Protein AF-0000000082645049 (afdb_homodimer)

Foldseek 3Di:
DVVLCVLLVVCVVLLVLLQVLQVLLLVLLLCLLVLLLQCVFVPVVVVNPVSNVVSVVVNVVSVVSSVVSLVVSLVSLLVSLVVSLVVLLVVLVVLVVLAFPLVCVVADPVLSVCLNPVLSVLLSVLSSCVSHQVVSLVCLLVVLLVSLCVLPVVLSVLSVPLVVVLVVVLVVLLVVLVVLVVVLVVLVVLLVVLVVVCVVCVVVCVVVVVPVVSVVVNVVSVVSNVVSVVVSCVSVVVSLVVLVVSLVVSLVVSVVVQVVCVVVVNHDPSSSSSNNSSSVSNSVSSVCVSVSVVSVVSSVVSSVSSVCSVPDDRPQDQDPQADQDAQDQFKKWFAQFWDDRPPDPDILAGGETDIDGFLFEEEEAEDVSLCQQVVLCVQLPSDDTPDTFMDTPRHGNSNHDSVNRVLQEFAQAPDFDADWFFLLVRLCLLPVPQDPVLLLLLLVLLVQQVVLVPDPVRRRFTDDPPGDDDDLQNRLSSSSSSRPSSLHQEYEAHQSRVPPDPVSLVSNLVSCSVRRHYYYHYHHDVSNNQSGQKYFYGGSNYTDDMGHPVVCCPVPPVSVVSCCVRVPPPVVPVVVVVD/DVVLCVLLVVVVVLLVLLQVLQVLLLVLLLCLLVLQLQCVFVPVVVVNPVSNVVSVVVNVVSVVSSVVSLVVSLVSLLVSLVVSLVVLLVVLVVLVVLAFPLVCVVADPVLSVCLNPVLSVLLSVLSSCVSHQVVSLVCLLVVLLVSLCVLPVVLSVLSVPLVVVLVVVLVVLLVVLVVLVVVLVVLVVLLVVLVVVCVVCVVVCVVVVVPVVSVVVNVVSVVSNVVSVVVSCVSVVVSLVVLVVSLVVSLVVLVVVQVVCVVVVNHDPSSSSSNNSSSVSNSVSSVCVSVSVVSVVSSVVSSVSSVCSVPDDRPQDQDPQADQDAQDQFKKWWAQFWDDRPPDPDILAGGDTDIDGFLFEEEEAEDVSLCQQVVLCVQLPSDDTPDTFMDTPRHGNSRHDSVNRVLQEFAQAPDFDADWFFLLVRLCLLPVPQDPVLLLLLLVLLVQQVVLVPDPVRRRFTDDPPGDDDDLQNRLSSSSSSRPSSLHQEYEAHQSRVPPDPVSLVSNLVSCSVRRHYYYHYHHDVSNNQSGQKYFYGGSNYTDDMGHPVVCCPVPPVSVVSCCVRVPPPVVPVVVPVD

Organism: NCBI:txid247480

Structure (mmCIF, N/CA/C/O backbone):
data_AF-0000000082645049-model_v1
#
loop_
_entity.id
_entity.type
_entity.pdbx_description
1 polymer 'ATP-binding cassette subfamily B protein'
#
loop_
_atom_site.group_PDB
_atom_site.id
_atom_site.type_symbol
_atom_site.label_atom_id
_atom_site.label_alt_id
_atom_site.label_comp_id
_atom_site.label_asym_id
_atom_site.label_entity_id
_atom_site.label_seq_id
_atom_site.pdbx_PDB_ins_code
_atom_site.Cartn_x
_atom_site.Cartn_y
_atom_site.Cartn_z
_atom_site.occupancy
_atom_site.B_iso_or_equiv
_atom_site.auth_seq_id
_atom_site.auth_comp_id
_atom_site.auth_asym_id
_atom_site.auth_atom_id
_atom_site.pdbx_PDB_model_num
ATOM 1 N N . MET A 1 1 ? -12.047 -16.812 10.961 1 74.94 1 MET A N 1
ATOM 2 C CA . MET A 1 1 ? -12.227 -17.297 9.594 1 74.94 1 MET A CA 1
ATOM 3 C C . MET A 1 1 ? -13.633 -17.844 9.391 1 74.94 1 MET A C 1
ATOM 5 O O . MET A 1 1 ? -14.266 -17.578 8.375 1 74.94 1 MET A O 1
ATOM 9 N N . GLN A 1 2 ? -14.172 -18.391 10.398 1 77.56 2 GLN A N 1
ATOM 10 C CA . GLN A 1 2 ? -15.484 -19.016 10.266 1 77.56 2 GLN A CA 1
ATOM 11 C C . GLN A 1 2 ? -16.562 -17.984 10 1 77.56 2 GLN A C 1
ATOM 13 O O . GLN A 1 2 ? -17.453 -18.203 9.164 1 77.56 2 GLN A O 1
ATOM 18 N N . HIS A 1 3 ? -16.438 -16.859 10.656 1 81.38 3 HIS A N 1
ATOM 19 C CA . HIS A 1 3 ? -17.422 -15.812 10.469 1 81.38 3 HIS A CA 1
ATOM 20 C C . HIS A 1 3 ? -17.391 -15.273 9.047 1 81.38 3 HIS A C 1
ATOM 22 O O . HIS A 1 3 ? -18.438 -15.047 8.438 1 81.38 3 HIS A O 1
ATOM 28 N N . VAL A 1 4 ? -16.25 -15.172 8.578 1 86.81 4 VAL A N 1
ATOM 29 C CA . VAL A 1 4 ? -16.062 -14.609 7.246 1 86.81 4 VAL A CA 1
ATOM 30 C C . VAL A 1 4 ? -16.531 -15.617 6.191 1 86.81 4 VAL A C 1
ATOM 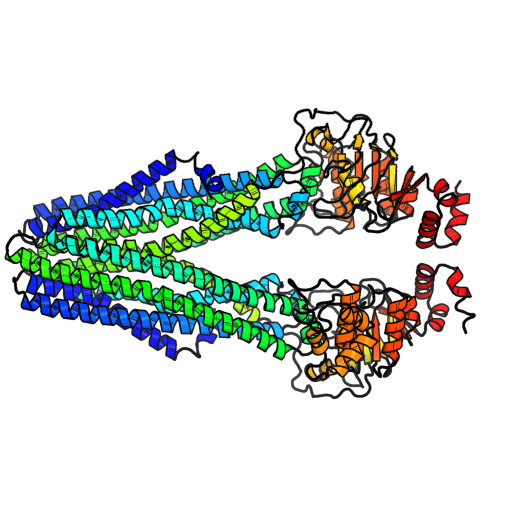32 O O . VAL A 1 4 ? -17.125 -15.242 5.188 1 86.81 4 VAL A O 1
ATOM 35 N N . LEU A 1 5 ? -16.375 -16.891 6.48 1 89.75 5 LEU A N 1
ATOM 36 C CA . LEU A 1 5 ? -16.75 -17.953 5.535 1 89.75 5 LEU A CA 1
ATOM 37 C C . LEU A 1 5 ? -18.25 -18.219 5.586 1 89.75 5 LEU A C 1
ATOM 39 O O . LEU A 1 5 ? -18.797 -18.844 4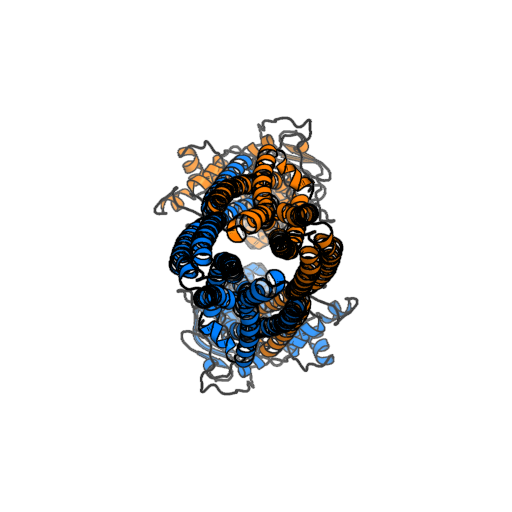.676 1 89.75 5 LEU A O 1
ATOM 43 N N . SER A 1 6 ? -18.922 -17.734 6.656 1 87.56 6 SER A N 1
ATOM 44 C CA . SER A 1 6 ? -20.375 -17.922 6.781 1 87.56 6 SER A CA 1
ATOM 45 C C . SER A 1 6 ? -21.109 -17.172 5.68 1 87.56 6 SER A C 1
ATOM 47 O O . SER A 1 6 ? -22.234 -17.531 5.332 1 87.56 6 SER A O 1
ATOM 49 N N . TYR A 1 7 ? -20.484 -16.219 5.07 1 88.19 7 TYR A N 1
ATOM 50 C CA . TYR A 1 7 ? -21.094 -15.438 4.004 1 88.19 7 TYR A CA 1
ATOM 51 C C . TYR A 1 7 ? -21.156 -16.234 2.707 1 88.19 7 TYR A C 1
ATOM 53 O O . TYR A 1 7 ? -21.75 -15.797 1.721 1 88.19 7 TYR A O 1
ATOM 61 N N . LEU A 1 8 ? -20.594 -17.422 2.729 1 91.44 8 LEU A N 1
ATOM 62 C CA . LEU A 1 8 ? -20.641 -18.328 1.584 1 91.44 8 LEU A CA 1
ATOM 63 C C . LEU A 1 8 ? -21.938 -19.156 1.596 1 91.44 8 LEU A C 1
ATOM 65 O O . LEU A 1 8 ? -22.281 -19.781 0.598 1 91.44 8 LEU A O 1
ATOM 69 N N . LYS A 1 9 ? -22.734 -19.109 2.627 1 88.94 9 LYS A N 1
ATOM 70 C CA . LYS A 1 9 ? -23.891 -19.969 2.842 1 88.94 9 LYS A CA 1
ATOM 71 C C . LYS A 1 9 ? -24.922 -19.781 1.732 1 88.94 9 LYS A C 1
ATOM 73 O O . LYS A 1 9 ? -25.484 -20.75 1.229 1 88.94 9 LYS A O 1
ATOM 78 N N . PRO A 1 10 ? -25.109 -18.531 1.29 1 89.44 10 PRO A N 1
ATOM 79 C CA . PRO A 1 10 ? -26.109 -18.344 0.235 1 89.44 10 PRO A CA 1
ATOM 80 C C . PRO A 1 10 ? -25.688 -18.984 -1.089 1 89.44 10 PRO A C 1
ATOM 82 O O . PRO A 1 10 ? -26.531 -19.25 -1.942 1 89.44 10 PRO A O 1
ATOM 85 N N . TYR A 1 11 ? -24.469 -19.266 -1.273 1 92.38 11 TYR A N 1
ATOM 86 C CA . TYR A 1 11 ? -23.969 -19.781 -2.543 1 92.38 11 TYR A CA 1
ATOM 87 C C . TYR A 1 11 ? -23.656 -21.281 -2.445 1 92.38 11 TYR A C 1
ATOM 89 O O . TYR A 1 11 ? -22.891 -21.812 -3.248 1 92.38 11 TYR A O 1
ATOM 97 N N . ARG A 1 12 ? -24.219 -22 -1.534 1 92.06 12 ARG A N 1
ATOM 98 C CA . ARG A 1 12 ? -23.953 -23.406 -1.296 1 92.06 12 ARG A CA 1
ATOM 99 C C . ARG A 1 12 ? -24.344 -24.25 -2.506 1 92.06 12 ARG A C 1
ATOM 101 O O . ARG A 1 12 ? -23.656 -25.203 -2.857 1 92.06 12 ARG A O 1
ATOM 108 N N . LYS A 1 13 ? -25.453 -23.844 -3.08 1 93.56 13 LYS A N 1
ATOM 109 C CA . LYS A 1 13 ? -25.906 -24.594 -4.25 1 93.56 13 LYS A CA 1
ATOM 110 C C . LYS A 1 13 ? -24.891 -24.5 -5.387 1 93.56 13 LYS A C 1
ATOM 112 O O . LYS A 1 13 ? -24.578 -25.5 -6.027 1 93.56 13 LYS A O 1
ATOM 117 N N . TRP A 1 14 ? -24.406 -23.312 -5.562 1 93.56 14 TRP A N 1
ATOM 118 C CA . TRP A 1 14 ? -23.422 -23.109 -6.633 1 93.56 14 TRP A CA 1
ATOM 119 C C . TRP A 1 14 ? -22.094 -23.766 -6.301 1 93.56 14 TRP A C 1
ATOM 121 O O . TRP A 1 14 ? -21.391 -24.219 -7.195 1 93.56 14 TRP A O 1
ATOM 131 N N . MET A 1 15 ? -21.828 -23.812 -5.078 1 94.31 15 MET A N 1
ATOM 132 C CA . MET A 1 15 ? -20.594 -24.5 -4.668 1 94.31 15 MET A CA 1
ATOM 133 C C . MET A 1 15 ? -20.688 -26 -4.945 1 94.31 15 MET A C 1
ATOM 135 O O . MET A 1 15 ? -19.734 -26.609 -5.438 1 94.31 15 MET A O 1
ATOM 139 N N . ILE A 1 16 ? -21.844 -26.578 -4.684 1 94.06 16 ILE A N 1
ATOM 140 C CA . ILE A 1 16 ? -22.062 -28 -4.938 1 94.06 16 ILE A CA 1
ATOM 141 C C . ILE A 1 16 ? -21.969 -28.281 -6.438 1 94.06 16 ILE A C 1
ATOM 143 O O . ILE A 1 16 ? -21.375 -29.266 -6.855 1 94.06 16 ILE A O 1
ATOM 147 N N . VAL A 1 17 ? -22.531 -27.375 -7.16 1 94.38 17 VAL A N 1
ATOM 148 C CA . VAL A 1 17 ? -22.484 -27.516 -8.609 1 94.38 17 VAL A CA 1
ATOM 149 C C . VAL A 1 17 ? -21.031 -27.469 -9.086 1 94.38 17 VAL A C 1
ATOM 151 O O . VAL A 1 17 ? -20.625 -28.25 -9.945 1 94.38 17 VAL A O 1
ATOM 154 N N . ALA A 1 18 ? -20.281 -26.547 -8.531 1 93.62 18 ALA A N 1
ATOM 155 C CA . ALA A 1 18 ? -18.875 -26.438 -8.891 1 93.62 18 ALA A CA 1
ATOM 156 C C . ALA A 1 18 ? -18.109 -27.703 -8.523 1 93.62 18 ALA A C 1
ATOM 158 O O . ALA A 1 18 ? -17.281 -28.188 -9.297 1 93.62 18 ALA A O 1
ATOM 159 N N . TRP A 1 19 ? -18.422 -28.281 -7.426 1 93.62 19 TRP A N 1
ATOM 160 C CA . TRP A 1 19 ? -17.766 -29.484 -6.977 1 93.62 19 TRP A CA 1
ATOM 161 C C . TRP A 1 19 ? -18.141 -30.672 -7.855 1 93.62 19 TRP A C 1
ATOM 163 O O . TRP A 1 19 ? -17.312 -31.547 -8.125 1 93.62 19 TRP A O 1
ATOM 173 N N . ILE A 1 20 ? -19.344 -30.719 -8.289 1 94.31 20 ILE A N 1
ATOM 174 C CA . ILE A 1 20 ? -19.797 -31.797 -9.164 1 94.31 20 ILE A CA 1
ATOM 175 C C . ILE A 1 20 ? -19.016 -31.75 -10.477 1 94.31 20 ILE A C 1
ATOM 177 O O . ILE A 1 20 ? -18.516 -32.781 -10.953 1 94.31 20 ILE A O 1
ATOM 181 N N . PHE A 1 21 ? -18.906 -30.547 -11.031 1 93.25 21 PHE A N 1
ATOM 182 C CA . PHE A 1 21 ? -18.156 -30.406 -12.273 1 93.25 21 PHE A CA 1
ATOM 183 C C . PHE A 1 21 ? -16.688 -30.766 -12.062 1 93.25 21 PHE A C 1
ATOM 185 O O . PHE A 1 21 ? -16.062 -31.359 -12.938 1 93.25 21 PHE A O 1
ATOM 192 N N . MET A 1 22 ? -16.219 -30.391 -10.914 1 91.44 22 MET A N 1
ATOM 193 C CA . MET A 1 22 ? -14.828 -30.719 -10.586 1 91.44 22 MET A CA 1
ATOM 194 C C . MET A 1 22 ? -14.641 -32.219 -10.461 1 91.44 22 MET A C 1
ATOM 196 O O . MET A 1 22 ? -13.656 -32.781 -10.961 1 91.44 22 MET A O 1
ATOM 200 N N . LEU A 1 23 ? -15.586 -32.938 -9.852 1 92.62 23 LEU A N 1
ATOM 201 C CA . LEU A 1 23 ? -15.508 -34.375 -9.672 1 92.62 23 LEU A CA 1
ATOM 202 C C . LEU A 1 23 ? -15.602 -35.094 -11.016 1 92.62 23 LEU A C 1
ATOM 204 O O . LEU A 1 23 ? -14.945 -36.125 -11.227 1 92.62 23 LEU A O 1
ATOM 208 N N . ILE A 1 24 ? -16.375 -34.5 -11.898 1 92.12 24 ILE A N 1
ATOM 209 C CA . ILE A 1 24 ? -16.484 -35.094 -13.234 1 92.12 24 ILE A CA 1
ATOM 210 C C . ILE A 1 24 ? -15.125 -34.969 -13.938 1 92.12 24 ILE A C 1
ATOM 212 O O . ILE A 1 24 ? -14.656 -35.938 -14.547 1 92.12 24 ILE A O 1
ATOM 216 N N . GLU A 1 25 ? -14.594 -33.844 -13.828 1 86.19 25 GLU A N 1
ATOM 217 C CA . GLU A 1 25 ? -13.266 -33.656 -14.414 1 86.19 25 GLU A CA 1
ATOM 218 C C . GLU A 1 25 ? -12.25 -34.594 -13.805 1 86.19 25 GLU A C 1
ATOM 220 O O . GLU A 1 25 ? -11.422 -35.156 -14.516 1 86.19 25 GLU A O 1
ATOM 225 N N . LEU A 1 26 ? -12.336 -34.719 -12.516 1 88.5 26 LEU A N 1
ATOM 226 C CA . LEU A 1 26 ? -11.422 -35.594 -11.789 1 88.5 26 LEU A CA 1
ATOM 227 C C . LEU A 1 26 ? -11.617 -37.062 -12.203 1 88.5 26 LEU A C 1
ATOM 229 O O . LEU A 1 26 ? -10.648 -37.781 -12.391 1 88.5 26 LEU A O 1
ATOM 233 N N . PHE A 1 27 ? -12.789 -37.406 -12.367 1 90.31 27 PHE A N 1
ATOM 234 C CA . PHE A 1 27 ? -13.102 -38.781 -12.75 1 90.31 27 PHE A CA 1
ATOM 235 C C . PHE A 1 27 ? -12.555 -39.094 -14.141 1 90.31 27 PHE A C 1
ATOM 237 O O . PHE A 1 27 ? -12.008 -40.188 -14.367 1 90.31 27 PHE A O 1
ATOM 244 N N . VAL A 1 28 ? -12.766 -38.188 -15.023 1 86.31 28 VAL A N 1
ATOM 245 C CA . VAL A 1 28 ? -12.266 -38.406 -16.375 1 86.31 28 VAL A CA 1
ATOM 246 C C . VAL A 1 28 ? -10.742 -38.469 -16.359 1 86.31 28 VAL A C 1
ATOM 248 O O . VAL A 1 28 ? -10.148 -39.312 -17.047 1 86.31 28 VAL A O 1
ATOM 251 N N . GLU A 1 29 ? -10.141 -37.625 -15.578 1 82.56 29 GLU A N 1
ATOM 252 C CA . GLU A 1 29 ? -8.688 -37.594 -15.477 1 82.56 29 GLU A CA 1
ATOM 253 C C . GLU A 1 29 ? -8.156 -38.906 -14.914 1 82.56 29 GLU A C 1
ATOM 255 O O . GLU A 1 29 ? -7.109 -39.406 -15.344 1 82.56 29 GLU A O 1
ATOM 260 N N . LEU A 1 30 ? -8.875 -39.5 -13.961 1 87.69 30 LEU A N 1
ATOM 261 C CA . LEU A 1 30 ? -8.461 -40.75 -13.32 1 87.69 30 LEU A CA 1
ATOM 262 C C . LEU A 1 30 ? -8.773 -41.938 -14.211 1 87.69 30 LEU A C 1
ATOM 264 O O . LEU A 1 30 ? -8.164 -43 -14.062 1 87.69 30 LEU A O 1
ATOM 268 N N . TRP A 1 31 ? -9.664 -41.719 -15.117 1 87.06 31 TRP A N 1
ATOM 269 C CA . TRP A 1 31 ? -10.07 -42.781 -16 1 87.06 31 TRP A CA 1
ATOM 270 C C . TRP A 1 31 ? -9.148 -42.875 -17.203 1 87.06 31 TRP A C 1
ATOM 272 O O . TRP A 1 31 ? -9.07 -43.938 -17.859 1 87.06 31 TRP A O 1
ATOM 282 N N . GLN A 1 32 ? -8.461 -41.906 -17.516 1 81.56 32 GLN A N 1
ATOM 283 C CA . GLN A 1 32 ? -7.66 -41.812 -18.734 1 81.56 32 GLN A CA 1
ATOM 284 C C . GLN A 1 32 ? -6.566 -42.875 -18.75 1 81.56 32 GLN A C 1
ATOM 286 O O . GLN A 1 32 ? -6.371 -43.562 -19.766 1 81.56 32 GLN A O 1
ATOM 291 N N . PRO A 1 33 ? -5.867 -43.094 -17.625 1 80.31 33 PRO A N 1
ATOM 292 C CA . PRO A 1 33 ? -4.848 -44.156 -17.641 1 80.31 33 PRO A CA 1
ATOM 293 C C . PRO A 1 33 ? -5.43 -45.531 -17.891 1 80.31 33 PRO A C 1
ATOM 295 O O . PRO A 1 33 ? -4.789 -46.375 -18.516 1 80.31 33 PRO A O 1
ATOM 298 N N . LEU A 1 34 ? -6.621 -45.812 -17.469 1 84.38 34 LEU A N 1
ATOM 299 C CA . LEU A 1 34 ? -7.266 -47.094 -17.703 1 84.38 34 LEU A CA 1
ATOM 300 C C . LEU A 1 34 ? -7.621 -47.281 -19.172 1 84.38 34 LEU A C 1
ATOM 302 O O . LEU A 1 34 ? -7.523 -48.375 -19.703 1 84.38 34 LEU A O 1
ATOM 306 N N . LEU A 1 35 ? -8.047 -46.188 -19.734 1 81.69 35 LEU A N 1
ATOM 307 C CA . LEU A 1 35 ? -8.352 -46.219 -21.156 1 81.69 35 LEU A CA 1
ATOM 308 C C . LEU A 1 35 ? -7.086 -46.5 -21.969 1 81.69 35 LEU A C 1
ATOM 310 O O . LEU A 1 35 ? -7.113 -47.25 -22.953 1 81.69 35 LEU A O 1
ATOM 314 N N . MET A 1 36 ? -6.027 -45.844 -21.562 1 77.44 36 MET A N 1
ATOM 315 C CA . MET A 1 36 ? -4.738 -46.062 -22.219 1 77.44 36 MET A CA 1
ATOM 316 C C . MET A 1 36 ? -4.305 -47.531 -22.094 1 77.44 36 MET A C 1
ATOM 318 O O . MET A 1 36 ? -3.734 -48.094 -23.031 1 77.44 36 MET A O 1
ATOM 322 N N . GLU A 1 37 ? -4.566 -48.125 -20.922 1 80.81 37 GLU A N 1
ATOM 323 C CA . GLU A 1 37 ? -4.277 -49.531 -20.703 1 80.81 37 GLU A CA 1
ATOM 324 C C . GLU A 1 37 ? -5.023 -50.406 -21.703 1 80.81 37 GLU A C 1
ATOM 326 O O . GLU A 1 37 ? -4.43 -51.281 -22.312 1 80.81 37 GLU A O 1
ATOM 331 N N . LYS A 1 38 ? -6.297 -50.156 -21.891 1 80.75 38 LYS A N 1
ATOM 332 C CA . LYS A 1 38 ? -7.121 -50.969 -22.781 1 80.75 38 LYS A CA 1
ATOM 333 C C . LYS A 1 38 ? -6.695 -50.781 -24.234 1 80.75 38 LYS A C 1
ATOM 335 O O . LYS A 1 38 ? -6.711 -51.719 -25.031 1 80.75 38 LYS A O 1
ATOM 340 N N . ILE A 1 39 ? -6.324 -49.594 -24.547 1 77.19 39 ILE A N 1
ATOM 341 C CA . ILE A 1 39 ? -5.887 -49.281 -25.906 1 77.19 39 ILE A CA 1
ATOM 342 C C . ILE A 1 39 ? -4.582 -50.031 -26.203 1 77.19 39 ILE A C 1
ATOM 344 O O . ILE A 1 39 ? -4.414 -50.594 -27.281 1 77.19 39 ILE A O 1
ATOM 348 N N . ILE A 1 40 ? -3.705 -50.062 -25.219 1 72.81 40 ILE A N 1
ATOM 349 C CA . ILE A 1 40 ? -2.396 -50.688 -25.422 1 72.81 40 ILE A CA 1
ATOM 350 C C . ILE A 1 40 ? -2.537 -52.219 -25.406 1 72.81 40 ILE A C 1
ATOM 352 O O . ILE A 1 40 ? -2.07 -52.906 -26.328 1 72.81 40 ILE A O 1
ATOM 356 N N . ASP A 1 41 ? -3.244 -52.812 -24.438 1 75.5 41 ASP A N 1
ATOM 357 C CA . ASP A 1 41 ? -3.334 -54.281 -24.25 1 75.5 41 ASP A CA 1
ATOM 358 C C . ASP A 1 41 ? -4.172 -54.906 -25.359 1 75.5 41 ASP A C 1
ATOM 360 O O . ASP A 1 41 ? -3.781 -55.906 -25.938 1 75.5 41 ASP A O 1
ATOM 364 N N . HIS A 1 42 ? -5.332 -54.281 -25.625 1 75.44 42 HIS A N 1
ATOM 365 C CA . HIS A 1 42 ? -6.27 -54.906 -26.531 1 75.44 42 HIS A CA 1
ATOM 366 C C . HIS A 1 42 ? -6.223 -54.281 -27.922 1 75.44 42 HIS A C 1
ATOM 368 O O . HIS A 1 42 ? -6.812 -54.812 -28.859 1 75.44 42 HIS A O 1
ATOM 374 N N . GLY A 1 43 ? -5.602 -53.219 -28.078 1 70.19 43 GLY A N 1
ATOM 375 C CA . GLY A 1 43 ? -5.547 -52.562 -29.359 1 70.19 43 GLY A CA 1
ATOM 376 C C . GLY A 1 43 ? -4.188 -52.656 -30.031 1 70.19 43 GLY A C 1
ATOM 377 O O . GLY A 1 43 ? -4.008 -53.438 -30.969 1 70.19 43 GLY A O 1
ATOM 378 N N . VAL A 1 44 ? -3.178 -52.094 -29.359 1 63.53 44 VAL A N 1
ATOM 379 C CA . VAL A 1 44 ? -1.858 -51.938 -29.953 1 63.53 44 VAL A CA 1
ATOM 380 C C . VAL A 1 44 ? -1.158 -53.312 -30.016 1 63.53 44 VAL A C 1
ATOM 382 O O . VAL A 1 44 ? -0.641 -53.719 -31.047 1 63.53 44 VAL A O 1
ATOM 385 N N . ILE A 1 45 ? -1.188 -54.062 -28.906 1 64.25 45 ILE A N 1
ATOM 386 C CA . ILE A 1 45 ? -0.467 -55.312 -28.812 1 64.25 45 ILE A CA 1
ATOM 387 C C . ILE A 1 45 ? -1.198 -56.375 -29.625 1 64.25 45 ILE A C 1
ATOM 389 O O . ILE A 1 45 ? -0.567 -57.188 -30.328 1 64.25 45 ILE A O 1
ATOM 393 N N . SER A 1 46 ? -2.609 -56.375 -29.562 1 67.94 46 SER A N 1
ATOM 394 C CA . SER A 1 46 ? -3.385 -57.375 -30.281 1 67.94 46 SER A CA 1
ATOM 395 C C . SER A 1 46 ? -3.627 -56.969 -31.734 1 67.94 46 SER A C 1
ATOM 397 O O . SER A 1 46 ? -4.25 -57.719 -32.5 1 67.94 46 SER A O 1
ATOM 399 N N . LYS A 1 47 ? -3.143 -55.75 -32.156 1 67.75 47 LYS A N 1
ATOM 400 C CA . LYS A 1 47 ? -3.186 -55.25 -33.531 1 67.75 47 LYS A CA 1
ATOM 401 C C . LYS A 1 47 ? -4.625 -55.094 -34.031 1 67.75 47 LYS A C 1
ATOM 403 O O . LYS A 1 47 ? -4.945 -55.469 -35.156 1 67.75 47 LYS A O 1
ATOM 408 N N . ASN A 1 48 ? -5.516 -54.844 -33.094 1 74.5 48 ASN A N 1
ATOM 409 C CA . ASN A 1 48 ? -6.918 -54.625 -33.438 1 74.5 48 ASN A CA 1
ATOM 410 C C . ASN A 1 48 ? -7.254 -53.156 -33.531 1 74.5 48 ASN A C 1
ATOM 412 O O . ASN A 1 48 ? -7.383 -52.469 -32.5 1 74.5 48 ASN A O 1
ATOM 416 N N . LEU A 1 49 ? -7.5 -52.656 -34.781 1 73.81 49 LEU A N 1
ATOM 417 C CA . LEU A 1 49 ? -7.738 -51.219 -35.031 1 73.81 49 LEU A CA 1
ATOM 418 C C . LEU A 1 49 ? -9.102 -50.812 -34.531 1 73.81 49 LEU A C 1
ATOM 420 O O . LEU A 1 49 ? -9.281 -49.656 -34.094 1 73.81 49 LEU A O 1
ATOM 424 N N . HIS A 1 50 ? -9.953 -51.75 -34.656 1 78.12 50 HIS A N 1
ATOM 425 C CA . HIS A 1 50 ? -11.312 -51.406 -34.219 1 78.12 50 HIS A CA 1
ATOM 426 C C . HIS A 1 50 ? -11.352 -51.094 -32.719 1 78.12 50 HIS A C 1
ATOM 428 O O . HIS A 1 50 ? -12.055 -50.156 -32.312 1 78.12 50 HIS A O 1
ATOM 434 N N . ILE A 1 51 ? -10.508 -51.688 -31.938 1 81.12 51 ILE A N 1
ATOM 435 C CA . ILE A 1 51 ? -10.484 -51.469 -30.5 1 81.12 51 ILE A CA 1
ATOM 436 C C . ILE A 1 51 ? -9.773 -50.156 -30.188 1 81.12 51 ILE A C 1
ATOM 438 O O . ILE A 1 51 ? -10.188 -49.438 -29.281 1 81.12 51 ILE A O 1
ATOM 442 N N . ILE A 1 52 ? -8.844 -49.844 -30.984 1 77.19 52 ILE A N 1
ATOM 443 C CA . ILE A 1 52 ? -8.133 -48.562 -30.797 1 77.19 52 ILE A CA 1
ATOM 444 C C . ILE A 1 52 ? -9.078 -47.406 -31.062 1 77.19 52 ILE A C 1
ATOM 446 O O . ILE A 1 52 ? -9.125 -46.438 -30.281 1 77.19 52 ILE A O 1
ATOM 450 N N . TRP A 1 53 ? -9.859 -47.562 -32.156 1 77.81 53 TRP A N 1
ATOM 451 C CA . TRP A 1 53 ? -10.766 -46.469 -32.531 1 77.81 53 TRP A CA 1
ATOM 452 C C . TRP A 1 53 ? -11.922 -46.375 -31.531 1 77.81 53 TRP A C 1
ATOM 454 O O . TRP A 1 53 ? -12.391 -45.281 -31.234 1 77.81 53 TRP A O 1
ATOM 464 N N . THR A 1 54 ? -12.383 -47.531 -31.062 1 82.12 54 THR A N 1
ATOM 465 C CA . THR A 1 54 ? -13.492 -47.5 -30.125 1 82.12 54 THR A CA 1
ATOM 466 C C . THR A 1 54 ? -13.062 -46.875 -28.797 1 82.12 54 THR A C 1
ATOM 468 O O . THR A 1 54 ? -13.711 -45.969 -28.281 1 82.12 54 THR A O 1
ATOM 471 N N . TRP A 1 55 ? -11.914 -47.312 -28.25 1 81.81 55 TRP A N 1
ATOM 472 C CA . TRP A 1 55 ? -11.453 -46.781 -26.969 1 81.81 55 TRP A CA 1
ATOM 473 C C . TRP A 1 55 ? -10.867 -45.375 -27.125 1 81.81 55 TRP A C 1
ATOM 475 O O . TRP A 1 55 ? -10.906 -44.562 -26.203 1 81.81 55 TRP A O 1
ATOM 485 N N . GLY A 1 56 ? -10.336 -45.062 -28.281 1 78.69 56 GLY A N 1
ATOM 486 C CA . GLY A 1 56 ? -9.914 -43.719 -28.578 1 78.69 56 GLY A CA 1
ATOM 487 C C . GLY A 1 56 ? -11.062 -42.719 -28.625 1 78.69 56 GLY A C 1
ATOM 488 O O . GLY A 1 56 ? -10.953 -41.594 -28.109 1 78.69 56 GLY A O 1
ATOM 489 N N . ALA A 1 57 ? -12.109 -43.188 -29.25 1 81.88 57 ALA A N 1
ATOM 490 C CA . ALA A 1 57 ? -13.297 -42.344 -29.312 1 81.88 57 ALA A CA 1
ATOM 491 C C . ALA A 1 57 ? -13.875 -42.094 -27.922 1 81.88 57 ALA A C 1
ATOM 493 O O . ALA A 1 57 ? -14.344 -41 -27.609 1 81.88 57 ALA A O 1
ATOM 494 N N . VAL A 1 58 ? -13.781 -43.125 -27.078 1 85.12 58 VAL A N 1
ATOM 495 C CA . VAL A 1 58 ? -14.25 -42.969 -25.703 1 85.12 58 VAL A CA 1
ATOM 496 C C . VAL A 1 58 ? -13.359 -41.969 -24.953 1 85.12 58 VAL A C 1
ATOM 498 O O . VAL A 1 58 ? -13.852 -41.156 -24.172 1 85.12 58 VAL A O 1
ATOM 501 N N . MET A 1 59 ? -12.086 -42.062 -25.219 1 81.06 59 MET A N 1
ATOM 502 C CA . MET A 1 59 ? -11.141 -41.156 -24.594 1 81.06 59 MET A CA 1
ATOM 503 C C . MET A 1 59 ? -11.422 -39.719 -25.016 1 81.06 59 MET A C 1
ATOM 505 O O . MET A 1 59 ? -11.398 -38.781 -24.203 1 81.06 59 MET A O 1
ATOM 509 N N . LEU A 1 60 ? -11.695 -39.5 -26.266 1 81 60 LEU A N 1
ATOM 510 C CA . LEU A 1 60 ? -12 -38.156 -26.781 1 81 60 LEU A CA 1
ATOM 511 C C . LEU A 1 60 ? -13.32 -37.656 -26.219 1 81 60 LEU A C 1
ATOM 513 O O . LEU A 1 60 ? -13.438 -36.469 -25.891 1 81 60 LEU A O 1
ATOM 517 N N . GLY A 1 61 ? -14.289 -38.562 -26.25 1 85.19 61 GLY A N 1
ATOM 518 C CA . GLY A 1 61 ? -15.578 -38.188 -25.688 1 85.19 61 GLY A CA 1
ATOM 519 C C . GLY A 1 61 ? -15.492 -37.781 -24.219 1 85.19 61 GLY A C 1
ATOM 520 O O . GLY A 1 61 ? -16.062 -36.781 -23.812 1 85.19 61 GLY A O 1
ATOM 521 N N . THR A 1 62 ? -14.719 -38.531 -23.422 1 85.31 62 THR A N 1
ATOM 522 C CA . THR A 1 62 ? -14.586 -38.219 -22 1 85.31 62 THR A CA 1
ATOM 523 C C . THR A 1 62 ? -13.742 -36.938 -21.812 1 85.31 62 THR A C 1
ATOM 525 O O . THR A 1 62 ? -13.969 -36.188 -20.859 1 85.31 62 THR A O 1
ATOM 528 N N . SER A 1 63 ? -12.797 -36.781 -22.703 1 80.81 63 SER A N 1
ATOM 529 C CA . SER A 1 63 ? -12.008 -35.562 -22.625 1 80.81 63 SER A CA 1
ATOM 530 C C . SER A 1 63 ? -12.867 -34.344 -22.922 1 80.81 63 SER A C 1
ATOM 532 O O . SER A 1 63 ? -12.664 -33.281 -22.328 1 80.81 63 SER A O 1
ATOM 534 N N . LEU A 1 64 ? -13.711 -34.5 -23.906 1 85 64 LEU A N 1
ATOM 535 C CA . LEU A 1 64 ? -14.641 -33.406 -24.203 1 85 64 LEU A CA 1
ATOM 536 C C . LEU A 1 64 ? -15.531 -33.125 -23 1 85 64 LEU A C 1
ATOM 538 O O . LEU A 1 64 ? -15.867 -31.969 -22.734 1 85 64 LEU A O 1
ATOM 542 N N . LEU A 1 65 ? -15.914 -34.188 -22.375 1 87.12 65 LEU A N 1
ATOM 543 C CA . LEU A 1 65 ? -16.719 -34.031 -21.172 1 87.12 65 LEU A CA 1
ATOM 544 C C . LEU A 1 65 ? -15.914 -33.344 -20.078 1 87.12 65 LEU A C 1
ATOM 546 O O . LEU A 1 65 ? -16.453 -32.469 -19.391 1 87.12 65 LEU A O 1
ATOM 550 N N . ALA A 1 66 ? -14.742 -33.656 -19.922 1 84.38 66 ALA A N 1
ATOM 551 C CA . ALA A 1 66 ? -13.875 -33.031 -18.938 1 84.38 66 ALA A CA 1
ATOM 552 C C . ALA A 1 66 ? -13.641 -31.562 -19.281 1 84.38 66 ALA A C 1
ATOM 554 O O . ALA A 1 66 ? -13.586 -30.703 -18.391 1 84.38 66 ALA A O 1
ATOM 555 N N . PHE A 1 67 ? -13.5 -31.344 -20.531 1 82.69 67 PHE A N 1
ATOM 556 C CA . PHE A 1 67 ? -13.328 -29.984 -21.047 1 82.69 67 PHE A CA 1
ATOM 557 C C . PHE A 1 67 ? -14.547 -29.125 -20.719 1 82.69 67 PHE A C 1
ATOM 559 O O . PHE A 1 67 ? -14.414 -28.031 -20.156 1 82.69 67 PHE A O 1
ATOM 566 N N . ALA A 1 68 ? -15.625 -29.625 -21.062 1 88.06 68 ALA A N 1
ATOM 567 C CA . ALA A 1 68 ? -16.875 -28.906 -20.797 1 88.06 68 ALA A CA 1
ATOM 568 C C . ALA A 1 68 ? -17.078 -28.703 -19.297 1 88.06 68 ALA A C 1
ATOM 570 O O . ALA A 1 68 ? -17.469 -27.609 -18.859 1 88.06 68 ALA A O 1
ATOM 571 N N . SER A 1 69 ? -16.828 -29.703 -18.562 1 89.25 69 SER A N 1
ATOM 572 C CA . SER A 1 69 ? -16.984 -29.625 -17.109 1 89.25 69 SER A CA 1
ATOM 573 C C . SER A 1 69 ? -15.961 -28.672 -16.5 1 89.25 69 SER A C 1
ATOM 575 O O . SER A 1 69 ? -16.266 -27.969 -15.539 1 89.25 69 SER A O 1
ATOM 577 N N . GLY A 1 70 ? -14.828 -28.656 -17.094 1 85.12 70 GLY A N 1
ATOM 578 C CA . GLY A 1 70 ? -13.805 -27.734 -16.609 1 85.12 70 GLY A CA 1
ATOM 579 C C . GLY A 1 70 ? -14.18 -26.281 -16.812 1 85.12 70 GLY A C 1
ATOM 580 O O . GLY A 1 70 ? -14.016 -25.453 -15.906 1 85.12 70 GLY A O 1
ATOM 581 N N . ILE A 1 71 ? -14.703 -26 -17.953 1 85.25 71 ILE A N 1
ATOM 582 C CA . ILE A 1 71 ? -15.133 -24.641 -18.25 1 85.25 71 ILE A CA 1
ATOM 583 C C . ILE A 1 71 ? -16.297 -24.25 -17.344 1 85.25 71 ILE A C 1
ATOM 585 O O . ILE A 1 71 ? -16.297 -23.141 -16.781 1 85.25 71 ILE A O 1
ATOM 589 N N . ALA A 1 72 ? -17.172 -25.188 -17.25 1 89.44 72 ALA A N 1
ATOM 590 C CA . ALA A 1 72 ? -18.328 -24.922 -16.391 1 89.44 72 ALA A CA 1
ATOM 591 C C . ALA A 1 72 ? -17.906 -24.719 -14.945 1 89.44 72 ALA A C 1
ATOM 593 O O . ALA A 1 72 ? -18.422 -23.828 -14.258 1 89.44 72 ALA A O 1
ATOM 594 N N . ASN A 1 73 ? -17.016 -25.516 -14.516 1 90.44 73 ASN A N 1
ATOM 595 C CA . ASN A 1 73 ? -16.484 -25.391 -13.156 1 90.44 73 ASN A CA 1
ATOM 596 C C . ASN A 1 73 ? -15.828 -24.031 -12.945 1 90.44 73 ASN A C 1
ATOM 598 O O . ASN A 1 73 ? -16.047 -23.375 -11.922 1 90.44 73 ASN A O 1
ATOM 602 N N . SER A 1 74 ? -15.047 -23.656 -13.875 1 86.19 74 SER A N 1
ATOM 603 C CA . SER A 1 74 ? -14.336 -22.391 -13.758 1 86.19 74 SER A CA 1
ATOM 604 C C . SER A 1 74 ? -15.297 -21.203 -13.719 1 86.19 74 SER A C 1
ATOM 606 O O . SER A 1 74 ? -15.094 -20.25 -12.977 1 86.19 74 SER A O 1
ATOM 608 N N . PHE A 1 75 ? -16.344 -21.312 -14.477 1 86.5 75 PHE A N 1
ATOM 609 C CA . PHE A 1 75 ? -17.344 -20.25 -14.523 1 86.5 75 PHE A CA 1
ATOM 610 C C . PHE A 1 75 ? -18.109 -20.156 -13.211 1 86.5 75 PHE A C 1
ATOM 612 O O . PHE A 1 75 ? -18.328 -19.078 -12.68 1 86.5 75 PHE A O 1
ATOM 619 N N . VAL A 1 76 ? -18.5 -21.297 -12.781 1 91.31 76 VAL A N 1
ATOM 620 C CA . VAL A 1 76 ? -19.281 -21.328 -11.547 1 91.31 76 VAL A CA 1
ATOM 621 C C . VAL A 1 76 ? -18.391 -20.906 -10.375 1 91.31 76 VAL A C 1
ATOM 623 O O . VAL A 1 76 ? -18.844 -20.156 -9.492 1 91.31 76 VAL A O 1
ATOM 626 N N . ALA A 1 77 ? -17.203 -21.359 -10.375 1 90.94 77 ALA A N 1
ATOM 627 C CA . ALA A 1 77 ? -16.266 -21 -9.305 1 90.94 77 ALA A CA 1
ATOM 628 C C . ALA A 1 77 ? -15.992 -19.5 -9.297 1 90.94 77 ALA A C 1
ATOM 630 O O . ALA A 1 77 ? -15.953 -18.875 -8.234 1 90.94 77 ALA A O 1
ATOM 631 N N . ALA A 1 78 ? -15.805 -18.984 -10.469 1 87.94 78 ALA A N 1
ATOM 632 C CA . ALA A 1 78 ? -15.586 -17.547 -10.586 1 87.94 78 ALA A CA 1
ATOM 633 C C . ALA A 1 78 ? -16.797 -16.766 -10.109 1 87.94 78 ALA A C 1
ATOM 635 O O . ALA A 1 78 ? -16.672 -15.734 -9.445 1 87.94 78 ALA A O 1
ATOM 636 N N . HIS A 1 79 ? -17.953 -17.281 -10.516 1 89.56 79 HIS A N 1
ATOM 637 C CA . HIS A 1 79 ? -19.188 -16.625 -10.117 1 89.56 79 HIS A CA 1
ATOM 638 C C . HIS A 1 79 ? -19.344 -16.609 -8.602 1 89.56 79 HIS A C 1
ATOM 640 O O . HIS A 1 79 ? -19.641 -15.578 -8.008 1 89.56 79 HIS A O 1
ATOM 646 N N . VAL A 1 80 ? -19.094 -17.703 -8.016 1 92.88 80 VAL A N 1
ATOM 647 C CA . VAL A 1 80 ? -19.234 -17.812 -6.562 1 92.88 80 VAL A CA 1
ATOM 648 C C . VAL A 1 80 ? -18.188 -16.938 -5.883 1 92.88 80 VAL A C 1
ATOM 650 O O . VAL A 1 80 ? -18.484 -16.219 -4.926 1 92.88 80 VAL A O 1
ATOM 653 N N . GLY A 1 81 ? -16.922 -17.031 -6.355 1 92.19 81 GLY A N 1
ATOM 654 C CA . GLY A 1 81 ? -15.867 -16.234 -5.773 1 92.19 81 GLY A CA 1
ATOM 655 C C . GLY A 1 81 ? -16.141 -14.742 -5.832 1 92.19 81 GLY A C 1
ATOM 656 O O . GLY A 1 81 ? -15.992 -14.039 -4.832 1 92.19 81 GLY A O 1
ATOM 657 N N . GLN A 1 82 ? -16.609 -14.258 -6.969 1 90.06 82 GLN A N 1
ATOM 658 C CA . GLN A 1 82 ? -16.828 -12.828 -7.168 1 90.06 82 GLN A CA 1
ATOM 659 C C . GLN A 1 82 ? -18.078 -12.359 -6.422 1 90.06 82 GLN A C 1
ATOM 661 O O . GLN A 1 82 ? -18.094 -11.266 -5.863 1 90.06 82 GLN A O 1
ATOM 666 N N . GLN A 1 83 ? -19.141 -13.188 -6.465 1 91.56 83 GLN A N 1
ATOM 667 C CA . GLN A 1 83 ? -20.344 -12.828 -5.723 1 91.56 83 GLN A CA 1
ATOM 668 C C . GLN A 1 83 ? -20.078 -12.805 -4.219 1 91.56 83 GLN A C 1
ATOM 670 O O . GLN A 1 83 ? -20.609 -11.945 -3.506 1 91.56 83 GLN A O 1
ATOM 675 N N . TYR A 1 84 ? -19.344 -13.711 -3.785 1 93.44 84 TYR A N 1
ATOM 676 C CA . TYR A 1 84 ? -18.906 -13.734 -2.393 1 93.44 84 TYR A CA 1
ATOM 677 C C . TYR A 1 84 ? -18.141 -12.469 -2.037 1 93.44 84 TYR A C 1
ATOM 679 O O . TYR A 1 84 ? -18.406 -11.844 -1.009 1 93.44 84 TYR A O 1
ATOM 687 N N . GLY A 1 85 ? -17.156 -12.18 -2.891 1 92.94 85 GLY A N 1
ATOM 688 C CA . GLY A 1 85 ? -16.406 -10.953 -2.668 1 92.94 85 GLY A CA 1
ATOM 689 C C . GLY A 1 85 ? -17.281 -9.711 -2.654 1 92.94 85 GLY A C 1
ATOM 690 O O . GLY A 1 85 ? -17.078 -8.812 -1.837 1 92.94 85 GLY A O 1
ATOM 691 N N . PHE A 1 86 ? -18.234 -9.664 -3.561 1 91.69 86 PHE A N 1
ATOM 692 C CA . PHE A 1 86 ? -19.203 -8.57 -3.643 1 91.69 86 PHE A CA 1
ATOM 693 C C . PHE A 1 86 ? -19.969 -8.438 -2.338 1 91.69 86 PHE A C 1
ATOM 695 O O . PHE A 1 86 ? -20.078 -7.34 -1.785 1 91.69 86 PHE A O 1
ATOM 702 N N . ASP A 1 87 ? -20.5 -9.516 -1.882 1 92.56 87 ASP A N 1
ATOM 703 C CA . ASP A 1 87 ? -21.297 -9.508 -0.657 1 92.56 87 ASP A CA 1
ATOM 704 C C . ASP A 1 87 ? -20.422 -9.156 0.555 1 92.56 87 ASP A C 1
ATOM 706 O O . ASP A 1 87 ? -20.859 -8.422 1.442 1 92.56 87 ASP A O 1
ATOM 710 N N . LEU A 1 88 ? -19.266 -9.68 0.558 1 93.06 88 LEU A N 1
ATOM 711 C CA . LEU A 1 88 ? -18.359 -9.406 1.672 1 93.06 88 LEU A CA 1
ATOM 712 C C . LEU A 1 88 ? -18.016 -7.926 1.749 1 93.06 88 LEU A C 1
ATOM 714 O O . LEU A 1 88 ? -18.047 -7.332 2.832 1 93.06 88 LEU A O 1
ATOM 718 N N . ARG A 1 89 ? -17.703 -7.414 0.652 1 92.62 89 ARG A N 1
ATOM 719 C CA . ARG A 1 89 ? -17.375 -5.992 0.592 1 92.62 89 ARG A CA 1
ATOM 720 C C . ARG A 1 89 ? -18.578 -5.141 0.988 1 92.62 89 ARG A C 1
ATOM 722 O O . ARG A 1 89 ? -18.438 -4.148 1.704 1 92.62 89 ARG A O 1
ATOM 729 N N . LYS A 1 90 ? -19.688 -5.473 0.476 1 90.62 90 LYS A N 1
ATOM 730 C CA . LYS A 1 90 ? -20.922 -4.754 0.78 1 90.62 90 LYS A CA 1
ATOM 731 C C . LYS A 1 90 ? -21.219 -4.766 2.279 1 90.62 90 LYS A C 1
ATOM 733 O O . LYS A 1 90 ? -21.484 -3.721 2.871 1 90.62 90 LYS A O 1
ATOM 738 N N . HIS A 1 91 ? -21.125 -5.898 2.875 1 91.19 91 HIS A N 1
ATOM 739 C CA . HIS A 1 91 ? -21.406 -6.016 4.301 1 91.19 91 HIS A CA 1
ATOM 740 C C . HIS A 1 91 ? -20.328 -5.324 5.137 1 91.19 91 HIS A C 1
ATOM 742 O O . HIS A 1 91 ? -20.625 -4.773 6.199 1 91.19 91 HIS A O 1
ATOM 748 N N . LEU A 1 92 ? -19.094 -5.418 4.668 1 91.88 92 LEU A N 1
ATOM 749 C CA . LEU A 1 92 ? -18 -4.711 5.344 1 91.88 92 LEU A CA 1
ATOM 750 C C . LEU A 1 92 ? -18.234 -3.207 5.324 1 91.88 92 LEU A C 1
ATOM 752 O O . LEU A 1 92 ? -18.031 -2.527 6.332 1 91.88 92 LEU A O 1
ATOM 756 N N . PHE A 1 93 ? -18.672 -2.766 4.188 1 89.94 93 PHE A N 1
ATOM 757 C CA . PHE A 1 93 ? -18.938 -1.342 4.051 1 89.94 93 PHE A CA 1
ATOM 758 C C . PHE A 1 93 ? -20.094 -0.92 4.969 1 89.94 93 PHE A C 1
ATOM 760 O O . PHE A 1 93 ? -20.016 0.13 5.609 1 89.94 93 PHE A O 1
ATOM 767 N N . GLU A 1 94 ? -21.047 -1.683 4.988 1 88.44 94 GLU A N 1
ATOM 768 C CA . GLU A 1 94 ? -22.188 -1.413 5.859 1 88.44 94 GLU A CA 1
ATOM 769 C C . GLU A 1 94 ? -21.766 -1.389 7.328 1 88.44 94 GLU A C 1
ATOM 771 O O . GLU A 1 94 ? -22.203 -0.523 8.086 1 88.44 94 GLU A O 1
ATOM 776 N N . LYS A 1 95 ? -20.969 -2.312 7.641 1 87.94 95 LYS A N 1
ATOM 777 C CA . LYS A 1 95 ? -20.484 -2.371 9.016 1 87.94 95 LYS A CA 1
ATOM 778 C C . LYS A 1 95 ? -19.641 -1.148 9.352 1 87.94 95 LYS A C 1
ATOM 780 O O . LYS A 1 95 ? -19.766 -0.577 10.438 1 87.94 95 LYS A O 1
ATOM 785 N N . ILE A 1 96 ? -18.797 -0.814 8.492 1 87.62 96 ILE A N 1
ATOM 786 C CA . ILE A 1 96 ? -17.922 0.334 8.695 1 87.62 96 ILE A CA 1
ATOM 787 C C . ILE A 1 96 ? -18.75 1.603 8.844 1 87.62 96 ILE A C 1
ATOM 789 O O . ILE A 1 96 ? -18.422 2.488 9.633 1 87.62 96 ILE A O 1
ATOM 793 N N . GLN A 1 97 ? -19.828 1.652 8.109 1 83.38 97 GLN A N 1
ATOM 794 C CA . GLN A 1 97 ? -20.734 2.793 8.203 1 83.38 97 GLN A CA 1
ATOM 795 C C . GLN A 1 97 ? -21.406 2.85 9.578 1 83.38 97 GLN A C 1
ATOM 797 O O . GLN A 1 97 ? -21.812 3.92 10.023 1 83.38 97 GLN A O 1
ATOM 802 N N . SER A 1 98 ? -21.469 1.773 10.203 1 81.88 98 SER A N 1
ATOM 803 C CA . SER A 1 98 ? -22.141 1.723 11.5 1 81.88 98 SER A CA 1
ATOM 804 C C . SER A 1 98 ? -21.156 2.014 12.633 1 81.88 98 SER A C 1
ATOM 806 O O . SER A 1 98 ? -21.562 2.197 13.781 1 81.88 98 SER A O 1
ATOM 808 N N . PHE A 1 99 ? -19.906 2.146 12.297 1 82.25 99 PHE A N 1
ATOM 809 C CA . PHE A 1 99 ? -18.875 2.391 13.305 1 82.25 99 PHE A CA 1
ATOM 810 C C . PHE A 1 99 ? -19.062 3.752 13.961 1 82.25 99 PHE A C 1
ATOM 812 O O . PHE A 1 99 ? -19.531 4.699 13.32 1 82.25 99 PHE A O 1
ATOM 819 N N . SER A 1 100 ? -18.828 3.711 15.211 1 76.19 100 SER A N 1
ATOM 820 C CA . SER A 1 100 ? -18.766 4.984 15.922 1 76.19 100 SER A CA 1
ATOM 821 C C . SER A 1 100 ? -17.406 5.652 15.742 1 76.19 100 SER A C 1
ATOM 823 O O . SER A 1 100 ? -16.469 5.035 15.227 1 76.19 100 SER A O 1
ATOM 825 N N . PHE A 1 101 ? -17.359 6.875 15.977 1 74.44 101 PHE A N 1
ATOM 826 C CA . PHE A 1 101 ? -16.109 7.613 15.82 1 74.44 101 PHE A CA 1
ATOM 827 C C . PHE A 1 101 ? -15.023 7.016 16.703 1 74.44 101 PHE A C 1
ATOM 829 O O . PHE A 1 101 ? -13.836 7.113 16.375 1 74.44 101 PHE A O 1
ATOM 836 N N . ALA A 1 102 ? -15.43 6.438 17.828 1 69.38 102 ALA A N 1
ATOM 837 C CA . ALA A 1 102 ? -14.453 5.758 18.672 1 69.38 102 ALA A CA 1
ATOM 838 C C . ALA A 1 102 ? -13.797 4.594 17.938 1 69.38 102 ALA A C 1
ATOM 840 O O . ALA A 1 102 ? -12.602 4.359 18.078 1 69.38 102 ALA A O 1
ATOM 841 N N . ASN A 1 103 ? -14.57 3.963 17.141 1 72.06 103 ASN A N 1
ATOM 842 C CA . ASN A 1 103 ? -14.07 2.824 16.375 1 72.06 103 ASN A CA 1
ATOM 843 C C . ASN A 1 103 ? -13.055 3.256 15.32 1 72.06 103 ASN A C 1
ATOM 845 O O . ASN A 1 103 ? -12.133 2.506 15 1 72.06 103 ASN A O 1
ATOM 849 N N . PHE A 1 104 ? -13.266 4.418 14.773 1 70.19 104 PHE A N 1
ATOM 850 C CA . PHE A 1 104 ? -12.383 4.902 13.719 1 70.19 104 PHE A CA 1
ATOM 851 C C . PHE A 1 104 ? -11.008 5.234 14.281 1 70.19 104 PHE A C 1
ATOM 853 O O . PHE A 1 104 ? -10.023 5.312 13.539 1 70.19 104 PHE A O 1
ATOM 860 N N . GLU A 1 105 ? -10.992 5.414 15.562 1 66.31 105 GLU A N 1
ATOM 861 C CA . GLU A 1 105 ? -9.695 5.605 16.188 1 66.31 105 GLU A CA 1
ATOM 862 C C . GLU A 1 105 ? -8.93 4.289 16.297 1 66.31 105 GLU A C 1
ATOM 864 O O . GLU A 1 105 ? -7.699 4.281 16.359 1 66.31 105 GLU A O 1
ATOM 869 N N . GLN A 1 106 ? -9.695 3.283 16.344 1 70.81 106 GLN A N 1
ATOM 870 C CA . GLN A 1 106 ? -9.102 1.957 16.453 1 70.81 106 GLN A CA 1
ATOM 871 C C . GLN A 1 106 ? -8.547 1.479 15.125 1 70.81 106 GLN A C 1
ATOM 873 O O . GLN A 1 106 ? -7.555 0.746 15.086 1 70.81 106 GLN A O 1
ATOM 878 N N . PHE A 1 107 ? -9.227 1.773 14.078 1 78.62 107 PHE A N 1
ATOM 879 C CA . PHE A 1 107 ? -8.812 1.363 12.742 1 78.62 107 PHE A CA 1
ATOM 880 C C . PHE A 1 107 ? -8.367 2.568 11.922 1 78.62 107 PHE A C 1
ATOM 882 O O . PHE A 1 107 ? -9.102 3.549 11.797 1 78.62 107 PHE A O 1
ATOM 889 N N . SER A 1 108 ? -7.184 2.492 11.406 1 78.31 108 SER A N 1
ATOM 890 C CA . SER A 1 108 ? -6.738 3.553 10.508 1 78.31 108 SER A CA 1
ATOM 891 C C . SER A 1 108 ? -7.469 3.486 9.172 1 78.31 108 SER A C 1
ATOM 893 O O . SER A 1 108 ? -7.938 2.42 8.766 1 78.31 108 SER A O 1
ATOM 895 N N . THR A 1 109 ? -7.629 4.68 8.531 1 80.62 109 THR A N 1
ATOM 896 C CA . THR A 1 109 ? -8.266 4.758 7.223 1 80.62 109 THR A CA 1
ATOM 897 C C . THR A 1 109 ? -7.562 3.844 6.223 1 80.62 109 THR A C 1
ATOM 899 O O . THR A 1 109 ? -8.219 3.123 5.469 1 80.62 109 THR A O 1
ATOM 902 N N . ALA A 1 110 ? -6.316 3.812 6.289 1 73.75 110 ALA A N 1
ATOM 903 C CA . ALA A 1 110 ? -5.527 2.977 5.391 1 73.75 110 ALA A CA 1
ATOM 904 C C . ALA A 1 110 ? -5.805 1.495 5.633 1 73.75 110 ALA A C 1
ATOM 906 O O . ALA A 1 110 ? -5.93 0.717 4.684 1 73.75 110 ALA A O 1
ATOM 907 N N . SER A 1 111 ? -5.918 1.17 6.898 1 82.62 111 SER A N 1
ATOM 908 C CA . SER A 1 111 ? -6.184 -0.217 7.266 1 82.62 111 SER A CA 1
ATOM 909 C C . SER A 1 111 ? -7.562 -0.658 6.781 1 82.62 111 SER A C 1
ATOM 911 O O . SER A 1 111 ? -7.723 -1.77 6.273 1 82.62 111 SER A O 1
ATOM 913 N N . LEU A 1 112 ? -8.469 0.178 6.918 1 88.12 112 LEU A N 1
ATOM 914 C CA . LEU A 1 112 ? -9.828 -0.159 6.508 1 88.12 112 LEU A CA 1
ATOM 915 C C . LEU A 1 112 ? -9.914 -0.319 4.996 1 88.12 112 LEU A C 1
ATOM 917 O O . LEU A 1 112 ? -10.602 -1.216 4.5 1 88.12 112 LEU A O 1
ATOM 921 N N . ILE A 1 113 ? -9.234 0.503 4.305 1 85.69 113 ILE A N 1
ATOM 922 C CA . ILE A 1 113 ? -9.211 0.401 2.85 1 85.69 113 ILE A CA 1
ATOM 923 C C . ILE A 1 113 ? -8.602 -0.936 2.436 1 85.69 113 ILE A C 1
ATOM 925 O O . ILE A 1 113 ? -9.156 -1.644 1.592 1 85.69 113 ILE A O 1
ATOM 929 N N . THR A 1 114 ? -7.504 -1.317 3.041 1 81.62 114 THR A N 1
ATOM 930 C CA . THR A 1 114 ? -6.82 -2.568 2.729 1 81.62 114 THR A CA 1
ATOM 931 C C . THR A 1 114 ? -7.719 -3.764 3.029 1 81.62 114 THR A C 1
ATOM 933 O O . THR A 1 114 ? -7.781 -4.715 2.244 1 81.62 114 THR A O 1
ATOM 936 N N . ARG A 1 115 ? -8.344 -3.711 4.125 1 87.81 115 ARG A N 1
ATOM 937 C CA . ARG A 1 115 ? -9.203 -4.809 4.551 1 87.81 115 ARG A CA 1
ATOM 938 C C . ARG A 1 115 ? -10.406 -4.953 3.621 1 87.81 115 ARG A C 1
ATOM 940 O O . ARG A 1 115 ? -10.883 -6.066 3.377 1 87.81 115 ARG A O 1
ATOM 947 N N . MET A 1 116 ? -10.805 -3.871 3.012 1 90.44 116 MET A N 1
ATOM 948 C CA . MET A 1 116 ? -11.992 -3.883 2.154 1 90.44 116 MET A CA 1
ATOM 949 C C . MET A 1 116 ? -11.617 -4.25 0.721 1 90.44 116 MET A C 1
ATOM 951 O O . MET A 1 116 ? -12.477 -4.684 -0.054 1 90.44 116 MET A O 1
ATOM 955 N N . THR A 1 117 ? -10.43 -4.082 0.366 1 87.81 117 THR A N 1
ATOM 956 C CA . THR A 1 117 ? -10.062 -4.301 -1.027 1 87.81 117 THR A CA 1
ATOM 957 C C . THR A 1 117 ? -9.141 -5.516 -1.161 1 87.81 117 THR A C 1
ATOM 959 O O . THR A 1 117 ? -9.602 -6.621 -1.448 1 87.81 117 THR A O 1
ATOM 962 N N . ASN A 1 118 ? -7.898 -5.379 -0.606 1 84.25 118 ASN A N 1
ATOM 963 C CA . ASN A 1 118 ? -6.902 -6.43 -0.769 1 84.25 118 ASN A CA 1
ATOM 964 C C . ASN A 1 118 ? -7.312 -7.707 -0.044 1 84.25 118 ASN A C 1
ATOM 966 O O . ASN A 1 118 ? -7.191 -8.805 -0.593 1 84.25 118 ASN A O 1
ATOM 970 N N . ASP A 1 119 ? -7.711 -7.535 1.132 1 89.81 119 ASP A N 1
ATOM 971 C CA . ASP A 1 119 ? -8.062 -8.711 1.921 1 89.81 119 ASP A CA 1
ATOM 972 C C . ASP A 1 119 ? -9.273 -9.422 1.331 1 89.81 119 ASP A C 1
ATOM 974 O O . ASP A 1 119 ? -9.328 -10.656 1.316 1 89.81 119 ASP A O 1
ATOM 978 N N . VAL A 1 120 ? -10.219 -8.664 0.857 1 92.88 120 VAL A N 1
ATOM 979 C CA . VAL A 1 120 ? -11.398 -9.266 0.243 1 92.88 120 VAL A CA 1
ATOM 980 C C . VAL A 1 120 ? -11 -9.992 -1.041 1 92.88 120 VAL A C 1
ATOM 982 O O . VAL A 1 120 ? -11.484 -11.094 -1.317 1 92.88 120 VAL A O 1
ATOM 985 N N . THR A 1 121 ? -10.164 -9.391 -1.797 1 88.38 121 THR A N 1
ATOM 986 C CA . THR A 1 121 ? -9.688 -10.016 -3.021 1 88.38 121 THR A CA 1
ATOM 987 C C . THR A 1 121 ? -8.969 -11.328 -2.713 1 88.38 121 THR A C 1
ATOM 989 O O . THR A 1 121 ? -9.125 -12.312 -3.441 1 88.38 121 THR A O 1
ATOM 992 N N . GLN A 1 122 ? -8.211 -11.289 -1.648 1 87 122 GLN A N 1
ATOM 993 C CA . GLN A 1 122 ? -7.535 -12.508 -1.227 1 87 122 GLN A CA 1
ATOM 994 C C . GLN A 1 122 ? -8.539 -13.602 -0.87 1 87 122 GLN A C 1
ATOM 996 O O . GLN A 1 122 ? -8.328 -14.773 -1.202 1 87 122 GLN A O 1
ATOM 1001 N N . MET A 1 123 ? -9.562 -13.211 -0.211 1 92.25 123 MET A N 1
ATOM 1002 C CA . MET A 1 123 ? -10.602 -14.172 0.153 1 92.25 123 MET A CA 1
ATOM 1003 C C . MET A 1 123 ? -11.305 -14.703 -1.089 1 92.25 123 MET A C 1
ATOM 1005 O O . MET A 1 123 ? -11.633 -15.891 -1.161 1 92.25 123 MET A O 1
ATOM 1009 N N . GLN A 1 124 ? -11.523 -13.82 -2.045 1 91.69 124 GLN A N 1
ATOM 1010 C CA . GLN A 1 124 ? -12.141 -14.219 -3.307 1 91.69 124 GLN A CA 1
ATOM 1011 C C . GLN A 1 124 ? -11.281 -15.258 -4.035 1 91.69 124 GLN A C 1
ATOM 1013 O O . GLN A 1 124 ? -11.805 -16.266 -4.531 1 91.69 124 GLN A O 1
ATOM 1018 N N . ASN A 1 125 ? -10.055 -15 -4.039 1 86.88 125 ASN A N 1
ATOM 1019 C CA . ASN A 1 125 ? -9.125 -15.914 -4.699 1 86.88 125 ASN A CA 1
ATOM 1020 C C . ASN A 1 125 ? -9.078 -17.266 -4 1 86.88 125 ASN A C 1
ATOM 1022 O O . ASN A 1 125 ? -8.984 -18.297 -4.656 1 86.88 125 ASN A O 1
ATOM 1026 N N . MET A 1 126 ? -9.133 -17.203 -2.721 1 88.31 126 MET A N 1
ATOM 1027 C CA . MET A 1 126 ? -9.117 -18.438 -1.954 1 88.31 126 MET A CA 1
ATOM 1028 C C . MET A 1 126 ? -10.352 -19.281 -2.26 1 88.31 126 MET A C 1
ATOM 1030 O O . MET A 1 126 ? -10.25 -20.5 -2.443 1 88.31 126 MET A O 1
ATOM 1034 N N . VAL A 1 127 ? -11.484 -18.641 -2.295 1 91.12 127 VAL A N 1
ATOM 1035 C CA . VAL A 1 127 ? -12.727 -19.359 -2.59 1 91.12 127 VAL A CA 1
ATOM 1036 C C . VAL A 1 127 ? -12.664 -19.922 -4.004 1 91.12 127 VAL A C 1
ATOM 1038 O O . VAL A 1 127 ? -13.031 -21.078 -4.23 1 91.12 127 VAL A O 1
ATOM 1041 N N . PHE A 1 128 ? -12.18 -19.156 -4.883 1 87.94 128 PHE A N 1
ATOM 1042 C CA . PHE A 1 128 ? -12.031 -19.594 -6.266 1 87.94 128 PHE A CA 1
ATOM 1043 C C . PHE A 1 128 ? -11.102 -20.812 -6.344 1 87.94 128 PHE A C 1
ATOM 1045 O O . PHE A 1 128 ? -11.445 -21.812 -6.961 1 87.94 128 PHE A O 1
ATOM 1052 N N . MET A 1 129 ? -9.984 -20.703 -5.766 1 86.06 129 MET A N 1
ATOM 1053 C CA . MET A 1 129 ? -9 -21.781 -5.789 1 86.06 129 MET A CA 1
ATOM 1054 C C . MET A 1 129 ? -9.547 -23.031 -5.09 1 86.06 129 MET A C 1
ATOM 1056 O O . MET A 1 129 ? -9.273 -24.156 -5.516 1 86.06 129 MET A O 1
ATOM 1060 N N . SER A 1 130 ? -10.266 -22.812 -3.984 1 88.56 130 SER A N 1
ATOM 1061 C CA . SER A 1 130 ? -10.812 -23.938 -3.221 1 88.56 130 SER A CA 1
ATOM 1062 C C . SER A 1 130 ? -11.805 -24.734 -4.051 1 88.56 130 SER A C 1
ATOM 1064 O O . SER A 1 130 ? -11.891 -25.953 -3.922 1 88.56 130 SER A O 1
ATOM 1066 N N . LEU A 1 131 ? -12.508 -24.078 -4.965 1 89.81 131 LEU A N 1
ATOM 1067 C CA . LEU A 1 131 ? -13.531 -24.734 -5.762 1 89.81 131 LEU A CA 1
ATOM 1068 C C . LEU A 1 131 ? -12.922 -25.406 -6.992 1 89.81 131 LEU A C 1
ATOM 1070 O O . LEU A 1 131 ? -13.523 -26.312 -7.57 1 89.81 131 LEU A O 1
ATOM 1074 N N . ARG A 1 132 ? -11.695 -24.969 -7.246 1 82.31 132 ARG A N 1
ATOM 1075 C CA . ARG A 1 132 ? -11.109 -25.469 -8.477 1 82.31 132 ARG A CA 1
ATOM 1076 C C . ARG A 1 132 ? -9.969 -26.438 -8.188 1 82.31 132 ARG A C 1
ATOM 1078 O O . ARG A 1 132 ? -9.898 -27.531 -8.766 1 82.31 132 ARG A O 1
ATOM 1085 N N . ILE A 1 133 ? -9.055 -25.922 -7.344 1 80.81 133 ILE A N 1
ATOM 1086 C CA . ILE A 1 133 ? -7.77 -26.609 -7.281 1 80.81 133 ILE A CA 1
ATOM 1087 C C . ILE A 1 133 ? -7.578 -27.219 -5.898 1 80.81 133 ILE A C 1
ATOM 1089 O O . ILE A 1 133 ? -7.055 -28.328 -5.773 1 80.81 133 ILE A O 1
ATOM 1093 N N . MET A 1 134 ? -8.016 -26.609 -4.895 1 83.56 134 MET A N 1
ATOM 1094 C CA . MET A 1 134 ? -7.68 -26.969 -3.521 1 83.56 134 MET A CA 1
ATOM 1095 C C . MET A 1 134 ? -8.258 -28.344 -3.16 1 83.56 134 MET A C 1
ATOM 1097 O O . MET A 1 134 ? -7.641 -29.109 -2.424 1 83.56 134 MET A O 1
ATOM 1101 N N . LEU A 1 135 ? -9.398 -28.672 -3.717 1 84.06 135 LEU A N 1
ATOM 1102 C CA . LEU A 1 135 ? -10.016 -29.969 -3.416 1 84.06 135 LEU A CA 1
ATOM 1103 C C . LEU A 1 135 ? -9.609 -31.016 -4.445 1 84.06 135 LEU A C 1
ATOM 1105 O O . LEU A 1 135 ? -9.562 -32.219 -4.137 1 84.06 135 LEU A O 1
ATOM 1109 N N . ARG A 1 136 ? -9.305 -30.547 -5.574 1 86.81 136 ARG A N 1
ATOM 1110 C CA . ARG A 1 136 ? -8.992 -31.453 -6.676 1 86.81 136 ARG A CA 1
ATOM 1111 C C . ARG A 1 136 ? -7.652 -32.156 -6.445 1 86.81 136 ARG A C 1
ATOM 1113 O O . ARG A 1 136 ? -7.539 -33.344 -6.641 1 86.81 136 ARG A O 1
ATOM 1120 N N . ALA A 1 137 ? -6.676 -31.406 -5.977 1 86.31 137 ALA A N 1
ATOM 1121 C CA . ALA A 1 137 ? -5.32 -31.922 -5.875 1 86.31 137 ALA A CA 1
ATOM 1122 C C . ALA A 1 137 ? -5.242 -33.062 -4.84 1 86.31 137 ALA A C 1
ATOM 1124 O O . ALA A 1 137 ? -4.781 -34.156 -5.145 1 86.31 137 ALA A O 1
ATOM 1125 N N . PRO A 1 138 ? -5.77 -32.938 -3.641 1 86.38 138 PRO A N 1
ATOM 1126 C CA . PRO A 1 138 ? -5.754 -34.031 -2.676 1 86.38 138 PRO A CA 1
ATOM 1127 C C . PRO A 1 138 ? -6.582 -35.25 -3.135 1 86.38 138 PRO A C 1
ATOM 1129 O O . PRO A 1 138 ? -6.195 -36.375 -2.898 1 86.38 138 PRO A O 1
ATOM 1132 N N . LEU A 1 139 ? -7.672 -35.031 -3.795 1 90.12 139 LEU A N 1
ATOM 1133 C CA . LEU A 1 139 ? -8.516 -36.125 -4.27 1 90.12 139 LEU A CA 1
ATOM 1134 C C . LEU A 1 139 ? -7.824 -36.906 -5.387 1 90.12 139 LEU A C 1
ATOM 1136 O O . LEU A 1 139 ? -7.969 -38.125 -5.48 1 90.12 139 LEU A O 1
ATOM 1140 N N . LEU A 1 140 ? -7.098 -36.094 -6.195 1 89.5 140 LEU A N 1
ATOM 1141 C CA . LEU A 1 140 ? -6.352 -36.75 -7.266 1 89.5 140 LEU A CA 1
ATOM 1142 C C . LEU A 1 140 ? -5.289 -37.688 -6.695 1 89.5 140 LEU A C 1
ATOM 1144 O O . LEU A 1 140 ? -5.051 -38.75 -7.238 1 89.5 140 LEU A O 1
ATOM 1148 N N . VAL A 1 141 ? -4.676 -37.25 -5.617 1 89.56 141 VAL A N 1
ATOM 1149 C CA . VAL A 1 141 ? -3.66 -38.094 -4.977 1 89.56 141 VAL A CA 1
ATOM 1150 C C . VAL A 1 141 ? -4.309 -39.344 -4.387 1 89.56 141 VAL A C 1
ATOM 1152 O O . VAL A 1 141 ? -3.877 -40.469 -4.664 1 89.56 141 VAL A O 1
ATOM 1155 N N . VAL A 1 142 ? -5.406 -39.219 -3.645 1 90.44 142 VAL A N 1
ATOM 1156 C CA . VAL A 1 142 ? -6.07 -40.312 -2.959 1 90.44 142 VAL A CA 1
ATOM 1157 C C . VAL A 1 142 ? -6.664 -41.281 -3.986 1 90.44 142 VAL A C 1
ATOM 1159 O O . VAL A 1 142 ? -6.402 -42.5 -3.941 1 90.44 142 VAL A O 1
ATOM 1162 N N . PHE A 1 143 ? -7.383 -40.719 -4.969 1 90.75 143 PHE A N 1
ATOM 1163 C CA . PHE A 1 143 ? -8.055 -41.562 -5.953 1 90.75 143 PHE A CA 1
ATOM 1164 C C . PHE A 1 143 ? -7.051 -42.125 -6.961 1 90.75 143 PHE A C 1
ATOM 1166 O O . PHE A 1 143 ? -7.277 -43.188 -7.559 1 90.75 143 PHE A O 1
ATOM 1173 N N . GLY A 1 144 ? -5.984 -41.312 -7.176 1 89.75 144 GLY A N 1
ATOM 1174 C CA . GLY A 1 144 ? -4.922 -41.875 -8.008 1 89.75 144 GLY A CA 1
ATOM 1175 C C . GLY A 1 144 ? -4.297 -43.125 -7.43 1 89.75 144 GLY A C 1
ATOM 1176 O O . GLY A 1 144 ? -4.062 -44.094 -8.148 1 89.75 144 GLY A O 1
ATOM 1177 N N . VAL A 1 145 ? -4.117 -43.125 -6.152 1 91.5 145 VAL A N 1
ATOM 1178 C CA . VAL A 1 145 ? -3.553 -44.281 -5.465 1 91.5 145 VAL A CA 1
ATOM 1179 C C . VAL A 1 145 ? -4.555 -45.438 -5.477 1 91.5 145 VAL A C 1
ATOM 1181 O O . VAL A 1 145 ? -4.191 -46.562 -5.758 1 91.5 145 VAL A O 1
ATOM 1184 N N . VAL A 1 146 ? -5.836 -45.156 -5.254 1 91.25 146 VAL A N 1
ATOM 1185 C CA . VAL A 1 146 ? -6.883 -46.156 -5.199 1 91.25 146 VAL A CA 1
ATOM 1186 C C . VAL A 1 146 ? -7.055 -46.812 -6.574 1 91.25 146 VAL A C 1
ATOM 1188 O O . VAL A 1 146 ? -7.137 -48.031 -6.684 1 91.25 146 VAL A O 1
ATOM 1191 N N . MET A 1 147 ? -7.055 -46 -7.602 1 91.06 147 MET A N 1
ATOM 1192 C CA . MET A 1 147 ? -7.223 -46.5 -8.953 1 91.06 147 MET A CA 1
ATOM 1193 C C . MET A 1 147 ? -6.023 -47.375 -9.367 1 91.06 147 MET A C 1
ATOM 1195 O O . MET A 1 147 ? -6.176 -48.375 -10.062 1 91.06 147 MET A O 1
ATOM 1199 N N . SER A 1 148 ? -4.863 -46.938 -8.938 1 91 148 SER A N 1
ATOM 1200 C CA . SER A 1 148 ? -3.674 -47.719 -9.242 1 91 148 SER A CA 1
ATOM 1201 C C . SER A 1 148 ? -3.742 -49.094 -8.578 1 91 148 SER A C 1
ATOM 1203 O O . SER A 1 148 ? -3.309 -50.094 -9.156 1 91 148 SER A O 1
ATOM 1205 N N . LEU A 1 149 ? -4.344 -49.188 -7.402 1 90.88 149 LEU A N 1
ATOM 1206 C CA . LEU A 1 149 ? -4.504 -50.438 -6.688 1 90.88 149 LEU A CA 1
ATOM 1207 C C . LEU A 1 149 ? -5.52 -51.344 -7.391 1 90.88 149 LEU A C 1
ATOM 1209 O O . LEU A 1 149 ? -5.398 -52.562 -7.363 1 90.88 149 LEU A O 1
ATOM 1213 N N . PHE A 1 150 ? -6.473 -50.75 -8.078 1 89.06 150 PHE A N 1
ATOM 1214 C CA . PHE A 1 150 ? -7.477 -51.5 -8.812 1 89.06 150 PHE A CA 1
ATOM 1215 C C . PHE A 1 150 ? -6.887 -52.062 -10.102 1 89.06 150 PHE A C 1
ATOM 1217 O O . PHE A 1 150 ? -7.305 -53.125 -10.562 1 89.06 150 PHE A O 1
ATOM 1224 N N . VAL A 1 151 ? -5.938 -51.312 -10.648 1 88.44 151 VAL A N 1
ATOM 1225 C CA . VAL A 1 151 ? -5.293 -51.781 -11.867 1 88.44 151 VAL A CA 1
ATOM 1226 C C . VAL A 1 151 ? -4.406 -53 -11.539 1 88.44 151 VAL A C 1
ATOM 1228 O O . VAL A 1 151 ? -4.543 -54.062 -12.148 1 88.44 151 VAL A O 1
ATOM 1231 N N . HIS A 1 152 ? -3.49 -52.844 -10.586 1 89.94 152 HIS A N 1
ATOM 1232 C CA . HIS A 1 152 ? -2.621 -53.906 -10.141 1 89.94 152 HIS A CA 1
ATOM 1233 C C . HIS A 1 152 ? -2.088 -53.656 -8.734 1 89.94 152 HIS A C 1
ATOM 1235 O O . HIS A 1 152 ? -1.316 -52.719 -8.531 1 89.94 152 HIS A O 1
ATOM 1241 N N . VAL A 1 153 ? -2.387 -54.469 -7.848 1 88.88 153 VAL A N 1
ATOM 1242 C CA . VAL A 1 153 ? -2.125 -54.281 -6.426 1 88.88 153 VAL A CA 1
ATOM 1243 C C . VAL A 1 153 ? -0.622 -54.312 -6.168 1 88.88 153 VAL A C 1
ATOM 1245 O O . VAL A 1 153 ? -0.091 -53.469 -5.426 1 88.88 153 VAL A O 1
ATOM 1248 N N . GLN A 1 154 ? 0.078 -55.219 -6.789 1 88.88 154 GLN A N 1
ATOM 1249 C CA . GLN A 1 154 ? 1.499 -55.375 -6.508 1 88.88 154 GLN A CA 1
ATOM 1250 C C . GLN A 1 154 ? 2.309 -54.188 -7.012 1 88.88 154 GLN A C 1
ATOM 1252 O O . GLN A 1 154 ? 3.252 -53.75 -6.355 1 88.88 154 GLN A O 1
ATOM 1257 N N . LEU A 1 155 ? 1.854 -53.625 -8.141 1 89.25 155 LEU A N 1
ATOM 1258 C CA . LEU A 1 155 ? 2.535 -52.469 -8.688 1 89.25 155 LEU A CA 1
ATOM 1259 C C . LEU A 1 155 ? 2.213 -51.219 -7.867 1 89.25 155 LEU A C 1
ATOM 1261 O O . LEU A 1 155 ? 3.084 -50.375 -7.641 1 89.25 155 LEU A O 1
ATOM 1265 N N . ALA A 1 156 ? 1.017 -51.156 -7.383 1 90.94 156 ALA A N 1
ATOM 1266 C CA . ALA A 1 156 ? 0.509 -49.938 -6.738 1 90.94 156 ALA A CA 1
ATOM 1267 C C . ALA A 1 156 ? 0.982 -49.844 -5.289 1 90.94 156 ALA A C 1
ATOM 1269 O O . ALA A 1 156 ? 0.908 -48.781 -4.668 1 90.94 156 ALA A O 1
ATOM 1270 N N . LEU A 1 157 ? 1.553 -50.875 -4.719 1 89.38 157 LEU A N 1
ATOM 1271 C CA . LEU A 1 157 ? 2.008 -50.906 -3.334 1 89.38 157 LEU A CA 1
ATOM 1272 C C . LEU A 1 157 ? 3.111 -49.875 -3.105 1 89.38 157 LEU A C 1
ATOM 1274 O O . LEU A 1 157 ? 3.264 -49.375 -1.999 1 89.38 157 LEU A O 1
ATOM 1278 N N . ILE A 1 158 ? 3.783 -49.562 -4.16 1 89.12 158 ILE A N 1
ATOM 1279 C CA . ILE A 1 158 ? 4.863 -48.562 -4.062 1 89.12 158 ILE A CA 1
ATOM 1280 C C . ILE A 1 158 ? 4.289 -47.219 -3.693 1 89.12 158 ILE A C 1
ATOM 1282 O O . ILE A 1 158 ? 4.938 -46.406 -3 1 89.12 158 ILE A O 1
ATOM 1286 N N . PHE A 1 159 ? 3.064 -46.938 -4.125 1 90.12 159 PHE A N 1
ATOM 1287 C CA . PHE A 1 159 ? 2.441 -45.656 -3.848 1 90.12 159 PHE A CA 1
ATOM 1288 C C . PHE A 1 159 ? 2.035 -45.562 -2.381 1 90.12 159 PHE A C 1
ATOM 1290 O O . PHE A 1 159 ? 1.992 -44.469 -1.818 1 90.12 159 PHE A O 1
ATOM 1297 N N . VAL A 1 160 ? 1.726 -46.625 -1.762 1 87.06 160 VAL A N 1
ATOM 1298 C CA . VAL A 1 160 ? 1.311 -46.656 -0.363 1 87.06 160 VAL A CA 1
ATOM 1299 C C . VAL A 1 160 ? 2.471 -46.219 0.526 1 87.06 160 VAL A C 1
ATOM 1301 O O . VAL A 1 160 ? 2.258 -45.625 1.592 1 87.06 160 VAL A O 1
ATOM 1304 N N . VAL A 1 161 ? 3.641 -46.344 -0.025 1 87.5 161 VAL A N 1
ATOM 1305 C CA . VAL A 1 161 ? 4.824 -46 0.748 1 87.5 161 VAL A CA 1
ATOM 1306 C C . VAL A 1 161 ? 5.324 -44.625 0.318 1 87.5 161 VAL A C 1
ATOM 1308 O O . VAL A 1 161 ? 5.598 -43.75 1.16 1 87.5 161 VAL A O 1
ATOM 1311 N N . THR A 1 162 ? 5.387 -44.375 -0.921 1 90.25 162 THR A N 1
ATOM 1312 C CA . THR A 1 162 ? 6.008 -43.188 -1.454 1 90.25 162 THR A CA 1
ATOM 1313 C C . THR A 1 162 ? 5.133 -41.969 -1.186 1 90.25 162 THR A C 1
ATOM 1315 O O . THR A 1 162 ? 5.641 -40.875 -0.852 1 90.25 162 THR A O 1
ATOM 1318 N N . VAL A 1 163 ? 3.812 -42.094 -1.286 1 89.94 163 VAL A N 1
ATOM 1319 C CA . VAL A 1 163 ? 2.91 -40.969 -1.179 1 89.94 163 VAL A CA 1
ATOM 1320 C C . VAL A 1 163 ? 2.895 -40.438 0.259 1 89.94 163 VAL A C 1
ATOM 1322 O O . VAL A 1 163 ? 3.096 -39.25 0.5 1 89.94 163 VAL A O 1
ATOM 1325 N N . PRO A 1 164 ? 2.695 -41.25 1.289 1 88.38 164 PRO A N 1
ATOM 1326 C CA . PRO A 1 164 ? 2.76 -40.75 2.662 1 88.38 164 PRO A CA 1
ATOM 1327 C C . PRO A 1 164 ? 4.121 -40.156 3.01 1 88.38 164 PRO A C 1
ATOM 1329 O O . PRO A 1 164 ? 4.195 -39.156 3.721 1 88.38 164 PRO A O 1
ATOM 1332 N N . LEU A 1 165 ? 5.148 -40.719 2.477 1 89.31 165 LEU A N 1
ATOM 1333 C CA . LEU A 1 165 ? 6.492 -40.219 2.729 1 89.31 165 LEU A CA 1
ATOM 1334 C C . LEU A 1 165 ? 6.66 -38.812 2.146 1 89.31 165 LEU A C 1
ATOM 1336 O O . LEU A 1 165 ? 7.195 -37.938 2.811 1 89.31 165 LEU A O 1
ATOM 1340 N N . LEU A 1 166 ? 6.172 -38.625 1.001 1 89.44 166 LEU A N 1
ATOM 1341 C CA . LEU A 1 166 ? 6.277 -37.312 0.346 1 89.44 166 LEU A CA 1
ATOM 1342 C C . LEU A 1 166 ? 5.367 -36.281 1.018 1 89.44 166 LEU A C 1
ATOM 1344 O O . LEU A 1 166 ? 5.723 -35.125 1.126 1 89.44 166 LEU A O 1
ATOM 1348 N N . LEU A 1 167 ? 4.25 -36.75 1.461 1 86.69 167 LEU A N 1
ATOM 1349 C CA . LEU A 1 167 ? 3.328 -35.844 2.143 1 86.69 167 LEU A CA 1
ATOM 1350 C C . LEU A 1 167 ? 3.932 -35.344 3.443 1 86.69 167 LEU A C 1
ATOM 1352 O O . LEU A 1 167 ? 3.809 -34.156 3.764 1 86.69 167 LEU A O 1
ATOM 1356 N N . VAL A 1 168 ? 4.523 -36.219 4.184 1 86.81 168 VAL A N 1
ATOM 1357 C CA . VAL A 1 168 ? 5.16 -35.812 5.438 1 86.81 168 VAL A CA 1
ATOM 1358 C C . VAL A 1 168 ? 6.305 -34.844 5.16 1 86.81 168 VAL A C 1
ATOM 1360 O O . VAL A 1 168 ? 6.473 -33.844 5.871 1 86.81 168 VAL A O 1
ATOM 1363 N N . PHE A 1 169 ? 7.039 -35.094 4.168 1 88 169 PHE A N 1
ATOM 1364 C CA . PHE A 1 169 ? 8.133 -34.219 3.766 1 88 169 PHE A CA 1
ATOM 1365 C C . PHE A 1 169 ? 7.613 -32.844 3.389 1 88 169 PHE A C 1
ATOM 1367 O O . PHE A 1 169 ? 8.164 -31.828 3.816 1 88 169 PHE A O 1
ATOM 1374 N N . LEU A 1 170 ? 6.578 -32.812 2.686 1 85.12 170 LEU A N 1
ATOM 1375 C CA . LEU A 1 170 ? 6.02 -31.562 2.217 1 85.12 170 LEU A CA 1
ATOM 1376 C C . LEU A 1 170 ? 5.48 -30.734 3.383 1 85.12 170 LEU A C 1
ATOM 1378 O O . LEU A 1 170 ? 5.723 -29.531 3.461 1 85.12 170 LEU A O 1
ATOM 1382 N N . ILE A 1 171 ? 4.824 -31.391 4.289 1 83.62 171 ILE A N 1
ATOM 1383 C CA . ILE A 1 171 ? 4.258 -30.688 5.434 1 83.62 171 ILE A CA 1
ATOM 1384 C C . ILE A 1 171 ? 5.379 -30.141 6.316 1 83.62 171 ILE A C 1
ATOM 1386 O O . ILE A 1 171 ? 5.309 -29.016 6.797 1 83.62 171 ILE A O 1
ATOM 1390 N N . TRP A 1 172 ? 6.332 -30.969 6.504 1 86.19 172 TRP A N 1
ATOM 1391 C CA . TRP A 1 172 ? 7.484 -30.562 7.297 1 86.19 172 TRP A CA 1
ATOM 1392 C C . TRP A 1 172 ? 8.172 -29.344 6.668 1 86.19 172 TRP A C 1
ATOM 1394 O O . TRP A 1 172 ? 8.492 -28.375 7.359 1 86.19 172 TRP A O 1
ATOM 1404 N N . MET A 1 173 ? 8.438 -29.391 5.449 1 84.19 173 MET A N 1
ATOM 1405 C CA . MET A 1 173 ? 9.078 -28.312 4.707 1 84.19 173 MET A CA 1
ATOM 1406 C C . MET A 1 173 ? 8.234 -27.047 4.738 1 84.19 173 MET A C 1
ATOM 1408 O O . MET A 1 173 ? 8.766 -25.938 4.832 1 84.19 173 MET A O 1
ATOM 1412 N N . MET A 1 174 ? 7.035 -27.188 4.648 1 80 174 MET A N 1
ATOM 1413 C CA . MET A 1 174 ? 6.125 -26.047 4.617 1 80 174 MET A CA 1
ATOM 1414 C C . MET A 1 174 ? 6.102 -25.328 5.961 1 80 174 MET A C 1
ATOM 1416 O O . MET A 1 174 ? 6.109 -24.094 6.016 1 80 174 MET A O 1
ATOM 1420 N N . ASN A 1 175 ? 6.055 -26.078 7.008 1 81.88 175 ASN A N 1
ATOM 1421 C CA . ASN A 1 175 ? 6.047 -25.469 8.336 1 81.88 175 ASN A CA 1
ATOM 1422 C C . ASN A 1 175 ? 7.352 -24.734 8.617 1 81.88 175 ASN A C 1
ATOM 1424 O O . ASN A 1 175 ? 7.34 -23.656 9.211 1 81.88 175 ASN A O 1
ATOM 1428 N N . LYS A 1 176 ? 8.367 -25.281 8.148 1 85.06 176 LYS A N 1
ATOM 1429 C CA . LYS A 1 176 ? 9.664 -24.625 8.312 1 85.06 176 LYS A CA 1
ATOM 1430 C C . LYS A 1 176 ? 9.758 -23.375 7.457 1 85.06 176 LYS A C 1
ATOM 1432 O O . LYS A 1 176 ? 10.258 -22.344 7.914 1 85.06 176 LYS A O 1
ATOM 1437 N N . ALA A 1 177 ? 9.297 -23.484 6.289 1 81.44 177 ALA A N 1
ATOM 1438 C CA . ALA A 1 177 ? 9.305 -22.344 5.379 1 81.44 177 ALA A CA 1
ATOM 1439 C C . ALA A 1 177 ? 8.445 -21.203 5.922 1 81.44 177 ALA A C 1
ATOM 1441 O O . ALA A 1 177 ? 8.805 -20.031 5.793 1 81.44 177 ALA A O 1
ATOM 1442 N N . ALA A 1 178 ? 7.367 -21.578 6.512 1 78 178 ALA A N 1
ATOM 1443 C CA . ALA A 1 178 ? 6.461 -20.562 7.059 1 78 178 ALA A CA 1
ATOM 1444 C C . ALA A 1 178 ? 7.145 -19.75 8.156 1 78 178 ALA A C 1
ATOM 1446 O O . ALA A 1 178 ? 7.004 -18.531 8.211 1 78 178 ALA A O 1
ATOM 1447 N N . ALA A 1 179 ? 7.848 -20.375 9.023 1 81.94 179 ALA A N 1
ATOM 1448 C CA . ALA A 1 179 ? 8.562 -19.703 10.109 1 81.94 179 ALA A CA 1
ATOM 1449 C C . ALA A 1 179 ? 9.656 -18.797 9.562 1 81.94 179 ALA A C 1
ATOM 1451 O O . ALA A 1 179 ? 9.867 -17.688 10.07 1 81.94 179 ALA A O 1
ATOM 1452 N N . TRP A 1 180 ? 10.305 -19.25 8.523 1 84.81 180 TRP A N 1
ATOM 1453 C CA . TRP A 1 180 ? 11.406 -18.484 7.957 1 84.81 180 TRP A CA 1
ATOM 1454 C C . TRP A 1 180 ? 10.883 -17.297 7.156 1 84.81 180 TRP A C 1
ATOM 1456 O O . TRP A 1 180 ? 11.531 -16.25 7.082 1 84.81 180 TRP A O 1
ATOM 1466 N N . PHE A 1 181 ? 9.734 -17.422 6.645 1 81.19 181 PHE A N 1
ATOM 1467 C CA . PHE A 1 181 ? 9.133 -16.328 5.887 1 81.19 181 PHE A CA 1
ATOM 1468 C C . PHE A 1 181 ? 8.773 -15.172 6.805 1 81.19 181 PHE A C 1
ATOM 1470 O O . PHE A 1 181 ? 8.844 -14.016 6.402 1 81.19 181 PHE A O 1
ATOM 1477 N N . SER A 1 182 ? 8.406 -15.523 7.957 1 82.75 182 SER A N 1
ATOM 1478 C CA . SER A 1 182 ? 8.125 -14.469 8.93 1 82.75 182 SER A CA 1
ATOM 1479 C C . SER A 1 182 ? 9.359 -13.617 9.195 1 82.75 182 SER A C 1
ATOM 1481 O O . SER A 1 182 ? 9.258 -12.398 9.359 1 82.75 182 SER A O 1
ATOM 1483 N N . VAL A 1 183 ? 10.469 -14.242 9.164 1 87.25 183 VAL A N 1
ATOM 1484 C CA . VAL A 1 183 ? 11.734 -13.547 9.391 1 87.25 183 VAL A CA 1
ATOM 1485 C C . VAL A 1 183 ? 12.062 -12.664 8.18 1 87.25 183 VAL A C 1
ATOM 1487 O O . VAL A 1 183 ? 12.562 -11.547 8.336 1 87.25 183 VAL A O 1
ATOM 1490 N N . VAL A 1 184 ? 11.828 -13.148 7.012 1 86.19 184 VAL A N 1
ATOM 1491 C CA . VAL A 1 184 ? 12.047 -12.383 5.789 1 86.19 184 VAL A CA 1
ATOM 1492 C C . VAL A 1 184 ? 11.141 -11.156 5.777 1 86.19 184 VAL A C 1
ATOM 1494 O O . VAL A 1 184 ? 11.57 -10.062 5.414 1 86.19 184 VAL A O 1
ATOM 1497 N N . GLN A 1 185 ? 9.953 -11.359 6.23 1 81.62 185 GLN A N 1
ATOM 1498 C CA . GLN A 1 185 ? 9.008 -10.25 6.285 1 81.62 185 GLN A CA 1
ATOM 1499 C C . GLN A 1 185 ? 9.469 -9.172 7.254 1 81.62 185 GLN A C 1
ATOM 1501 O O . GLN A 1 185 ? 9.359 -7.977 6.965 1 81.62 185 GLN A O 1
ATOM 1506 N N . GLN A 1 186 ? 9.961 -9.523 8.359 1 86.25 186 GLN A N 1
ATOM 1507 C CA . GLN A 1 186 ? 10.5 -8.578 9.328 1 86.25 186 GLN A CA 1
ATOM 1508 C C . GLN A 1 186 ? 11.672 -7.797 8.742 1 86.25 186 GLN A C 1
ATOM 1510 O O . GLN A 1 186 ? 11.805 -6.594 8.977 1 86.25 186 GLN A O 1
ATOM 1515 N N . ALA A 1 187 ? 12.508 -8.508 8.023 1 89.31 187 ALA A N 1
ATOM 1516 C CA . ALA A 1 187 ? 13.641 -7.855 7.379 1 89.31 187 ALA A CA 1
ATOM 1517 C C . ALA A 1 187 ? 13.18 -6.852 6.332 1 89.31 187 ALA A C 1
ATOM 1519 O O . ALA A 1 187 ? 13.758 -5.773 6.191 1 89.31 187 ALA A O 1
ATOM 1520 N N . LEU A 1 188 ? 12.172 -7.195 5.656 1 85.19 188 LEU A N 1
ATOM 1521 C CA . LEU A 1 188 ? 11.594 -6.289 4.668 1 85.19 188 LEU A CA 1
ATOM 1522 C C . LEU A 1 188 ? 11 -5.059 5.34 1 85.19 188 LEU A C 1
ATOM 1524 O O . LEU A 1 188 ? 11.172 -3.938 4.848 1 85.19 188 LEU A O 1
ATOM 1528 N N . ASP A 1 189 ? 10.383 -5.246 6.422 1 82.62 189 ASP A N 1
ATOM 1529 C CA . ASP A 1 189 ? 9.812 -4.145 7.191 1 82.62 189 ASP A CA 1
ATOM 1530 C C . ASP A 1 189 ? 10.906 -3.191 7.668 1 82.62 189 ASP A C 1
ATOM 1532 O O . ASP A 1 189 ? 10.703 -1.976 7.703 1 82.62 189 ASP A O 1
ATOM 1536 N N . ARG A 1 190 ? 11.93 -3.756 8.047 1 86.31 190 ARG A N 1
ATOM 1537 C CA . ARG A 1 190 ? 13.062 -2.945 8.484 1 86.31 190 ARG A CA 1
ATOM 1538 C C . ARG A 1 190 ? 13.602 -2.096 7.332 1 86.31 190 ARG A C 1
ATOM 1540 O O . ARG A 1 190 ? 13.906 -0.916 7.52 1 86.31 190 ARG A O 1
ATOM 1547 N N . VAL A 1 191 ? 13.766 -2.674 6.207 1 88.88 191 VAL A N 1
ATOM 1548 C CA . VAL A 1 191 ? 14.211 -1.937 5.027 1 88.88 191 VAL A CA 1
ATOM 1549 C C . VAL A 1 191 ? 13.234 -0.797 4.73 1 88.88 191 VAL A C 1
ATOM 1551 O O . VAL A 1 191 ? 13.656 0.332 4.465 1 88.88 191 VAL A O 1
ATOM 1554 N N . ASN A 1 192 ? 12 -1.04 4.848 1 84.88 192 ASN A N 1
ATOM 1555 C CA . ASN A 1 192 ? 10.969 -0.027 4.629 1 84.88 192 ASN A CA 1
ATOM 1556 C C . ASN A 1 192 ? 11.078 1.105 5.645 1 84.88 192 ASN A C 1
ATOM 1558 O O . ASN A 1 192 ? 10.922 2.277 5.293 1 84.88 192 ASN A O 1
ATOM 1562 N N . SER A 1 193 ? 11.305 0.691 6.781 1 83.88 193 SER A N 1
ATOM 1563 C CA . SER A 1 193 ? 11.422 1.681 7.848 1 83.88 193 SER A CA 1
ATOM 1564 C C . SER A 1 193 ? 12.617 2.602 7.621 1 83.88 193 SER A C 1
ATOM 1566 O O . SER A 1 193 ? 12.5 3.82 7.758 1 83.88 193 SER A O 1
ATOM 1568 N N . VAL A 1 194 ? 13.719 2.035 7.336 1 87.25 194 VAL A N 1
ATOM 1569 C CA . VAL A 1 194 ? 14.93 2.807 7.09 1 87.25 194 VAL A CA 1
ATOM 1570 C C . VAL A 1 194 ? 14.711 3.75 5.906 1 87.25 194 VAL A C 1
ATOM 1572 O O . VAL A 1 194 ? 15.125 4.91 5.945 1 87.25 194 VAL A O 1
ATOM 1575 N N . MET A 1 195 ? 14.078 3.303 4.969 1 87.31 195 MET A N 1
ATOM 1576 C CA . MET A 1 195 ? 13.797 4.113 3.787 1 87.31 195 MET A CA 1
ATOM 1577 C C . MET A 1 195 ? 12.859 5.262 4.129 1 87.31 195 MET A C 1
ATOM 1579 O O . MET A 1 195 ? 13.062 6.395 3.684 1 87.31 195 MET A O 1
ATOM 1583 N N . ARG A 1 196 ? 11.867 4.98 4.797 1 83.5 196 ARG A N 1
ATOM 1584 C CA . ARG A 1 196 ? 10.898 5.996 5.184 1 83.5 196 ARG A CA 1
ATOM 1585 C C . ARG A 1 196 ? 11.555 7.102 6.004 1 83.5 196 ARG A C 1
ATOM 1587 O O . ARG A 1 196 ? 11.281 8.281 5.801 1 83.5 196 ARG A O 1
ATOM 1594 N N . GLU A 1 197 ? 12.328 6.703 6.926 1 82.75 197 GLU A N 1
ATOM 1595 C CA . GLU A 1 197 ? 13.07 7.652 7.746 1 82.75 197 GLU A CA 1
ATOM 1596 C C . GLU A 1 197 ? 14.008 8.5 6.895 1 82.75 197 GLU A C 1
ATOM 1598 O O . GLU A 1 197 ? 14.141 9.711 7.117 1 82.75 197 GLU A O 1
ATOM 1603 N N . ASN A 1 198 ? 14.68 7.809 6.035 1 86.31 198 ASN A N 1
ATOM 1604 C CA . ASN A 1 198 ? 15.617 8.508 5.16 1 86.31 198 ASN A CA 1
ATOM 1605 C C . ASN A 1 198 ? 14.898 9.516 4.266 1 86.31 198 ASN A C 1
ATOM 1607 O O . ASN A 1 198 ? 15.367 10.641 4.094 1 86.31 198 ASN A O 1
ATOM 1611 N N . LEU A 1 199 ? 13.805 9.141 3.791 1 83.31 199 LEU A N 1
ATOM 1612 C CA . LEU A 1 199 ? 13.062 10.016 2.889 1 83.31 199 LEU A CA 1
ATOM 1613 C C . LEU A 1 199 ? 12.43 11.18 3.65 1 83.31 199 LEU A C 1
ATOM 1615 O O . LEU A 1 199 ? 12.406 12.305 3.16 1 83.31 199 LEU A O 1
ATOM 1619 N N . ALA A 1 200 ? 11.992 10.875 4.758 1 77.88 200 ALA A N 1
ATOM 1620 C CA . ALA A 1 200 ? 11.422 11.93 5.602 1 77.88 200 ALA A CA 1
ATOM 1621 C C . ALA A 1 200 ? 12.492 12.922 6.031 1 77.88 200 ALA A C 1
ATOM 1623 O O . ALA A 1 200 ? 12.219 14.117 6.172 1 77.88 200 ALA A O 1
ATOM 1624 N N . GLY A 1 201 ? 13.633 12.422 6.25 1 79 201 GLY A N 1
ATOM 1625 C CA . GLY A 1 201 ? 14.727 13.258 6.719 1 79 201 GLY A CA 1
ATOM 1626 C C . GLY A 1 201 ? 15.68 13.664 5.613 1 79 201 GLY A C 1
ATOM 1627 O O . GLY A 1 201 ? 16.828 14.031 5.879 1 79 201 GLY A O 1
ATOM 1628 N N . MET A 1 202 ? 15.25 13.609 4.438 1 80.88 202 MET A N 1
ATOM 1629 C CA . MET A 1 202 ? 16.141 13.828 3.301 1 80.88 202 MET A CA 1
ATOM 1630 C C . MET A 1 202 ? 16.766 15.219 3.354 1 80.88 202 MET A C 1
ATOM 1632 O O . MET A 1 202 ? 17.938 15.383 3.051 1 80.88 202 MET A O 1
ATOM 1636 N N . ARG A 1 203 ? 15.961 16.188 3.678 1 74.31 203 ARG A N 1
ATOM 1637 C CA . ARG A 1 203 ? 16.453 17.547 3.768 1 74.31 203 ARG A CA 1
ATOM 1638 C C . ARG A 1 203 ? 17.578 17.656 4.797 1 74.31 203 ARG A C 1
ATOM 1640 O O . ARG A 1 203 ? 18.594 18.328 4.559 1 74.31 203 ARG A O 1
ATOM 1647 N N . LEU A 1 204 ? 17.359 17 5.867 1 76.44 204 LEU A N 1
ATOM 1648 C CA . LEU A 1 204 ? 18.328 17.016 6.949 1 76.44 204 LEU A CA 1
ATOM 1649 C C . LEU A 1 204 ? 19.578 16.234 6.562 1 76.44 204 LEU A C 1
ATOM 1651 O O . LEU A 1 204 ? 20.703 16.656 6.855 1 76.44 204 LEU A O 1
ATOM 1655 N N . ILE A 1 205 ? 19.406 15.195 5.934 1 82.06 205 ILE A N 1
ATOM 1656 C CA . ILE A 1 205 ? 20.516 14.312 5.555 1 82.06 205 ILE A CA 1
ATOM 1657 C C . ILE A 1 205 ? 21.422 15.023 4.551 1 82.06 205 ILE A C 1
ATOM 1659 O O . ILE A 1 205 ? 22.641 14.922 4.637 1 82.06 205 ILE A O 1
ATOM 1663 N N . LYS A 1 206 ? 20.812 15.719 3.701 1 78.25 206 LYS A N 1
ATOM 1664 C CA . LYS A 1 206 ? 21.594 16.453 2.703 1 78.25 206 LYS A CA 1
ATOM 1665 C C . LYS A 1 206 ? 22.297 17.656 3.324 1 78.25 206 LYS A C 1
ATOM 1667 O O . LYS A 1 206 ? 23.438 17.953 2.988 1 78.25 206 LYS A O 1
ATOM 1672 N N . ALA A 1 207 ? 21.5 18.312 4.09 1 75.25 207 ALA A N 1
ATOM 1673 C CA . ALA A 1 207 ? 22.047 19.5 4.723 1 75.25 207 ALA A CA 1
ATOM 1674 C C . ALA A 1 207 ? 23.25 19.156 5.609 1 75.25 207 ALA A C 1
ATOM 1676 O O . ALA A 1 207 ? 24.172 19.953 5.758 1 75.25 207 ALA A O 1
ATOM 1677 N N . TRP A 1 208 ? 23.219 17.875 6.09 1 75.56 208 TRP A N 1
ATOM 1678 C CA . TRP A 1 208 ? 24.234 17.484 7.066 1 75.56 208 TRP A CA 1
ATOM 1679 C C . TRP A 1 208 ? 25.234 16.516 6.453 1 75.56 208 TRP A C 1
ATOM 1681 O O . TRP A 1 208 ? 26.094 15.969 7.156 1 75.56 208 TRP A O 1
ATOM 1691 N N . MET A 1 209 ? 25.234 16.25 5.262 1 71.62 209 MET A N 1
ATOM 1692 C CA . MET A 1 209 ? 26.156 15.406 4.5 1 71.62 209 MET A CA 1
ATOM 1693 C C . MET A 1 209 ? 26.297 14.031 5.145 1 71.62 209 MET A C 1
ATOM 1695 O O . MET A 1 209 ? 27.406 13.57 5.387 1 71.62 209 MET A O 1
ATOM 1699 N N . ARG A 1 210 ? 25.219 13.516 5.574 1 75.56 210 ARG A N 1
ATOM 1700 C CA . ARG A 1 210 ? 25.219 12.188 6.18 1 75.56 210 ARG A CA 1
ATOM 1701 C C . ARG A 1 210 ? 24.75 11.125 5.188 1 75.56 210 ARG A C 1
ATOM 1703 O O . ARG A 1 210 ? 24.172 10.117 5.578 1 75.56 210 ARG A O 1
ATOM 1710 N N . GLY A 1 211 ? 25.047 11.391 3.98 1 79 211 GLY A N 1
ATOM 1711 C CA . GLY A 1 211 ? 24.625 10.477 2.934 1 79 211 GLY A CA 1
ATOM 1712 C C . GLY A 1 211 ? 25.281 9.117 3.021 1 79 211 GLY A C 1
ATOM 1713 O O . GLY A 1 211 ? 24.625 8.086 2.859 1 79 211 GLY A O 1
ATOM 1714 N N . THR A 1 212 ? 26.531 9.078 3.385 1 80.38 212 THR A N 1
ATOM 1715 C CA . THR A 1 212 ? 27.297 7.836 3.441 1 80.38 212 THR A CA 1
ATOM 1716 C C . THR A 1 212 ? 26.828 6.977 4.617 1 80.38 212 THR A C 1
ATOM 1718 O O . THR A 1 212 ? 26.734 5.754 4.5 1 80.38 212 THR A O 1
ATOM 1721 N N . TYR A 1 213 ? 26.594 7.676 5.688 1 81.06 213 TYR A N 1
ATOM 1722 C CA . TYR A 1 213 ? 26.109 6.945 6.855 1 81.06 213 TYR A CA 1
ATOM 1723 C C . TYR A 1 213 ? 24.766 6.285 6.566 1 81.06 213 TYR A C 1
ATOM 1725 O O . TYR A 1 213 ? 24.562 5.113 6.895 1 81.06 213 TYR A O 1
ATOM 1733 N N . GLU A 1 214 ? 23.938 7.043 6.012 1 85 214 GLU A N 1
ATOM 1734 C CA . GLU A 1 214 ? 22.609 6.527 5.707 1 85 214 GLU A CA 1
ATOM 1735 C C . GLU A 1 214 ? 22.672 5.434 4.645 1 85 214 GLU A C 1
ATOM 1737 O O . GLU A 1 214 ? 21.875 4.488 4.672 1 85 214 GLU A O 1
ATOM 1742 N N . GLN A 1 215 ? 23.609 5.555 3.771 1 87.62 215 GLN A N 1
ATOM 1743 C CA . GLN A 1 215 ? 23.812 4.512 2.768 1 87.62 215 GLN A CA 1
ATOM 1744 C C . GLN A 1 215 ? 24.266 3.205 3.41 1 87.62 215 GLN A C 1
ATOM 1746 O O . GLN A 1 215 ? 23.828 2.125 3.01 1 87.62 215 GLN A O 1
ATOM 1751 N N . GLU A 1 216 ? 25.125 3.279 4.324 1 88.75 216 GLU A N 1
ATOM 1752 C CA . GLU A 1 216 ? 25.594 2.088 5.02 1 88.75 216 GLU A CA 1
ATOM 1753 C C . GLU A 1 216 ? 24.484 1.443 5.844 1 88.75 216 GLU A C 1
ATOM 1755 O O . GLU A 1 216 ? 24.375 0.217 5.883 1 88.75 216 GLU A O 1
ATOM 1760 N N . ARG A 1 217 ? 23.734 2.295 6.512 1 86.38 217 ARG A N 1
ATOM 1761 C CA . ARG A 1 217 ? 22.594 1.807 7.293 1 86.38 217 ARG A CA 1
ATOM 1762 C C . ARG A 1 217 ? 21.594 1.064 6.414 1 86.38 217 ARG A C 1
ATOM 1764 O O . ARG A 1 217 ? 21.125 -0.013 6.777 1 86.38 217 ARG A O 1
ATOM 1771 N N . PHE A 1 218 ? 21.391 1.636 5.301 1 89.75 218 PHE A N 1
ATOM 1772 C CA . PHE A 1 218 ? 20.469 1.014 4.352 1 89.75 218 PHE A CA 1
ATOM 1773 C C . PHE A 1 218 ? 21.062 -0.287 3.812 1 89.75 218 PHE A C 1
ATOM 1775 O O . PHE A 1 218 ? 20.359 -1.291 3.701 1 89.75 218 PHE A O 1
ATOM 1782 N N . THR A 1 219 ? 22.312 -0.247 3.465 1 91.25 219 THR A N 1
ATOM 1783 C CA . THR A 1 219 ? 22.969 -1.412 2.887 1 91.25 219 THR A CA 1
ATOM 1784 C C . THR A 1 219 ? 22.953 -2.58 3.867 1 91.25 219 THR A C 1
ATOM 1786 O O . THR A 1 219 ? 22.766 -3.73 3.469 1 91.25 219 THR A O 1
ATOM 1789 N N . LYS A 1 220 ? 23.125 -2.266 5.062 1 91.81 220 LYS A N 1
ATOM 1790 C CA . LYS A 1 220 ? 23.094 -3.322 6.07 1 91.81 220 LYS A CA 1
ATOM 1791 C C . LYS A 1 220 ? 21.719 -3.957 6.172 1 91.81 220 LYS A C 1
ATOM 1793 O O . LYS A 1 220 ? 21.594 -5.18 6.254 1 91.81 220 LYS A O 1
ATOM 1798 N N . ALA A 1 221 ? 20.703 -3.166 6.188 1 91.75 221 ALA A N 1
ATOM 1799 C CA . ALA A 1 221 ? 19.328 -3.676 6.227 1 91.75 221 ALA A CA 1
ATOM 1800 C C . ALA A 1 221 ? 19.016 -4.484 4.973 1 91.75 221 ALA A C 1
ATOM 1802 O O . ALA A 1 221 ? 18.391 -5.543 5.055 1 91.75 221 ALA A O 1
ATOM 1803 N N . ASN A 1 222 ? 19.469 -3.947 3.893 1 92 222 ASN A N 1
ATOM 1804 C CA . ASN A 1 222 ? 19.25 -4.613 2.613 1 92 222 ASN A CA 1
ATOM 1805 C C . ASN A 1 222 ? 20 -5.945 2.543 1 92 222 ASN A C 1
ATOM 1807 O O . ASN A 1 222 ? 19.516 -6.902 1.942 1 92 222 ASN A O 1
ATOM 1811 N N . GLU A 1 223 ? 21.156 -5.984 3.078 1 92.38 223 GLU A N 1
ATOM 1812 C CA . GLU A 1 223 ? 21.938 -7.215 3.123 1 92.38 223 GLU A CA 1
ATOM 1813 C C . GLU A 1 223 ? 21.266 -8.266 3.996 1 92.38 223 GLU A C 1
ATOM 1815 O O . GLU A 1 223 ? 21.25 -9.453 3.656 1 92.38 223 GLU A O 1
ATOM 1820 N N . THR A 1 224 ? 20.766 -7.844 5.09 1 92.06 224 THR A N 1
ATOM 1821 C CA . THR A 1 224 ? 20.047 -8.758 5.961 1 92.06 224 THR A CA 1
ATOM 1822 C C . THR A 1 224 ? 18.828 -9.344 5.238 1 92.06 224 THR A C 1
ATOM 1824 O O . THR A 1 224 ? 18.547 -10.539 5.355 1 92.06 224 THR A O 1
ATOM 1827 N N . LEU A 1 225 ? 18.125 -8.539 4.5 1 89.88 225 LEU A N 1
ATOM 1828 C CA . LEU A 1 225 ? 16.984 -9 3.721 1 89.88 225 LEU A CA 1
ATOM 1829 C C . LEU A 1 225 ? 17.406 -10.039 2.689 1 89.88 225 LEU A C 1
ATOM 1831 O O . LEU A 1 225 ? 16.781 -11.086 2.559 1 89.88 225 LEU A O 1
ATOM 1835 N N . MET A 1 226 ? 18.484 -9.773 2.012 1 89.25 226 MET A N 1
ATOM 1836 C CA . MET A 1 226 ? 19 -10.688 0.991 1 89.25 226 MET A CA 1
ATOM 1837 C C . MET A 1 226 ? 19.375 -12.031 1.604 1 89.25 226 MET A C 1
ATOM 1839 O O . MET A 1 226 ? 18.969 -13.078 1.101 1 89.25 226 MET A O 1
ATOM 1843 N N . THR A 1 227 ? 20.078 -12.031 2.699 1 90.31 227 THR A N 1
ATOM 1844 C CA . THR A 1 227 ? 20.578 -13.258 3.316 1 90.31 227 THR A CA 1
ATOM 1845 C C . THR A 1 227 ? 19.422 -14.102 3.854 1 90.31 227 THR A C 1
ATOM 1847 O O . THR A 1 227 ? 19.422 -15.328 3.703 1 90.31 227 THR A O 1
ATOM 1850 N N . ARG A 1 228 ? 18.484 -13.445 4.48 1 88.25 228 ARG A N 1
ATOM 1851 C CA . ARG A 1 228 ? 17.328 -14.172 5.012 1 88.25 228 ARG A CA 1
ATOM 1852 C C . ARG A 1 228 ? 16.469 -14.742 3.891 1 88.25 228 ARG A C 1
ATOM 1854 O O . ARG A 1 228 ? 15.984 -15.867 3.986 1 88.25 228 ARG A O 1
ATOM 1861 N N . THR A 1 229 ? 16.266 -14.016 2.842 1 86.31 229 THR A N 1
ATOM 1862 C CA . THR A 1 229 ? 15.477 -14.477 1.706 1 86.31 229 THR A CA 1
ATOM 1863 C C . THR A 1 229 ? 16.156 -15.672 1.032 1 86.31 229 THR A C 1
ATOM 1865 O O . THR A 1 229 ? 15.484 -16.641 0.655 1 86.31 229 THR A O 1
ATOM 1868 N N . MET A 1 230 ? 17.469 -15.586 0.92 1 86 230 MET A N 1
ATOM 1869 C CA . MET A 1 230 ? 18.219 -16.688 0.31 1 86 230 MET A CA 1
ATOM 1870 C C . MET A 1 230 ? 18.062 -17.969 1.127 1 86 230 MET A C 1
ATOM 1872 O O . MET A 1 230 ? 17.953 -19.062 0.565 1 86 230 MET A O 1
ATOM 1876 N N . SER A 1 231 ? 18.047 -17.859 2.387 1 86.06 231 SER A N 1
ATOM 1877 C CA . SER A 1 231 ? 17.906 -19.031 3.248 1 86.06 231 SER A CA 1
ATOM 1878 C C . SER A 1 231 ? 16.547 -19.703 3.053 1 86.06 231 SER A C 1
ATOM 1880 O O . SER A 1 231 ? 16.453 -20.938 3.031 1 86.06 231 SER A O 1
ATOM 1882 N N . VAL A 1 232 ? 15.539 -18.938 2.859 1 82.94 232 VAL A N 1
ATOM 1883 C CA . VAL A 1 232 ? 14.195 -19.469 2.662 1 82.94 232 VAL A CA 1
ATOM 1884 C C . VAL A 1 232 ? 14.086 -20.094 1.273 1 82.94 232 VAL A C 1
ATOM 1886 O O . VAL A 1 232 ? 13.5 -21.172 1.115 1 82.94 232 VAL A O 1
ATOM 1889 N N . LEU A 1 233 ? 14.656 -19.438 0.305 1 79.81 233 LEU A N 1
ATOM 1890 C CA . LEU A 1 233 ? 14.586 -19.938 -1.064 1 79.81 233 LEU A CA 1
ATOM 1891 C C . LEU A 1 233 ? 15.328 -21.266 -1.201 1 79.81 233 LEU A C 1
ATOM 1893 O O . LEU A 1 233 ? 14.898 -22.156 -1.948 1 79.81 233 LEU A O 1
ATOM 1897 N N . ARG A 1 234 ? 16.375 -21.406 -0.428 1 79.94 234 ARG A N 1
ATOM 1898 C CA . ARG A 1 234 ? 17.109 -22.656 -0.443 1 79.94 234 ARG A CA 1
ATOM 1899 C C . ARG A 1 234 ? 16.25 -23.812 0.054 1 79.94 234 ARG A C 1
ATOM 1901 O O . ARG A 1 234 ? 16.344 -24.938 -0.442 1 79.94 234 ARG A O 1
ATOM 1908 N N . LEU A 1 235 ? 15.461 -23.5 0.954 1 80.06 235 LEU A N 1
ATOM 1909 C CA . LEU A 1 235 ? 14.562 -24.516 1.502 1 80.06 235 LEU A CA 1
ATOM 1910 C C . LEU A 1 235 ? 13.445 -24.844 0.516 1 80.06 235 LEU A C 1
ATOM 1912 O O . LEU A 1 235 ? 13.195 -26.016 0.221 1 80.06 235 LEU A O 1
ATOM 1916 N N . ILE A 1 236 ? 12.789 -23.922 -0.096 1 77.38 236 ILE A N 1
ATOM 1917 C CA . ILE A 1 236 ? 11.633 -24.094 -0.966 1 77.38 236 ILE A CA 1
ATOM 1918 C C . ILE A 1 236 ? 12.055 -24.766 -2.268 1 77.38 236 ILE A C 1
ATOM 1920 O O . ILE A 1 236 ? 11.336 -25.609 -2.797 1 77.38 236 ILE A O 1
ATOM 1924 N N . GLU A 1 237 ? 13.227 -24.422 -2.68 1 76.12 237 GLU A N 1
ATOM 1925 C CA . GLU A 1 237 ? 13.688 -24.906 -3.975 1 76.12 237 GLU A CA 1
ATOM 1926 C C . GLU A 1 237 ? 14.039 -26.391 -3.91 1 76.12 237 GLU A C 1
ATOM 1928 O O . GLU A 1 237 ? 14.156 -27.062 -4.945 1 76.12 237 GLU A O 1
ATOM 1933 N N . THR A 1 238 ? 14.148 -26.938 -2.746 1 78.38 238 THR A N 1
ATOM 1934 C CA . THR A 1 238 ? 14.469 -28.359 -2.584 1 78.38 238 THR A CA 1
ATOM 1935 C C . THR A 1 238 ? 13.227 -29.219 -2.783 1 78.38 238 THR A C 1
ATOM 1937 O O . THR A 1 238 ? 13.328 -30.422 -3.061 1 78.38 238 THR A O 1
ATOM 1940 N N . ILE A 1 239 ? 12.086 -28.641 -2.832 1 79.31 239 ILE A N 1
ATOM 1941 C CA . ILE A 1 239 ? 10.836 -29.406 -2.842 1 79.31 239 ILE A CA 1
ATOM 1942 C C . ILE A 1 239 ? 10.664 -30.094 -4.191 1 79.31 239 ILE A C 1
ATOM 1944 O O . ILE A 1 239 ? 10.477 -31.312 -4.254 1 79.31 239 ILE A O 1
ATOM 1948 N N . THR A 1 240 ? 10.82 -29.344 -5.301 1 74.75 240 THR A N 1
ATOM 1949 C CA . THR A 1 240 ? 10.531 -29.891 -6.629 1 74.75 240 THR A CA 1
ATOM 1950 C C . THR A 1 240 ? 11.523 -31 -6.988 1 74.75 240 THR A C 1
ATOM 1952 O O . THR A 1 240 ? 11.117 -32.094 -7.391 1 74.75 240 THR A O 1
ATOM 1955 N N . PRO A 1 241 ? 12.82 -30.766 -6.797 1 72.81 241 PRO A N 1
ATOM 1956 C CA . PRO A 1 241 ? 13.766 -31.859 -7.113 1 72.81 241 PRO A CA 1
ATOM 1957 C C . PRO A 1 241 ? 13.539 -33.094 -6.262 1 72.81 241 PRO A C 1
ATOM 1959 O O . PRO A 1 241 ? 13.703 -34.219 -6.746 1 72.81 241 PRO A O 1
ATOM 1962 N N . VAL A 1 242 ? 13.148 -32.969 -5.047 1 80.06 242 VAL A N 1
ATOM 1963 C CA . VAL A 1 242 ? 12.906 -34.094 -4.18 1 80.06 242 VAL A CA 1
ATOM 1964 C C . VAL A 1 242 ? 11.688 -34.875 -4.672 1 80.06 242 VAL A C 1
ATOM 1966 O O . VAL A 1 242 ? 11.703 -36.125 -4.719 1 80.06 242 VAL A O 1
ATOM 1969 N N . LEU A 1 243 ? 10.656 -34.188 -5.102 1 81.12 243 LEU A N 1
ATOM 1970 C CA . LEU A 1 243 ? 9.453 -34.844 -5.613 1 81.12 243 LEU A CA 1
ATOM 1971 C C . LEU A 1 243 ? 9.758 -35.625 -6.891 1 81.12 243 LEU A C 1
ATOM 1973 O O . LEU A 1 243 ? 9.32 -36.75 -7.043 1 81.12 243 LEU A O 1
ATOM 1977 N N . LEU A 1 244 ? 10.516 -35 -7.77 1 74.88 244 LEU A N 1
ATOM 1978 C CA . LEU A 1 244 ? 10.852 -35.656 -9.031 1 74.88 244 LEU A CA 1
ATOM 1979 C C . LEU A 1 244 ? 11.727 -36.875 -8.797 1 74.88 244 LEU A C 1
ATOM 1981 O O . LEU A 1 244 ? 11.539 -37.906 -9.438 1 74.88 244 LEU A O 1
ATOM 1985 N N . PHE A 1 245 ? 12.625 -36.75 -7.902 1 77.75 245 PHE A N 1
ATOM 1986 C CA . PHE A 1 245 ? 13.539 -37.844 -7.598 1 77.75 245 PHE A CA 1
ATOM 1987 C C . PHE A 1 245 ? 12.773 -39.031 -7.047 1 77.75 245 PHE A C 1
ATOM 1989 O O . PHE A 1 245 ? 12.945 -40.156 -7.527 1 77.75 245 PHE A O 1
ATOM 1996 N N . VAL A 1 246 ? 11.969 -38.812 -6.094 1 83.69 246 VAL A N 1
ATOM 1997 C CA . VAL A 1 246 ? 11.227 -39.875 -5.438 1 83.69 246 VAL A CA 1
ATOM 1998 C C . VAL A 1 246 ? 10.273 -40.531 -6.438 1 83.69 246 VAL A C 1
ATOM 2000 O O . VAL A 1 246 ? 10.133 -41.75 -6.461 1 83.69 246 VAL A O 1
ATOM 2003 N N . MET A 1 247 ? 9.711 -39.781 -7.309 1 79.69 247 MET A N 1
ATOM 2004 C CA . MET A 1 247 ? 8.734 -40.312 -8.258 1 79.69 247 MET A CA 1
ATOM 2005 C C . MET A 1 247 ? 9.43 -41.094 -9.375 1 79.69 247 MET A C 1
ATOM 2007 O O . MET A 1 247 ? 8.906 -42.094 -9.867 1 79.69 247 MET A O 1
ATOM 2011 N N . ASN A 1 248 ? 10.539 -40.594 -9.781 1 76.31 248 ASN A N 1
ATOM 2012 C CA . ASN A 1 248 ? 11.312 -41.344 -10.758 1 76.31 248 ASN A CA 1
ATOM 2013 C C . ASN A 1 248 ? 11.758 -42.688 -10.188 1 76.31 248 ASN A C 1
ATOM 2015 O O . ASN A 1 248 ? 11.766 -43.688 -10.891 1 76.31 248 ASN A O 1
ATOM 2019 N N . MET A 1 249 ? 12.102 -42.656 -8.938 1 81.38 249 MET A N 1
ATOM 2020 C CA . MET A 1 249 ? 12.43 -43.906 -8.258 1 81.38 249 MET A CA 1
ATOM 2021 C C . MET A 1 249 ? 11.227 -44.844 -8.234 1 81.38 249 MET A C 1
ATOM 2023 O O . MET A 1 249 ? 11.375 -46.031 -8.438 1 81.38 249 MET A O 1
ATOM 2027 N N . ALA A 1 250 ? 10.133 -44.25 -8.031 1 86.19 250 ALA A N 1
ATOM 2028 C CA . ALA A 1 250 ? 8.906 -45.031 -8.016 1 86.19 250 ALA A CA 1
ATOM 2029 C C . ALA A 1 250 ? 8.633 -45.656 -9.383 1 86.19 250 ALA A C 1
ATOM 2031 O O . ALA A 1 250 ? 8.219 -46.812 -9.484 1 86.19 250 ALA A O 1
ATOM 2032 N N . ILE A 1 251 ? 8.812 -44.938 -10.438 1 81.94 251 ILE A N 1
ATOM 2033 C CA . ILE A 1 251 ? 8.586 -45.406 -11.797 1 81.94 251 ILE A CA 1
ATOM 2034 C C . ILE A 1 251 ? 9.516 -46.594 -12.094 1 81.94 251 ILE A C 1
ATOM 2036 O O . ILE A 1 251 ? 9.086 -47.594 -12.664 1 81.94 251 ILE A O 1
ATOM 2040 N N . ILE A 1 252 ? 10.758 -46.531 -11.633 1 77.75 252 ILE A N 1
ATOM 2041 C CA . ILE A 1 252 ? 11.727 -47.594 -11.844 1 77.75 252 ILE A CA 1
ATOM 2042 C C . ILE A 1 252 ? 11.281 -48.844 -11.109 1 77.75 252 ILE A C 1
ATOM 2044 O O . ILE A 1 252 ? 11.375 -49.969 -11.648 1 77.75 252 ILE A O 1
ATOM 2048 N N . VAL A 1 253 ? 10.859 -48.656 -9.945 1 83.69 253 VAL A N 1
ATOM 2049 C CA . VAL A 1 253 ? 10.391 -49.781 -9.156 1 83.69 253 VAL A CA 1
ATOM 2050 C C . VAL A 1 253 ? 9.172 -50.406 -9.82 1 83.69 253 VAL A C 1
ATOM 2052 O O . VAL A 1 253 ? 9.055 -51.625 -9.898 1 83.69 253 VAL A O 1
ATOM 2055 N N . ILE A 1 254 ? 8.281 -49.625 -10.359 1 86 254 ILE A N 1
ATOM 2056 C CA . ILE A 1 254 ? 7.07 -50.062 -11.031 1 86 254 ILE A CA 1
ATOM 2057 C C . ILE A 1 254 ? 7.441 -50.875 -12.281 1 86 254 ILE A C 1
ATOM 2059 O O . ILE A 1 254 ? 6.887 -51.938 -12.547 1 86 254 ILE A O 1
ATOM 2063 N N . LEU A 1 255 ? 8.344 -50.344 -13.008 1 77.56 255 LEU A N 1
ATOM 2064 C CA . LEU A 1 255 ? 8.773 -51.031 -14.234 1 77.56 255 LEU A CA 1
ATOM 2065 C C . LEU A 1 255 ? 9.484 -52.344 -13.93 1 77.56 255 LEU A C 1
ATOM 2067 O O . LEU A 1 255 ? 9.312 -53.312 -14.648 1 77.56 255 LEU A O 1
ATOM 2071 N N . SER A 1 256 ? 10.281 -52.406 -12.812 1 78.06 256 SER A N 1
ATOM 2072 C CA . SER A 1 256 ? 10.992 -53.594 -12.414 1 78.06 256 SER A CA 1
ATOM 2073 C C . SER A 1 256 ? 10.023 -54.688 -11.945 1 78.06 256 SER A C 1
ATOM 2075 O O . SER A 1 256 ? 10.125 -55.844 -12.359 1 78.06 256 SER A O 1
ATOM 2077 N N . VAL A 1 257 ? 9.141 -54.25 -11.148 1 83.44 257 VAL A N 1
ATOM 2078 C CA . VAL A 1 257 ? 8.148 -55.188 -10.633 1 83.44 257 VAL A CA 1
ATOM 2079 C C . VAL A 1 257 ? 7.176 -55.594 -11.75 1 83.44 257 VAL A C 1
ATOM 2081 O O . VAL A 1 257 ? 6.742 -56.719 -11.836 1 83.44 257 VAL A O 1
ATOM 2084 N N . GLY A 1 258 ? 6.758 -54.562 -12.547 1 81.19 258 GLY A N 1
ATOM 2085 C CA . GLY A 1 258 ? 5.875 -54.812 -13.672 1 81.19 258 GLY A CA 1
ATOM 2086 C C . GLY A 1 258 ? 6.41 -55.875 -14.609 1 81.19 258 GLY A C 1
ATOM 2087 O O . GLY A 1 258 ? 5.656 -56.75 -15.078 1 81.19 258 GLY A O 1
ATOM 2088 N N . ARG A 1 259 ? 7.617 -55.906 -14.805 1 75.06 259 ARG A N 1
ATOM 2089 C CA . ARG A 1 259 ? 8.242 -56.906 -15.664 1 75.06 259 ARG A CA 1
ATOM 2090 C C . ARG A 1 259 ? 8.102 -58.281 -15.078 1 75.06 259 ARG A C 1
ATOM 2092 O O . ARG A 1 259 ? 7.77 -59.25 -15.789 1 75.06 259 ARG A O 1
ATOM 2099 N N . MET A 1 260 ? 8.492 -58.375 -13.797 1 78.38 260 MET A N 1
ATOM 2100 C CA . MET A 1 260 ? 8.398 -59.656 -13.125 1 78.38 260 MET A CA 1
ATOM 2101 C C . MET A 1 260 ? 6.973 -60.188 -13.18 1 78.38 260 MET A C 1
ATOM 2103 O O . MET A 1 260 ? 6.766 -61.375 -13.438 1 78.38 260 MET A O 1
ATOM 2107 N N . GLU A 1 261 ? 6.09 -59.312 -13.141 1 82.31 261 GLU A N 1
ATOM 2108 C CA . GLU A 1 261 ? 4.688 -59.719 -13.125 1 82.31 261 GLU A CA 1
ATOM 2109 C C . GLU A 1 261 ? 4.188 -60.062 -14.523 1 82.31 261 GLU A C 1
ATOM 2111 O O . GLU A 1 261 ? 3.342 -60.938 -14.703 1 82.31 261 GLU A O 1
ATOM 2116 N N . ILE A 1 262 ? 4.688 -59.375 -15.5 1 77.69 262 ILE A N 1
ATOM 2117 C CA . ILE A 1 262 ? 4.316 -59.656 -16.875 1 77.69 262 ILE A CA 1
ATOM 2118 C C . ILE A 1 262 ? 4.844 -61.031 -17.266 1 77.69 262 ILE A C 1
ATOM 2120 O O . ILE A 1 262 ? 4.156 -61.812 -17.938 1 77.69 262 ILE A O 1
ATOM 2124 N N . HIS A 1 263 ? 6.082 -61.344 -16.797 1 76.5 263 HIS A N 1
ATOM 2125 C CA . HIS A 1 263 ? 6.68 -62.656 -17.094 1 76.5 263 HIS A CA 1
ATOM 2126 C C . HIS A 1 263 ? 5.883 -63.781 -16.438 1 76.5 263 HIS A C 1
ATOM 2128 O O . HIS A 1 263 ? 5.746 -64.875 -17.031 1 76.5 263 HIS A O 1
ATOM 2134 N N . THR A 1 264 ? 5.391 -63.531 -15.297 1 78.75 264 THR A N 1
ATOM 2135 C CA . THR A 1 264 ? 4.621 -64.562 -14.602 1 78.75 264 THR A CA 1
ATOM 2136 C C . THR A 1 264 ? 3.172 -64.562 -15.078 1 78.75 264 THR A C 1
ATOM 2138 O O . THR A 1 264 ? 2.404 -65.438 -14.734 1 78.75 264 THR A O 1
ATOM 2141 N N . GLY A 1 265 ? 2.791 -63.562 -15.945 1 78.19 265 GLY A N 1
ATOM 2142 C CA . GLY A 1 265 ? 1.456 -63.5 -16.516 1 78.19 265 GLY A CA 1
ATOM 2143 C C . GLY A 1 265 ? 0.462 -62.781 -15.625 1 78.19 265 GLY A C 1
ATOM 2144 O O . GLY A 1 265 ? -0.731 -62.719 -15.93 1 78.19 265 GLY A O 1
ATOM 2145 N N . SER A 1 266 ? 0.885 -62.25 -14.633 1 80.94 266 SER A N 1
ATOM 2146 C CA . SER A 1 266 ? -0.023 -61.625 -13.664 1 80.94 266 SER A CA 1
ATOM 2147 C C . SER A 1 266 ? -0.34 -60.188 -14.047 1 80.94 266 SER A C 1
ATOM 2149 O O . SER A 1 266 ? -1.348 -59.625 -13.609 1 80.94 266 SER A O 1
ATOM 2151 N N . ALA A 1 267 ? 0.51 -59.562 -14.867 1 83.56 267 ALA A N 1
ATOM 2152 C CA . ALA A 1 267 ? 0.27 -58.188 -15.273 1 83.56 267 ALA A CA 1
ATOM 2153 C C . ALA A 1 267 ? 0.442 -58.031 -16.781 1 83.56 267 ALA A C 1
ATOM 2155 O O . ALA A 1 267 ? 1.095 -58.844 -17.438 1 83.56 267 ALA A O 1
ATOM 2156 N N . THR A 1 268 ? -0.286 -57.094 -17.281 1 81.56 268 THR A N 1
ATOM 2157 C CA . THR A 1 268 ? -0.164 -56.781 -18.703 1 81.56 268 THR A CA 1
ATOM 2158 C C . THR A 1 268 ? 0.645 -55.5 -18.906 1 81.56 268 THR A C 1
ATOM 2160 O O . THR A 1 268 ? 0.895 -54.75 -17.969 1 81.56 268 THR A O 1
ATOM 2163 N N . ALA A 1 269 ? 1.146 -55.312 -20.141 1 74.56 269 ALA A N 1
ATOM 2164 C CA . ALA A 1 269 ? 1.889 -54.125 -20.484 1 74.56 269 ALA A CA 1
ATOM 2165 C C . ALA A 1 269 ? 1.035 -52.875 -20.281 1 74.56 269 ALA A C 1
ATOM 2167 O O . ALA A 1 269 ? 1.532 -51.844 -19.812 1 74.56 269 ALA A O 1
ATOM 2168 N N . GLY A 1 270 ? -0.173 -52.969 -20.562 1 76.56 270 GLY A N 1
ATOM 2169 C CA . GLY A 1 270 ? -1.093 -51.875 -20.391 1 76.56 270 GLY A CA 1
ATOM 2170 C C . GLY A 1 270 ? -1.258 -51.469 -18.938 1 76.56 270 GLY A C 1
ATOM 2171 O O . GLY A 1 270 ? -1.343 -50.281 -18.609 1 76.56 270 GLY A O 1
ATOM 2172 N N . GLN A 1 271 ? -1.266 -52.406 -18.062 1 83.19 271 GLN A N 1
ATOM 2173 C CA . GLN A 1 271 ? -1.405 -52.125 -16.641 1 83.19 271 GLN A CA 1
ATOM 2174 C C . GLN A 1 271 ? -0.185 -51.406 -16.109 1 83.19 271 GLN A C 1
ATOM 2176 O O . GLN A 1 271 ? -0.315 -50.5 -15.273 1 83.19 271 GLN A O 1
ATOM 2181 N N . VAL A 1 272 ? 0.958 -51.75 -16.594 1 80.5 272 VAL A N 1
ATOM 2182 C CA . VAL A 1 272 ? 2.186 -51.094 -16.172 1 80.5 272 VAL A CA 1
ATOM 2183 C C . VAL A 1 272 ? 2.18 -49.656 -16.641 1 80.5 272 VAL A C 1
ATOM 2185 O O . VAL A 1 272 ? 2.488 -48.75 -15.867 1 80.5 272 VAL A O 1
ATOM 2188 N N . VAL A 1 273 ? 1.778 -49.438 -17.922 1 75.94 273 VAL A N 1
ATOM 2189 C CA . VAL A 1 273 ? 1.72 -48.062 -18.469 1 75.94 273 VAL A CA 1
ATOM 2190 C C . VAL A 1 273 ? 0.69 -47.25 -17.703 1 75.94 273 VAL A C 1
ATOM 2192 O O . VAL A 1 273 ? 0.914 -46.062 -17.438 1 75.94 273 VAL A O 1
ATOM 2195 N N . ALA A 1 274 ? -0.311 -47.844 -17.328 1 82.25 274 ALA A N 1
ATOM 2196 C CA . ALA A 1 274 ? -1.353 -47.125 -16.578 1 82.25 274 ALA A CA 1
ATOM 2197 C C . ALA A 1 274 ? -0.839 -46.688 -15.211 1 82.25 274 ALA A C 1
ATOM 2199 O O . ALA A 1 274 ? -1.075 -45.562 -14.797 1 82.25 274 ALA A O 1
ATOM 2200 N N . VAL A 1 275 ? -0.153 -47.531 -14.516 1 86.19 275 VAL A N 1
ATOM 2201 C CA . VAL A 1 275 ? 0.344 -47.219 -13.18 1 86.19 275 VAL A CA 1
ATOM 2202 C C . VAL A 1 275 ? 1.414 -46.125 -13.273 1 86.19 275 VAL A C 1
ATOM 2204 O O . VAL A 1 275 ? 1.5 -45.25 -12.406 1 86.19 275 VAL A O 1
ATOM 2207 N N . VAL A 1 276 ? 2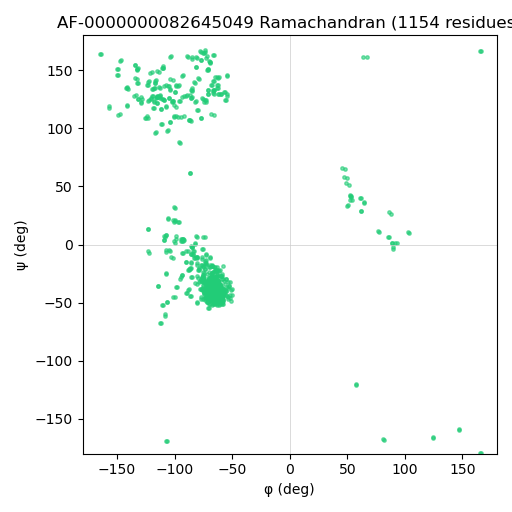.189 -46.156 -14.32 1 80.75 276 VAL A N 1
ATOM 2208 C CA . VAL A 1 276 ? 3.186 -45.125 -14.547 1 80.75 276 VAL A CA 1
ATOM 2209 C C . VAL A 1 276 ? 2.488 -43.781 -14.773 1 80.75 276 VAL A C 1
ATOM 2211 O O . VAL A 1 276 ? 2.928 -42.75 -14.266 1 80.75 276 VAL A O 1
ATOM 2214 N N . ASN A 1 277 ? 1.422 -43.781 -15.57 1 80.31 277 ASN A N 1
ATOM 2215 C CA . ASN A 1 277 ? 0.649 -42.562 -15.805 1 80.31 277 ASN A CA 1
ATOM 2216 C C . ASN A 1 277 ? 0.063 -42 -14.508 1 80.31 277 ASN A C 1
ATOM 2218 O O . ASN A 1 277 ? 0.048 -40.812 -14.289 1 80.31 277 ASN A O 1
ATOM 2222 N N . TYR A 1 278 ? -0.369 -42.844 -13.648 1 86.62 278 TYR A N 1
ATOM 2223 C CA . TYR A 1 278 ? -0.89 -42.406 -12.352 1 86.62 278 TYR A CA 1
ATOM 2224 C C . TYR A 1 278 ? 0.207 -41.781 -11.508 1 86.62 278 TYR A C 1
ATOM 2226 O O . TYR A 1 278 ? -0.044 -40.812 -10.773 1 86.62 278 TYR A O 1
ATOM 2234 N N . THR A 1 279 ? 1.379 -42.344 -11.609 1 85.06 279 THR A N 1
ATOM 2235 C CA . THR A 1 279 ? 2.508 -41.781 -10.867 1 85.06 279 THR A CA 1
ATOM 2236 C C . THR A 1 279 ? 2.752 -40.344 -11.258 1 85.06 279 THR A C 1
ATOM 2238 O O . THR A 1 279 ? 2.973 -39.469 -10.398 1 85.06 279 THR A O 1
ATOM 2241 N N . THR A 1 280 ? 2.715 -40.062 -12.555 1 77.56 280 THR A N 1
ATOM 2242 C CA . THR A 1 280 ? 2.959 -38.688 -13.039 1 77.56 280 THR A CA 1
ATOM 2243 C C . THR A 1 280 ? 1.855 -37.75 -12.578 1 77.56 280 THR A C 1
ATOM 2245 O O . THR A 1 280 ? 2.127 -36.594 -12.203 1 77.56 280 THR A O 1
ATOM 2248 N N . ARG A 1 281 ? 0.677 -38.219 -12.594 1 81.44 281 ARG A N 1
ATOM 2249 C CA . ARG A 1 281 ? -0.453 -37.375 -12.164 1 81.44 281 ARG A CA 1
ATOM 2250 C C . ARG A 1 281 ? -0.388 -37.094 -10.672 1 81.44 281 ARG A C 1
ATOM 2252 O O . ARG A 1 281 ? -0.647 -35.969 -10.242 1 81.44 281 ARG A O 1
ATOM 2259 N N . ILE A 1 282 ? -0.035 -38.125 -9.891 1 86.5 282 ILE A N 1
ATOM 2260 C CA . ILE A 1 282 ? 0.091 -37.969 -8.445 1 86.5 282 ILE A CA 1
ATOM 2261 C C . ILE A 1 282 ? 1.204 -36.969 -8.133 1 86.5 282 ILE A C 1
ATOM 2263 O O . ILE A 1 282 ? 1.049 -36.094 -7.258 1 86.5 282 ILE A O 1
ATOM 2267 N N . THR A 1 283 ? 2.271 -37.094 -8.844 1 81.38 283 THR A N 1
ATOM 2268 C CA . THR A 1 283 ? 3.393 -36.188 -8.648 1 81.38 283 THR A CA 1
ATOM 2269 C C . THR A 1 283 ? 2.965 -34.75 -8.898 1 81.38 283 THR A C 1
ATOM 2271 O O . THR A 1 283 ? 3.293 -33.844 -8.109 1 81.38 283 THR A O 1
ATOM 2274 N N . THR A 1 284 ? 2.24 -34.5 -9.961 1 77.88 284 THR A N 1
ATOM 2275 C CA . THR A 1 284 ? 1.771 -33.156 -10.297 1 77.88 284 THR A CA 1
ATOM 2276 C C . THR A 1 284 ? 0.814 -32.656 -9.234 1 77.88 284 THR A C 1
ATOM 2278 O O . THR A 1 284 ? 0.876 -31.469 -8.852 1 77.88 284 THR A O 1
ATOM 2281 N N . ALA A 1 285 ? -0.021 -33.5 -8.773 1 83.69 285 ALA A N 1
ATOM 2282 C CA . ALA A 1 285 ? -0.978 -33.125 -7.738 1 83.69 285 ALA A CA 1
ATOM 2283 C C . ALA A 1 285 ? -0.263 -32.75 -6.449 1 83.69 285 ALA A C 1
ATOM 2285 O O . ALA A 1 285 ? -0.664 -31.781 -5.777 1 83.69 285 ALA A O 1
ATOM 2286 N N . LEU A 1 286 ? 0.792 -33.438 -6.141 1 83.75 286 LEU A N 1
ATOM 2287 C CA . LEU A 1 286 ? 1.539 -33.156 -4.922 1 83.75 286 LEU A CA 1
ATOM 2288 C C . LEU A 1 286 ? 2.287 -31.828 -5.027 1 83.75 286 LEU A C 1
ATOM 2290 O O . LEU A 1 286 ? 2.461 -31.125 -4.027 1 83.75 286 LEU A O 1
ATOM 2294 N N . SER A 1 287 ? 2.703 -31.438 -6.172 1 80.5 287 SER A N 1
ATOM 2295 C CA . SER A 1 287 ? 3.447 -30.188 -6.367 1 80.5 287 SER A CA 1
ATOM 2296 C C . SER A 1 287 ? 2.568 -28.969 -6.105 1 80.5 287 SER A C 1
ATOM 2298 O O . SER A 1 287 ? 3.061 -27.922 -5.684 1 80.5 287 SER A O 1
ATOM 2300 N N . ILE A 1 288 ? 1.278 -29.062 -6.328 1 80.5 288 ILE A N 1
ATOM 2301 C CA . ILE A 1 288 ? 0.334 -27.969 -6.172 1 80.5 288 ILE A CA 1
ATOM 2302 C C . ILE A 1 288 ? 0.074 -27.719 -4.688 1 80.5 288 ILE A C 1
ATOM 2304 O O . ILE A 1 288 ? -0.329 -26.625 -4.297 1 80.5 288 ILE A O 1
ATOM 2308 N N . PHE A 1 289 ? 0.394 -28.719 -3.898 1 76.12 289 PHE A N 1
ATOM 2309 C CA . PHE A 1 289 ? 0.124 -28.625 -2.469 1 76.12 289 PHE A CA 1
ATOM 2310 C C . PHE A 1 289 ? 0.881 -27.453 -1.846 1 76.12 289 PHE A C 1
ATOM 2312 O O . PHE A 1 289 ? 0.383 -26.812 -0.923 1 76.12 289 PHE A O 1
ATOM 2319 N N . THR A 1 290 ? 2.062 -27.219 -2.289 1 70.25 290 THR A N 1
ATOM 2320 C CA . THR A 1 290 ? 2.85 -26.109 -1.771 1 70.25 290 THR A CA 1
ATOM 2321 C C . THR A 1 290 ? 2.139 -24.781 -2.02 1 70.25 290 THR A C 1
ATOM 2323 O O . THR A 1 290 ? 2.064 -23.922 -1.127 1 70.25 290 THR A O 1
ATOM 2326 N N . PHE A 1 291 ? 1.549 -24.656 -3.15 1 73.19 291 PHE A N 1
ATOM 2327 C CA . PHE A 1 291 ? 0.839 -23.438 -3.523 1 73.19 291 PHE A CA 1
ATOM 2328 C C . PHE A 1 291 ? -0.427 -23.281 -2.691 1 73.19 291 PHE A C 1
ATOM 2330 O O . PHE A 1 291 ? -0.752 -22.172 -2.258 1 73.19 291 PHE A O 1
ATOM 2337 N N . ILE A 1 292 ? -1.096 -24.328 -2.416 1 77.12 292 ILE A N 1
ATOM 2338 C CA . ILE A 1 292 ? -2.35 -24.312 -1.671 1 77.12 292 ILE A CA 1
ATOM 2339 C C . ILE A 1 292 ? -2.094 -23.859 -0.238 1 77.12 292 ILE A C 1
ATOM 2341 O O . ILE A 1 292 ? -2.83 -23.016 0.292 1 77.12 292 ILE A O 1
ATOM 2345 N N . THR A 1 293 ? -1.074 -24.391 0.342 1 74.44 293 THR A N 1
ATOM 2346 C CA . THR A 1 293 ? -0.782 -24.047 1.729 1 74.44 293 THR A CA 1
ATOM 2347 C C . THR A 1 293 ? -0.446 -22.562 1.864 1 74.44 293 THR A C 1
ATOM 2349 O O . THR A 1 293 ? -0.874 -21.906 2.816 1 74.44 293 THR A O 1
ATOM 2352 N N . MET A 1 294 ? 0.274 -22.031 0.915 1 71.69 294 MET A N 1
ATOM 2353 C CA . MET A 1 294 ? 0.621 -20.625 0.932 1 71.69 294 MET A CA 1
ATOM 2354 C C . MET A 1 294 ? -0.621 -19.75 0.757 1 71.69 294 MET A C 1
ATOM 2356 O O . MET A 1 294 ? -0.804 -18.766 1.477 1 71.69 294 MET A O 1
ATOM 2360 N N . ALA A 1 295 ? -1.428 -20.141 -0.174 1 77.81 295 ALA A N 1
ATOM 2361 C CA . ALA A 1 295 ? -2.66 -19.391 -0.427 1 77.81 295 ALA A CA 1
ATOM 2362 C C . ALA A 1 295 ? -3.57 -19.406 0.797 1 77.81 295 ALA A C 1
ATOM 2364 O O . ALA A 1 295 ? -4.176 -18.391 1.142 1 77.81 295 ALA A O 1
ATOM 2365 N N . PHE A 1 296 ? -3.637 -20.516 1.473 1 81.94 296 PHE A N 1
ATOM 2366 C CA . PHE A 1 296 ? -4.5 -20.672 2.639 1 81.94 296 PHE A CA 1
ATOM 2367 C C . PHE A 1 296 ? -3.992 -19.828 3.799 1 81.94 296 PHE A C 1
ATOM 2369 O O . PHE A 1 296 ? -4.785 -19.219 4.523 1 81.94 296 PHE A O 1
ATOM 2376 N N . SER A 1 297 ? -2.748 -19.828 3.994 1 77.06 297 SER A N 1
ATOM 2377 C CA . SER A 1 297 ? -2.168 -19.031 5.078 1 77.06 297 SER A CA 1
ATOM 2378 C C . SER A 1 297 ? -2.428 -17.547 4.887 1 77.06 297 SER A C 1
ATOM 2380 O O . SER A 1 297 ? -2.777 -16.844 5.836 1 77.06 297 SER A O 1
ATOM 2382 N N . ARG A 1 298 ? -2.295 -17.156 3.701 1 78 298 ARG A N 1
ATOM 2383 C CA . ARG A 1 298 ? -2.557 -15.758 3.389 1 78 298 ARG A CA 1
ATOM 2384 C C . ARG A 1 298 ? -4.031 -15.414 3.588 1 78 298 ARG A C 1
ATOM 2386 O O . ARG A 1 298 ? -4.363 -14.359 4.129 1 78 298 ARG A O 1
ATOM 2393 N N . ALA A 1 299 ? -4.883 -16.281 3.125 1 86.19 299 ALA A N 1
ATOM 2394 C CA . ALA A 1 299 ? -6.324 -16.078 3.254 1 86.19 299 ALA A CA 1
ATOM 2395 C C . ALA A 1 299 ? -6.746 -16.062 4.723 1 86.19 299 ALA A C 1
ATOM 2397 O O . ALA A 1 299 ? -7.648 -15.305 5.105 1 86.19 299 ALA A O 1
ATOM 2398 N N . ARG A 1 300 ? -6.109 -16.875 5.473 1 86.69 300 ARG A N 1
ATOM 2399 C CA . ARG A 1 300 ? -6.43 -16.938 6.895 1 86.69 300 ARG A CA 1
ATOM 2400 C C . ARG A 1 300 ? -6.098 -15.617 7.582 1 86.69 300 ARG A C 1
ATOM 2402 O O . ARG A 1 300 ? -6.871 -15.125 8.414 1 86.69 300 ARG A O 1
ATOM 2409 N N . ALA A 1 301 ? -5.008 -15.047 7.32 1 84.69 301 ALA A N 1
ATOM 2410 C CA . ALA A 1 301 ? -4.633 -13.75 7.875 1 84.69 301 ALA A CA 1
ATOM 2411 C C . ALA A 1 301 ? -5.617 -12.664 7.449 1 84.69 301 ALA A C 1
ATOM 2413 O O . ALA A 1 301 ? -6.031 -11.844 8.266 1 84.69 301 ALA A O 1
ATOM 2414 N N . SER A 1 302 ? -5.941 -12.664 6.16 1 90.12 302 SER A N 1
ATOM 2415 C CA . SER A 1 302 ? -6.91 -11.703 5.648 1 90.12 302 SER A CA 1
ATOM 2416 C C . SER A 1 302 ? -8.273 -11.891 6.297 1 90.12 302 SER A C 1
ATOM 2418 O O . SER A 1 302 ? -8.953 -10.914 6.625 1 90.12 302 SER A O 1
ATOM 2420 N N . ALA A 1 303 ? -8.617 -13.117 6.465 1 92.31 303 ALA A N 1
ATOM 2421 C CA . ALA A 1 303 ? -9.898 -13.43 7.09 1 92.31 303 ALA A CA 1
ATOM 2422 C C . ALA A 1 303 ? -9.953 -12.914 8.523 1 92.31 303 ALA A C 1
ATOM 2424 O O . ALA A 1 303 ? -10.984 -12.414 8.977 1 92.31 303 ALA A O 1
ATOM 2425 N N . GLN A 1 304 ? -8.93 -13.07 9.188 1 90.06 304 GLN A N 1
ATOM 2426 C CA . GLN A 1 304 ? -8.867 -12.586 10.562 1 90.06 304 GLN A CA 1
ATOM 2427 C C . GLN A 1 304 ? -9.023 -11.07 10.617 1 90.06 304 GLN A C 1
ATOM 2429 O O . GLN A 1 304 ? -9.758 -10.547 11.461 1 90.06 304 GLN A O 1
ATOM 2434 N N . ARG A 1 305 ? -8.344 -10.391 9.758 1 89.25 305 ARG A N 1
ATOM 2435 C CA . ARG A 1 305 ? -8.438 -8.93 9.727 1 89.25 305 ARG A CA 1
ATOM 2436 C C . ARG A 1 305 ? -9.859 -8.477 9.398 1 89.25 305 ARG A C 1
ATOM 2438 O O . ARG A 1 305 ? -10.359 -7.523 9.984 1 89.25 305 ARG A O 1
ATOM 2445 N N . ILE A 1 306 ? -10.422 -9.086 8.477 1 93.25 306 ILE A N 1
ATOM 2446 C CA . ILE A 1 306 ? -11.797 -8.773 8.109 1 93.25 306 ILE A CA 1
ATOM 2447 C C . ILE A 1 306 ? -12.727 -9.062 9.281 1 93.25 306 ILE A C 1
ATOM 2449 O O . ILE A 1 306 ? -13.633 -8.273 9.57 1 93.25 306 ILE A O 1
ATOM 2453 N N . SER A 1 307 ? -12.5 -10.18 9.953 1 91.69 307 SER A N 1
ATOM 2454 C CA . SER A 1 307 ? -13.32 -10.57 11.094 1 91.69 307 SER A CA 1
ATOM 2455 C C . SER A 1 307 ? -13.211 -9.547 12.227 1 91.69 307 SER A C 1
ATOM 2457 O O . SER A 1 307 ? -14.195 -9.297 12.93 1 91.69 307 SER A O 1
ATOM 2459 N N . ASP A 1 308 ? -12.062 -8.969 12.375 1 89.5 308 ASP A N 1
ATOM 2460 C CA . ASP A 1 308 ? -11.867 -7.941 13.391 1 89.5 308 ASP A CA 1
ATOM 2461 C C . ASP A 1 308 ? -12.812 -6.762 13.164 1 89.5 308 ASP A C 1
ATOM 2463 O O . ASP A 1 308 ? -13.297 -6.16 14.125 1 89.5 308 ASP A O 1
ATOM 2467 N N . VAL A 1 309 ? -13.008 -6.422 11.93 1 89.38 309 VAL A N 1
ATOM 2468 C CA . VAL A 1 309 ? -13.906 -5.32 11.602 1 89.38 309 VAL A CA 1
ATOM 2469 C C . VAL A 1 309 ? -15.344 -5.719 11.906 1 89.38 309 VAL A C 1
ATOM 2471 O O . VAL A 1 309 ? -16.109 -4.945 12.5 1 89.38 309 VAL A O 1
ATOM 2474 N N . PHE A 1 310 ? -15.742 -6.906 11.578 1 89.44 310 PHE A N 1
ATOM 2475 C CA . PHE A 1 310 ? -17.109 -7.387 11.773 1 89.44 310 PHE A CA 1
ATOM 2476 C C . PHE A 1 310 ? -17.422 -7.531 13.258 1 89.44 310 PHE A C 1
ATOM 2478 O O . PHE A 1 310 ? -18.562 -7.328 13.68 1 89.44 310 PHE A O 1
ATOM 2485 N N . THR A 1 311 ? -16.422 -7.844 14.023 1 85.44 311 THR A N 1
ATOM 2486 C CA . THR A 1 311 ? -16.656 -8.133 15.438 1 85.44 311 THR A CA 1
ATOM 2487 C C . THR A 1 311 ? -16.469 -6.871 16.281 1 85.44 311 THR A C 1
ATOM 2489 O O . THR A 1 311 ? -16.719 -6.883 17.484 1 85.44 311 THR A O 1
ATOM 2492 N N . ALA A 1 312 ? -15.992 -5.84 15.586 1 83.69 312 ALA A N 1
ATOM 2493 C CA . ALA A 1 312 ? -15.828 -4.59 16.328 1 83.69 312 ALA A CA 1
ATOM 2494 C C . ALA A 1 312 ? -17.156 -4.109 16.891 1 83.69 312 ALA A C 1
ATOM 2496 O O . ALA A 1 312 ? -18.188 -4.18 16.219 1 83.69 312 ALA A O 1
ATOM 2497 N N . GLN A 1 313 ? -17.203 -3.801 18.156 1 78.38 313 GLN A N 1
ATOM 2498 C CA . GLN A 1 313 ? -18.422 -3.361 18.828 1 78.38 313 GLN A CA 1
ATOM 2499 C C . GLN A 1 313 ? -18.75 -1.915 18.469 1 78.38 313 GLN A C 1
ATOM 2501 O O . GLN A 1 313 ? -17.875 -1.059 18.438 1 78.38 313 GLN A O 1
ATOM 2506 N N . VAL A 1 314 ? -19.984 -1.783 17.984 1 77.81 314 VAL A N 1
ATOM 2507 C CA . VAL A 1 314 ? -20.484 -0.443 17.703 1 77.81 314 VAL A CA 1
ATOM 2508 C C . VAL A 1 314 ? -20.938 0.231 18.984 1 77.81 314 VAL A C 1
ATOM 2510 O O . VAL A 1 314 ? -21.766 -0.316 19.719 1 77.81 314 VAL A O 1
ATOM 2513 N N . ASP A 1 315 ? -20.281 1.314 19.391 1 71.88 315 ASP A N 1
ATOM 2514 C CA . ASP A 1 315 ? -20.484 1.954 20.688 1 71.88 315 ASP A CA 1
ATOM 2515 C C . ASP A 1 315 ? -21.828 2.682 20.734 1 71.88 315 ASP A C 1
ATOM 2517 O O . ASP A 1 315 ? -22.453 2.752 21.797 1 71.88 315 ASP A O 1
ATOM 2521 N N . ILE A 1 316 ? -22.25 3.303 19.688 1 76.12 316 ILE A N 1
ATOM 2522 C CA . ILE A 1 316 ? -23.453 4.105 19.75 1 76.12 316 ILE A CA 1
ATOM 2523 C C . ILE A 1 316 ? -24.594 3.377 19.031 1 76.12 316 ILE A C 1
ATOM 2525 O O . ILE A 1 316 ? -24.594 3.26 17.797 1 76.12 316 ILE A O 1
ATOM 2529 N N . VAL A 1 317 ? -25.438 2.719 19.766 1 77.94 317 VAL A N 1
ATOM 2530 C CA . VAL A 1 317 ? -26.594 2.008 19.234 1 77.94 317 VAL A CA 1
ATOM 2531 C C . VAL A 1 317 ? -27.875 2.598 19.828 1 77.94 317 VAL A C 1
ATOM 2533 O O . VAL A 1 317 ? -27.891 3.043 20.969 1 77.94 317 VAL A O 1
ATOM 2536 N N . ASP A 1 318 ? -28.781 2.801 18.859 1 79.19 318 ASP A N 1
ATOM 2537 C CA . ASP A 1 318 ? -30.078 3.293 19.344 1 79.19 318 ASP A CA 1
ATOM 2538 C C . ASP A 1 318 ? -30.656 2.363 20.406 1 79.19 318 ASP A C 1
ATOM 2540 O O . ASP A 1 318 ? -30.625 1.141 20.25 1 79.19 318 ASP A O 1
ATOM 2544 N N . ASP A 1 319 ? -30.922 2.984 21.516 1 76.75 319 ASP A N 1
ATOM 2545 C CA . ASP A 1 319 ? -31.625 2.217 22.547 1 76.75 319 ASP A CA 1
ATOM 2546 C C . ASP A 1 319 ? -32.906 1.621 22 1 76.75 319 ASP A C 1
ATOM 2548 O O . ASP A 1 319 ? -33.469 2.135 21.031 1 76.75 319 ASP A O 1
ATOM 2552 N N . GLU A 1 320 ? -33.312 0.442 22.453 1 75.12 320 GLU A N 1
ATOM 2553 C CA . GLU A 1 320 ? -34.531 -0.204 22.016 1 75.12 320 GLU A CA 1
ATOM 2554 C C . GLU A 1 320 ? -35.719 0.726 22.188 1 75.12 320 GLU A C 1
ATOM 2556 O O . GLU A 1 320 ? -36.656 0.689 21.391 1 75.12 320 GLU A O 1
ATOM 2561 N N . ARG A 1 321 ? -35.688 1.557 23.172 1 72.38 321 ARG A N 1
ATOM 2562 C CA . ARG A 1 321 ? -36.812 2.412 23.484 1 72.38 321 ARG A CA 1
ATOM 2563 C C . ARG A 1 321 ? -36.688 3.766 22.797 1 72.38 321 ARG A C 1
ATOM 2565 O O . ARG A 1 321 ? -37.5 4.668 23.031 1 72.38 321 ARG A O 1
ATOM 2572 N N . ALA A 1 322 ? -35.594 3.928 21.969 1 80.44 322 ALA A N 1
ATOM 2573 C CA . ALA A 1 322 ? -35.438 5.199 21.266 1 80.44 322 ALA A CA 1
ATOM 2574 C C . ALA A 1 322 ? -36.594 5.461 20.312 1 80.44 322 ALA A C 1
ATOM 2576 O O . ALA A 1 322 ? -37.094 4.535 19.672 1 80.44 322 ALA A O 1
ATOM 2577 N N . HIS A 1 323 ? -37.156 6.605 20.422 1 84.19 323 HIS A N 1
ATOM 2578 C CA . HIS A 1 323 ? -38.344 6.949 19.609 1 84.19 323 HIS A CA 1
ATOM 2579 C C . HIS A 1 323 ? -38 8 18.562 1 84.19 323 HIS A C 1
ATOM 2581 O O . HIS A 1 323 ? -37 8.727 18.703 1 84.19 323 HIS A O 1
ATOM 2587 N N . ASP A 1 324 ? -38.781 7.91 17.5 1 86.12 324 ASP A N 1
ATOM 2588 C CA . ASP A 1 324 ? -38.719 8.961 16.5 1 86.12 324 ASP A CA 1
ATOM 2589 C C . ASP A 1 324 ? -39.219 10.297 17.047 1 86.12 324 ASP A C 1
ATOM 2591 O O . ASP A 1 324 ? -40.312 10.359 17.625 1 86.12 324 ASP A O 1
ATOM 2595 N N . THR A 1 325 ? -38.312 11.172 17.172 1 81.94 325 THR A N 1
ATOM 2596 C CA . THR A 1 325 ? -38.688 12.461 17.734 1 81.94 325 THR A CA 1
ATOM 2597 C C . THR A 1 325 ? -38.562 13.562 16.688 1 81.94 325 THR A C 1
ATOM 2599 O O . THR A 1 325 ? -37.625 13.547 15.875 1 81.94 325 THR A O 1
ATOM 2602 N N . ASN A 1 326 ? -39.531 14.391 16.625 1 86.69 326 ASN A N 1
ATOM 2603 C CA . ASN A 1 326 ? -39.5 15.594 15.789 1 86.69 326 ASN A CA 1
ATOM 2604 C C . ASN A 1 326 ? -39.031 16.812 16.578 1 86.69 326 ASN A C 1
ATOM 2606 O O . ASN A 1 326 ? -39.688 17.219 17.547 1 86.69 326 ASN A O 1
ATOM 2610 N N . ILE A 1 327 ? -37.906 17.25 16.281 1 88.88 327 ILE A N 1
ATOM 2611 C CA . ILE A 1 327 ? -37.406 18.469 16.922 1 88.88 327 ILE A CA 1
ATOM 2612 C C . ILE A 1 327 ? -38.125 19.688 16.391 1 88.88 327 ILE A C 1
ATOM 2614 O O . ILE A 1 327 ? -38.094 19.953 15.188 1 88.88 327 ILE A O 1
ATOM 2618 N N . GLN A 1 328 ? -38.75 20.438 17.297 1 88.19 328 GLN A N 1
ATOM 2619 C CA . GLN A 1 328 ? -39.625 21.531 16.844 1 88.19 328 GLN A CA 1
ATOM 2620 C C . GLN A 1 328 ? -38.969 22.875 17.094 1 88.19 328 GLN A C 1
ATOM 2622 O O . GLN A 1 328 ? -38.906 23.719 16.203 1 88.19 328 GLN A O 1
ATOM 2627 N N . GLU A 1 329 ? -38.469 23.141 18.266 1 91.44 329 GLU A N 1
ATOM 2628 C CA . GLU A 1 329 ? -38 24.469 18.641 1 91.44 329 GLU A CA 1
ATOM 2629 C C . GLU A 1 329 ? -36.469 24.562 18.5 1 91.44 329 GLU A C 1
ATOM 2631 O O . GLU A 1 329 ? -35.969 25.594 18.078 1 91.44 329 GLU A O 1
ATOM 2636 N N . GLY A 1 330 ? -35.75 23.469 18.828 1 94.25 330 GLY A N 1
ATOM 2637 C CA . GLY A 1 330 ? -34.312 23.469 18.734 1 94.25 330 GLY A CA 1
ATOM 2638 C C . GLY A 1 330 ? -33.625 24 19.984 1 94.25 330 GLY A C 1
ATOM 2639 O O . GLY A 1 330 ? -32.562 24.609 19.891 1 94.25 330 GLY A O 1
ATOM 2640 N N . GLU A 1 331 ? -34.219 23.891 21.156 1 96.75 331 GLU A N 1
ATOM 2641 C CA . GLU A 1 331 ? -33.594 24.219 22.422 1 96.75 331 GLU A CA 1
ATOM 2642 C C . GLU A 1 331 ? -32.531 23.188 22.781 1 96.75 331 GLU A C 1
ATOM 2644 O O . GLU A 1 331 ? -32.75 21.984 22.641 1 96.75 331 GLU A O 1
ATOM 2649 N N . VAL A 1 332 ? -31.391 23.609 23.172 1 97.75 332 VAL A N 1
ATOM 2650 C CA . VAL A 1 332 ? -30.312 22.703 23.562 1 97.75 332 VAL A CA 1
ATOM 2651 C C . VAL A 1 332 ? -29.938 22.969 25.016 1 97.75 332 VAL A C 1
ATOM 2653 O O . VAL A 1 332 ? -29.688 24.109 25.406 1 97.75 332 VAL A O 1
ATOM 2656 N N . ARG A 1 333 ? -29.922 21.906 25.797 1 97.62 333 ARG A N 1
ATOM 2657 C CA . ARG A 1 333 ? -29.594 22.016 27.203 1 97.62 333 ARG A CA 1
ATOM 2658 C C . ARG A 1 333 ? -28.516 21.016 27.609 1 97.62 333 ARG A C 1
ATOM 2660 O O . ARG A 1 333 ? -28.641 19.828 27.297 1 97.62 333 ARG A O 1
ATOM 2667 N N . PHE A 1 334 ? -27.453 21.484 28.109 1 97.94 334 PHE A N 1
ATOM 2668 C CA . PHE A 1 334 ? -26.438 20.656 28.75 1 97.94 334 PHE A CA 1
ATOM 2669 C C . PHE A 1 334 ? -26.641 20.625 30.266 1 97.94 334 PHE A C 1
ATOM 2671 O O . PHE A 1 334 ? -26.734 21.672 30.906 1 97.94 334 PHE A O 1
ATOM 2678 N N . ASP A 1 335 ? -26.781 19.438 30.797 1 97.5 335 ASP A N 1
ATOM 2679 C CA . ASP A 1 335 ? -27 19.25 32.219 1 97.5 335 ASP A CA 1
ATOM 2680 C C . ASP A 1 335 ? -25.859 18.469 32.875 1 97.5 335 ASP A C 1
ATOM 2682 O O . ASP A 1 335 ? -25.875 17.234 32.875 1 97.5 335 ASP A O 1
ATOM 2686 N N . HIS A 1 336 ? -24.875 19.219 33.469 1 96.94 336 HIS A N 1
ATOM 2687 C CA . HIS A 1 336 ? -23.719 18.656 34.188 1 96.94 336 HIS A CA 1
ATOM 2688 C C . HIS A 1 336 ? -23.016 17.625 33.312 1 96.94 336 HIS A C 1
ATOM 2690 O O . HIS A 1 336 ? -22.781 16.484 33.75 1 96.94 336 HIS A O 1
ATOM 2696 N N . VAL A 1 337 ? -22.734 18.016 32.156 1 97.31 337 VAL A N 1
ATOM 2697 C CA . VAL A 1 337 ? -22.188 17.109 31.156 1 97.31 337 VAL A CA 1
ATOM 2698 C C . VAL A 1 337 ? -20.672 17 31.312 1 97.31 337 VAL A C 1
ATOM 2700 O O . VAL A 1 337 ? -19.984 18.016 31.359 1 97.31 337 VAL A O 1
ATOM 2703 N N . SER A 1 338 ? -20.141 15.789 31.422 1 97.06 338 SER A N 1
ATOM 2704 C CA . SER A 1 338 ? -18.719 15.469 31.375 1 97.06 338 SER A CA 1
ATOM 2705 C C . SER A 1 338 ? -18.406 14.469 30.281 1 97.06 338 SER A C 1
ATOM 2707 O O . SER A 1 338 ? -19.203 13.555 30.031 1 97.06 338 SER A O 1
ATOM 2709 N N . PHE A 1 339 ? -17.328 14.719 29.562 1 94.12 339 PHE A N 1
ATOM 2710 C CA . PHE A 1 339 ? -17.031 13.883 28.406 1 94.12 339 PHE A CA 1
ATOM 2711 C C . PHE A 1 339 ? -15.523 13.609 28.312 1 94.12 339 PHE A C 1
ATOM 2713 O O . PHE A 1 339 ? -14.711 14.492 28.594 1 94.12 339 PHE A O 1
ATOM 2720 N N . ARG A 1 340 ? -15.188 12.43 28.094 1 90.81 340 ARG A N 1
ATOM 2721 C CA . ARG A 1 340 ? -13.844 12.016 27.719 1 90.81 340 ARG A CA 1
ATOM 2722 C C . ARG A 1 340 ? -13.875 11.07 26.516 1 90.81 340 ARG A C 1
ATOM 2724 O O . ARG A 1 340 ? -14.797 10.273 26.375 1 90.81 340 ARG A O 1
ATOM 2731 N N . TYR A 1 341 ? -12.984 11.273 25.672 1 83.62 341 TYR A N 1
ATOM 2732 C CA . TYR A 1 341 ? -12.906 10.375 24.516 1 83.62 341 TYR A CA 1
ATOM 2733 C C . TYR A 1 341 ? -12.617 8.945 24.969 1 83.62 341 TYR A C 1
ATOM 2735 O O . TYR A 1 341 ? -11.984 8.727 26 1 83.62 341 TYR A O 1
ATOM 2743 N N . PRO A 1 342 ? -13.148 7.926 24.375 1 74.88 342 PRO A N 1
ATOM 2744 C CA . PRO A 1 342 ? -13.023 6.531 24.812 1 74.88 342 PRO A CA 1
ATOM 2745 C C . PRO A 1 342 ? -11.578 6.121 25.078 1 74.88 342 PRO A C 1
ATOM 2747 O O . PRO A 1 342 ? -11.305 5.383 26.031 1 74.88 342 PRO A O 1
ATOM 2750 N N . ASN A 1 343 ? -10.547 6.512 24.344 1 69.75 343 ASN A N 1
ATOM 2751 C CA . ASN A 1 343 ? -9.172 6.074 24.547 1 69.75 343 ASN A CA 1
ATOM 2752 C C . ASN A 1 343 ? -8.344 7.129 25.266 1 69.75 343 ASN A C 1
ATOM 2754 O O . ASN A 1 343 ? -7.113 7.082 25.25 1 69.75 343 ASN A O 1
ATOM 2758 N N . SER A 1 344 ? -9.141 7.973 25.922 1 74.06 344 SER A N 1
ATOM 2759 C CA . SER A 1 344 ? -8.453 8.992 26.703 1 74.06 344 SER A CA 1
ATOM 2760 C C . SER A 1 344 ? -8.867 8.93 28.172 1 74.06 344 SER A C 1
ATOM 2762 O O . SER A 1 344 ? -9.984 8.523 28.484 1 74.06 344 SER A O 1
ATOM 2764 N N . HIS A 1 345 ? -7.93 9.109 29.031 1 77.12 345 HIS A N 1
ATOM 2765 C CA . HIS A 1 345 ? -8.234 9.086 30.453 1 77.12 345 HIS A CA 1
ATOM 2766 C C . HIS A 1 345 ? -8.594 10.484 30.969 1 77.12 345 HIS A C 1
ATOM 2768 O O . HIS A 1 345 ? -9.195 10.625 32.031 1 77.12 345 HIS A O 1
ATOM 2774 N N . SER A 1 346 ? -8.305 11.43 30.219 1 83.5 346 SER A N 1
ATOM 2775 C CA . SER A 1 346 ? -8.555 12.797 30.672 1 83.5 346 SER A CA 1
ATOM 2776 C C . SER A 1 346 ? -9.883 13.32 30.141 1 83.5 346 SER A C 1
ATOM 2778 O O . SER A 1 346 ? -10.25 13.062 29 1 83.5 346 SER A O 1
ATOM 2780 N N . PHE A 1 347 ? -10.594 13.977 31.031 1 90.56 347 PHE A N 1
ATOM 2781 C CA . PHE A 1 347 ? -11.852 14.602 30.641 1 90.56 347 PHE A CA 1
ATOM 2782 C C . PHE A 1 347 ? -11.586 15.812 29.75 1 90.56 347 PHE A C 1
ATOM 2784 O O . PHE A 1 347 ? -10.734 16.641 30.062 1 90.56 347 PHE A O 1
ATOM 2791 N N . VAL A 1 348 ? -12.242 15.844 28.672 1 91 348 VAL A N 1
ATOM 2792 C CA . VAL A 1 348 ? -12.148 16.984 27.766 1 91 348 VAL A CA 1
ATOM 2793 C C . VAL A 1 348 ? -13.172 18.047 28.156 1 91 348 VAL A C 1
ATOM 2795 O O . VAL A 1 348 ? -12.922 19.234 28 1 91 348 VAL A O 1
ATOM 2798 N N . LEU A 1 349 ? -14.352 17.625 28.547 1 94.94 349 LEU A N 1
ATOM 2799 C CA . LEU A 1 349 ? -15.383 18.484 29.109 1 94.94 349 LEU A CA 1
ATOM 2800 C C . LEU A 1 349 ? -15.703 18.094 30.547 1 94.94 349 LEU A C 1
ATOM 2802 O O . LEU A 1 349 ? -15.789 16.906 30.875 1 94.94 349 LEU A O 1
ATOM 2806 N N . LYS A 1 350 ? -15.805 19.109 31.422 1 96.38 350 LYS A N 1
ATOM 2807 C CA . LYS A 1 350 ? -16 18.859 32.844 1 96.38 350 LYS A CA 1
ATOM 2808 C C . LYS A 1 350 ? -17.234 19.609 33.375 1 96.38 350 LYS A C 1
ATOM 2810 O O . LYS A 1 350 ? -17.203 20.828 33.531 1 96.38 350 LYS A O 1
ATOM 2815 N N . ASP A 1 351 ? -18.203 18.906 33.656 1 95.88 351 ASP A N 1
ATOM 2816 C CA . ASP A 1 351 ? -19.391 19.375 34.344 1 95.88 351 ASP A CA 1
ATOM 2817 C C . ASP A 1 351 ? -19.938 20.641 33.688 1 95.88 351 ASP A C 1
ATOM 2819 O O . ASP A 1 351 ? -20.125 21.672 34.375 1 95.88 351 ASP A O 1
ATOM 2823 N N . ILE A 1 352 ? -20.234 20.594 32.469 1 96.5 352 ILE A N 1
ATOM 2824 C CA . ILE A 1 352 ? -20.719 21.734 31.703 1 96.5 352 ILE A CA 1
ATOM 2825 C C . ILE A 1 352 ? -22.25 21.797 31.797 1 96.5 352 ILE A C 1
ATOM 2827 O O . ILE A 1 352 ? -22.938 20.797 31.578 1 96.5 352 ILE A O 1
ATOM 2831 N N . SER A 1 353 ? -22.766 22.953 32.156 1 97.31 353 SER A N 1
ATOM 2832 C CA . SER A 1 353 ? -24.203 23.172 32.219 1 97.31 353 SER A CA 1
ATOM 2833 C C . SER A 1 353 ? -24.594 24.5 31.578 1 97.31 353 SER A C 1
ATOM 2835 O O . SER A 1 353 ? -24 25.531 31.875 1 97.31 353 SER A O 1
ATOM 2837 N N . PHE A 1 354 ? -25.562 24.469 30.641 1 96.81 354 PHE A N 1
ATOM 2838 C CA . PHE A 1 354 ? -26.109 25.688 30.031 1 96.81 354 PHE A CA 1
ATOM 2839 C C . PHE A 1 354 ? -27.406 25.391 29.297 1 96.81 354 PHE A C 1
ATOM 2841 O O . PHE A 1 354 ? -27.766 24.234 29.109 1 96.81 354 PHE A O 1
ATOM 2848 N N . VAL A 1 355 ? -28.125 26.422 29.016 1 97.06 355 VAL A N 1
ATOM 2849 C CA . VAL A 1 355 ? -29.328 26.344 28.219 1 97.06 355 VAL A CA 1
ATOM 2850 C C . VAL A 1 355 ? -29.281 27.359 27.078 1 97.06 355 VAL A C 1
ATOM 2852 O O . VAL A 1 355 ? -28.953 28.531 27.297 1 97.06 355 VAL A O 1
ATOM 2855 N N . VAL A 1 356 ? -29.453 26.922 25.938 1 97.25 356 VAL A N 1
ATOM 2856 C CA . VAL A 1 356 ? -29.562 27.781 24.766 1 97.25 356 VAL A CA 1
ATOM 2857 C C . VAL A 1 356 ? -31 27.781 24.25 1 97.25 356 VAL A C 1
ATOM 2859 O O . VAL A 1 356 ? -31.547 26.719 23.938 1 97.25 356 VAL A O 1
ATOM 2862 N N . ARG A 1 357 ? -31.547 28.938 24.156 1 95.94 357 ARG A N 1
ATOM 2863 C CA . ARG A 1 357 ? -32.938 29.078 23.75 1 95.94 357 ARG A CA 1
ATOM 2864 C C . ARG A 1 357 ? -33.094 28.906 22.25 1 95.94 357 ARG A C 1
ATOM 2866 O O . ARG A 1 357 ? -32.125 29.031 21.5 1 95.94 357 ARG A O 1
ATOM 2873 N N . PRO A 1 358 ? -34.375 28.562 21.812 1 95.88 358 PRO A N 1
ATOM 2874 C CA . PRO A 1 358 ? -34.625 28.406 20.375 1 95.88 358 PRO A CA 1
ATOM 2875 C C . PRO A 1 358 ? -34.281 29.656 19.578 1 95.88 358 PRO A C 1
ATOM 2877 O O . PRO A 1 358 ? -34.594 30.766 20 1 95.88 358 PRO A O 1
ATOM 2880 N N . HIS A 1 359 ? -33.531 29.484 18.5 1 93.69 359 HIS A N 1
ATOM 2881 C CA . HIS A 1 359 ? -33.219 30.516 17.531 1 93.69 359 HIS A CA 1
ATOM 2882 C C . HIS A 1 359 ? -32.125 31.453 18.062 1 93.69 359 HIS A C 1
ATOM 2884 O O . HIS A 1 359 ? -31.891 32.531 17.484 1 93.69 359 HIS A O 1
ATOM 2890 N N . GLU A 1 360 ? -31.531 31.016 19.156 1 94.81 360 GLU A N 1
ATOM 2891 C CA . GLU A 1 360 ? -30.438 31.797 19.719 1 94.81 360 GLU A CA 1
ATOM 2892 C C . GLU A 1 360 ? -29.125 31.469 19.016 1 94.81 360 GLU A C 1
ATOM 2894 O O . GLU A 1 360 ? -28.875 30.328 18.656 1 94.81 360 GLU A O 1
ATOM 2899 N N . THR A 1 361 ? -28.328 32.5 18.781 1 95.25 361 THR A N 1
ATOM 2900 C CA . THR A 1 361 ? -26.984 32.312 18.234 1 95.25 361 THR A CA 1
ATOM 2901 C C . THR A 1 361 ? -25.938 32.406 19.344 1 95.25 361 THR A C 1
ATOM 2903 O O . THR A 1 361 ? -25.828 33.438 20.016 1 95.25 361 THR A O 1
ATOM 2906 N N . VAL A 1 362 ? -25.203 31.328 19.516 1 96.38 362 VAL A N 1
ATOM 2907 C CA . VAL A 1 362 ? -24.188 31.266 20.562 1 96.38 362 VAL A CA 1
ATOM 2908 C C . VAL A 1 362 ? -22.797 31.141 19.953 1 96.38 362 VAL A C 1
ATOM 2910 O O . VAL A 1 362 ? -22.578 30.297 19.078 1 96.38 362 VAL A O 1
ATOM 2913 N N . ALA A 1 363 ? -21.906 31.953 20.328 1 95.62 363 ALA A N 1
ATOM 2914 C CA . ALA A 1 363 ? -20.516 31.844 19.938 1 95.62 363 ALA A CA 1
ATOM 2915 C C . ALA A 1 363 ? -19.688 31.203 21.047 1 95.62 363 ALA A C 1
ATOM 2917 O O . ALA A 1 363 ? -19.828 31.547 22.219 1 95.62 363 ALA A O 1
ATOM 2918 N N . ILE A 1 364 ? -18.922 30.266 20.703 1 95.31 364 ILE A N 1
ATOM 2919 C CA . ILE A 1 364 ? -18.047 29.594 21.656 1 95.31 364 ILE A CA 1
ATOM 2920 C C . ILE A 1 364 ? -16.594 30 21.406 1 95.31 364 ILE A C 1
ATOM 2922 O O . ILE A 1 364 ? -16.062 29.766 20.328 1 95.31 364 ILE A O 1
ATOM 2926 N N . LEU A 1 365 ? -16.047 30.594 22.438 1 92.38 365 LEU A N 1
ATOM 2927 C CA . LEU A 1 365 ? -14.672 31.047 22.375 1 92.38 365 LEU A CA 1
ATOM 2928 C C . LEU A 1 365 ? -13.805 30.281 23.359 1 92.38 365 LEU A C 1
ATOM 2930 O O . LEU A 1 365 ? -14.281 29.844 24.406 1 92.38 365 LEU A O 1
ATOM 2934 N N . GLY A 1 366 ? -12.617 30.141 23 1 85.56 366 GLY A N 1
ATOM 2935 C CA . GLY A 1 366 ? -11.648 29.453 23.844 1 85.56 366 GLY A CA 1
ATOM 2936 C C . GLY A 1 366 ? -10.383 29.078 23.109 1 85.56 366 GLY A C 1
ATOM 2937 O O . GLY A 1 366 ? -10.344 29.062 21.891 1 85.56 366 GLY A O 1
ATOM 2938 N N . ALA A 1 367 ? -9.453 28.734 23.891 1 76.44 367 ALA A N 1
ATOM 2939 C CA . ALA A 1 367 ? -8.172 28.312 23.312 1 76.44 367 ALA A CA 1
ATOM 2940 C C . ALA A 1 367 ? -8.305 26.984 22.594 1 76.44 367 ALA A C 1
ATOM 2942 O O . ALA A 1 367 ? -9.297 26.266 22.766 1 76.44 367 ALA A O 1
ATOM 2943 N N . THR A 1 368 ? -7.402 26.766 21.672 1 75.81 368 THR A N 1
ATOM 2944 C CA . THR A 1 368 ? -7.355 25.453 21.016 1 75.81 368 THR A CA 1
ATOM 2945 C C . THR A 1 368 ? -7.238 24.328 22.031 1 75.81 368 THR A C 1
ATOM 2947 O O . THR A 1 368 ? -6.441 24.422 22.969 1 75.81 368 THR A O 1
ATOM 2950 N N . GLY A 1 369 ? -8.078 23.391 21.938 1 75.81 369 GLY A N 1
ATOM 2951 C CA . GLY A 1 369 ? -8.047 22.266 22.875 1 75.81 369 GLY A CA 1
ATOM 2952 C C . GLY A 1 369 ? -8.953 22.469 24.078 1 75.81 369 GLY A C 1
ATOM 2953 O O . GLY A 1 369 ? -9.047 21.594 24.938 1 75.81 369 GLY A O 1
ATOM 2954 N N . ALA A 1 370 ? -9.602 23.547 24.062 1 84.12 370 ALA A N 1
ATOM 2955 C CA . ALA A 1 370 ? -10.438 23.875 25.219 1 84.12 370 ALA A CA 1
ATOM 2956 C C . ALA A 1 370 ? -11.688 22.984 25.234 1 84.12 370 ALA A C 1
ATOM 2958 O O . ALA A 1 370 ? -12.398 22.953 26.25 1 84.12 370 ALA A O 1
ATOM 2959 N N . GLY A 1 371 ? -11.93 22.219 24.188 1 89.31 371 GLY A N 1
ATOM 2960 C CA . GLY A 1 371 ? -13.062 21.312 24.156 1 89.31 371 GLY A CA 1
ATOM 2961 C C . GLY A 1 371 ? -14.211 21.828 23.312 1 89.31 371 GLY A C 1
ATOM 2962 O O . GLY A 1 371 ? -15.32 21.281 23.375 1 89.31 371 GLY A O 1
ATOM 2963 N N . LYS A 1 372 ? -14 22.859 22.594 1 91.31 372 LYS A N 1
ATOM 2964 C CA . LYS A 1 372 ? -15.055 23.5 21.812 1 91.31 372 LYS A CA 1
ATOM 2965 C C . LYS A 1 372 ? -15.672 22.531 20.812 1 91.31 372 LYS A C 1
ATOM 2967 O O . LYS A 1 372 ? -16.891 22.391 20.766 1 91.31 372 LYS A O 1
ATOM 2972 N N . SER A 1 373 ? -14.805 21.844 20.047 1 90 373 SER A N 1
ATOM 2973 C CA . SER A 1 373 ? -15.273 20.906 19.047 1 90 373 SER A CA 1
ATOM 2974 C C . SER A 1 373 ? -15.992 19.719 19.688 1 90 373 SER A C 1
ATOM 2976 O O . SER A 1 373 ? -16.984 19.219 19.141 1 90 373 SER A O 1
ATOM 2978 N N . SER A 1 374 ? -15.484 19.266 20.828 1 91.38 374 SER A N 1
ATOM 2979 C CA . SER A 1 374 ? -16.078 18.141 21.547 1 91.38 374 SER A CA 1
ATOM 2980 C C . SER A 1 374 ? -17.5 18.484 22 1 91.38 374 SER A C 1
ATOM 2982 O O . SER A 1 374 ? -18.391 17.641 21.938 1 91.38 374 SER A O 1
ATOM 2984 N N . LEU A 1 375 ? -17.609 19.688 22.469 1 94.88 375 LEU A N 1
ATOM 2985 C CA . LEU A 1 375 ? -18.906 20.141 22.922 1 94.88 375 LEU A CA 1
ATOM 2986 C C . LEU A 1 375 ? -19.938 20.078 21.797 1 94.88 375 LEU A C 1
ATOM 2988 O O . LEU A 1 375 ? -21.047 19.562 21.984 1 94.88 375 LEU A O 1
ATOM 2992 N N . LEU A 1 376 ? -19.578 20.516 20.609 1 94.19 376 LEU A N 1
ATOM 2993 C CA . LEU A 1 376 ? -20.469 20.516 19.469 1 94.19 376 LEU A CA 1
ATOM 2994 C C . LEU A 1 376 ? -20.828 19.109 19.031 1 94.19 376 LEU A C 1
ATOM 2996 O O . LEU A 1 376 ? -21.953 18.844 18.609 1 94.19 376 LEU A O 1
ATOM 3000 N N . GLN A 1 377 ? -19.969 18.172 19.141 1 90.81 377 GLN A N 1
ATOM 3001 C CA . GLN A 1 377 ? -20.141 16.812 18.641 1 90.81 377 GLN A CA 1
ATOM 3002 C C . GLN A 1 377 ? -21.125 16.031 19.516 1 90.81 377 GLN A C 1
ATOM 3004 O O . GLN A 1 377 ? -21.703 15.039 19.062 1 90.81 377 GLN A O 1
ATOM 3009 N N . LEU A 1 378 ? -21.328 16.453 20.734 1 93.44 378 LEU A N 1
ATOM 3010 C CA . LEU A 1 378 ? -22.25 15.773 21.641 1 93.44 378 LEU A CA 1
ATOM 3011 C C . LEU A 1 378 ? -23.703 16.078 21.266 1 93.44 378 LEU A C 1
ATOM 3013 O O . LEU A 1 378 ? -24.594 15.297 21.609 1 93.44 378 LEU A O 1
ATOM 3017 N N . ILE A 1 379 ? -23.891 17.188 20.594 1 94.56 379 ILE A N 1
ATOM 3018 C CA . ILE A 1 379 ? -25.25 17.625 20.281 1 94.56 379 ILE A CA 1
ATOM 3019 C C . ILE A 1 379 ? -25.875 16.688 19.25 1 94.56 379 ILE A C 1
ATOM 3021 O O . ILE A 1 379 ? -26.969 16.156 19.469 1 94.56 379 ILE A O 1
ATOM 3025 N N . PRO A 1 380 ? -25.172 16.359 18.156 1 91.56 380 PRO A N 1
ATOM 3026 C CA . PRO A 1 380 ? -25.703 15.359 17.234 1 91.56 380 PRO A CA 1
ATOM 3027 C C . PRO A 1 380 ? -25.438 13.93 17.703 1 91.56 380 PRO A C 1
ATOM 3029 O O . PRO A 1 380 ? -25.609 12.977 16.922 1 91.56 380 PRO A O 1
ATOM 3032 N N . ARG A 1 381 ? -24.938 13.75 18.844 1 90.69 381 ARG A N 1
ATOM 3033 C CA . ARG A 1 381 ? -24.656 12.469 19.484 1 90.69 381 ARG A CA 1
ATOM 3034 C C . ARG A 1 381 ? -23.656 11.664 18.688 1 90.69 381 ARG A C 1
ATOM 3036 O O . ARG A 1 381 ? -23.891 10.5 18.359 1 90.69 381 ARG A O 1
ATOM 3043 N N . LEU A 1 382 ? -22.75 12.32 18.219 1 86.69 382 LEU A N 1
ATOM 3044 C CA . LEU A 1 382 ? -21.625 11.594 17.625 1 86.69 382 LEU A CA 1
ATOM 3045 C C . LEU A 1 382 ? -20.828 10.844 18.688 1 86.69 382 LEU A C 1
ATOM 3047 O O . LEU A 1 382 ? -20.125 9.891 18.391 1 86.69 382 LEU A O 1
ATOM 3051 N N . TYR A 1 383 ? -20.938 11.344 19.906 1 87.25 383 TYR A N 1
ATOM 3052 C CA . TYR A 1 383 ? -20.453 10.719 21.125 1 87.25 383 TYR A CA 1
ATOM 3053 C C . TYR A 1 383 ? -21.5 10.789 22.234 1 87.25 383 TYR A C 1
ATOM 3055 O O . TYR A 1 383 ? -22.359 11.664 22.219 1 87.25 383 TYR A O 1
ATOM 3063 N N . ASP A 1 384 ? -21.344 9.836 23.094 1 90.25 384 ASP A N 1
ATOM 3064 C CA . ASP A 1 384 ? -22.203 9.914 24.266 1 90.25 384 ASP A CA 1
ATOM 3065 C C . ASP A 1 384 ? -21.453 10.516 25.453 1 90.25 384 ASP A C 1
ATOM 3067 O O . ASP A 1 384 ? -20.266 10.234 25.656 1 90.25 384 ASP A O 1
ATOM 3071 N N . ALA A 1 385 ? -22.188 11.398 26.125 1 93.19 385 ALA A N 1
ATOM 3072 C CA . ALA A 1 385 ? -21.625 11.953 27.344 1 93.19 385 ALA A CA 1
ATOM 3073 C C . ALA A 1 385 ? -21.438 10.867 28.406 1 93.19 385 ALA A C 1
ATOM 3075 O O . ALA A 1 385 ? -22.25 9.953 28.516 1 93.19 385 ALA A O 1
ATOM 3076 N N . ILE A 1 386 ? -20.406 10.953 29.188 1 92.06 386 ILE A N 1
ATOM 3077 C CA . ILE A 1 386 ? -20.109 9.984 30.234 1 92.06 386 ILE A CA 1
ATOM 3078 C C . ILE A 1 386 ? -20.953 10.281 31.469 1 92.06 386 ILE A C 1
ATOM 3080 O O . ILE A 1 386 ? -21.484 9.359 32.094 1 92.06 386 ILE A O 1
ATOM 3084 N N . GLU A 1 387 ? -20.938 11.492 31.891 1 95.12 387 GLU A N 1
ATOM 3085 C CA . GLU A 1 387 ? -21.781 11.969 32.969 1 95.12 387 GLU A CA 1
ATOM 3086 C C . GLU A 1 387 ? -22.703 13.094 32.5 1 95.12 387 GLU A C 1
ATOM 3088 O O . GLU A 1 387 ? -22.375 13.82 31.562 1 95.12 387 GLU A O 1
ATOM 3093 N N . GLY A 1 388 ? -23.875 13.141 33.125 1 95.94 388 GLY A N 1
ATOM 3094 C CA . GLY A 1 388 ? -24.844 14.164 32.75 1 95.94 388 GLY A CA 1
ATOM 3095 C C . GLY A 1 388 ? -25.641 13.805 31.5 1 95.94 388 GLY A C 1
ATOM 3096 O O . GLY A 1 388 ? -25.719 12.633 31.125 1 95.94 388 GLY A O 1
ATOM 3097 N N . ARG A 1 389 ? -26.344 14.789 30.969 1 96.38 389 ARG A N 1
ATOM 3098 C CA . ARG A 1 389 ? -27.156 14.508 29.797 1 96.38 389 ARG A CA 1
ATOM 3099 C C . ARG A 1 389 ? -27.281 15.734 28.906 1 96.38 389 ARG A C 1
ATOM 3101 O O . ARG A 1 389 ? -27.266 16.875 29.391 1 96.38 389 ARG A O 1
ATOM 3108 N N . VAL A 1 390 ? -27.344 15.539 27.672 1 96.75 390 VAL A N 1
ATOM 3109 C CA . VAL A 1 390 ? -27.625 16.547 26.656 1 96.75 390 VAL A CA 1
ATOM 3110 C C . VAL A 1 390 ? -29.062 16.438 26.188 1 96.75 390 VAL A C 1
ATOM 3112 O O . VAL A 1 390 ? -29.5 15.367 25.766 1 96.75 390 VAL A O 1
ATOM 3115 N N . LEU A 1 391 ? -29.734 17.547 26.344 1 96.88 391 LEU A N 1
ATOM 3116 C CA . LEU A 1 391 ? -31.156 17.531 26 1 96.88 391 LEU A CA 1
ATOM 3117 C C . LEU A 1 391 ? -31.438 18.484 24.844 1 96.88 391 LEU A C 1
ATOM 3119 O O . LEU A 1 391 ? -30.859 19.562 24.75 1 96.88 391 LEU A O 1
ATOM 3123 N N . ILE A 1 392 ? -32.312 18.047 23.969 1 96.5 392 ILE A N 1
ATOM 3124 C CA . ILE A 1 392 ? -32.844 18.891 22.906 1 96.5 392 ILE A CA 1
ATOM 3125 C C . ILE A 1 392 ? -34.375 18.953 23.016 1 96.5 392 ILE A C 1
ATOM 3127 O O . ILE A 1 392 ? -35.062 17.922 22.969 1 96.5 392 ILE A O 1
ATOM 3131 N N . ASP A 1 393 ? -34.875 20.109 23.109 1 95.69 393 ASP A N 1
ATOM 3132 C CA . ASP A 1 393 ? -36.281 20.312 23.344 1 95.69 393 ASP A CA 1
ATOM 3133 C C . ASP A 1 393 ? -36.781 19.469 24.516 1 95.69 393 ASP A C 1
ATOM 3135 O O . ASP A 1 393 ? -37.844 18.812 24.438 1 95.69 393 ASP A O 1
ATOM 3139 N N . GLY A 1 394 ? -35.938 19.281 25.469 1 93.69 394 GLY A N 1
ATOM 3140 C CA . GLY A 1 394 ? -36.281 18.641 26.719 1 93.69 394 GLY A CA 1
ATOM 3141 C C . GLY A 1 394 ? -36.094 17.141 26.688 1 93.69 394 GLY A C 1
ATOM 3142 O O . GLY A 1 394 ? -36.25 16.469 27.703 1 93.69 394 GLY A O 1
ATOM 3143 N N . ILE A 1 395 ? -35.719 16.578 25.641 1 94.44 395 ILE A N 1
ATOM 3144 C CA . ILE A 1 395 ? -35.562 15.133 25.531 1 94.44 395 ILE A CA 1
ATOM 3145 C C . ILE A 1 395 ? -34.062 14.789 25.453 1 94.44 395 ILE A C 1
ATOM 3147 O O . ILE A 1 395 ? -33.312 15.414 24.703 1 94.44 395 ILE A O 1
ATOM 3151 N N . ASP A 1 396 ? -33.719 13.758 26.203 1 94.62 396 ASP A N 1
ATOM 3152 C CA . ASP A 1 396 ? -32.344 13.281 26.172 1 94.62 396 ASP A CA 1
ATOM 3153 C C . ASP A 1 396 ? -32 12.719 24.797 1 94.62 396 ASP A C 1
ATOM 3155 O O . ASP A 1 396 ? -32.75 11.906 24.234 1 94.62 396 ASP A O 1
ATOM 3159 N N . VAL A 1 397 ? -30.875 13.164 24.219 1 94.31 397 VAL A N 1
ATOM 3160 C CA . VAL A 1 397 ? -30.484 12.773 22.875 1 94.31 397 VAL A CA 1
ATOM 3161 C C . VAL A 1 397 ? -30.281 11.258 22.812 1 94.31 397 VAL A C 1
ATOM 3163 O O . VAL A 1 397 ? -30.422 10.656 21.75 1 94.31 397 VAL A O 1
ATOM 3166 N N . ARG A 1 398 ? -30 10.461 23.938 1 93 398 ARG A N 1
ATOM 3167 C CA . ARG A 1 398 ? -29.812 9.016 24 1 93 398 ARG A CA 1
ATOM 3168 C C . ARG A 1 398 ? -31.141 8.281 23.828 1 93 398 ARG A C 1
ATOM 3170 O O . ARG A 1 398 ? -31.172 7.086 23.516 1 93 398 ARG A O 1
ATOM 3177 N N . GLN A 1 399 ? -32.156 9.109 24 1 92.25 399 GLN A N 1
ATOM 3178 C CA . GLN A 1 399 ? -33.5 8.508 23.875 1 92.25 399 GLN A CA 1
ATOM 3179 C C . GLN A 1 399 ? -34.094 8.789 22.516 1 92.25 399 GLN A C 1
ATOM 3181 O O . GLN A 1 399 ? -35.219 8.391 22.234 1 92.25 399 GLN A O 1
ATOM 3186 N N . MET A 1 400 ? -33.438 9.438 21.672 1 91.81 400 MET A N 1
ATOM 3187 C CA . MET A 1 400 ? -33.844 9.711 20.312 1 91.81 400 MET A CA 1
ATOM 3188 C C . MET A 1 400 ? -33.156 8.797 19.312 1 91.81 400 MET A C 1
ATOM 3190 O O . MET A 1 400 ? -31.984 8.453 19.516 1 91.81 400 MET A O 1
ATOM 3194 N N . LYS A 1 401 ? -33.938 8.406 18.328 1 90.19 401 LYS A N 1
ATOM 3195 C CA . LYS A 1 401 ? -33.25 7.707 17.234 1 90.19 401 LYS A CA 1
ATOM 3196 C C . LYS A 1 401 ? -32.25 8.609 16.547 1 90.19 401 LYS A C 1
ATOM 3198 O O . LYS A 1 401 ? -32.531 9.789 16.312 1 90.19 401 LYS A O 1
ATOM 3203 N N . GLN A 1 402 ? -31.141 8.109 16.266 1 87.25 402 GLN A N 1
ATOM 3204 C CA . GLN A 1 402 ? -30.047 8.891 15.68 1 87.25 402 GLN A CA 1
ATOM 3205 C C . GLN A 1 402 ? -30.5 9.555 14.375 1 87.25 402 GLN A C 1
ATOM 3207 O O . GLN A 1 402 ? -30.156 10.703 14.109 1 87.25 402 GLN A O 1
ATOM 3212 N N . GLU A 1 403 ? -31.266 8.836 13.633 1 85.06 403 GLU A N 1
ATOM 3213 C CA . GLU A 1 403 ? -31.734 9.359 12.352 1 85.06 403 GLU A CA 1
ATOM 3214 C C . GLU A 1 403 ? -32.625 10.57 12.539 1 85.06 403 GLU A C 1
ATOM 3216 O O . GLU A 1 403 ? -32.5 11.57 11.828 1 85.06 403 GLU A O 1
ATOM 3221 N N . SER A 1 404 ? -33.469 10.469 13.477 1 87.5 404 SER A N 1
ATOM 3222 C CA . SER A 1 404 ? -34.406 11.555 13.758 1 87.5 404 SER A CA 1
ATOM 3223 C C . SER A 1 404 ? -33.688 12.773 14.32 1 87.5 404 SER A C 1
ATOM 3225 O O . SER A 1 404 ? -34.031 13.914 14.023 1 87.5 404 SER A O 1
ATOM 3227 N N . LEU A 1 405 ? -32.75 12.508 15.086 1 90.19 405 LEU A N 1
ATOM 3228 C CA . LEU A 1 405 ? -31.969 13.578 15.703 1 90.19 405 LEU A CA 1
ATOM 3229 C C . LEU A 1 405 ? -31.141 14.32 14.656 1 90.19 405 LEU A C 1
ATOM 3231 O O . LEU A 1 405 ? -31.203 15.547 14.57 1 90.19 405 LEU A O 1
ATOM 3235 N N . ARG A 1 406 ? -30.516 13.594 13.859 1 88.94 406 ARG A N 1
ATOM 3236 C CA . ARG A 1 406 ? -29.5 14.164 12.977 1 88.94 406 ARG A CA 1
ATOM 3237 C C . ARG A 1 406 ? -30.141 14.766 11.734 1 88.94 406 ARG A C 1
ATOM 3239 O O . ARG A 1 406 ? -29.516 15.57 11.031 1 88.94 406 ARG A O 1
ATOM 3246 N N . THR A 1 407 ? -31.406 14.461 11.555 1 87.12 407 THR A N 1
ATOM 3247 C CA . THR A 1 407 ? -32.156 15.055 10.445 1 87.12 407 THR A CA 1
ATOM 3248 C C . THR A 1 407 ? -32.344 16.547 10.664 1 87.12 407 THR A C 1
ATOM 3250 O O . THR A 1 407 ? -32.375 17.328 9.703 1 87.12 407 THR A O 1
ATOM 3253 N N . TYR A 1 408 ? -32.344 16.969 11.883 1 90.81 408 TYR A N 1
ATOM 3254 C CA . TYR A 1 408 ? -32.656 18.359 12.203 1 90.81 408 TYR A CA 1
ATOM 3255 C C . TYR A 1 408 ? -31.406 19.125 12.57 1 90.81 408 TYR A C 1
ATOM 3257 O O . TYR A 1 408 ? -31.453 20.344 12.781 1 90.81 408 TYR A O 1
ATOM 3265 N N . ILE A 1 409 ? -30.359 18.422 12.625 1 92.5 409 ILE A N 1
ATOM 3266 C CA . ILE A 1 409 ? -29.094 19.047 13.016 1 92.5 409 ILE A CA 1
ATOM 3267 C C . ILE A 1 409 ? -28.125 19.047 11.836 1 92.5 409 ILE A C 1
ATOM 3269 O O . ILE A 1 409 ? -27.984 18.031 11.141 1 92.5 409 ILE A O 1
ATOM 3273 N N . ARG A 1 410 ? -27.609 20.203 11.516 1 92.12 410 ARG A N 1
ATOM 3274 C CA . ARG A 1 410 ? -26.562 20.281 10.492 1 92.12 410 ARG A CA 1
ATOM 3275 C C . ARG A 1 410 ? -25.234 20.703 11.102 1 92.12 410 ARG A C 1
ATOM 3277 O O . ARG A 1 410 ? -25.172 21.672 11.859 1 92.12 410 ARG A O 1
ATOM 3284 N N . PHE A 1 411 ? -24.234 19.922 10.805 1 90.69 411 PHE A N 1
ATOM 3285 C CA . PHE A 1 411 ? -22.922 20.094 11.398 1 90.69 411 PHE A CA 1
ATOM 3286 C C . PHE A 1 411 ? -21.875 20.391 10.32 1 90.69 411 PHE A C 1
ATOM 3288 O O . PHE A 1 411 ? -21.734 19.625 9.367 1 90.69 411 PHE A O 1
ATOM 3295 N N . VAL A 1 412 ? -21.25 21.562 10.375 1 91.5 412 VAL A N 1
ATOM 3296 C CA . VAL A 1 412 ? -20.125 21.922 9.508 1 91.5 412 VAL A CA 1
ATOM 3297 C C . VAL A 1 412 ? -18.812 21.844 10.281 1 91.5 412 VAL A C 1
ATOM 3299 O O . VAL A 1 412 ? -18.484 22.75 11.039 1 91.5 412 VAL A O 1
ATOM 3302 N N . PRO A 1 413 ? -18.031 20.828 10.031 1 87.69 413 PRO A N 1
ATOM 3303 C CA . PRO A 1 413 ? -16.797 20.625 10.805 1 87.69 413 PRO A CA 1
ATOM 3304 C C . PRO A 1 413 ? -15.664 21.562 10.375 1 87.69 413 PRO A C 1
ATOM 3306 O O . PRO A 1 413 ? -15.773 22.234 9.352 1 87.69 413 PRO A O 1
ATOM 3309 N N . GLN A 1 414 ? -14.711 21.562 11.273 1 81.88 414 GLN A N 1
ATOM 3310 C CA . GLN A 1 414 ? -13.516 22.359 11.008 1 81.88 414 GLN A CA 1
ATOM 3311 C C . GLN A 1 414 ? -12.773 21.859 9.773 1 81.88 414 GLN A C 1
ATOM 3313 O O . GLN A 1 414 ? -12.352 22.641 8.93 1 81.88 414 GLN A O 1
ATOM 3318 N N . ASP A 1 415 ? -12.656 20.547 9.719 1 78.25 415 ASP A N 1
ATOM 3319 C CA . ASP A 1 415 ? -12.047 19.938 8.547 1 78.25 415 ASP A CA 1
ATOM 3320 C C . ASP A 1 415 ? -13.086 19.688 7.453 1 78.25 415 ASP A C 1
ATOM 3322 O O . ASP A 1 415 ? -13.852 18.719 7.531 1 78.25 415 ASP A O 1
ATOM 3326 N N . ILE A 1 416 ? -12.992 20.531 6.41 1 81.62 416 ILE A N 1
ATOM 3327 C CA . ILE A 1 416 ? -14.031 20.516 5.387 1 81.62 416 ILE A CA 1
ATOM 3328 C C . ILE A 1 416 ? -13.719 19.438 4.348 1 81.62 416 ILE A C 1
ATOM 3330 O O . ILE A 1 416 ? -12.594 19.344 3.867 1 81.62 416 ILE A O 1
ATOM 3334 N N . LEU A 1 417 ? -14.68 18.625 4.164 1 81.56 417 LEU A N 1
ATOM 3335 C CA . LEU A 1 417 ? -14.57 17.594 3.131 1 81.56 417 LEU A CA 1
ATOM 3336 C C . LEU A 1 417 ? -15.656 17.781 2.072 1 81.56 417 LEU A C 1
ATOM 3338 O O . LEU A 1 417 ? -16.828 17.938 2.404 1 81.56 417 LEU A O 1
ATOM 3342 N N . LEU A 1 418 ? -15.18 17.906 0.872 1 85.5 418 LEU A N 1
ATOM 3343 C CA . LEU A 1 418 ? -16.109 17.922 -0.258 1 85.5 418 LEU A CA 1
ATOM 3344 C C . LEU A 1 418 ? -16.047 16.594 -1.015 1 85.5 418 LEU A C 1
ATOM 3346 O O . LEU A 1 418 ? -14.977 16.016 -1.173 1 85.5 418 LEU A O 1
ATOM 3350 N N . PHE A 1 419 ? -17.156 16.094 -1.365 1 82.75 419 PHE A N 1
ATOM 3351 C CA . PHE A 1 419 ? -17.25 14.82 -2.076 1 82.75 419 PHE A CA 1
ATOM 3352 C C . PHE A 1 419 ? -17 15.016 -3.568 1 82.75 419 PHE A C 1
ATOM 3354 O O . PHE A 1 419 ? -17.234 16.109 -4.102 1 82.75 419 PHE A O 1
ATOM 3361 N N . SER A 1 420 ? -16.516 13.953 -4.176 1 82.88 420 SER A N 1
ATOM 3362 C CA . SER A 1 420 ? -16.344 14 -5.621 1 82.88 420 SER A CA 1
ATOM 3363 C C . SER A 1 420 ? -17.688 14.094 -6.332 1 82.88 420 SER A C 1
ATOM 3365 O O . SER A 1 420 ? -18.656 13.422 -5.945 1 82.88 420 SER A O 1
ATOM 3367 N N . GLY A 1 421 ? -17.797 14.984 -7.246 1 85.19 421 GLY A N 1
ATOM 3368 C CA . GLY A 1 421 ? -19.031 15.258 -7.965 1 85.19 421 GLY A CA 1
ATOM 3369 C C . GLY A 1 421 ? -19.188 16.719 -8.359 1 85.19 421 GLY A C 1
ATOM 3370 O O . GLY A 1 421 ? -18.203 17.438 -8.469 1 85.19 421 GLY A O 1
ATOM 3371 N N . THR A 1 422 ? -20.406 17.094 -8.602 1 92.19 422 THR A N 1
ATOM 3372 C CA . THR A 1 422 ? -20.656 18.484 -8.984 1 92.19 422 THR A CA 1
ATOM 3373 C C . THR A 1 422 ? -20.891 19.359 -7.758 1 92.19 422 THR A C 1
ATOM 3375 O O . THR A 1 422 ? -21.125 18.844 -6.66 1 92.19 422 THR A O 1
ATOM 3378 N N . ILE A 1 423 ? -20.766 20.656 -7.961 1 94.12 423 ILE A N 1
ATOM 3379 C CA . ILE A 1 423 ? -21.094 21.594 -6.895 1 94.12 423 ILE A CA 1
ATOM 3380 C C . ILE A 1 423 ? -22.547 21.406 -6.457 1 94.12 423 ILE A C 1
ATOM 3382 O O . ILE A 1 423 ? -22.844 21.422 -5.262 1 94.12 423 ILE A O 1
ATOM 3386 N N . GLU A 1 424 ? -23.359 21.156 -7.445 1 94.56 424 GLU A N 1
ATOM 3387 C CA . GLU A 1 424 ? -24.766 20.891 -7.156 1 94.56 424 GLU A CA 1
ATOM 3388 C C . GLU A 1 424 ? -24.922 19.672 -6.266 1 94.56 424 GLU A C 1
ATOM 3390 O O . GLU A 1 424 ? -25.672 19.688 -5.281 1 94.56 424 GLU A O 1
ATOM 3395 N N . ASP A 1 425 ? -24.234 18.656 -6.574 1 90.06 425 ASP A N 1
ATOM 3396 C CA . ASP A 1 425 ? -24.312 17.422 -5.812 1 90.06 425 ASP A CA 1
ATOM 3397 C C . ASP A 1 425 ? -23.859 17.625 -4.367 1 90.06 425 ASP A C 1
ATOM 3399 O O . ASP A 1 425 ? -24.438 17.047 -3.441 1 90.06 425 ASP A O 1
ATOM 3403 N N . ASN A 1 426 ? -22.828 18.375 -4.238 1 91 426 ASN A N 1
ATOM 3404 C CA . ASN A 1 426 ? -22.281 18.625 -2.912 1 91 426 ASN A CA 1
ATOM 3405 C C . ASN A 1 426 ? -23.266 19.391 -2.039 1 91 426 ASN A C 1
ATOM 3407 O O . ASN A 1 426 ? -23.422 19.094 -0.85 1 91 426 ASN A O 1
ATOM 3411 N N . ILE A 1 427 ? -23.938 20.359 -2.65 1 93.44 427 ILE A N 1
ATOM 3412 C CA . ILE A 1 427 ? -24.906 21.141 -1.888 1 93.44 427 ILE A CA 1
ATOM 3413 C C . ILE A 1 427 ? -26.156 20.297 -1.633 1 93.44 427 ILE A C 1
ATOM 3415 O O . ILE A 1 427 ? -26.703 20.297 -0.527 1 93.44 427 ILE A O 1
ATOM 3419 N N . ARG A 1 428 ? -26.531 19.547 -2.605 1 90.94 428 ARG A N 1
ATOM 3420 C CA . ARG A 1 428 ? -27.719 18.703 -2.512 1 90.94 428 ARG A CA 1
ATOM 3421 C C . ARG A 1 428 ? -27.531 17.609 -1.478 1 90.94 428 ARG A C 1
ATOM 3423 O O . ARG A 1 428 ? -28.516 17.047 -0.985 1 90.94 428 ARG A O 1
ATOM 3430 N N . PHE A 1 429 ? -26.359 17.359 -1.16 1 85.5 429 PHE A N 1
ATOM 3431 C CA . PHE A 1 429 ? -26.047 16.375 -0.136 1 85.5 429 PHE A CA 1
ATOM 3432 C C . PHE A 1 429 ? -26.766 16.703 1.169 1 85.5 429 PHE A C 1
ATOM 3434 O O . PHE A 1 429 ? -27.094 15.797 1.945 1 85.5 429 PHE A O 1
ATOM 3441 N N . GLY A 1 430 ? -27 17.938 1.4 1 85.25 430 GLY A N 1
ATOM 3442 C CA . GLY A 1 430 ? -27.672 18.375 2.611 1 85.25 430 GLY A CA 1
ATOM 3443 C C . GLY A 1 430 ? -29.156 18.062 2.611 1 85.25 430 GLY A C 1
ATOM 3444 O O . GLY A 1 430 ? -29.766 17.938 3.674 1 85.25 430 GLY A O 1
ATOM 3445 N N . LYS A 1 431 ? -29.75 18.078 1.475 1 87.38 431 LYS A N 1
ATOM 3446 C CA . LYS A 1 431 ? -31.156 17.75 1.248 1 87.38 431 LYS A CA 1
ATOM 3447 C C . LYS A 1 431 ? -31.359 17.109 -0.124 1 87.38 431 LYS A C 1
ATOM 3449 O O . LYS A 1 431 ? -31.344 17.812 -1.143 1 87.38 431 LYS A O 1
ATOM 3454 N N . GLU A 1 432 ? -31.703 15.883 -0.121 1 84 432 GLU A N 1
ATOM 3455 C CA . GLU A 1 432 ? -31.734 15.102 -1.354 1 84 432 GLU A CA 1
ATOM 3456 C C . GLU A 1 432 ? -32.812 15.641 -2.312 1 84 432 GLU A C 1
ATOM 3458 O O . GLU A 1 432 ? -32.594 15.641 -3.529 1 84 432 GLU A O 1
ATOM 3463 N N . ASP A 1 433 ? -33.906 16.078 -1.782 1 87.06 433 ASP A N 1
ATOM 3464 C CA . ASP A 1 433 ? -35 16.516 -2.627 1 87.06 433 ASP A CA 1
ATOM 3465 C C . ASP A 1 433 ? -35 18.031 -2.805 1 87.06 433 ASP A C 1
ATOM 3467 O O . ASP A 1 433 ? -36.031 18.625 -3.162 1 87.06 433 ASP A O 1
ATOM 3471 N N . ALA A 1 434 ? -33.844 18.609 -2.525 1 91.88 434 ALA A N 1
ATOM 3472 C CA . ALA A 1 434 ? -33.75 20.062 -2.664 1 91.88 434 ALA A CA 1
ATOM 3473 C C . ALA A 1 434 ? -33.906 20.484 -4.121 1 91.88 434 ALA A C 1
ATOM 3475 O O . ALA A 1 434 ? -33.344 19.859 -5.02 1 91.88 434 ALA A O 1
ATOM 3476 N N . SER A 1 435 ? -34.719 21.469 -4.387 1 94.5 435 SER A N 1
ATOM 3477 C CA . SER A 1 435 ? -34.875 22.047 -5.719 1 94.5 435 SER A CA 1
ATOM 3478 C C . SER A 1 435 ? -33.656 22.922 -6.07 1 94.5 435 SER A C 1
ATOM 3480 O O . SER A 1 435 ? -32.875 23.297 -5.195 1 94.5 435 SER A O 1
ATOM 3482 N N . MET A 1 436 ? -33.594 23.188 -7.316 1 95.12 436 MET A N 1
ATOM 3483 C CA . MET A 1 436 ? -32.5 24.062 -7.75 1 95.12 436 MET A CA 1
ATOM 3484 C C . MET A 1 436 ? -32.625 25.453 -7.121 1 95.12 436 MET A C 1
ATOM 3486 O O . MET A 1 436 ? -31.625 26.094 -6.824 1 95.12 436 MET A O 1
ATOM 3490 N N . GLU A 1 437 ? -33.812 25.812 -6.918 1 95 437 GLU A N 1
ATOM 3491 C CA . GLU A 1 437 ? -34.031 27.094 -6.258 1 95 437 GLU A CA 1
ATOM 3492 C C . GLU A 1 437 ? -33.5 27.078 -4.824 1 95 437 GLU A C 1
ATOM 3494 O O . GLU A 1 437 ? -32.906 28.062 -4.367 1 95 437 GLU A O 1
ATOM 3499 N N . ASP A 1 438 ? -33.719 26.031 -4.141 1 94.88 438 ASP A N 1
ATOM 3500 C CA . ASP A 1 438 ? -33.219 25.891 -2.779 1 94.88 438 ASP A CA 1
ATOM 3501 C C . ASP A 1 438 ? -31.703 25.938 -2.744 1 94.88 438 ASP A C 1
ATOM 3503 O O . ASP A 1 438 ? -31.125 26.547 -1.852 1 94.88 438 ASP A O 1
ATOM 3507 N N . ILE A 1 439 ? -31.141 25.297 -3.689 1 96.69 439 ILE A N 1
ATOM 3508 C CA . ILE A 1 439 ? -29.688 25.203 -3.775 1 96.69 439 ILE A CA 1
ATOM 3509 C C . ILE A 1 439 ? -29.094 26.578 -4.023 1 96.69 439 ILE A C 1
ATOM 3511 O O . ILE A 1 439 ? -28.125 26.969 -3.371 1 96.69 439 ILE A O 1
ATOM 3515 N N . ILE A 1 440 ? -29.719 27.297 -4.93 1 96.88 440 ILE A N 1
ATOM 3516 C CA . ILE A 1 440 ? -29.234 28.625 -5.277 1 96.88 440 ILE A CA 1
ATOM 3517 C C . ILE A 1 440 ? -29.391 29.562 -4.078 1 96.88 440 ILE A C 1
ATOM 3519 O O . ILE A 1 440 ? -28.5 30.359 -3.787 1 96.88 440 ILE A O 1
ATOM 3523 N N . GLN A 1 441 ? -30.469 29.469 -3.383 1 95.44 441 GLN A N 1
ATOM 3524 C CA . GLN A 1 441 ? -30.703 30.312 -2.211 1 95.44 441 GLN A CA 1
ATOM 3525 C C . GLN A 1 441 ? -29.672 30.031 -1.117 1 95.44 441 GLN A C 1
ATOM 3527 O O . GLN A 1 441 ? -29.141 30.953 -0.508 1 95.44 441 GLN A O 1
ATOM 3532 N N . ALA A 1 442 ? -29.484 28.766 -0.823 1 95.75 442 ALA A N 1
ATOM 3533 C CA . ALA A 1 442 ? -28.5 28.391 0.18 1 95.75 442 ALA A CA 1
ATOM 3534 C C . ALA A 1 442 ? -27.109 28.906 -0.207 1 95.75 442 ALA A C 1
ATOM 3536 O O . ALA A 1 442 ? -26.344 29.359 0.648 1 95.75 442 ALA A O 1
ATOM 3537 N N . ALA A 1 443 ? -26.797 28.828 -1.484 1 96.75 443 ALA A N 1
ATOM 3538 C CA . ALA A 1 443 ? -25.5 29.297 -1.979 1 96.75 443 ALA A CA 1
ATOM 3539 C C . ALA A 1 443 ? -25.375 30.812 -1.823 1 96.75 443 ALA A C 1
ATOM 3541 O O . ALA A 1 443 ? -24.281 31.328 -1.527 1 96.75 443 ALA A O 1
ATOM 3542 N N . LYS A 1 444 ? -26.438 31.5 -2.09 1 96.12 444 LYS A N 1
ATOM 3543 C CA . LYS A 1 444 ? -26.438 32.938 -1.916 1 96.12 444 LYS A CA 1
ATOM 3544 C C . LYS A 1 444 ? -26.219 33.312 -0.454 1 96.12 444 LYS A C 1
ATOM 3546 O O . LYS A 1 444 ? -25.438 34.219 -0.15 1 96.12 444 LYS A O 1
ATOM 3551 N N . HIS A 1 445 ? -26.875 32.625 0.407 1 95.12 445 HIS A N 1
ATOM 3552 C CA . HIS A 1 445 ? -26.75 32.906 1.833 1 95.12 445 HIS A CA 1
ATOM 3553 C C . HIS A 1 445 ? -25.344 32.562 2.334 1 95.12 445 HIS A C 1
ATOM 3555 O O . HIS A 1 445 ? -24.828 33.219 3.23 1 95.12 445 HIS A O 1
ATOM 3561 N N . ALA A 1 446 ? -24.781 31.547 1.755 1 95.38 446 ALA A N 1
ATOM 3562 C CA . ALA A 1 446 ? -23.422 31.156 2.125 1 95.38 446 ALA A CA 1
ATOM 3563 C C . ALA A 1 446 ? -22.391 32 1.396 1 95.38 446 ALA A C 1
ATOM 3565 O O . ALA A 1 446 ? -21.188 31.797 1.537 1 95.38 446 ALA A O 1
ATOM 3566 N N . GLN A 1 447 ? -22.859 32.938 0.582 1 93.81 447 GLN A N 1
ATOM 3567 C CA . GLN A 1 447 ? -22.016 33.906 -0.125 1 93.81 447 GLN A CA 1
ATOM 3568 C C . GLN A 1 447 ? -21.094 33.219 -1.118 1 93.81 447 GLN A C 1
ATOM 3570 O O . GLN A 1 447 ? -19.922 33.562 -1.232 1 93.81 447 GLN A O 1
ATOM 3575 N N . ILE A 1 448 ? -21.562 32.156 -1.761 1 94.44 448 ILE A N 1
ATOM 3576 C CA . ILE A 1 448 ? -20.688 31.422 -2.678 1 94.44 448 ILE A CA 1
ATOM 3577 C C . ILE A 1 448 ? -21.312 31.391 -4.066 1 94.44 448 ILE A C 1
ATOM 3579 O O . ILE A 1 448 ? -20.672 31 -5.039 1 94.44 448 ILE A O 1
ATOM 3583 N N . HIS A 1 449 ? -22.531 31.859 -4.219 1 95.62 449 HIS A N 1
ATOM 3584 C CA . HIS A 1 449 ? -23.266 31.797 -5.48 1 95.62 449 HIS A CA 1
ATOM 3585 C C . HIS A 1 449 ? -22.5 32.5 -6.594 1 95.62 449 HIS A C 1
ATOM 3587 O O . HIS A 1 449 ? -22.359 31.969 -7.691 1 95.62 449 HIS A O 1
ATOM 3593 N N . GLU A 1 450 ? -22.062 33.688 -6.309 1 92.06 450 GLU A N 1
ATOM 3594 C CA . GLU A 1 450 ? -21.359 34.469 -7.32 1 92.06 450 GLU A CA 1
ATOM 3595 C C . GLU A 1 450 ? -20.094 33.781 -7.781 1 92.06 450 GLU A C 1
ATOM 3597 O O . GLU A 1 450 ? -19.75 33.812 -8.969 1 92.06 450 GLU A O 1
ATOM 3602 N N . THR A 1 451 ? -19.422 33.219 -6.848 1 91.31 451 THR A N 1
ATOM 3603 C CA . THR A 1 451 ? -18.219 32.469 -7.176 1 91.31 451 THR A CA 1
ATOM 3604 C C . THR A 1 451 ? -18.531 31.281 -8.07 1 91.31 451 THR A C 1
ATOM 3606 O O . THR A 1 451 ? -17.797 30.984 -9.016 1 91.31 451 THR A O 1
ATOM 3609 N N . ILE A 1 452 ? -19.594 30.562 -7.785 1 94.25 452 ILE A N 1
ATOM 3610 C CA . ILE A 1 452 ? -20.016 29.391 -8.547 1 94.25 452 ILE A CA 1
ATOM 3611 C C . ILE A 1 452 ? -20.344 29.797 -9.984 1 94.25 452 ILE A C 1
ATOM 3613 O O . ILE A 1 452 ? -20 29.094 -10.93 1 94.25 452 ILE A O 1
ATOM 3617 N N . MET A 1 453 ? -20.953 30.922 -10.094 1 93.12 453 MET A N 1
ATOM 3618 C CA . MET A 1 453 ? -21.391 31.391 -11.398 1 93.12 453 MET A CA 1
ATOM 3619 C C . MET A 1 453 ? -20.203 31.844 -12.242 1 93.12 453 MET A C 1
ATOM 3621 O O . MET A 1 453 ? -20.312 31.953 -13.469 1 93.12 453 MET A O 1
ATOM 3625 N N . LYS A 1 454 ? -19.109 32.062 -11.648 1 89.75 454 LYS A N 1
ATOM 3626 C CA . LYS A 1 454 ? -17.906 32.438 -12.367 1 89.75 454 LYS A CA 1
ATOM 3627 C C . LYS A 1 454 ? -17.234 31.219 -12.992 1 89.75 454 LYS A C 1
ATOM 3629 O O . LYS A 1 454 ? -16.422 31.359 -13.914 1 89.75 454 LYS A O 1
ATOM 3634 N N . PHE A 1 455 ? -17.531 30.109 -12.469 1 91 455 PHE A N 1
ATOM 3635 C CA . PHE A 1 455 ? -16.984 28.906 -13.086 1 91 455 PHE A CA 1
ATOM 3636 C C . PHE A 1 455 ? -17.672 28.625 -14.422 1 91 455 PHE A C 1
ATOM 3638 O O . PHE A 1 455 ? -18.875 28.859 -14.57 1 91 455 PHE A O 1
ATOM 3645 N N . PRO A 1 456 ? -17.016 28.016 -15.367 1 89.38 456 PRO A N 1
ATOM 3646 C CA . PRO A 1 456 ? -17.562 27.766 -16.703 1 89.38 456 PRO A CA 1
ATOM 3647 C C . PRO A 1 456 ? -18.812 26.875 -16.672 1 89.38 456 PRO A C 1
ATOM 3649 O O . PRO A 1 456 ? -19.734 27.062 -17.453 1 89.38 456 PRO A O 1
ATOM 3652 N N . LYS A 1 457 ? -18.906 26.016 -15.789 1 92.94 457 LYS A N 1
ATOM 3653 C CA . LYS A 1 457 ? -20.047 25.078 -15.75 1 92.94 457 LYS A CA 1
ATOM 3654 C C . LYS A 1 457 ? -20.969 25.391 -14.578 1 92.94 457 LYS A C 1
ATOM 3656 O O . LYS A 1 457 ? -21.859 24.594 -14.258 1 92.94 457 LYS A O 1
ATOM 3661 N N . GLY A 1 458 ? -20.625 26.438 -13.906 1 93.94 458 GLY A N 1
ATOM 3662 C CA . GLY A 1 458 ? -21.484 26.844 -12.797 1 93.94 458 GLY A CA 1
ATOM 3663 C C . GLY A 1 458 ? -21.656 25.75 -11.75 1 93.94 458 GLY A C 1
ATOM 3664 O O . GLY A 1 458 ? -20.672 25.188 -11.266 1 93.94 458 GLY A O 1
ATOM 3665 N N . TYR A 1 459 ? -22.922 25.391 -11.57 1 94.56 459 TYR A N 1
ATOM 3666 C CA . TYR A 1 459 ? -23.25 24.406 -10.539 1 94.56 459 TYR A CA 1
ATOM 3667 C C . TYR A 1 459 ? -22.891 23 -11 1 94.56 459 TYR A C 1
ATOM 3669 O O . TYR A 1 459 ? -22.797 22.078 -10.18 1 94.56 459 TYR A O 1
ATOM 3677 N N . ASP A 1 460 ? -22.594 22.875 -12.219 1 93.12 460 ASP A N 1
ATOM 3678 C CA . ASP A 1 460 ? -22.234 21.562 -12.766 1 93.12 460 ASP A CA 1
ATOM 3679 C C . ASP A 1 460 ? -20.719 21.359 -12.727 1 93.12 460 ASP A C 1
ATOM 3681 O O . ASP A 1 460 ? -20.219 20.312 -13.172 1 93.12 460 ASP A O 1
ATOM 3685 N N . THR A 1 461 ? -20.109 22.312 -12.156 1 91.69 461 THR A N 1
ATOM 3686 C CA . THR A 1 461 ? -18.656 22.203 -12.07 1 91.69 461 THR A CA 1
ATOM 3687 C C . THR A 1 461 ? -18.25 21 -11.227 1 91.69 461 THR A C 1
ATOM 3689 O O . THR A 1 461 ? -18.812 20.766 -10.156 1 91.69 461 THR A O 1
ATOM 3692 N N . LEU A 1 462 ? -17.312 20.234 -11.688 1 89.56 462 LEU A N 1
ATOM 3693 C CA . LEU A 1 462 ? -16.844 19.031 -11 1 89.56 462 LEU A CA 1
ATOM 3694 C C . LEU A 1 462 ? -15.781 19.375 -9.961 1 89.56 462 LEU A C 1
ATOM 3696 O O . LEU A 1 462 ? -14.898 20.188 -10.211 1 89.56 462 LEU A O 1
ATOM 3700 N N . ILE A 1 463 ? -16.016 18.781 -8.734 1 84.75 463 ILE A N 1
ATOM 3701 C CA . ILE A 1 463 ? -15.055 18.906 -7.645 1 84.75 463 ILE A CA 1
ATOM 3702 C C . ILE A 1 463 ? -14.391 17.562 -7.383 1 84.75 463 ILE A C 1
ATOM 3704 O O . ILE A 1 463 ? -15 16.5 -7.578 1 84.75 463 ILE A O 1
ATOM 3708 N N . GLY A 1 464 ? -13.141 17.516 -6.871 1 69.94 464 GLY A N 1
ATOM 3709 C CA . GLY A 1 464 ? -12.422 16.281 -6.562 1 69.94 464 GLY A CA 1
ATOM 3710 C C . GLY A 1 464 ? -11.078 16.188 -7.258 1 69.94 464 GLY A C 1
ATOM 3711 O O . GLY A 1 464 ? -10.477 17.203 -7.605 1 69.94 464 GLY A O 1
ATOM 3712 N N . GLN A 1 465 ? -10.477 15.016 -7.281 1 57.03 465 GLN A N 1
ATOM 3713 C CA . GLN A 1 465 ? -9.133 14.797 -7.812 1 57.03 465 GLN A CA 1
ATOM 3714 C C . GLN A 1 465 ? -9.008 15.344 -9.227 1 57.03 465 GLN A C 1
ATOM 3716 O O . GLN A 1 465 ? -7.988 15.938 -9.586 1 57.03 465 GLN A O 1
ATOM 3721 N N . LYS A 1 466 ? -10.078 15.234 -9.984 1 52 466 LYS A N 1
ATOM 3722 C CA . LYS A 1 466 ? -9.992 15.688 -11.367 1 52 466 LYS A CA 1
ATOM 3723 C C . LYS A 1 466 ? -10.773 16.984 -11.562 1 52 466 LYS A C 1
ATOM 3725 O O . LYS A 1 466 ? -11.016 17.406 -12.695 1 52 466 LYS A O 1
ATOM 3730 N N . GLY A 1 467 ? -11.219 17.531 -10.484 1 57.09 467 GLY A N 1
ATOM 3731 C CA . GLY A 1 467 ? -12.031 18.734 -10.633 1 57.09 467 GLY A CA 1
ATOM 3732 C C . GLY A 1 467 ? -11.305 20 -10.211 1 57.09 467 GLY A C 1
ATOM 3733 O O . GLY A 1 467 ? -10.07 20.031 -10.164 1 57.09 467 GLY A O 1
ATOM 3734 N N . VAL A 1 468 ? -12.07 21.031 -10.125 1 62.5 468 VAL A N 1
ATOM 3735 C CA . VAL A 1 468 ? -11.531 22.344 -9.758 1 62.5 468 VAL A CA 1
ATOM 3736 C C . VAL A 1 468 ? -11.07 22.328 -8.297 1 62.5 468 VAL A C 1
ATOM 3738 O O . VAL A 1 468 ? -11.688 21.656 -7.457 1 62.5 468 VAL A O 1
ATOM 3741 N N . ASN A 1 469 ? -9.977 22.906 -8.125 1 71.06 469 ASN A N 1
ATOM 3742 C CA . ASN A 1 469 ? -9.469 23.078 -6.766 1 71.06 469 ASN A CA 1
ATOM 3743 C C . ASN A 1 469 ? -10.023 24.344 -6.117 1 71.06 469 ASN A C 1
ATOM 3745 O O . ASN A 1 469 ? -9.773 25.453 -6.605 1 71.06 469 ASN A O 1
ATOM 3749 N N . LEU A 1 470 ? -10.898 24.188 -5.223 1 79.38 470 LEU A N 1
ATOM 3750 C CA . LEU A 1 470 ? -11.484 25.312 -4.5 1 79.38 470 LEU A CA 1
ATOM 3751 C C . LEU A 1 470 ? -10.547 25.812 -3.404 1 79.38 470 LEU A C 1
ATOM 3753 O O . LEU A 1 470 ? -9.773 25.016 -2.842 1 79.38 470 LEU A O 1
ATOM 3757 N N . SER A 1 471 ? -10.562 27.141 -3.254 1 75.88 471 SER A N 1
ATOM 3758 C CA . SER A 1 471 ? -9.812 27.688 -2.133 1 75.88 471 SER A CA 1
ATOM 3759 C C . SER A 1 471 ? -10.414 27.266 -0.798 1 75.88 471 SER A C 1
ATOM 3761 O O . SER A 1 471 ? -11.531 26.75 -0.754 1 75.88 471 SER A O 1
ATOM 3763 N N . GLY A 1 472 ? -9.68 27.391 0.307 1 79.25 472 GLY A N 1
ATOM 3764 C CA . GLY A 1 472 ? -10.18 27.062 1.636 1 79.25 472 GLY A CA 1
ATOM 3765 C C . GLY A 1 472 ? -11.484 27.766 1.969 1 79.25 472 GLY A C 1
ATOM 3766 O O . GLY A 1 472 ? -12.414 27.141 2.484 1 79.25 472 GLY A O 1
ATOM 3767 N N . GLY A 1 473 ? -11.5 29.047 1.653 1 84.94 473 GLY A N 1
ATOM 3768 C CA . GLY A 1 473 ? -12.711 29.812 1.907 1 84.94 473 GLY A CA 1
ATOM 3769 C C . GLY A 1 473 ? -13.891 29.359 1.07 1 84.94 473 GLY A C 1
ATOM 3770 O O . GLY A 1 473 ? -15.031 29.344 1.548 1 84.94 473 GLY A O 1
ATOM 3771 N N . GLN A 1 474 ? -13.609 29.031 -0.163 1 87.62 474 GLN A N 1
ATOM 3772 C CA . GLN A 1 474 ? -14.664 28.547 -1.042 1 87.62 474 GLN A CA 1
ATOM 3773 C C . GLN A 1 474 ? -15.219 27.203 -0.546 1 87.62 474 GLN A C 1
ATOM 3775 O O . GLN A 1 474 ? -16.438 26.984 -0.579 1 87.62 474 GLN A O 1
ATOM 3780 N N . LYS A 1 475 ? -14.367 26.391 -0.055 1 90.06 475 LYS A N 1
ATOM 3781 C CA . LYS A 1 475 ? -14.781 25.094 0.482 1 90.06 475 LYS A CA 1
ATOM 3782 C C . LYS A 1 475 ? -15.672 25.266 1.71 1 90.06 475 LYS A C 1
ATOM 3784 O O . LYS A 1 475 ? -16.672 24.562 1.87 1 90.06 475 LYS A O 1
ATOM 3789 N N . GLN A 1 476 ? -15.234 26.188 2.535 1 90.88 476 GLN A N 1
ATOM 3790 C CA . GLN A 1 476 ? -16 26.453 3.742 1 90.88 476 GLN A CA 1
ATOM 3791 C C . GLN A 1 476 ? -17.406 26.953 3.398 1 90.88 476 GLN A C 1
ATOM 3793 O O . GLN A 1 476 ? -18.391 26.469 3.951 1 90.88 476 GLN A O 1
ATOM 3798 N N . ARG A 1 477 ? -17.469 27.875 2.482 1 93.69 477 ARG A N 1
ATOM 3799 C CA . ARG A 1 477 ? -18.75 28.453 2.102 1 93.69 477 ARG A CA 1
ATOM 3800 C C . ARG A 1 477 ? -19.641 27.422 1.427 1 93.69 477 ARG A C 1
ATOM 3802 O O . ARG A 1 477 ? -20.844 27.406 1.646 1 93.69 477 ARG A O 1
ATOM 3809 N N . LEU A 1 478 ? -19.047 26.594 0.635 1 93.56 478 LEU A N 1
ATOM 3810 C CA . LEU A 1 478 ? -19.812 25.531 0.005 1 93.56 478 LEU A CA 1
ATOM 3811 C C . LEU A 1 478 ? -20.359 24.562 1.051 1 93.56 478 LEU A C 1
ATOM 3813 O O . LEU A 1 478 ? -21.484 24.062 0.927 1 93.56 478 LEU A O 1
ATOM 3817 N N . SER A 1 479 ? -19.531 24.234 2.012 1 92.75 479 SER A N 1
ATOM 3818 C CA . SER A 1 479 ? -19.953 23.359 3.098 1 92.75 479 SER A CA 1
ATOM 3819 C C . SER A 1 479 ? -21.094 23.969 3.895 1 92.75 479 SER A C 1
ATOM 3821 O O . SER A 1 479 ? -22.016 23.266 4.332 1 92.75 479 SER A O 1
ATOM 3823 N N . ILE A 1 480 ? -21.016 25.234 4.086 1 94.38 480 ILE A N 1
ATOM 3824 C CA . ILE A 1 480 ? -22.078 25.938 4.805 1 94.38 480 ILE A CA 1
ATOM 3825 C C . ILE A 1 480 ? -23.359 25.922 3.973 1 94.38 480 ILE A C 1
ATOM 3827 O O . ILE A 1 480 ? -24.453 25.719 4.512 1 94.38 480 ILE A O 1
ATOM 3831 N N . ALA A 1 481 ? -23.203 26.156 2.65 1 94.75 481 ALA A N 1
ATOM 3832 C CA . ALA A 1 481 ? -24.359 26.062 1.761 1 94.75 481 ALA A CA 1
ATOM 3833 C C . ALA A 1 481 ? -25.047 24.703 1.87 1 94.75 481 ALA A C 1
ATOM 3835 O O . ALA A 1 481 ? -26.266 24.609 1.88 1 94.75 481 ALA A O 1
ATOM 3836 N N . ARG A 1 482 ? -24.234 23.719 1.895 1 93.06 482 ARG A N 1
ATOM 3837 C CA . ARG A 1 482 ? -24.734 22.359 2.059 1 93.06 482 ARG A CA 1
ATOM 3838 C C . ARG A 1 482 ? -25.562 22.219 3.336 1 93.06 482 ARG A C 1
ATOM 3840 O O . ARG A 1 482 ? -26.578 21.531 3.35 1 93.06 482 ARG A O 1
ATOM 3847 N N . ALA A 1 483 ? -25.078 22.797 4.367 1 92.56 483 ALA A N 1
ATOM 3848 C CA . ALA A 1 483 ? -25.766 22.734 5.656 1 92.56 483 ALA A CA 1
ATOM 3849 C C . ALA A 1 483 ? -27.078 23.531 5.621 1 92.56 483 ALA A C 1
ATOM 3851 O O . ALA A 1 483 ? -28.078 23.125 6.219 1 92.56 483 ALA A O 1
ATOM 3852 N N . LEU A 1 484 ? -27.125 24.625 4.902 1 94 484 LEU A N 1
ATOM 3853 C CA . LEU A 1 484 ? -28.25 25.562 4.926 1 94 484 LEU A CA 1
ATOM 3854 C C . LEU A 1 484 ? -29.391 25.062 4.047 1 94 484 LEU A C 1
ATOM 3856 O O . LEU A 1 484 ? -30.547 25.391 4.281 1 94 484 LEU A O 1
ATOM 3860 N N . VAL A 1 485 ? -29.047 24.297 3.057 1 92.94 485 VAL A N 1
ATOM 3861 C CA . VAL A 1 485 ? -30.047 23.859 2.104 1 92.94 485 VAL A CA 1
ATOM 3862 C C . VAL A 1 485 ? -31.109 23.016 2.82 1 92.94 485 VAL A C 1
ATOM 3864 O O . VAL A 1 485 ? -32.281 23 2.424 1 92.94 485 VAL A O 1
ATOM 3867 N N . GLY A 1 486 ? -30.766 22.391 3.871 1 86.19 486 GLY A N 1
ATOM 3868 C CA . GLY A 1 486 ? -31.672 21.531 4.613 1 86.19 486 GLY A CA 1
ATOM 3869 C C . GLY A 1 486 ? -32.531 22.281 5.621 1 86.19 486 GLY A C 1
ATOM 3870 O O . GLY A 1 486 ? -33.406 21.688 6.23 1 86.19 486 GLY A O 1
ATOM 3871 N N . THR A 1 487 ? -32.375 23.562 5.762 1 86 487 THR A N 1
ATOM 3872 C CA . THR A 1 487 ? -33.094 24.391 6.715 1 86 487 THR A CA 1
ATOM 3873 C C . THR A 1 487 ? -33.125 23.734 8.094 1 86 487 THR A C 1
ATOM 3875 O O . THR A 1 487 ? -34.188 23.359 8.594 1 86 487 THR A O 1
ATOM 3878 N N . PRO A 1 488 ? -32.031 23.594 8.727 1 90.06 488 PRO A N 1
ATOM 3879 C CA . PRO A 1 488 ? -31.922 22.906 10.016 1 90.06 488 PRO A CA 1
ATOM 3880 C C . PRO A 1 488 ? -32.562 23.672 11.156 1 90.06 488 PRO A C 1
ATOM 3882 O O . PRO A 1 488 ? -32.781 24.875 11.047 1 90.06 488 PRO A O 1
ATOM 3885 N N . LYS A 1 489 ? -32.906 22.922 12.203 1 93.94 489 LYS A N 1
ATOM 3886 C CA . LYS A 1 489 ? -33.375 23.547 13.438 1 93.94 489 LYS A CA 1
ATOM 3887 C C . LYS A 1 489 ? -32.219 23.938 14.336 1 93.94 489 LYS A C 1
ATOM 3889 O O . LYS A 1 489 ? -32.312 24.859 15.148 1 93.94 489 LYS A O 1
ATOM 3894 N N . ILE A 1 490 ? -31.172 23.188 14.164 1 95.81 490 I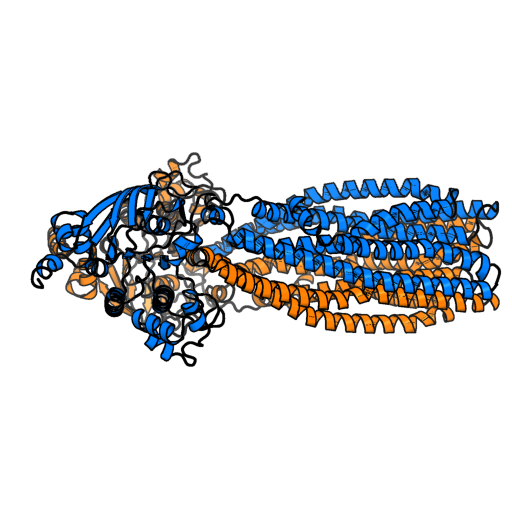LE A N 1
ATOM 3895 C CA . ILE A 1 490 ? -29.938 23.469 14.898 1 95.81 490 ILE A CA 1
ATOM 3896 C C . ILE A 1 490 ? -28.766 23.453 13.93 1 95.81 490 ILE A C 1
ATOM 3898 O O . ILE A 1 490 ? -28.578 22.5 13.164 1 95.81 490 ILE A O 1
ATOM 3902 N N . LEU A 1 491 ? -28 24.5 13.883 1 95.62 491 LEU A N 1
ATOM 3903 C CA . LEU A 1 491 ? -26.844 24.641 13.016 1 95.62 491 LEU A CA 1
ATOM 3904 C C . LEU A 1 491 ? -25.562 24.734 13.828 1 95.62 491 LEU A C 1
ATOM 3906 O O . LEU A 1 491 ? -25.453 25.578 14.719 1 95.62 491 LEU A O 1
ATOM 3910 N N . LEU A 1 492 ? -24.641 23.844 13.602 1 95.81 492 LEU A N 1
ATOM 3911 C CA . LEU A 1 492 ? -23.375 23.828 14.297 1 95.81 492 LEU A CA 1
ATOM 3912 C C . LEU A 1 492 ? -22.219 24.172 13.352 1 95.81 492 LEU A C 1
ATOM 3914 O O . LEU A 1 492 ? -21.969 23.453 12.391 1 95.81 492 LEU A O 1
ATOM 3918 N N . LEU A 1 493 ? -21.547 25.25 13.594 1 95.06 493 LEU A N 1
ATOM 3919 C CA . LEU A 1 493 ? -20.406 25.688 12.812 1 95.06 493 LEU A CA 1
ATOM 3920 C C . LEU A 1 493 ? -19.109 25.578 13.617 1 95.06 493 LEU A C 1
ATOM 3922 O O . LEU A 1 493 ? -18.844 26.422 14.477 1 95.06 493 LEU A O 1
ATOM 3926 N N . ASP A 1 494 ? -18.312 24.609 13.359 1 92.25 494 ASP A N 1
ATOM 3927 C CA . ASP A 1 494 ? -17.078 24.359 14.102 1 92.25 494 ASP A CA 1
ATOM 3928 C C . ASP A 1 494 ? -15.875 24.984 13.398 1 92.25 494 ASP A C 1
ATOM 3930 O O . ASP A 1 494 ? -15.156 24.297 12.664 1 92.25 494 ASP A O 1
ATOM 3934 N N . ASP A 1 495 ? -15.625 26.25 13.711 1 88.81 495 ASP A N 1
ATOM 3935 C CA . ASP A 1 495 ? -14.539 27.016 13.109 1 88.81 495 ASP A CA 1
ATOM 3936 C C . ASP A 1 495 ? -14.609 26.969 11.586 1 88.81 495 ASP A C 1
ATOM 3938 O O . ASP A 1 495 ? -13.594 26.812 10.914 1 88.81 495 ASP A O 1
ATOM 3942 N N . SER A 1 496 ? -15.766 27.078 11.094 1 86.25 496 SER A N 1
ATOM 3943 C CA . SER A 1 496 ? -16.031 26.859 9.68 1 86.25 496 SER A CA 1
ATOM 3944 C C . SER A 1 496 ? -15.969 28.172 8.898 1 86.25 496 SER A C 1
ATOM 3946 O O . SER A 1 496 ? -16.328 28.203 7.715 1 86.25 496 SER A O 1
ATOM 3948 N N . THR A 1 497 ? -15.602 29.266 9.547 1 84.69 497 THR A N 1
ATOM 3949 C CA . THR A 1 497 ? -15.5 30.547 8.867 1 84.69 497 THR A CA 1
ATOM 3950 C C . THR A 1 497 ? -14.102 31.125 9.016 1 84.69 497 THR A C 1
ATOM 3952 O O . THR A 1 497 ? -13.883 32.312 8.766 1 84.69 497 THR A O 1
ATOM 3955 N N . SER A 1 498 ? -13.258 30.266 9.461 1 78.56 498 SER A N 1
ATOM 3956 C CA . SER A 1 498 ? -11.914 30.719 9.797 1 78.56 498 SER A CA 1
ATOM 3957 C C . SER A 1 498 ? -11.172 31.219 8.562 1 78.56 498 SER A C 1
ATOM 3959 O O . SER A 1 498 ? -10.312 32.094 8.664 1 78.56 498 SER A O 1
ATOM 3961 N N . ALA A 1 499 ? -11.484 30.719 7.406 1 76.06 499 ALA A N 1
ATOM 3962 C CA . ALA A 1 499 ? -10.75 31.062 6.188 1 76.06 499 ALA A CA 1
ATOM 3963 C C . ALA A 1 499 ? -11.43 32.219 5.445 1 76.06 499 ALA A C 1
ATOM 3965 O O . ALA A 1 499 ? -10.961 32.625 4.383 1 76.06 499 ALA A O 1
ATOM 3966 N N . LEU A 1 500 ? -12.445 32.75 5.98 1 78.69 500 LEU A N 1
ATOM 3967 C CA . LEU A 1 500 ? -13.18 33.844 5.324 1 78.69 500 LEU A CA 1
ATOM 3968 C C . LEU A 1 500 ? -12.664 35.188 5.77 1 78.69 500 LEU A C 1
ATOM 3970 O O . LEU A 1 500 ? -12.234 35.375 6.91 1 78.69 500 LEU A O 1
ATOM 3974 N N . ASP A 1 501 ? -12.711 36.094 4.824 1 75 501 ASP A N 1
ATOM 3975 C CA . ASP A 1 501 ? -12.43 37.5 5.195 1 75 501 ASP A CA 1
ATOM 3976 C C . ASP A 1 501 ? -13.586 38.094 5.996 1 75 501 ASP A C 1
ATOM 3978 O O . ASP A 1 501 ? -14.711 37.594 5.941 1 75 501 ASP A O 1
ATOM 3982 N N . LEU A 1 502 ? -13.297 39.156 6.695 1 73.12 502 LEU A N 1
ATOM 3983 C CA . LEU A 1 502 ? -14.227 39.75 7.648 1 73.12 502 LEU A CA 1
ATOM 3984 C C . LEU A 1 502 ? -15.5 40.219 6.957 1 73.12 502 LEU A C 1
ATOM 3986 O O . LEU A 1 502 ? -16.594 40.062 7.5 1 73.12 502 LEU A O 1
ATOM 3990 N N . LYS A 1 503 ? -15.336 40.75 5.797 1 77.56 503 LYS A N 1
ATOM 3991 C CA . LYS A 1 503 ? -16.5 41.25 5.074 1 77.56 503 LYS A CA 1
ATOM 3992 C C . LYS A 1 503 ? -17.438 40.094 4.672 1 77.56 503 LYS A C 1
ATOM 3994 O O . LYS A 1 503 ? -18.641 40.188 4.883 1 77.56 503 LYS A O 1
ATOM 3999 N N . THR A 1 504 ? -16.891 39.156 4.094 1 85.94 504 THR A N 1
ATOM 4000 C CA . THR A 1 504 ? -17.672 38 3.664 1 85.94 504 THR A CA 1
ATOM 4001 C C . THR A 1 504 ? -18.297 37.281 4.863 1 85.94 504 THR A C 1
ATOM 4003 O O . THR A 1 504 ? -19.453 36.844 4.801 1 85.94 504 THR A O 1
ATOM 4006 N N . GLU A 1 505 ? -17.516 37.156 5.875 1 88.12 505 GLU A N 1
ATOM 4007 C CA . GLU A 1 505 ? -18 36.5 7.098 1 88.12 505 GLU A CA 1
ATOM 4008 C C . GLU A 1 505 ? -19.188 37.281 7.68 1 88.12 505 GLU A C 1
ATOM 4010 O O . GLU A 1 505 ? -20.156 36.688 8.141 1 88.12 505 GLU A O 1
ATOM 4015 N N . GLY A 1 506 ? -19.016 38.562 7.695 1 84.56 506 GLY A N 1
ATOM 4016 C CA . GLY A 1 506 ? -20.094 39.406 8.195 1 84.56 506 GLY A CA 1
ATOM 4017 C C . GLY A 1 506 ? -21.391 39.219 7.426 1 84.56 506 GLY A C 1
ATOM 4018 O O . GLY A 1 506 ? -22.469 39.094 8.023 1 84.56 506 GLY A O 1
ATOM 4019 N N . LYS A 1 507 ? -21.344 39.219 6.117 1 89.38 507 LYS A N 1
ATOM 4020 C CA . LYS A 1 507 ? -22.5 39 5.266 1 89.38 507 LYS A CA 1
ATOM 4021 C C . LYS A 1 507 ? -23.125 37.625 5.52 1 89.38 507 LYS A C 1
ATOM 4023 O O . LYS A 1 507 ? -24.344 37.5 5.516 1 89.38 507 LYS A O 1
ATOM 4028 N N . LEU A 1 508 ? -22.312 36.719 5.648 1 92.69 508 LEU A N 1
ATOM 4029 C CA . LEU A 1 508 ? -22.75 35.344 5.902 1 92.69 508 LEU A CA 1
ATOM 4030 C C . LEU A 1 508 ? -23.5 35.25 7.227 1 92.69 508 LEU A C 1
ATOM 4032 O O . LEU A 1 508 ? -24.578 34.656 7.301 1 92.69 508 LEU A O 1
ATOM 4036 N N . LEU A 1 509 ? -22.922 35.875 8.234 1 90.19 509 LEU A N 1
ATOM 4037 C CA . LEU A 1 509 ? -23.547 35.812 9.555 1 90.19 509 LEU A CA 1
ATOM 4038 C C . LEU A 1 509 ? -24.891 36.562 9.539 1 90.19 509 LEU A C 1
ATOM 4040 O O . LEU A 1 509 ? -25.828 36.125 10.227 1 90.19 509 LEU A O 1
ATOM 4044 N N . GLN A 1 510 ? -24.953 37.594 8.781 1 88.88 510 GLN A N 1
ATOM 4045 C CA . GLN A 1 510 ? -26.219 38.312 8.641 1 88.88 510 GLN A CA 1
ATOM 4046 C C . GLN A 1 510 ? -27.266 37.438 7.938 1 88.88 510 GLN A C 1
ATOM 4048 O O . GLN A 1 510 ? -28.438 37.438 8.312 1 88.88 510 GLN A O 1
ATOM 4053 N N . ALA A 1 511 ? -26.844 36.781 6.93 1 91.94 511 ALA A N 1
ATOM 4054 C CA . ALA A 1 511 ? -27.75 35.906 6.207 1 91.94 511 ALA A CA 1
ATOM 4055 C C . ALA A 1 511 ? -28.25 34.781 7.109 1 91.94 511 ALA A C 1
ATOM 4057 O O . ALA A 1 511 ? -29.406 34.344 6.984 1 91.94 511 ALA A O 1
ATOM 4058 N N . LEU A 1 512 ? -27.438 34.281 7.988 1 91.62 512 LEU A N 1
ATOM 4059 C CA . LEU A 1 512 ? -27.781 33.188 8.891 1 91.62 512 LEU A CA 1
ATOM 4060 C C . LEU A 1 512 ? -28.906 33.625 9.828 1 91.62 512 LEU A C 1
ATOM 4062 O O . LEU A 1 512 ? -29.672 32.75 10.312 1 91.62 512 LEU A O 1
ATOM 4066 N N . LYS A 1 513 ? -29.031 34.906 10.102 1 87.38 513 LYS A N 1
ATOM 4067 C CA . LYS A 1 513 ? -30.062 35.406 11.016 1 87.38 513 LYS A CA 1
ATOM 4068 C C . LYS A 1 513 ? -31.453 35.219 10.422 1 87.38 513 LYS A C 1
ATOM 4070 O O . LYS A 1 513 ? -32.438 35.219 11.156 1 87.38 513 LYS A O 1
ATOM 4075 N N . THR A 1 514 ? -31.453 35.031 9.125 1 87.56 514 THR A N 1
ATOM 4076 C CA . THR A 1 514 ? -32.75 34.844 8.469 1 87.56 514 THR A CA 1
ATOM 4077 C C . THR A 1 514 ? -33.281 33.438 8.719 1 87.56 514 THR A C 1
ATOM 4079 O O . THR A 1 514 ? -34.469 33.188 8.547 1 87.56 514 THR A O 1
ATOM 4082 N N . TYR A 1 515 ? -32.438 32.594 9.117 1 89 515 TYR A N 1
ATOM 4083 C CA . TYR A 1 515 ? -32.844 31.203 9.406 1 89 515 TYR A CA 1
ATOM 4084 C C . TYR A 1 515 ? -33.375 31.078 10.828 1 89 515 TYR A C 1
ATOM 4086 O O . TYR A 1 515 ? -32.875 31.734 11.742 1 89 515 TYR A O 1
ATOM 4094 N N . THR A 1 516 ? -34.438 30.453 10.977 1 87.06 516 THR A N 1
ATOM 4095 C CA . THR A 1 516 ? -35.031 30.234 12.297 1 87.06 516 THR A CA 1
ATOM 4096 C C . THR A 1 516 ? -34.438 28.984 12.938 1 87.06 516 THR A C 1
ATOM 4098 O O . THR A 1 516 ? -35.125 27.984 13.148 1 87.06 516 THR A O 1
ATOM 4101 N N . CYS A 1 517 ? -33.156 29.031 13.148 1 92.69 517 CYS A N 1
ATOM 4102 C CA . CYS A 1 517 ? -32.5 27.875 13.758 1 92.69 517 CYS A CA 1
ATOM 4103 C C . CYS A 1 517 ? -31.609 28.312 14.906 1 92.69 517 CYS A C 1
ATOM 4105 O O . CYS A 1 517 ? -31.203 29.469 14.984 1 92.69 517 CYS A O 1
ATOM 4107 N N . THR A 1 518 ? -31.422 27.438 15.867 1 96.06 518 THR A N 1
ATOM 4108 C CA . THR A 1 518 ? -30.422 27.625 16.922 1 96.06 518 THR A CA 1
ATOM 4109 C C . THR A 1 518 ? -29.016 27.406 16.375 1 96.06 518 THR A C 1
ATOM 4111 O O . THR A 1 518 ? -28.734 26.375 15.758 1 96.06 518 THR A O 1
ATOM 4114 N N . THR A 1 519 ? -28.156 28.391 16.531 1 96.06 519 THR A N 1
ATOM 4115 C CA . THR A 1 519 ? -26.859 28.328 15.852 1 96.06 519 THR A CA 1
ATOM 4116 C C . THR A 1 519 ? -25.719 28.375 16.875 1 96.06 519 THR A C 1
ATOM 4118 O O . THR A 1 519 ? -25.719 29.219 17.766 1 96.06 519 THR A O 1
ATOM 4121 N N . PHE A 1 520 ? -24.844 27.391 16.812 1 96.62 520 PHE A N 1
ATOM 4122 C CA . PHE A 1 520 ? -23.594 27.391 17.547 1 96.62 520 PHE A CA 1
ATOM 4123 C C . PHE A 1 520 ? -22.406 27.688 16.641 1 96.62 520 PHE A C 1
ATOM 4125 O O . PHE A 1 520 ? -22.234 27.016 15.617 1 96.62 520 PHE A O 1
ATOM 4132 N N . ILE A 1 521 ? -21.625 28.672 17 1 95.56 521 ILE A N 1
ATOM 4133 C CA . ILE A 1 521 ? -20.469 29.047 16.188 1 95.56 521 ILE A CA 1
ATOM 4134 C C . ILE A 1 521 ? -19.203 28.969 17.047 1 95.56 521 ILE A C 1
ATOM 4136 O O . ILE A 1 521 ? -19.047 29.719 18.016 1 95.56 521 ILE A O 1
ATOM 4140 N N . VAL A 1 522 ? -18.422 27.984 16.734 1 94.38 522 VAL A N 1
ATOM 4141 C CA . VAL A 1 522 ? -17.094 27.969 17.344 1 94.38 522 VAL A CA 1
ATOM 4142 C C . VAL A 1 522 ? -16.156 28.891 16.547 1 94.38 522 VAL A C 1
ATOM 4144 O O . VAL A 1 522 ? -16.047 28.766 15.328 1 94.38 522 VAL A O 1
ATOM 4147 N N . THR A 1 523 ? -15.555 29.859 17.141 1 88.25 523 THR A N 1
ATOM 4148 C CA . THR A 1 523 ? -14.664 30.781 16.453 1 88.25 523 THR A CA 1
ATOM 4149 C C . THR A 1 523 ? -13.531 31.219 17.375 1 88.25 523 THR A C 1
ATOM 4151 O O . THR A 1 523 ? -13.625 31.078 18.609 1 88.25 523 THR A O 1
ATOM 4154 N N . GLN A 1 524 ? -12.562 31.641 16.828 1 79.19 524 GLN A N 1
ATOM 4155 C CA . GLN A 1 524 ? -11.469 32.25 17.562 1 79.19 524 GLN A CA 1
ATOM 4156 C C . GLN A 1 524 ? -11.438 33.75 17.359 1 79.19 524 GLN A C 1
ATOM 4158 O O . GLN A 1 524 ? -10.695 34.469 18.031 1 79.19 524 GLN A O 1
ATOM 4163 N N . LYS A 1 525 ? -12.258 34.219 16.516 1 80.62 525 LYS A N 1
ATOM 4164 C CA . LYS A 1 525 ? -12.312 35.656 16.188 1 80.62 525 LYS A CA 1
ATOM 4165 C C . LYS A 1 525 ? -13.32 36.375 17.078 1 80.62 525 LYS A C 1
ATOM 4167 O O . LYS A 1 525 ? -14.508 36.062 17.078 1 80.62 525 LYS A O 1
ATOM 4172 N N . ILE A 1 526 ? -12.875 37.406 17.672 1 83.69 526 ILE A N 1
ATOM 4173 C CA . ILE A 1 526 ? -13.734 38.188 18.562 1 83.69 526 ILE A CA 1
ATOM 4174 C C . ILE A 1 526 ? -14.82 38.906 17.75 1 83.69 526 ILE A C 1
ATOM 4176 O O . ILE A 1 526 ? -15.953 39.031 18.203 1 83.69 526 ILE A O 1
ATOM 4180 N N . GLN A 1 527 ? -14.469 39.344 16.578 1 81.81 527 GLN A N 1
ATOM 4181 C CA . GLN A 1 527 ? -15.422 40.062 15.734 1 81.81 527 GLN A CA 1
ATOM 4182 C C . GLN A 1 527 ? -16.625 39.156 15.422 1 81.81 527 GLN A C 1
ATOM 4184 O O . GLN A 1 527 ? -17.766 39.656 15.391 1 81.81 527 GLN A O 1
ATOM 4189 N N . THR A 1 528 ? -16.406 38 15.172 1 86.75 528 THR A N 1
ATOM 4190 C CA . THR A 1 528 ? -17.453 37.031 14.906 1 86.75 528 THR A CA 1
ATOM 4191 C C . THR A 1 528 ? -18.281 36.75 16.156 1 86.75 528 THR A C 1
ATOM 4193 O O . THR A 1 528 ? -19.516 36.688 16.094 1 86.75 528 THR A O 1
ATOM 4196 N N . ALA A 1 529 ? -17.641 36.688 17.219 1 89.75 529 ALA A N 1
ATOM 4197 C CA . ALA A 1 529 ? -18.312 36.406 18.484 1 89.75 529 ALA A CA 1
ATOM 4198 C C . ALA A 1 529 ? -19.234 37.562 18.875 1 89.75 529 ALA A C 1
ATOM 4200 O O . ALA A 1 529 ? -20.281 37.344 19.484 1 89.75 529 ALA A O 1
ATOM 4201 N N . MET A 1 530 ? -18.828 38.75 18.516 1 87.81 530 MET A N 1
ATOM 4202 C CA . MET A 1 530 ? -19.578 39.938 18.875 1 87.81 530 MET A CA 1
ATOM 4203 C C . MET A 1 530 ? -20.953 39.938 18.219 1 87.81 530 MET A C 1
ATOM 4205 O O . MET A 1 530 ? -21.891 40.562 18.703 1 87.81 530 MET A O 1
ATOM 4209 N N . GLU A 1 531 ? -21.109 39.219 17.141 1 86.44 531 GLU A N 1
ATOM 4210 C CA . GLU A 1 531 ? -22.359 39.188 16.375 1 86.44 531 GLU A CA 1
ATOM 4211 C C . GLU A 1 531 ? -23.344 38.188 16.984 1 86.44 531 GLU A C 1
ATOM 4213 O O . GLU A 1 531 ? -24.531 38.188 16.641 1 86.44 531 GLU A O 1
ATOM 4218 N N . ALA A 1 532 ? -22.938 37.406 17.906 1 92.19 532 ALA A N 1
ATOM 4219 C CA . ALA A 1 532 ? -23.797 36.406 18.516 1 92.19 532 ALA A CA 1
ATOM 4220 C C . ALA A 1 532 ? -24.625 37 19.641 1 92.19 532 ALA A C 1
ATOM 4222 O O . ALA A 1 532 ? -24.312 38.062 20.156 1 92.19 532 ALA A O 1
ATOM 4223 N N . ASP A 1 533 ? -25.672 36.281 19.969 1 93.06 533 ASP A N 1
ATOM 4224 C CA . ASP A 1 533 ? -26.516 36.719 21.078 1 93.06 533 ASP A CA 1
ATOM 4225 C C . ASP A 1 533 ? -25.828 36.469 22.422 1 93.06 533 ASP A C 1
ATOM 4227 O O . ASP A 1 533 ? -25.938 37.281 23.344 1 93.06 533 ASP A O 1
ATOM 4231 N N . THR A 1 534 ? -25.266 35.375 22.5 1 95.31 534 THR A N 1
ATOM 4232 C CA . THR A 1 534 ? -24.562 34.938 23.719 1 95.31 534 THR A CA 1
ATOM 4233 C C . THR A 1 534 ? -23.188 34.375 23.375 1 95.31 534 THR A C 1
ATOM 4235 O O . THR A 1 534 ? -23.031 33.719 22.344 1 95.31 534 THR A O 1
ATOM 4238 N N . ILE A 1 535 ? -22.25 34.656 24.219 1 96.19 535 ILE A N 1
ATOM 4239 C CA . ILE A 1 535 ? -20.891 34.156 24.062 1 96.19 535 ILE A CA 1
ATOM 4240 C C . ILE A 1 535 ? -20.547 33.219 25.203 1 96.19 535 ILE A C 1
ATOM 4242 O O . ILE A 1 535 ? -20.766 33.531 26.375 1 96.19 535 ILE A O 1
ATOM 4246 N N . PHE A 1 536 ? -20.094 32.031 24.859 1 96.25 536 PHE A N 1
ATOM 4247 C CA . PHE A 1 536 ? -19.578 31.062 25.828 1 96.25 536 PHE A CA 1
ATOM 4248 C C . PHE A 1 536 ? -18.047 31.062 25.828 1 96.25 536 PHE A C 1
ATOM 4250 O O . PHE A 1 536 ? -17.422 30.875 24.797 1 96.25 536 PHE A O 1
ATOM 4257 N N . LEU A 1 537 ? -17.5 31.297 26.969 1 95.12 537 LEU A N 1
ATOM 4258 C CA . LEU A 1 537 ? -16.047 31.219 27.125 1 95.12 537 LEU A CA 1
ATOM 4259 C C . LEU A 1 537 ? -15.641 29.891 27.766 1 95.12 537 LEU A C 1
ATOM 4261 O O . LEU A 1 537 ? -15.93 29.641 28.938 1 95.12 537 LEU A O 1
ATOM 4265 N N . LEU A 1 538 ? -15 29.094 26.922 1 92.88 538 LEU A N 1
ATOM 4266 C CA . LEU A 1 538 ? -14.555 27.781 27.359 1 92.88 538 LEU A CA 1
ATOM 4267 C C . LEU A 1 538 ? -13.047 27.766 27.609 1 92.88 538 LEU A C 1
ATOM 4269 O O . LEU A 1 538 ? -12.281 28.281 26.781 1 92.88 538 LEU A O 1
ATOM 4273 N N . ASP A 1 539 ? -12.664 27.219 28.734 1 90.12 539 ASP A N 1
ATOM 4274 C CA . ASP A 1 539 ? -11.25 27.078 29.062 1 90.12 539 ASP A CA 1
ATOM 4275 C C . ASP A 1 539 ? -10.977 25.75 29.75 1 90.12 539 ASP A C 1
ATOM 4277 O O . ASP A 1 539 ? -11.547 25.453 30.812 1 90.12 539 ASP A O 1
ATOM 4281 N N . ASP A 1 540 ? -10.148 24.953 29.172 1 88.75 540 ASP A N 1
ATOM 4282 C CA . ASP A 1 540 ? -9.719 23.672 29.688 1 88.75 540 ASP A CA 1
ATOM 4283 C C . ASP A 1 540 ? -10.914 22.781 30.047 1 88.75 540 ASP A C 1
ATOM 4285 O O . ASP A 1 540 ? -10.969 22.203 31.125 1 88.75 540 ASP A O 1
ATOM 4289 N N . GLY A 1 541 ? -11.891 22.859 29.25 1 91.88 541 GLY A N 1
ATOM 4290 C CA . GLY A 1 541 ? -13.016 21.953 29.375 1 91.88 541 GLY A CA 1
ATOM 4291 C C . GLY A 1 541 ? -14.102 22.469 30.312 1 91.88 541 GLY A C 1
ATOM 4292 O O . GLY A 1 541 ? -15.086 21.781 30.578 1 91.88 541 GLY A O 1
ATOM 4293 N N . VAL A 1 542 ? -13.906 23.641 30.844 1 94.5 542 VAL A N 1
ATOM 4294 C CA . VAL A 1 542 ? -14.883 24.219 31.766 1 94.5 542 VAL A CA 1
ATOM 4295 C C . VAL A 1 542 ? -15.469 25.5 31.188 1 94.5 542 VAL A C 1
ATOM 4297 O O . VAL A 1 542 ? -14.758 26.266 30.516 1 94.5 542 VAL A O 1
ATOM 4300 N N . LEU A 1 543 ? -16.766 25.656 31.359 1 95.38 543 LEU A N 1
ATOM 4301 C CA . LEU A 1 543 ? -17.406 26.906 30.984 1 95.38 543 LEU A CA 1
ATOM 4302 C C . LEU A 1 543 ? -17.156 28 32 1 95.38 543 LEU A C 1
ATOM 4304 O O . LEU A 1 543 ? -17.781 28.031 33.062 1 95.38 543 LEU A O 1
ATOM 4308 N N . LEU A 1 544 ? -16.375 28.953 31.688 1 93.19 544 LEU A N 1
ATOM 4309 C CA . LEU A 1 544 ? -15.906 29.953 32.625 1 93.19 544 LEU A CA 1
ATOM 4310 C C . LEU A 1 544 ? -16.906 31.109 32.75 1 93.19 544 LEU A C 1
ATOM 4312 O O . LEU A 1 544 ? -17.078 31.703 33.812 1 93.19 544 LEU A O 1
ATOM 4316 N N . ALA A 1 545 ? -17.359 31.5 31.562 1 93.69 545 ALA A N 1
ATOM 4317 C CA . ALA A 1 545 ? -18.281 32.625 31.547 1 93.69 545 ALA A CA 1
ATOM 4318 C C . ALA A 1 545 ? -19.25 32.531 30.375 1 93.69 545 ALA A C 1
ATOM 4320 O O . ALA A 1 545 ? -18.984 31.844 29.391 1 93.69 545 ALA A O 1
ATOM 4321 N N . LYS A 1 546 ? -20.438 33.094 30.562 1 94.88 546 LYS A N 1
ATOM 4322 C CA . LYS A 1 546 ? -21.453 33.188 29.516 1 94.88 546 LYS A CA 1
ATOM 4323 C C . LYS A 1 546 ? -22.203 34.531 29.594 1 94.88 546 LYS A C 1
ATOM 4325 O O . LYS A 1 546 ? -22.469 35.031 30.672 1 94.88 546 LYS A O 1
ATOM 4330 N N . GLY A 1 547 ? -22.375 35.125 28.469 1 93.88 547 GLY A N 1
ATOM 4331 C CA . GLY A 1 547 ? -23.078 36.375 28.391 1 93.88 547 GLY A CA 1
ATOM 4332 C C . GLY A 1 547 ? -22.891 37.094 27.062 1 93.88 547 GLY A C 1
ATOM 4333 O O . GLY A 1 547 ? -22.328 36.531 26.141 1 93.88 547 GLY A O 1
ATOM 4334 N N . SER A 1 548 ? -23.484 38.25 26.922 1 93.75 548 SER A N 1
ATOM 4335 C CA . SER A 1 548 ? -23.312 39.062 25.719 1 93.75 548 SER A CA 1
ATOM 4336 C C . SER A 1 548 ? -21.938 39.719 25.672 1 93.75 548 SER A C 1
ATOM 4338 O O . SER A 1 548 ? -21.219 39.719 26.672 1 93.75 548 SER A O 1
ATOM 4340 N N . HIS A 1 549 ? -21.594 40.219 24.531 1 91.69 549 HIS A N 1
ATOM 4341 C CA . HIS A 1 549 ? -20.312 40.906 24.359 1 91.69 549 HIS A CA 1
ATOM 4342 C C . HIS A 1 549 ? -20.109 41.969 25.422 1 91.69 549 HIS A C 1
ATOM 4344 O O . HIS A 1 549 ? -19.094 42 26.109 1 91.69 549 HIS A O 1
ATOM 4350 N N . ASN A 1 550 ? -21.156 42.781 25.594 1 90.06 550 ASN A N 1
ATOM 4351 C CA . ASN A 1 550 ? -21.078 43.906 26.531 1 90.06 550 ASN A CA 1
ATOM 4352 C C . ASN A 1 550 ? -21 43.406 27.984 1 90.06 550 ASN A C 1
ATOM 4354 O O . ASN A 1 550 ? -20.25 43.969 28.781 1 90.06 550 ASN A O 1
ATOM 4358 N N . GLU A 1 551 ? -21.719 42.406 28.266 1 92.62 551 GLU A N 1
ATOM 4359 C CA . GLU A 1 551 ? -21.734 41.844 29.625 1 92.62 551 GLU A CA 1
ATOM 4360 C C . GLU A 1 551 ? -20.391 41.219 29.969 1 92.62 551 GLU A C 1
ATOM 4362 O O . GLU A 1 551 ? -19.891 41.406 31.078 1 92.62 551 GLU A O 1
ATOM 4367 N N . LEU A 1 552 ? -19.844 40.562 29.047 1 91.81 552 LEU A N 1
ATOM 4368 C CA . LEU A 1 552 ? -18.609 39.844 29.312 1 91.81 552 LEU A CA 1
ATOM 4369 C C . LEU A 1 552 ? -17.422 40.812 29.406 1 91.81 552 LEU A C 1
ATOM 4371 O O . LEU A 1 552 ? -16.453 40.531 30.109 1 91.81 552 LEU A O 1
ATOM 4375 N N . LEU A 1 553 ? -17.469 41.844 28.672 1 89.75 553 LEU A N 1
ATOM 4376 C CA . LEU A 1 553 ? -16.422 42.844 28.766 1 89.75 553 LEU A CA 1
ATOM 4377 C C . LEU A 1 553 ? -16.328 43.406 30.172 1 89.75 553 LEU A C 1
ATOM 4379 O O . LEU A 1 553 ? -15.234 43.781 30.641 1 89.75 553 LEU A O 1
ATOM 4383 N N . GLN A 1 554 ? -17.438 43.344 30.891 1 88.88 554 GLN A N 1
ATOM 4384 C CA . GLN A 1 554 ? -17.5 43.906 32.219 1 88.88 554 GLN A CA 1
ATOM 4385 C C . GLN A 1 554 ? -17.234 42.844 33.281 1 88.88 554 GLN A C 1
ATOM 4387 O O . GLN A 1 554 ? -16.75 43.156 34.375 1 88.88 554 GLN A O 1
ATOM 4392 N N . THR A 1 555 ? -17.562 41.656 33 1 90.31 555 THR A N 1
ATOM 4393 C CA . THR A 1 555 ? -17.625 40.656 34.062 1 90.31 555 THR A CA 1
ATOM 4394 C C . THR A 1 555 ? -16.438 39.688 33.938 1 90.31 555 THR A C 1
ATOM 4396 O O . THR A 1 555 ? -16.078 39.062 34.938 1 90.31 555 THR A O 1
ATOM 4399 N N . SER A 1 556 ? -15.922 39.562 32.75 1 90.19 556 SER A N 1
ATOM 4400 C CA . SER A 1 556 ? -14.922 38.531 32.562 1 90.19 556 SER A CA 1
ATOM 4401 C C . SER A 1 556 ? -13.562 39.125 32.188 1 90.19 556 SER A C 1
ATOM 4403 O O . SER A 1 556 ? -13.422 39.781 31.156 1 90.19 556 SER A O 1
ATOM 4405 N N . ASP A 1 557 ? -12.57 38.719 33 1 88.56 557 ASP A N 1
ATOM 4406 C CA . ASP A 1 557 ? -11.211 39.219 32.75 1 88.56 557 ASP A CA 1
ATOM 4407 C C . ASP A 1 557 ? -10.586 38.531 31.547 1 88.56 557 ASP A C 1
ATOM 4409 O O . ASP A 1 557 ? -9.891 39.188 30.75 1 88.56 557 ASP A O 1
ATOM 4413 N N . LEU A 1 558 ? -10.867 37.375 31.438 1 85.38 558 LEU A N 1
ATOM 4414 C CA . LEU A 1 558 ? -10.297 36.594 30.344 1 85.38 558 LEU A CA 1
ATOM 4415 C C . LEU A 1 558 ? -10.82 37.125 29 1 85.38 558 LEU A C 1
ATOM 4417 O O . LEU A 1 558 ? -10.062 37.219 28.031 1 85.38 558 LEU A O 1
ATOM 4421 N N . TYR A 1 559 ? -12.039 37.375 28.969 1 90.38 559 TYR A N 1
ATOM 4422 C CA . TYR A 1 559 ? -12.641 37.906 27.75 1 90.38 559 TYR A CA 1
ATOM 4423 C C . TYR A 1 559 ? -12.047 39.25 27.375 1 90.38 559 TYR A C 1
ATOM 4425 O O . TYR A 1 559 ? -11.781 39.531 26.203 1 90.38 559 TYR A O 1
ATOM 4433 N N . ARG A 1 560 ? -11.875 40.031 28.344 1 86.56 560 ARG A N 1
ATOM 4434 C CA . ARG A 1 560 ? -11.281 41.344 28.125 1 86.56 560 ARG A CA 1
ATOM 4435 C C . ARG A 1 560 ? -9.875 41.219 27.547 1 86.56 560 ARG A C 1
ATOM 4437 O O . ARG A 1 560 ? -9.508 41.938 26.625 1 86.56 560 ARG A O 1
ATOM 4444 N N . LYS A 1 561 ? -9.227 40.312 28.062 1 81.31 561 LYS A N 1
ATOM 4445 C CA . LYS A 1 561 ? -7.867 40.094 27.578 1 81.31 561 LYS A CA 1
ATOM 4446 C C . LYS A 1 561 ? -7.867 39.625 26.125 1 81.31 561 LYS A C 1
ATOM 4448 O O . LYS A 1 561 ? -6.996 40 25.344 1 81.31 561 LYS A O 1
ATOM 4453 N N . MET A 1 562 ? -8.828 38.781 25.812 1 81.69 562 MET A N 1
ATOM 4454 C CA . MET A 1 562 ? -8.938 38.281 24.453 1 81.69 562 MET A CA 1
ATOM 4455 C C . MET A 1 562 ? -9.273 39.406 23.484 1 81.69 562 MET A C 1
ATOM 4457 O O . MET A 1 562 ? -8.727 39.469 22.375 1 81.69 562 MET A O 1
ATOM 4461 N N . VAL A 1 563 ? -10.195 40.219 23.891 1 79.75 563 VAL A N 1
ATOM 4462 C CA . VAL A 1 563 ? -10.617 41.344 23.062 1 79.75 563 VAL A CA 1
ATOM 4463 C C . VAL A 1 563 ? -9.445 42.312 22.875 1 79.75 563 VAL A C 1
ATOM 4465 O O . VAL A 1 563 ? -9.219 42.812 21.766 1 79.75 563 VAL A O 1
ATOM 4468 N N . GLU A 1 564 ? -8.766 42.531 23.953 1 73.62 564 GLU A N 1
ATOM 4469 C CA . GLU A 1 564 ? -7.625 43.438 23.906 1 73.62 564 GLU A CA 1
ATOM 4470 C C . GLU A 1 564 ? -6.523 42.875 23.016 1 73.62 564 GLU A C 1
ATOM 4472 O O . GLU A 1 564 ? -5.859 43.625 22.297 1 73.62 564 GLU A O 1
ATOM 4477 N N . SER A 1 565 ? -6.406 41.688 23.109 1 68.12 565 SER A N 1
ATOM 4478 C CA . SER A 1 565 ? -5.352 41.062 22.328 1 68.12 565 SER A CA 1
ATOM 4479 C C . SER A 1 565 ? -5.656 41.156 20.828 1 68.12 565 SER A C 1
ATOM 4481 O O . SER A 1 565 ? -4.738 41.25 20.016 1 68.12 565 SER A O 1
ATOM 4483 N N . GLN A 1 566 ? -6.883 41.062 20.453 1 67.38 566 GLN A N 1
ATOM 4484 C CA . GLN A 1 566 ? -7.246 41.062 19.047 1 67.38 566 GLN A CA 1
ATOM 4485 C C . GLN A 1 566 ? -7.492 42.469 18.516 1 67.38 566 GLN A C 1
ATOM 4487 O O . GLN A 1 566 ? -7.199 42.75 17.359 1 67.38 566 GLN A O 1
ATOM 4492 N N . PHE A 1 567 ? -8.188 43.406 19.266 1 60.47 567 PHE A N 1
ATOM 4493 C CA . PHE A 1 567 ? -8.547 44.75 18.812 1 60.47 567 PHE A CA 1
ATOM 4494 C C . PHE A 1 567 ? -7.574 45.781 19.344 1 60.47 567 PHE A C 1
ATOM 4496 O O . PHE A 1 567 ? -7.562 46.938 18.891 1 60.47 567 PHE A O 1
ATOM 4503 N N . GLY A 1 568 ? -6.488 45.531 20.031 1 52.56 568 GLY A N 1
ATOM 4504 C CA . GLY A 1 568 ? -5.641 46.531 20.688 1 52.56 568 GLY A CA 1
ATOM 4505 C C . GLY A 1 568 ? -6.328 47.219 21.844 1 52.56 568 GLY A C 1
ATOM 4506 O O . GLY A 1 568 ? -7.535 47.062 22.031 1 52.56 568 GLY A O 1
ATOM 4507 N N . LYS A 1 569 ? -5.691 47.969 22.922 1 49.69 569 LYS A N 1
ATOM 4508 C CA . LYS A 1 569 ? -6.223 48.656 24.078 1 49.69 569 LYS A CA 1
ATOM 4509 C C . LYS A 1 569 ? -7.328 49.625 23.688 1 49.69 569 LYS A C 1
ATOM 4511 O O . LYS A 1 569 ? -8.219 49.938 24.484 1 49.69 569 LYS A O 1
ATOM 4516 N N . LYS A 1 570 ? -7.312 50.406 22.703 1 48.91 570 LYS A N 1
ATOM 4517 C CA . LYS A 1 570 ? -8.266 51.438 22.344 1 48.91 570 LYS A CA 1
ATOM 4518 C C . LYS A 1 570 ? -9.594 50.844 21.891 1 48.91 570 LYS A C 1
ATOM 4520 O O . LYS A 1 570 ? -10.555 51.562 21.641 1 48.91 570 LYS A O 1
ATOM 4525 N N . GLY A 1 571 ? -9.641 49.812 21.406 1 43.09 571 GLY A N 1
ATOM 4526 C CA . GLY A 1 571 ? -10.891 49.25 20.938 1 43.09 571 GLY A CA 1
ATOM 4527 C C . GLY A 1 571 ? -11.945 49.125 22.016 1 43.09 571 GLY A C 1
ATOM 4528 O O . GLY A 1 571 ? -13.07 48.719 21.75 1 43.09 571 GLY A O 1
ATOM 4529 N N . LEU A 1 572 ? -11.57 49.156 23.188 1 44.62 572 LEU A N 1
ATOM 4530 C CA . LEU A 1 572 ? -12.508 49.156 24.312 1 44.62 572 LEU A CA 1
ATOM 4531 C C . LEU A 1 572 ? -13.391 50.406 24.281 1 44.62 572 LEU A C 1
ATOM 4533 O O . LEU A 1 572 ? -14.555 50.344 24.688 1 44.62 572 LEU A O 1
ATOM 4537 N N . GLY A 1 573 ? -12.852 51.625 24.016 1 39.38 573 GLY A N 1
ATOM 4538 C CA . GLY A 1 573 ? -13.602 52.875 24.062 1 39.38 573 GLY A CA 1
ATOM 4539 C C . GLY A 1 573 ? -14.602 53 22.922 1 39.38 573 GLY A C 1
ATOM 4540 O O . GLY A 1 573 ? -15.656 53.625 23.094 1 39.38 573 GLY A O 1
ATOM 4541 N N . ASP A 1 574 ? -14.258 52.812 21.719 1 40.22 574 ASP A N 1
ATOM 4542 C CA . ASP A 1 574 ? -15.141 53.062 20.578 1 40.22 574 ASP A CA 1
ATOM 4543 C C . ASP A 1 574 ? -16.297 52.062 20.547 1 40.22 574 ASP A C 1
ATOM 4545 O O . ASP A 1 574 ? -17.219 52.188 19.734 1 40.22 574 ASP A O 1
ATOM 4549 N N . VAL A 1 575 ? -16.25 50.969 21.031 1 42.66 575 VAL A N 1
ATOM 4550 C CA . VAL A 1 575 ? -17.406 50.094 21.078 1 42.66 575 VAL A CA 1
ATOM 4551 C C . VAL A 1 575 ? -18.438 50.656 22.047 1 42.66 575 VAL A C 1
ATOM 4553 O O . VAL A 1 575 ? -19.562 50.156 22.125 1 42.66 575 VAL A O 1
ATOM 4556 N N . LYS A 1 576 ? -18.25 51.625 22.875 1 40.03 576 LYS A N 1
ATOM 4557 C CA . LYS A 1 576 ? -19.25 52.312 23.672 1 40.03 576 LYS A CA 1
ATOM 4558 C C . LYS A 1 576 ? -20.078 53.25 22.812 1 40.03 576 LYS A C 1
ATOM 4560 O O . LYS A 1 576 ? -21.203 53.625 23.172 1 40.03 576 LYS A O 1
ATOM 4565 N N . THR A 1 577 ? -19.484 53.938 21.844 1 35.59 577 THR A N 1
ATOM 4566 C CA . THR A 1 577 ? -20.281 55 21.203 1 35.59 577 THR A CA 1
ATOM 4567 C C . THR A 1 577 ? -21.281 54.406 20.234 1 35.59 577 THR A C 1
ATOM 4569 O O . THR A 1 577 ? -22.141 55.094 19.688 1 35.59 577 THR A O 1
ATOM 4572 N N . ALA A 1 578 ? -20.953 53.25 19.641 1 33.41 578 ALA A N 1
ATOM 4573 C CA . ALA A 1 578 ? -21.984 52.812 18.719 1 33.41 578 ALA A CA 1
ATOM 4574 C C . ALA A 1 578 ? -23.188 52.25 19.484 1 33.41 578 ALA A C 1
ATOM 4576 O O . ALA A 1 578 ? -24.078 51.625 18.891 1 33.41 578 ALA A O 1
ATOM 4577 N N . THR A 1 579 ? -23.281 52.312 20.797 1 27.77 579 THR A N 1
ATOM 4578 C CA . THR A 1 579 ? -24.625 52.25 21.344 1 27.77 579 THR A CA 1
ATOM 4579 C C . THR A 1 579 ? -25.297 53.625 21.281 1 27.77 579 THR A C 1
ATOM 4581 O O . THR A 1 579 ? -24.688 54.625 21.672 1 27.77 579 THR A O 1
ATOM 4584 N N . MET B 1 1 ? 13.406 -0.634 -19.547 1 75 1 MET B N 1
ATOM 4585 C CA . MET B 1 1 ? 13.703 -1.977 -19.062 1 75 1 MET B CA 1
ATOM 4586 C C . MET B 1 1 ? 15.172 -2.328 -19.281 1 75 1 MET B C 1
ATOM 4588 O O . MET B 1 1 ? 15.82 -2.883 -18.391 1 75 1 MET B O 1
ATOM 4592 N N . GLN B 1 2 ? 15.703 -1.826 -20.328 1 77.62 2 GLN B N 1
ATOM 4593 C CA . GLN B 1 2 ? 17.078 -2.186 -20.656 1 77.62 2 GLN B CA 1
ATOM 4594 C C . GLN B 1 2 ? 18.062 -1.625 -19.641 1 77.62 2 GLN B C 1
ATOM 4596 O O . GLN B 1 2 ? 19 -2.312 -19.234 1 77.62 2 GLN B O 1
ATOM 4601 N N . HIS B 1 3 ? 17.781 -0.433 -19.188 1 81.25 3 HIS B N 1
ATOM 4602 C CA . HIS B 1 3 ? 18.672 0.186 -18.203 1 81.25 3 HIS B CA 1
ATOM 4603 C C . HIS B 1 3 ? 18.656 -0.576 -16.891 1 81.25 3 HIS B C 1
ATOM 4605 O O . HIS B 1 3 ? 19.703 -0.794 -16.281 1 81.25 3 HIS B O 1
ATOM 4611 N N . VAL B 1 4 ? 17.531 -0.995 -16.578 1 86.88 4 VAL B N 1
ATOM 4612 C CA . VAL B 1 4 ? 17.359 -1.691 -15.305 1 86.88 4 VAL B CA 1
ATOM 4613 C C . VAL B 1 4 ? 17.969 -3.086 -15.391 1 86.88 4 VAL B C 1
ATOM 4615 O O . VAL B 1 4 ? 18.594 -3.562 -14.43 1 86.88 4 VAL B O 1
ATOM 4618 N N . LEU B 1 5 ? 17.938 -3.676 -16.562 1 89.81 5 LEU B N 1
ATOM 4619 C CA . LEU B 1 5 ? 18.469 -5.023 -16.766 1 89.81 5 LEU B CA 1
ATOM 4620 C C . LEU B 1 5 ? 19.984 -5 -16.922 1 89.81 5 LEU B C 1
ATOM 4622 O O . LEU B 1 5 ? 20.641 -6.035 -16.812 1 89.81 5 LEU B O 1
ATOM 4626 N N . SER B 1 6 ? 20.547 -3.807 -17.219 1 87.44 6 SER B N 1
ATOM 4627 C CA . SER B 1 6 ? 22 -3.668 -17.359 1 87.44 6 SER B CA 1
ATOM 4628 C C . SER B 1 6 ? 22.719 -3.971 -16.047 1 87.44 6 SER B C 1
ATOM 4630 O O . SER B 1 6 ? 23.891 -4.344 -16.047 1 87.44 6 SER B O 1
ATOM 4632 N N . TYR B 1 7 ? 22.016 -3.914 -14.953 1 88.19 7 TYR B N 1
ATOM 4633 C CA . TYR B 1 7 ? 22.594 -4.188 -13.641 1 88.19 7 TYR B CA 1
ATOM 4634 C C . TYR B 1 7 ? 22.797 -5.684 -13.438 1 88.19 7 TYR B C 1
ATOM 4636 O O . TYR B 1 7 ? 23.391 -6.109 -12.445 1 88.19 7 TYR B O 1
ATOM 4644 N N . LEU B 1 8 ? 22.375 -6.457 -14.391 1 91.31 8 LEU B N 1
ATOM 4645 C CA . LEU B 1 8 ? 22.578 -7.902 -14.359 1 91.31 8 LEU B CA 1
ATOM 4646 C C . LEU B 1 8 ? 23.938 -8.273 -14.938 1 91.31 8 LEU B C 1
ATOM 4648 O O . LEU B 1 8 ? 24.406 -9.406 -14.781 1 91.31 8 LEU B O 1
ATOM 4652 N N . LYS B 1 9 ? 24.672 -7.371 -15.523 1 88.94 9 LYS B N 1
ATOM 4653 C CA . LYS B 1 9 ? 25.922 -7.617 -16.266 1 88.94 9 LYS B CA 1
ATOM 4654 C C . LYS B 1 9 ? 26.969 -8.25 -15.367 1 88.94 9 LYS B C 1
ATOM 4656 O O . LYS B 1 9 ? 27.656 -9.188 -15.773 1 88.94 9 LYS B O 1
ATOM 4661 N N . PRO B 1 10 ? 27.047 -7.793 -14.109 1 89.44 10 PRO B N 1
ATOM 4662 C CA . PRO B 1 10 ? 28.078 -8.391 -13.258 1 89.44 10 PRO B CA 1
ATOM 4663 C C . PRO B 1 10 ? 27.797 -9.859 -12.93 1 89.44 10 PRO B C 1
ATOM 4665 O O . PRO B 1 10 ? 28.703 -10.594 -12.555 1 89.44 10 PRO B O 1
ATOM 4668 N N . TYR B 1 11 ? 26.625 -10.305 -13.102 1 92.31 11 TYR B N 1
ATOM 4669 C CA . TYR B 1 11 ? 26.25 -11.656 -12.727 1 92.31 11 TYR B CA 1
ATOM 4670 C C . TYR B 1 11 ? 26.094 -12.547 -13.953 1 92.31 11 TYR B C 1
ATOM 4672 O O . TYR B 1 11 ? 25.438 -13.586 -13.898 1 92.31 11 TYR B O 1
ATOM 4680 N N . ARG B 1 12 ? 26.688 -12.234 -15.062 1 91.94 12 ARG B N 1
ATOM 4681 C CA . ARG B 1 12 ? 26.562 -12.961 -16.312 1 91.94 12 ARG B CA 1
ATOM 4682 C C . ARG B 1 12 ? 27.094 -14.383 -16.188 1 91.94 12 ARG B C 1
ATOM 4684 O O . ARG B 1 12 ? 26.516 -15.32 -16.734 1 91.94 12 ARG B O 1
ATOM 4691 N N . LYS B 1 13 ? 28.188 -14.453 -15.453 1 93.56 13 LYS B N 1
ATOM 4692 C CA . LYS B 1 13 ? 28.766 -15.781 -15.273 1 93.56 13 LYS B CA 1
ATOM 4693 C C . LYS B 1 13 ? 27.812 -16.703 -14.531 1 93.56 13 LYS B C 1
ATOM 4695 O O . LYS B 1 13 ? 27.625 -17.859 -14.922 1 93.56 13 LYS B O 1
ATOM 4700 N N . TRP B 1 14 ? 27.188 -16.141 -13.539 1 93.5 14 TRP B N 1
ATOM 4701 C CA . TRP B 1 14 ? 26.266 -16.953 -12.75 1 93.5 14 TRP B CA 1
ATOM 4702 C C . TRP B 1 14 ? 25 -17.25 -13.547 1 93.5 14 TRP B C 1
ATOM 4704 O O . TRP B 1 14 ? 24.375 -18.297 -13.367 1 93.5 14 TRP B O 1
ATOM 4714 N N . MET B 1 15 ? 24.672 -16.359 -14.359 1 94.31 15 MET B N 1
ATOM 4715 C CA . MET B 1 15 ? 23.5 -16.594 -15.211 1 94.31 15 MET B CA 1
ATOM 4716 C C . MET B 1 15 ? 23.766 -17.734 -16.188 1 94.31 15 MET B C 1
ATOM 4718 O O . MET B 1 15 ? 22.906 -18.594 -16.406 1 94.31 15 MET B O 1
ATOM 4722 N N . ILE B 1 16 ? 24.969 -17.766 -16.75 1 94.12 16 ILE B N 1
ATOM 4723 C CA . ILE B 1 16 ? 25.344 -18.828 -17.672 1 94.12 16 ILE B CA 1
ATOM 4724 C C . ILE B 1 16 ? 25.359 -20.172 -16.953 1 94.12 16 ILE B C 1
ATOM 4726 O O . ILE B 1 16 ? 24.875 -21.188 -17.484 1 94.12 16 ILE B O 1
ATOM 4730 N N . VAL B 1 17 ? 25.844 -20.125 -15.766 1 94.44 17 VAL B N 1
ATOM 4731 C CA . VAL B 1 17 ? 25.891 -21.344 -14.961 1 94.44 17 VAL B CA 1
ATOM 4732 C C . VAL B 1 17 ? 24.469 -21.828 -14.695 1 94.44 17 VAL B C 1
ATOM 4734 O O . VAL B 1 17 ? 24.188 -23.031 -14.781 1 94.44 17 VAL B O 1
ATOM 4737 N N . ALA B 1 18 ? 23.594 -20.891 -14.375 1 93.69 18 ALA B N 1
ATOM 4738 C CA . ALA B 1 18 ? 22.203 -21.25 -14.133 1 93.69 18 ALA B CA 1
ATOM 4739 C C . ALA B 1 18 ? 21.562 -21.844 -15.391 1 93.69 18 ALA B C 1
ATOM 4741 O O . ALA B 1 18 ? 20.828 -22.828 -15.32 1 93.69 18 ALA B O 1
ATOM 4742 N N . TRP B 1 19 ? 21.891 -21.312 -16.516 1 93.56 19 TRP B N 1
ATOM 4743 C CA . TRP B 1 19 ? 21.344 -21.797 -17.766 1 93.56 19 TRP B CA 1
ATOM 4744 C C . TRP B 1 19 ? 21.875 -23.172 -18.109 1 93.56 19 TRP B C 1
ATOM 4746 O O . TRP B 1 19 ? 21.156 -24.016 -18.656 1 93.56 19 TRP B O 1
ATOM 4756 N N . ILE B 1 20 ? 23.094 -23.406 -17.797 1 94.38 20 ILE B N 1
ATOM 4757 C CA . ILE B 1 20 ? 23.703 -24.719 -18.062 1 94.38 20 ILE B CA 1
ATOM 4758 C C . ILE B 1 20 ? 22.984 -25.781 -17.234 1 94.38 20 ILE B C 1
ATOM 4760 O O . ILE B 1 20 ? 22.625 -26.844 -17.75 1 94.38 20 ILE B O 1
ATOM 4764 N N . PHE B 1 21 ? 22.781 -25.484 -15.969 1 93.25 21 PHE B N 1
ATOM 4765 C CA . PHE B 1 21 ? 22.094 -26.438 -15.109 1 93.25 21 PHE B CA 1
ATOM 4766 C C . PHE B 1 21 ? 20.656 -26.641 -15.594 1 93.25 21 PHE B C 1
ATOM 4768 O O . PHE B 1 21 ? 20.125 -27.75 -15.531 1 93.25 21 PHE B O 1
ATOM 4775 N N . MET B 1 22 ? 20.094 -25.578 -16.047 1 91.5 22 MET B N 1
ATOM 4776 C CA . MET B 1 22 ? 18.734 -25.672 -16.578 1 91.5 22 MET B CA 1
ATOM 4777 C C . MET B 1 22 ? 18.703 -26.531 -17.828 1 91.5 22 MET B C 1
ATOM 4779 O O . MET B 1 22 ? 17.797 -27.375 -18 1 91.5 22 MET B O 1
ATOM 4783 N N . LEU B 1 23 ? 19.672 -26.406 -18.719 1 92.56 23 LEU B N 1
ATOM 4784 C CA . LEU B 1 23 ? 19.75 -27.188 -19.953 1 92.56 23 LEU B CA 1
ATOM 4785 C C . LEU B 1 23 ? 19.984 -28.656 -19.656 1 92.56 23 LEU B C 1
ATOM 4787 O O . LEU B 1 23 ? 19.453 -29.531 -20.344 1 92.56 23 LEU B O 1
ATOM 4791 N N . ILE B 1 24 ? 20.734 -28.891 -18.609 1 92.06 24 ILE B N 1
ATOM 4792 C CA . ILE B 1 24 ? 20.953 -30.266 -18.203 1 92.06 24 ILE B CA 1
ATOM 4793 C C . ILE B 1 24 ? 19.641 -30.891 -17.75 1 92.06 24 ILE B C 1
ATOM 4795 O O . ILE B 1 24 ? 19.312 -32 -18.125 1 92.06 24 ILE B O 1
ATOM 4799 N N . GLU B 1 25 ? 18.984 -30.156 -16.969 1 86.06 25 GLU B N 1
ATOM 4800 C CA . GLU B 1 25 ? 17.672 -30.625 -16.516 1 86.06 25 GLU B CA 1
ATOM 4801 C C . GLU B 1 25 ? 16.734 -30.859 -17.688 1 86.06 25 GLU B C 1
ATOM 4803 O O . GLU B 1 25 ? 16 -31.844 -17.719 1 86.06 25 GLU B O 1
ATOM 4808 N N . LEU B 1 26 ? 16.766 -29.938 -18.594 1 88.38 26 LEU B N 1
ATOM 4809 C CA . LEU B 1 26 ? 15.922 -30.016 -19.781 1 88.38 26 LEU B CA 1
ATOM 4810 C C . LEU B 1 26 ? 16.297 -31.219 -20.641 1 88.38 26 LEU B C 1
ATOM 4812 O O . LEU B 1 26 ? 15.414 -31.922 -21.125 1 88.38 26 LEU B O 1
ATOM 4816 N N . PHE B 1 27 ? 17.5 -31.453 -20.75 1 90.25 27 PHE B N 1
ATOM 4817 C CA . PHE B 1 27 ? 17.969 -32.562 -21.547 1 90.25 27 PHE B CA 1
ATOM 4818 C C . PHE B 1 27 ? 17.531 -33.906 -20.953 1 90.25 27 PHE B C 1
ATOM 4820 O O . PHE B 1 27 ? 17.125 -34.812 -21.672 1 90.25 27 PHE B O 1
ATOM 4827 N N . VAL B 1 28 ? 17.688 -34 -19.672 1 86.25 28 VAL B N 1
ATOM 4828 C CA . VAL B 1 28 ? 17.281 -35.219 -19 1 86.25 28 VAL B CA 1
ATOM 4829 C C . VAL B 1 28 ? 15.773 -35.406 -19.156 1 86.25 28 VAL B C 1
ATOM 4831 O O . VAL B 1 28 ? 15.305 -36.531 -19.406 1 86.25 28 VAL B O 1
ATOM 4834 N N . GLU B 1 29 ? 15.047 -34.344 -19.016 1 82.44 29 GLU B N 1
ATOM 4835 C CA . GLU B 1 29 ? 13.594 -34.406 -19.125 1 82.44 29 GLU B CA 1
ATOM 4836 C C . GLU B 1 29 ? 13.172 -34.844 -20.531 1 82.44 29 GLU B C 1
ATOM 4838 O O . GLU B 1 29 ? 12.211 -35.594 -20.688 1 82.44 29 GLU B O 1
ATOM 4843 N N . LEU B 1 30 ? 13.906 -34.406 -21.547 1 87.62 30 LEU B N 1
ATOM 4844 C CA . LEU B 1 30 ? 13.602 -34.719 -22.938 1 87.62 30 LEU B CA 1
ATOM 4845 C C . LEU B 1 30 ? 14.078 -36.125 -23.281 1 87.62 30 LEU B C 1
ATOM 4847 O O . LEU B 1 30 ? 13.578 -36.75 -24.234 1 87.62 30 LEU B O 1
ATOM 4851 N N . TRP B 1 31 ? 14.984 -36.594 -22.5 1 87 31 TRP B N 1
ATOM 4852 C CA . TRP B 1 31 ? 15.547 -37.906 -22.766 1 87 31 TRP B CA 1
ATOM 4853 C C . TRP B 1 31 ? 14.695 -39 -22.109 1 87 31 TRP B C 1
ATOM 4855 O O . TRP B 1 31 ? 14.758 -40.156 -22.516 1 87 31 TRP B O 1
ATOM 4865 N N . GLN B 1 32 ? 13.93 -38.719 -21.188 1 81.56 32 GLN B N 1
ATOM 4866 C CA . GLN B 1 32 ? 13.188 -39.656 -20.406 1 81.56 32 GLN B CA 1
ATOM 4867 C C . GLN B 1 32 ? 12.211 -40.469 -21.266 1 81.56 32 GLN B C 1
ATOM 4869 O O . GLN B 1 32 ? 12.141 -41.688 -21.172 1 81.56 32 GLN B O 1
ATOM 4874 N N . PRO B 1 33 ? 11.484 -39.812 -22.172 1 80.19 33 PRO B N 1
ATOM 4875 C CA . PRO B 1 33 ? 10.578 -40.594 -23.031 1 80.19 33 PRO B CA 1
ATOM 4876 C C . PRO B 1 33 ? 11.312 -41.562 -23.922 1 80.19 33 PRO B C 1
ATOM 4878 O O . PRO B 1 33 ? 10.797 -42.656 -24.203 1 80.19 33 PRO B O 1
ATOM 4881 N N . LEU B 1 34 ? 12.5 -41.281 -24.344 1 84.31 34 LEU B N 1
ATOM 4882 C CA . LEU B 1 34 ? 13.281 -42.219 -25.156 1 84.31 34 LEU B CA 1
ATOM 4883 C C . LEU B 1 34 ? 13.727 -43.438 -24.359 1 84.31 34 LEU B C 1
ATOM 4885 O O . LEU B 1 34 ? 13.766 -44.531 -24.875 1 84.31 34 LEU B O 1
ATOM 4889 N N . LEU B 1 35 ? 14.078 -43.125 -23.125 1 81.62 35 LEU B N 1
ATOM 4890 C CA . LEU B 1 35 ? 14.453 -44.219 -22.25 1 81.62 35 LEU B CA 1
ATOM 4891 C C . LEU B 1 35 ? 13.266 -45.156 -22 1 81.62 35 LEU B C 1
ATOM 4893 O O . LEU B 1 35 ? 13.414 -46.375 -21.953 1 81.62 35 LEU B O 1
ATOM 4897 N N . MET B 1 36 ? 12.117 -44.562 -21.812 1 77.56 36 MET B N 1
ATOM 4898 C CA . MET B 1 36 ? 10.898 -45.344 -21.641 1 77.56 36 MET B CA 1
ATOM 4899 C C . MET B 1 36 ? 10.609 -46.188 -22.859 1 77.56 36 MET B C 1
ATOM 4901 O O . MET B 1 36 ? 10.156 -47.312 -22.734 1 77.56 36 MET B O 1
ATOM 4905 N N . GLU B 1 37 ? 10.867 -45.625 -24.031 1 80.75 37 GLU B N 1
ATOM 4906 C CA . GLU B 1 37 ? 10.719 -46.375 -25.281 1 80.75 37 GLU B CA 1
ATOM 4907 C C . GLU B 1 37 ? 11.609 -47.625 -25.297 1 80.75 37 GLU B C 1
ATOM 4909 O O . GLU B 1 37 ? 11.141 -48.719 -25.625 1 80.75 37 GLU B O 1
ATOM 4914 N N . LYS B 1 38 ? 12.859 -47.469 -24.938 1 80.56 38 LYS B N 1
ATOM 4915 C CA . LYS B 1 38 ? 13.805 -48.562 -24.953 1 80.56 38 LYS B CA 1
ATOM 4916 C C . LYS B 1 38 ? 13.438 -49.625 -23.906 1 80.56 38 LYS B C 1
ATOM 4918 O O . LYS B 1 38 ? 13.586 -50.812 -24.141 1 80.56 38 LYS B O 1
ATOM 4923 N N . ILE B 1 39 ? 12.953 -49.156 -22.812 1 77.12 39 ILE B N 1
ATOM 4924 C CA . ILE B 1 39 ? 12.555 -50.094 -21.75 1 77.12 39 ILE B CA 1
ATOM 4925 C C . ILE B 1 39 ? 11.352 -50.906 -22.203 1 77.12 39 ILE B C 1
ATOM 4927 O O . ILE B 1 39 ? 11.305 -52.125 -21.969 1 77.12 39 ILE B O 1
ATOM 4931 N N . ILE B 1 40 ? 10.438 -50.281 -22.891 1 72.69 40 ILE B N 1
ATOM 4932 C CA . ILE B 1 40 ? 9.219 -50.969 -23.297 1 72.69 40 ILE B CA 1
ATOM 4933 C C . ILE B 1 40 ? 9.508 -51.875 -24.484 1 72.69 40 ILE B C 1
ATOM 4935 O O . ILE B 1 40 ? 9.164 -53.062 -24.453 1 72.69 40 ILE B O 1
ATOM 4939 N N . ASP B 1 41 ? 10.227 -51.406 -25.547 1 75.56 41 ASP B N 1
ATOM 4940 C CA . ASP B 1 41 ? 10.461 -52.188 -26.766 1 75.56 41 ASP B CA 1
ATOM 4941 C C . ASP B 1 41 ? 11.414 -53.344 -26.516 1 75.56 41 ASP B C 1
ATOM 4943 O O . ASP B 1 41 ? 11.164 -54.469 -26.953 1 75.56 41 ASP B O 1
ATOM 4947 N N . HIS B 1 42 ? 12.516 -53.031 -25.781 1 75.5 42 HIS B N 1
ATOM 4948 C CA . HIS B 1 42 ? 13.562 -54.062 -25.672 1 75.5 42 HIS B CA 1
ATOM 4949 C C . HIS B 1 42 ? 13.516 -54.75 -24.312 1 75.5 42 HIS B C 1
ATOM 4951 O O . HIS B 1 42 ? 14.211 -55.719 -24.094 1 75.5 42 HIS B O 1
ATOM 4957 N N . GLY B 1 43 ? 12.781 -54.25 -23.406 1 70 43 GLY B N 1
ATOM 4958 C CA . GLY B 1 43 ? 12.727 -54.844 -22.078 1 70 43 GLY B CA 1
ATOM 4959 C C . GLY B 1 43 ? 11.414 -55.562 -21.797 1 70 43 GLY B C 1
ATOM 4960 O O . GLY B 1 43 ? 11.359 -56.781 -21.812 1 70 43 GLY B O 1
ATOM 4961 N N . VAL B 1 44 ? 10.328 -54.781 -21.875 1 63.62 44 VAL B N 1
ATOM 4962 C CA . VAL B 1 44 ? 9.039 -55.312 -21.438 1 63.62 44 VAL B CA 1
ATOM 4963 C C . VAL B 1 44 ? 8.477 -56.25 -22.484 1 63.62 44 VAL B C 1
ATOM 4965 O O . VAL B 1 44 ? 8.062 -57.375 -22.156 1 63.62 44 VAL B O 1
ATOM 4968 N N . ILE B 1 45 ? 8.523 -55.875 -23.75 1 64.25 45 ILE B N 1
ATOM 4969 C CA . ILE B 1 45 ? 7.934 -56.656 -24.828 1 64.25 45 ILE B CA 1
ATOM 4970 C C . ILE B 1 45 ? 8.812 -57.875 -25.094 1 64.25 45 ILE B C 1
ATOM 4972 O O . ILE B 1 45 ? 8.305 -59 -25.297 1 64.25 45 ILE B O 1
ATOM 4976 N N . SER B 1 46 ? 10.211 -57.688 -25.062 1 67.88 46 SER B N 1
ATOM 4977 C CA . SER B 1 46 ? 11.117 -58.781 -25.359 1 67.88 46 SER B CA 1
ATOM 4978 C C . SER B 1 46 ? 11.391 -59.625 -24.109 1 67.88 46 SER B C 1
ATOM 4980 O O . SER B 1 46 ? 12.125 -60.625 -24.172 1 67.88 46 SER B O 1
ATOM 4982 N N . LYS B 1 47 ? 10.797 -59.25 -22.906 1 67.69 47 LYS B N 1
ATOM 4983 C CA . LYS B 1 47 ? 10.859 -60 -21.656 1 67.69 47 LYS B CA 1
ATOM 4984 C C . LYS B 1 47 ? 12.297 -60.125 -21.172 1 67.69 47 LYS B C 1
ATOM 4986 O O . LYS B 1 47 ? 12.711 -61.188 -20.734 1 67.69 47 LYS B O 1
ATOM 4991 N N . ASN B 1 48 ? 13.125 -59.156 -21.5 1 74.75 48 ASN B N 1
ATOM 4992 C CA . ASN B 1 48 ? 14.508 -59.156 -21.047 1 74.75 48 ASN B CA 1
ATOM 4993 C C . ASN B 1 48 ? 14.695 -58.25 -19.828 1 74.75 48 ASN B C 1
ATOM 4995 O O . ASN B 1 48 ? 14.695 -57.031 -19.953 1 74.75 48 ASN B O 1
ATOM 4999 N N . LEU B 1 49 ? 14.953 -58.875 -18.641 1 74 49 LEU B N 1
ATOM 5000 C CA . LEU B 1 49 ? 15.062 -58.156 -17.375 1 74 49 LEU B CA 1
ATOM 5001 C C . LEU B 1 49 ? 16.344 -57.344 -17.297 1 74 49 LEU B C 1
ATOM 5003 O O . LEU B 1 49 ? 16.391 -56.281 -16.672 1 74 49 LEU B O 1
ATOM 5007 N N . HIS B 1 50 ? 17.297 -57.938 -17.938 1 78.19 50 HIS B N 1
ATOM 5008 C CA . HIS B 1 50 ? 18.594 -57.281 -17.875 1 78.19 50 HIS B CA 1
ATOM 5009 C C . HIS B 1 50 ? 18.516 -55.906 -18.547 1 78.19 50 HIS B C 1
ATOM 5011 O O . HIS B 1 50 ? 19.109 -54.938 -18.062 1 78.19 50 HIS B O 1
ATOM 5017 N N . ILE B 1 51 ? 17.703 -55.75 -19.578 1 81.06 51 ILE B N 1
ATOM 5018 C CA . ILE B 1 51 ? 17.578 -54.5 -20.312 1 81.06 51 ILE B CA 1
ATOM 5019 C C . ILE B 1 51 ? 16.719 -53.531 -19.516 1 81.06 51 ILE B C 1
ATOM 5021 O O . ILE B 1 51 ? 17 -52.312 -19.5 1 81.06 51 ILE B O 1
ATOM 5025 N N . ILE B 1 52 ? 15.82 -54.031 -18.797 1 77.19 52 ILE B N 1
ATOM 5026 C CA . ILE B 1 52 ? 14.977 -53.156 -17.984 1 77.19 52 ILE B CA 1
ATOM 5027 C C . ILE B 1 52 ? 15.805 -52.562 -16.859 1 77.19 52 ILE B C 1
ATOM 5029 O O . ILE B 1 52 ? 15.719 -51.344 -16.609 1 77.19 52 ILE B O 1
ATOM 5033 N N . TRP B 1 53 ? 16.656 -53.406 -16.25 1 77.94 53 TRP B N 1
ATOM 5034 C CA . TRP B 1 53 ? 17.453 -52.938 -15.133 1 77.94 53 TRP B CA 1
ATOM 5035 C C . TRP B 1 53 ? 18.547 -51.969 -15.633 1 77.94 53 TRP B C 1
ATOM 5037 O O . TRP B 1 53 ? 18.891 -51 -14.945 1 77.94 53 TRP B O 1
ATOM 5047 N N . THR B 1 54 ? 19.109 -52.281 -16.797 1 82.25 54 THR B N 1
ATOM 5048 C CA . THR B 1 54 ? 20.156 -51.438 -17.328 1 82.25 54 THR B CA 1
ATOM 5049 C C . THR B 1 54 ? 19.594 -50.062 -17.703 1 82.25 54 THR B C 1
ATOM 5051 O O . THR B 1 54 ? 20.109 -49.031 -17.281 1 82.25 54 THR B O 1
ATOM 5054 N N . TRP B 1 55 ? 18.469 -50.031 -18.438 1 81.88 55 TRP B N 1
ATOM 5055 C CA . TRP B 1 55 ? 17.891 -48.75 -18.859 1 81.88 55 TRP B CA 1
ATOM 5056 C C . TRP B 1 55 ? 17.172 -48.062 -17.703 1 81.88 55 TRP B C 1
ATOM 5058 O O . TRP B 1 55 ? 17.078 -46.844 -17.672 1 81.88 55 TRP B O 1
ATOM 5068 N N . GLY B 1 56 ? 16.672 -48.812 -16.766 1 78.62 56 GLY B N 1
ATOM 5069 C CA . GLY B 1 56 ? 16.125 -48.25 -15.547 1 78.62 56 GLY B CA 1
ATOM 5070 C C . GLY B 1 56 ? 17.172 -47.531 -14.703 1 78.62 56 GLY B C 1
ATOM 5071 O O . GLY B 1 56 ? 16.922 -46.469 -14.164 1 78.62 56 GLY B O 1
ATOM 5072 N N . ALA B 1 57 ? 18.281 -48.188 -14.602 1 81.94 57 ALA B N 1
ATOM 5073 C CA . ALA B 1 57 ? 19.375 -47.594 -13.859 1 81.94 57 ALA B CA 1
ATOM 5074 C C . ALA B 1 57 ? 19.844 -46.312 -14.523 1 81.94 57 ALA B C 1
ATOM 5076 O O . ALA B 1 57 ? 20.188 -45.344 -13.836 1 81.94 57 ALA B O 1
ATOM 5077 N N . VAL B 1 58 ? 19.828 -46.281 -15.836 1 85.12 58 VAL B N 1
ATOM 5078 C CA . VAL B 1 58 ? 20.203 -45.094 -16.562 1 85.12 58 VAL B CA 1
ATOM 5079 C C . VAL B 1 58 ? 19.172 -44 -16.312 1 85.12 58 VAL B C 1
ATOM 5081 O O . VAL B 1 58 ? 19.547 -42.812 -16.156 1 85.12 58 VAL B O 1
ATOM 5084 N N . MET B 1 59 ? 17.938 -44.375 -16.297 1 81.12 59 MET B N 1
ATOM 5085 C CA . MET B 1 59 ? 16.859 -43.406 -16.016 1 81.12 59 MET B CA 1
ATOM 5086 C C . MET B 1 59 ? 17.016 -42.812 -14.617 1 81.12 59 MET B C 1
ATOM 5088 O O . MET B 1 59 ? 16.844 -41.625 -14.43 1 81.12 59 MET B O 1
ATOM 5092 N N . LEU B 1 60 ? 17.344 -43.625 -13.656 1 81.25 60 LEU B N 1
ATOM 5093 C CA . LEU B 1 60 ? 17.516 -43.156 -12.281 1 81.25 60 LEU B CA 1
ATOM 5094 C C . LEU B 1 60 ? 18.75 -42.281 -12.172 1 81.25 60 LEU B C 1
ATOM 5096 O O . LEU B 1 60 ? 18.734 -41.25 -11.461 1 81.25 60 LEU B O 1
ATOM 5100 N N . GLY B 1 61 ? 19.812 -42.781 -12.82 1 85.12 61 GLY B N 1
ATOM 5101 C CA . GLY B 1 61 ? 21.016 -41.969 -12.82 1 85.12 61 GLY B CA 1
ATOM 5102 C C . GLY B 1 61 ? 20.812 -40.594 -13.438 1 85.12 61 GLY B C 1
ATOM 5103 O O . GLY B 1 61 ? 21.266 -39.594 -12.883 1 85.12 61 GLY B O 1
ATOM 5104 N N . THR B 1 62 ? 20.094 -40.5 -14.547 1 85.19 62 THR B N 1
ATOM 5105 C CA . THR B 1 62 ? 19.859 -39.219 -15.203 1 85.19 62 THR B CA 1
ATOM 5106 C C . THR B 1 62 ? 18.875 -38.375 -14.398 1 85.19 62 THR B C 1
ATOM 5108 O O . THR B 1 62 ? 18.969 -37.156 -14.398 1 85.19 62 THR B O 1
ATOM 5111 N N . SER B 1 63 ? 17.969 -39.062 -13.758 1 80.69 63 SER B N 1
ATOM 5112 C CA . SER B 1 63 ? 17.047 -38.344 -12.891 1 80.69 63 SER B CA 1
ATOM 5113 C C . SER B 1 63 ? 17.781 -37.688 -11.719 1 80.69 63 SER B C 1
ATOM 5115 O O . SER B 1 63 ? 17.438 -36.594 -11.281 1 80.69 63 SER B O 1
ATOM 5117 N N . LEU B 1 64 ? 18.688 -38.469 -11.164 1 85.25 64 LEU B N 1
ATOM 5118 C CA . LEU B 1 64 ? 19.5 -37.906 -10.094 1 85.25 64 LEU B CA 1
ATOM 5119 C C . LEU B 1 64 ? 20.297 -36.719 -10.578 1 85.25 64 LEU B C 1
ATOM 5121 O O . LEU B 1 64 ? 20.5 -35.75 -9.836 1 85.25 64 LEU B O 1
ATOM 5125 N N . LEU B 1 65 ? 20.766 -36.875 -11.789 1 87.12 65 LEU B N 1
ATOM 5126 C CA . LEU B 1 65 ? 21.484 -35.75 -12.391 1 87.12 65 LEU B CA 1
ATOM 5127 C C . LEU B 1 65 ? 20.562 -34.531 -12.57 1 87.12 65 LEU B C 1
ATOM 5129 O O . LEU B 1 65 ? 20.969 -33.406 -12.312 1 87.12 65 LEU B O 1
ATOM 5133 N N . ALA B 1 66 ? 19.422 -34.75 -12.992 1 84.25 66 ALA B N 1
ATOM 5134 C CA . ALA B 1 66 ? 18.438 -33.688 -13.164 1 84.25 66 ALA B CA 1
ATOM 5135 C C . ALA B 1 66 ? 18.062 -33.062 -11.82 1 84.25 66 ALA B C 1
ATOM 5137 O O . ALA B 1 66 ? 17.875 -31.844 -11.719 1 84.25 66 ALA B O 1
ATOM 5138 N N . PHE B 1 67 ? 17.984 -33.906 -10.859 1 82.69 67 PHE B N 1
ATOM 5139 C CA . PHE B 1 67 ? 17.688 -33.469 -9.5 1 82.69 67 PHE B CA 1
ATOM 5140 C C . PHE B 1 67 ? 18.797 -32.562 -8.977 1 82.69 67 PHE B C 1
ATOM 5142 O O . PHE B 1 67 ? 18.516 -31.453 -8.5 1 82.69 67 PHE B O 1
ATOM 5149 N N . ALA B 1 68 ? 19.922 -33.031 -9.086 1 88.12 68 ALA B N 1
ATOM 5150 C CA . ALA B 1 68 ? 21.078 -32.25 -8.633 1 88.12 68 ALA B CA 1
ATOM 5151 C C . ALA B 1 68 ? 21.188 -30.922 -9.406 1 88.12 68 ALA B C 1
ATOM 5153 O O . ALA B 1 68 ? 21.438 -29.875 -8.82 1 88.12 68 ALA B O 1
ATOM 5154 N N . SER B 1 69 ? 21.016 -31 -10.672 1 89.19 69 SER B N 1
ATOM 5155 C CA . SER B 1 69 ? 21.078 -29.812 -11.516 1 89.19 69 SER B CA 1
ATOM 5156 C C . SER B 1 69 ? 19.938 -28.859 -11.203 1 89.19 69 SER B C 1
ATOM 5158 O O . SER B 1 69 ? 20.125 -27.641 -11.25 1 89.19 69 SER B O 1
ATOM 5160 N N . GLY B 1 70 ? 18.828 -29.438 -10.891 1 85 70 GLY B N 1
ATOM 5161 C CA . GLY B 1 70 ? 17.703 -28.594 -10.523 1 85 70 GLY B CA 1
ATOM 5162 C C . GLY B 1 70 ? 17.922 -27.797 -9.258 1 85 70 GLY B C 1
ATOM 5163 O O . GLY B 1 70 ? 17.625 -26.609 -9.203 1 85 70 GLY B O 1
ATOM 5164 N N . ILE B 1 71 ? 18.469 -28.453 -8.297 1 85.25 71 ILE B N 1
ATOM 5165 C CA . ILE B 1 71 ? 18.781 -27.797 -7.031 1 85.25 71 ILE B CA 1
ATOM 5166 C C . ILE B 1 71 ? 19.828 -26.719 -7.246 1 85.25 71 ILE B C 1
ATOM 5168 O O . ILE B 1 71 ? 19.703 -25.594 -6.746 1 85.25 71 ILE B O 1
ATOM 5172 N N . ALA B 1 72 ? 20.797 -27.141 -7.984 1 89.44 72 ALA B N 1
ATOM 5173 C CA . ALA B 1 72 ? 21.875 -26.188 -8.258 1 89.44 72 ALA B CA 1
ATOM 5174 C C . ALA B 1 72 ? 21.359 -24.984 -9.031 1 89.44 72 ALA B C 1
ATOM 5176 O O . ALA B 1 72 ? 21.75 -23.844 -8.758 1 89.44 72 ALA B O 1
ATOM 5177 N N . ASN B 1 73 ? 20.531 -25.25 -9.969 1 90.44 73 ASN B N 1
ATOM 5178 C CA . ASN B 1 73 ? 19.938 -24.172 -10.742 1 90.44 73 ASN B CA 1
ATOM 5179 C C . ASN B 1 73 ? 19.125 -23.219 -9.867 1 90.44 73 ASN B C 1
ATOM 5181 O O . ASN B 1 73 ? 19.234 -22 -9.992 1 90.44 73 ASN B O 1
ATOM 5185 N N . SER B 1 74 ? 18.359 -23.797 -9.031 1 86.25 74 SER B N 1
ATOM 5186 C CA . SER B 1 74 ? 17.516 -22.984 -8.164 1 86.25 74 SER B CA 1
ATOM 5187 C C . SER B 1 74 ? 18.344 -22.125 -7.223 1 86.25 74 SER B C 1
ATOM 5189 O O . SER B 1 74 ? 18 -20.969 -6.961 1 86.25 74 SER B O 1
ATOM 5191 N N . PHE B 1 75 ? 19.438 -22.656 -6.777 1 86.62 75 PHE B N 1
ATOM 5192 C CA . PHE B 1 75 ? 20.297 -21.922 -5.867 1 86.62 75 PHE B CA 1
ATOM 5193 C C . PHE B 1 75 ? 20.984 -20.766 -6.59 1 86.62 75 PHE B C 1
ATOM 5195 O O . PHE B 1 75 ? 21.062 -19.656 -6.066 1 86.62 75 PHE B O 1
ATOM 5202 N N . VAL B 1 76 ? 21.469 -21.109 -7.723 1 91.38 76 VAL B N 1
ATOM 5203 C CA . VAL B 1 76 ? 22.188 -20.094 -8.477 1 91.38 76 VAL B CA 1
ATOM 5204 C C . VAL B 1 76 ? 21.219 -19 -8.938 1 91.38 76 VAL B C 1
ATOM 5206 O O . VAL B 1 76 ? 21.531 -17.812 -8.891 1 91.38 76 VAL B O 1
ATOM 5209 N N . ALA B 1 77 ? 20.062 -19.422 -9.344 1 91 77 ALA B N 1
ATOM 5210 C CA . ALA B 1 77 ? 19.047 -18.469 -9.789 1 91 77 ALA B CA 1
ATOM 5211 C C . ALA B 1 77 ? 18.625 -17.562 -8.648 1 91 77 ALA B C 1
ATOM 5213 O O . ALA B 1 77 ? 18.453 -16.344 -8.844 1 91 77 ALA B O 1
ATOM 5214 N N . ALA B 1 78 ? 18.438 -18.156 -7.523 1 88 78 ALA B N 1
ATOM 5215 C CA . ALA B 1 78 ? 18.062 -17.375 -6.348 1 88 78 ALA B CA 1
ATOM 5216 C C . ALA B 1 78 ? 19.172 -16.391 -5.977 1 88 78 ALA B C 1
ATOM 5218 O O . ALA B 1 78 ? 18.891 -15.242 -5.609 1 88 78 ALA B O 1
ATOM 5219 N N . HIS B 1 79 ? 20.391 -16.906 -6.07 1 89.69 79 HIS B N 1
ATOM 5220 C CA . HIS B 1 79 ? 21.531 -16.062 -5.746 1 89.69 79 HIS B CA 1
ATOM 5221 C C . HIS B 1 79 ? 21.609 -14.867 -6.688 1 89.69 79 HIS B C 1
ATOM 5223 O O . HIS B 1 79 ? 21.766 -13.734 -6.242 1 89.69 79 HIS B O 1
ATOM 5229 N N . VAL B 1 80 ? 21.453 -15.117 -7.906 1 92.94 80 VAL B N 1
ATOM 5230 C CA . VAL B 1 80 ? 21.531 -14.047 -8.898 1 92.94 80 VAL B CA 1
ATOM 5231 C C . VAL B 1 80 ? 20.359 -13.086 -8.703 1 92.94 80 VAL B C 1
ATOM 5233 O O . VAL B 1 80 ? 20.547 -11.867 -8.734 1 92.94 80 VAL B O 1
ATOM 5236 N N . GLY B 1 81 ? 19.156 -13.648 -8.539 1 92.31 81 GLY B N 1
ATOM 5237 C CA . GLY B 1 81 ? 17.984 -12.805 -8.344 1 92.31 81 GLY B CA 1
ATOM 5238 C C . GLY B 1 81 ? 18.094 -11.891 -7.137 1 92.31 81 GLY B C 1
ATOM 5239 O O . GLY B 1 81 ? 17.828 -10.695 -7.234 1 92.31 81 GLY B O 1
ATOM 5240 N N . GLN B 1 82 ? 18.562 -12.414 -6.027 1 90.12 82 GLN B N 1
ATOM 5241 C CA . GLN B 1 82 ? 18.656 -11.656 -4.785 1 90.12 82 GLN B CA 1
ATOM 5242 C C . GLN B 1 82 ? 19.797 -10.656 -4.828 1 90.12 82 GLN B C 1
ATOM 5244 O O . GLN B 1 82 ? 19.688 -9.531 -4.332 1 90.12 82 GLN B O 1
ATOM 5249 N N . GLN B 1 83 ? 20.953 -11.086 -5.387 1 91.56 83 GLN B N 1
ATOM 5250 C CA . GLN B 1 83 ? 22.062 -10.164 -5.512 1 91.56 83 GLN B CA 1
ATOM 5251 C C . GLN B 1 83 ? 21.734 -9.016 -6.453 1 91.56 83 GLN B C 1
ATOM 5253 O O . GLN B 1 83 ? 22.125 -7.867 -6.215 1 91.56 83 GLN B O 1
ATOM 5258 N N . TYR B 1 84 ? 21.062 -9.32 -7.473 1 93.5 84 TYR B N 1
ATOM 5259 C CA . TYR B 1 84 ? 20.578 -8.305 -8.398 1 93.5 84 TYR B CA 1
ATOM 5260 C C . TYR B 1 84 ? 19.656 -7.316 -7.68 1 93.5 84 TYR B C 1
ATOM 5262 O O . TYR B 1 84 ? 19.812 -6.102 -7.828 1 93.5 84 TYR B O 1
ATOM 5270 N N . GLY B 1 85 ? 18.703 -7.906 -6.961 1 92.94 85 GLY B N 1
ATOM 5271 C CA . GLY B 1 85 ? 17.812 -7.043 -6.191 1 92.94 85 GLY B CA 1
ATOM 5272 C C . GLY B 1 85 ? 18.547 -6.172 -5.195 1 92.94 85 GLY B C 1
ATOM 5273 O O . GLY B 1 85 ? 18.219 -4.996 -5.02 1 92.94 85 GLY B O 1
ATOM 5274 N N . PHE B 1 86 ? 19.531 -6.746 -4.551 1 91.62 86 PHE B N 1
ATOM 5275 C CA . PHE B 1 86 ? 20.375 -6.031 -3.602 1 91.62 86 PHE B CA 1
ATOM 5276 C C . PHE B 1 86 ? 21.078 -4.852 -4.277 1 91.62 86 PHE B C 1
ATOM 5278 O O . PHE B 1 86 ? 21.031 -3.73 -3.768 1 91.62 86 PHE B O 1
ATOM 5285 N N . ASP B 1 87 ? 21.672 -5.105 -5.359 1 92.5 87 ASP B N 1
ATOM 5286 C CA . ASP B 1 87 ? 22.406 -4.07 -6.086 1 92.5 87 ASP B CA 1
ATOM 5287 C C . ASP B 1 87 ? 21.453 -3.002 -6.621 1 92.5 87 ASP B C 1
ATOM 5289 O O . ASP B 1 87 ? 21.766 -1.81 -6.586 1 92.5 87 ASP B O 1
ATOM 5293 N N . LEU B 1 88 ? 20.359 -3.445 -7.082 1 93.12 88 LEU B N 1
ATOM 5294 C CA . LEU B 1 88 ? 19.375 -2.51 -7.621 1 93.12 88 LEU B CA 1
ATOM 5295 C C . LEU B 1 88 ? 18.875 -1.56 -6.539 1 93.12 88 LEU B C 1
ATOM 5297 O O . LEU B 1 88 ? 18.781 -0.35 -6.762 1 93.12 88 LEU B O 1
ATOM 5301 N N . ARG B 1 89 ? 18.547 -2.123 -5.473 1 92.62 89 ARG B N 1
ATOM 5302 C CA . ARG B 1 89 ? 18.078 -1.317 -4.348 1 92.62 89 ARG B CA 1
ATOM 5303 C C . ARG B 1 89 ? 19.172 -0.354 -3.877 1 92.62 89 ARG B C 1
ATOM 5305 O O . ARG B 1 89 ? 18.875 0.804 -3.564 1 92.62 89 ARG B O 1
ATOM 5312 N N . LYS B 1 90 ? 20.328 -0.843 -3.758 1 90.5 90 LYS B N 1
ATOM 5313 C CA . LYS B 1 90 ? 21.453 -0.029 -3.328 1 90.5 90 LYS B CA 1
ATOM 5314 C C . LYS B 1 90 ? 21.672 1.155 -4.27 1 90.5 90 LYS B C 1
ATOM 5316 O O . LYS B 1 90 ? 21.812 2.295 -3.818 1 90.5 90 LYS B O 1
ATOM 5321 N N . HIS B 1 91 ? 21.672 0.908 -5.523 1 91.19 91 HIS B N 1
ATOM 5322 C CA . HIS B 1 91 ? 21.891 1.969 -6.5 1 91.19 91 HIS B CA 1
ATOM 5323 C C . HIS B 1 91 ? 20.719 2.932 -6.543 1 91.19 91 HIS B C 1
ATOM 5325 O O . HIS B 1 91 ? 20.891 4.129 -6.773 1 91.19 91 HIS B O 1
ATOM 5331 N N . LEU B 1 92 ? 19.516 2.377 -6.379 1 91.81 92 LEU B N 1
ATOM 5332 C CA . LEU B 1 92 ? 18.328 3.229 -6.316 1 91.81 92 LEU B CA 1
ATOM 5333 C C . LEU B 1 92 ? 18.406 4.176 -5.125 1 91.81 92 LEU B C 1
ATOM 5335 O O . LEU B 1 92 ? 18.078 5.359 -5.246 1 91.81 92 LEU B O 1
ATOM 5339 N N . PHE B 1 93 ? 18.844 3.619 -4.047 1 89.81 93 PHE B N 1
ATOM 5340 C CA . PHE B 1 93 ? 18.969 4.43 -2.844 1 89.81 93 PHE B CA 1
ATOM 5341 C C . PHE B 1 93 ? 20.016 5.523 -3.037 1 89.81 93 PHE B C 1
ATOM 5343 O O . PHE B 1 93 ? 19.797 6.668 -2.631 1 89.81 93 PHE B O 1
ATOM 5350 N N . GLU B 1 94 ? 21.047 5.164 -3.594 1 88.38 94 GLU B N 1
ATOM 5351 C CA . GLU B 1 94 ? 22.109 6.129 -3.877 1 88.38 94 GLU B CA 1
ATOM 5352 C C . GLU B 1 94 ? 21.609 7.234 -4.801 1 88.38 94 GLU B C 1
ATOM 5354 O O . GLU B 1 94 ? 21.922 8.414 -4.59 1 88.38 94 GLU B O 1
ATOM 5359 N N . LYS B 1 95 ? 20.906 6.809 -5.754 1 87.88 95 LYS B N 1
ATOM 5360 C CA . LYS B 1 95 ? 20.359 7.789 -6.688 1 87.88 95 LYS B CA 1
ATOM 5361 C C . LYS B 1 95 ? 19.375 8.727 -5.996 1 87.88 95 LYS B C 1
ATOM 5363 O O . LYS B 1 95 ? 19.375 9.93 -6.23 1 87.88 95 LYS B O 1
ATOM 5368 N N . ILE B 1 96 ? 18.547 8.172 -5.223 1 87.44 96 ILE B N 1
ATOM 5369 C CA . ILE B 1 96 ? 17.547 8.961 -4.504 1 87.44 96 ILE B CA 1
ATOM 5370 C C . ILE B 1 96 ? 18.25 9.945 -3.572 1 87.44 96 ILE B C 1
ATOM 5372 O O . ILE B 1 96 ? 17.781 11.078 -3.4 1 87.44 96 ILE B O 1
ATOM 5376 N N . GLN B 1 97 ? 19.344 9.523 -3.027 1 83.19 97 GLN B N 1
ATOM 5377 C CA . GLN B 1 97 ? 20.109 10.406 -2.16 1 83.19 97 GLN B CA 1
ATOM 5378 C C . GLN B 1 97 ? 20.703 11.578 -2.947 1 83.19 97 GLN B C 1
ATOM 5380 O O . GLN B 1 97 ? 20.984 12.633 -2.379 1 83.19 97 GLN B O 1
ATOM 5385 N N . SER B 1 98 ? 20.859 11.398 -4.172 1 81.81 98 SER B N 1
ATOM 5386 C CA . SER B 1 98 ? 21.453 12.438 -5 1 81.81 98 SER B CA 1
ATOM 5387 C C . SER B 1 98 ? 20.406 13.398 -5.535 1 81.81 98 SER B C 1
ATOM 5389 O O . SER B 1 98 ? 20.734 14.445 -6.094 1 81.81 98 SER B O 1
ATOM 5391 N N . PHE B 1 99 ? 19.141 13.094 -5.277 1 82.12 99 PHE B N 1
ATOM 5392 C CA . PHE B 1 99 ? 18.047 13.914 -5.777 1 82.12 99 PHE B CA 1
ATOM 5393 C C . PHE B 1 99 ? 18.062 15.289 -5.129 1 82.12 99 PHE B C 1
ATOM 5395 O O . PHE B 1 99 ? 18.453 15.43 -3.965 1 82.12 99 PHE B O 1
ATOM 5402 N N . SER B 1 100 ? 17.766 16.203 -5.965 1 76.25 100 SER B N 1
ATOM 5403 C CA . SER B 1 100 ? 17.531 17.547 -5.43 1 76.25 100 SER B CA 1
ATOM 5404 C C . SER B 1 100 ? 16.109 17.672 -4.871 1 76.25 100 SER B C 1
ATOM 5406 O O . SER B 1 100 ? 15.273 16.797 -5.07 1 76.25 100 SER B O 1
ATOM 5408 N N . PHE B 1 101 ? 15.93 18.625 -4.086 1 74.56 101 PHE B N 1
ATOM 5409 C CA . PHE B 1 101 ? 14.617 18.828 -3.479 1 74.56 101 PHE B CA 1
ATOM 5410 C C . PHE B 1 101 ? 13.547 19.016 -4.551 1 74.56 101 PHE B C 1
ATOM 5412 O O . PHE B 1 101 ? 12.375 18.703 -4.328 1 74.56 101 PHE B O 1
ATOM 5419 N N . ALA B 1 102 ? 13.961 19.562 -5.68 1 69.62 102 ALA B N 1
ATOM 5420 C CA . ALA B 1 102 ? 13.023 19.688 -6.793 1 69.62 102 ALA B CA 1
ATOM 5421 C C . ALA B 1 102 ? 12.531 18.328 -7.258 1 69.62 102 ALA B C 1
ATOM 5423 O O . ALA B 1 102 ? 11.352 18.172 -7.594 1 69.62 102 ALA B O 1
ATOM 5424 N N . ASN B 1 103 ? 13.406 17.391 -7.191 1 72.44 103 ASN B N 1
ATOM 5425 C CA . ASN B 1 103 ? 13.062 16.047 -7.617 1 72.44 103 ASN B CA 1
ATOM 5426 C C . ASN B 1 103 ? 12.07 15.391 -6.668 1 72.44 103 ASN B C 1
ATOM 5428 O O . ASN B 1 103 ? 11.25 14.57 -7.086 1 72.44 103 ASN B O 1
ATOM 5432 N N . PHE B 1 104 ? 12.18 15.719 -5.418 1 70.38 104 PHE B N 1
ATOM 5433 C CA . PHE B 1 104 ? 11.297 15.109 -4.422 1 70.38 104 PHE B CA 1
ATOM 5434 C C . PHE B 1 104 ? 9.867 15.609 -4.59 1 70.38 104 PHE B C 1
ATOM 5436 O O . PHE B 1 104 ? 8.93 14.977 -4.109 1 70.38 104 PHE B O 1
ATOM 5443 N N . GLU B 1 105 ? 9.773 16.703 -5.25 1 66.31 105 GLU B N 1
ATOM 5444 C CA . GLU B 1 105 ? 8.43 17.172 -5.566 1 66.31 105 GLU B CA 1
ATOM 5445 C C . GLU B 1 105 ? 7.812 16.359 -6.699 1 66.31 105 GLU B C 1
ATOM 5447 O O . GLU B 1 105 ? 6.586 16.281 -6.809 1 66.31 105 GLU B O 1
ATOM 5452 N N . GLN B 1 106 ? 8.672 15.844 -7.469 1 70.88 106 GLN B N 1
ATOM 5453 C CA . GLN B 1 106 ? 8.219 15.047 -8.609 1 70.88 106 GLN B CA 1
ATOM 5454 C C . GLN B 1 106 ? 7.785 13.656 -8.164 1 70.88 106 GLN B C 1
ATOM 5456 O O . GLN B 1 106 ? 6.887 13.055 -8.766 1 70.88 106 GLN B O 1
ATOM 5461 N N . PHE B 1 107 ? 8.484 13.109 -7.242 1 78.69 107 PHE B N 1
ATOM 5462 C CA . PHE B 1 107 ? 8.188 11.773 -6.742 1 78.69 107 PHE B CA 1
ATOM 5463 C C . PHE B 1 107 ? 7.656 11.836 -5.312 1 78.69 107 PHE B C 1
ATOM 5465 O O . PHE B 1 107 ? 8.297 12.422 -4.434 1 78.69 107 PHE B O 1
ATOM 5472 N N . SER B 1 108 ? 6.516 11.273 -5.109 1 78.25 108 SER B N 1
ATOM 5473 C CA . SER B 1 108 ? 6.008 11.188 -3.744 1 78.25 108 SER B CA 1
ATOM 5474 C C . SER B 1 108 ? 6.809 10.188 -2.918 1 78.25 108 SER B C 1
ATOM 5476 O O . SER B 1 108 ? 7.406 9.258 -3.467 1 78.25 108 SER B O 1
ATOM 5478 N N . THR B 1 109 ? 6.871 10.445 -1.577 1 80.62 109 THR B N 1
ATOM 5479 C CA . THR B 1 109 ? 7.562 9.547 -0.662 1 80.62 109 THR B CA 1
ATOM 5480 C C . THR B 1 109 ? 7.008 8.125 -0.779 1 80.62 109 THR B C 1
ATOM 5482 O O . THR B 1 109 ? 7.77 7.16 -0.829 1 80.62 109 THR B O 1
ATOM 5485 N N . ALA B 1 110 ? 5.77 8.031 -0.908 1 74 110 ALA B N 1
ATOM 5486 C CA . ALA B 1 110 ? 5.121 6.727 -1.032 1 74 110 ALA B CA 1
ATOM 5487 C C . ALA B 1 110 ? 5.543 6.023 -2.32 1 74 110 ALA B C 1
ATOM 5489 O O . ALA B 1 110 ? 5.793 4.816 -2.32 1 74 110 ALA B O 1
ATOM 5490 N N . SER B 1 111 ? 5.625 6.812 -3.365 1 82.56 111 SER B N 1
ATOM 5491 C CA . SER B 1 111 ? 6.02 6.262 -4.66 1 82.56 111 SER B CA 1
ATOM 5492 C C . SER B 1 111 ? 7.457 5.758 -4.629 1 82.56 111 SER B C 1
ATOM 5494 O O . SER B 1 111 ? 7.762 4.691 -5.164 1 82.56 111 SER B O 1
ATOM 5496 N N . LEU B 1 112 ? 8.258 6.48 -4.012 1 88.12 112 LEU B N 1
ATOM 5497 C CA . LEU B 1 112 ? 9.664 6.098 -3.949 1 88.12 112 LEU B CA 1
ATOM 5498 C C . LEU B 1 112 ? 9.844 4.832 -3.117 1 88.12 112 LEU B C 1
ATOM 5500 O O . LEU B 1 112 ? 10.648 3.963 -3.467 1 88.12 112 LEU B O 1
ATOM 5504 N N . ILE B 1 113 ? 9.117 4.742 -2.078 1 85.81 113 ILE B N 1
ATOM 5505 C CA . ILE B 1 113 ? 9.18 3.551 -1.242 1 85.81 113 ILE B CA 1
ATOM 5506 C C . ILE B 1 113 ? 8.734 2.332 -2.047 1 85.81 113 ILE B C 1
ATOM 5508 O O . ILE B 1 113 ? 9.398 1.294 -2.037 1 85.81 113 ILE B O 1
ATOM 5512 N N . THR B 1 114 ? 7.652 2.445 -2.771 1 81.75 114 THR B N 1
ATOM 5513 C CA . THR B 1 114 ? 7.125 1.354 -3.58 1 81.75 114 THR B CA 1
ATOM 5514 C C . THR B 1 114 ? 8.133 0.932 -4.648 1 81.75 114 THR B C 1
ATOM 5516 O O . THR B 1 114 ? 8.328 -0.261 -4.879 1 81.75 114 THR B O 1
ATOM 5519 N N . ARG B 1 115 ? 8.688 1.877 -5.27 1 87.81 115 ARG B N 1
ATOM 5520 C CA . ARG B 1 115 ? 9.641 1.609 -6.34 1 87.81 115 ARG B CA 1
ATOM 5521 C C . ARG B 1 115 ? 10.891 0.924 -5.801 1 87.81 115 ARG B C 1
ATOM 5523 O O . ARG B 1 115 ? 11.484 0.083 -6.48 1 87.81 115 ARG B O 1
ATOM 5530 N N . MET B 1 116 ? 11.211 1.175 -4.562 1 90.25 116 MET B N 1
ATOM 5531 C CA . MET B 1 116 ? 12.422 0.626 -3.967 1 90.25 116 MET B CA 1
ATOM 5532 C C . MET B 1 116 ? 12.164 -0.751 -3.367 1 90.25 116 MET B C 1
ATOM 5534 O O . MET B 1 116 ? 13.094 -1.537 -3.176 1 90.25 116 MET B O 1
ATOM 5538 N N . THR B 1 117 ? 10.984 -1.034 -3.07 1 87.88 117 THR B N 1
ATOM 5539 C CA . THR B 1 117 ? 10.703 -2.289 -2.379 1 87.88 117 THR B CA 1
ATOM 5540 C C . THR B 1 117 ? 9.93 -3.244 -3.283 1 87.88 117 THR B C 1
ATOM 5542 O O . THR B 1 117 ? 10.523 -4.109 -3.934 1 87.88 117 THR B O 1
ATOM 5545 N N . ASN B 1 118 ? 8.656 -2.871 -3.588 1 84.38 118 ASN B N 1
ATOM 5546 C CA . ASN B 1 118 ? 7.785 -3.758 -4.352 1 84.38 118 ASN B CA 1
ATOM 5547 C C . ASN B 1 118 ? 8.289 -3.951 -5.777 1 84.38 118 ASN B C 1
ATOM 5549 O O . ASN B 1 118 ? 8.312 -5.07 -6.289 1 84.38 118 ASN B O 1
ATOM 5553 N N . ASP B 1 119 ? 8.609 -2.896 -6.371 1 89.75 119 ASP B N 1
ATOM 5554 C CA . ASP B 1 119 ? 9.039 -2.982 -7.762 1 89.75 119 ASP B CA 1
ATOM 5555 C C . ASP B 1 119 ? 10.352 -3.754 -7.883 1 89.75 119 ASP B C 1
ATOM 5557 O O . ASP B 1 119 ? 10.547 -4.527 -8.82 1 89.75 119 ASP B O 1
ATOM 5561 N N . VAL B 1 120 ? 11.234 -3.547 -6.941 1 92.94 120 VAL B N 1
ATOM 5562 C CA . VAL B 1 120 ? 12.5 -4.273 -6.961 1 92.94 120 VAL B CA 1
ATOM 5563 C C . VAL B 1 120 ? 12.25 -5.762 -6.734 1 92.94 120 VAL B C 1
ATOM 5565 O O . VAL B 1 120 ? 12.859 -6.609 -7.383 1 92.94 120 VAL B O 1
ATOM 5568 N N . THR B 1 121 ? 11.398 -6.055 -5.832 1 88.38 121 THR B N 1
ATOM 5569 C CA . THR B 1 121 ? 11.047 -7.445 -5.57 1 88.38 121 THR B CA 1
ATOM 5570 C C . THR B 1 121 ? 10.461 -8.102 -6.816 1 88.38 121 THR B C 1
ATOM 5572 O O . THR B 1 121 ? 10.758 -9.258 -7.113 1 88.38 121 THR B O 1
ATOM 5575 N N . GLN B 1 122 ? 9.656 -7.336 -7.496 1 87.06 122 GLN B N 1
ATOM 5576 C CA . GLN B 1 122 ? 9.086 -7.844 -8.742 1 87.06 122 GLN B CA 1
ATOM 5577 C C . GLN B 1 122 ? 10.18 -8.141 -9.758 1 87.06 122 GLN B C 1
ATOM 5579 O O . GLN B 1 122 ? 10.117 -9.156 -10.469 1 87.06 122 GLN B O 1
ATOM 5584 N N . MET B 1 123 ? 11.125 -7.281 -9.82 1 92.31 123 MET B N 1
ATOM 5585 C CA . MET B 1 123 ? 12.242 -7.488 -10.742 1 92.31 123 MET B CA 1
ATOM 5586 C C . MET B 1 123 ? 13.062 -8.711 -10.336 1 92.31 123 MET B C 1
ATOM 5588 O O . MET B 1 123 ? 13.516 -9.469 -11.188 1 92.31 123 MET B O 1
ATOM 5592 N N . GLN B 1 124 ? 13.227 -8.883 -9.047 1 91.75 124 GLN B N 1
ATOM 5593 C CA . GLN B 1 124 ? 13.945 -10.039 -8.523 1 91.75 124 GLN B CA 1
ATOM 5594 C C . GLN B 1 124 ? 13.242 -11.336 -8.914 1 91.75 124 GLN B C 1
ATOM 5596 O O . GLN B 1 124 ? 13.891 -12.297 -9.344 1 91.75 124 GLN B O 1
ATOM 5601 N N . ASN B 1 125 ? 12 -11.312 -8.773 1 87 125 ASN B N 1
ATOM 5602 C CA . ASN B 1 125 ? 11.203 -12.484 -9.109 1 87 125 ASN B CA 1
ATOM 5603 C C . ASN B 1 125 ? 11.266 -12.797 -10.602 1 87 125 ASN B C 1
ATOM 5605 O O . ASN B 1 125 ? 11.32 -13.961 -10.992 1 87 125 ASN B O 1
ATOM 5609 N N . MET B 1 126 ? 11.234 -11.758 -11.352 1 88.44 126 MET B N 1
ATOM 5610 C CA . MET B 1 126 ? 11.312 -11.938 -12.797 1 88.44 126 MET B CA 1
ATOM 5611 C C . MET B 1 126 ? 12.641 -12.57 -13.195 1 88.44 126 MET B C 1
ATOM 5613 O O . MET B 1 126 ? 12.68 -13.477 -14.031 1 88.44 126 MET B O 1
ATOM 5617 N N . VAL B 1 127 ? 13.703 -12.078 -12.617 1 91.19 127 VAL B N 1
ATOM 5618 C CA . VAL B 1 127 ? 15.023 -12.617 -12.922 1 91.19 127 VAL B CA 1
ATOM 5619 C C . VAL B 1 127 ? 15.102 -14.078 -12.484 1 91.19 127 VAL B C 1
ATOM 5621 O O . VAL B 1 127 ? 15.602 -14.93 -13.219 1 91.19 127 VAL B O 1
ATOM 5624 N N . PHE B 1 128 ? 14.586 -14.336 -11.367 1 88.06 128 PHE B N 1
ATOM 5625 C CA . PHE B 1 128 ? 14.555 -15.695 -10.852 1 88.06 128 PHE B CA 1
ATOM 5626 C C . PHE B 1 128 ? 13.758 -16.609 -11.781 1 88.06 128 PHE B C 1
ATOM 5628 O O . PHE B 1 128 ? 14.234 -17.672 -12.172 1 88.06 128 PHE B O 1
ATOM 5635 N N . MET B 1 129 ? 12.609 -16.203 -12.125 1 86.38 129 MET B N 1
ATOM 5636 C CA . MET B 1 129 ? 11.75 -17 -12.992 1 86.38 129 MET B CA 1
ATOM 5637 C C . MET B 1 129 ? 12.383 -17.172 -14.375 1 86.38 129 MET B C 1
ATOM 5639 O O . MET B 1 129 ? 12.25 -18.234 -14.992 1 86.38 129 MET B O 1
ATOM 5643 N N . SER B 1 130 ? 13.016 -16.109 -14.859 1 88.69 130 SER B N 1
ATOM 5644 C CA . SER B 1 130 ? 13.641 -16.156 -16.172 1 88.69 130 SER B CA 1
ATOM 5645 C C . SER B 1 130 ? 14.758 -17.203 -16.219 1 88.69 130 SER B C 1
ATOM 5647 O O . SER B 1 130 ? 14.961 -17.859 -17.25 1 88.69 130 SER B O 1
ATOM 5649 N N . LEU B 1 131 ? 15.43 -17.422 -15.109 1 89.88 131 LEU B N 1
ATOM 5650 C CA . LEU B 1 131 ? 16.562 -18.344 -15.062 1 89.88 131 LEU B CA 1
ATOM 5651 C C . LEU B 1 131 ? 16.094 -19.781 -14.828 1 89.88 131 LEU B C 1
ATOM 5653 O O . LEU B 1 131 ? 16.797 -20.734 -15.141 1 89.88 131 LEU B O 1
ATOM 5657 N N . ARG B 1 132 ? 14.836 -19.828 -14.398 1 82.38 132 ARG B N 1
ATOM 5658 C CA . ARG B 1 132 ? 14.375 -21.172 -14.039 1 82.38 132 ARG B CA 1
ATOM 5659 C C . ARG B 1 132 ? 13.32 -21.656 -15.031 1 82.38 132 ARG B C 1
ATOM 5661 O O . ARG B 1 132 ? 13.398 -22.797 -15.516 1 82.38 132 ARG B O 1
ATOM 5668 N N . ILE B 1 133 ? 12.312 -20.781 -15.203 1 80.88 133 ILE B N 1
ATOM 5669 C CA . ILE B 1 133 ? 11.102 -21.297 -15.836 1 80.88 133 ILE B CA 1
ATOM 5670 C C . ILE B 1 133 ? 10.914 -20.625 -17.188 1 80.88 133 ILE B C 1
ATOM 5672 O O . ILE B 1 133 ? 10.523 -21.281 -18.156 1 80.88 133 ILE B O 1
ATOM 5676 N N . MET B 1 134 ? 11.227 -19.422 -17.344 1 83.69 134 MET B N 1
ATOM 5677 C CA . MET B 1 134 ? 10.859 -18.625 -18.5 1 83.69 134 MET B CA 1
ATOM 5678 C C . MET B 1 134 ? 11.578 -19.125 -19.75 1 83.69 134 MET B C 1
ATOM 5680 O O . MET B 1 134 ? 11.016 -19.094 -20.844 1 83.69 134 MET B O 1
ATOM 5684 N N . LEU B 1 135 ? 12.766 -19.641 -19.609 1 84.12 135 LEU B N 1
ATOM 5685 C CA . LEU B 1 135 ? 13.508 -20.141 -20.766 1 84.12 135 LEU B CA 1
ATOM 5686 C C . LEU B 1 135 ? 13.273 -21.641 -20.953 1 84.12 135 LEU B C 1
ATOM 5688 O O . LEU B 1 135 ? 13.344 -22.141 -22.078 1 84.12 135 LEU B O 1
ATOM 5692 N N . ARG B 1 136 ? 12.969 -22.266 -19.891 1 86.75 136 ARG B N 1
ATOM 5693 C CA . ARG B 1 136 ? 12.805 -23.703 -19.906 1 86.75 136 ARG B CA 1
ATOM 5694 C C . ARG B 1 136 ? 11.539 -24.109 -20.656 1 86.75 136 ARG B C 1
ATOM 5696 O O . ARG B 1 136 ? 11.562 -25.031 -21.484 1 86.75 136 ARG B O 1
ATOM 5703 N N . ALA B 1 137 ? 10.461 -23.375 -20.438 1 86.38 137 ALA B N 1
ATOM 5704 C CA . ALA B 1 137 ? 9.164 -23.766 -20.984 1 86.38 137 ALA B CA 1
ATOM 5705 C C . ALA B 1 137 ? 9.156 -23.672 -22.5 1 86.38 137 ALA B C 1
ATOM 5707 O O . ALA B 1 137 ? 8.828 -24.656 -23.188 1 86.38 137 ALA B O 1
ATOM 5708 N N . PRO B 1 138 ? 9.617 -22.625 -23.141 1 86.44 138 PRO B N 1
ATOM 5709 C CA . PRO B 1 138 ? 9.672 -22.578 -24.609 1 86.44 138 PRO B CA 1
ATOM 5710 C C . PRO B 1 138 ? 10.641 -23.594 -25.203 1 86.44 138 PRO B C 1
ATOM 5712 O O . PRO B 1 138 ? 10.367 -24.156 -26.25 1 86.44 138 PRO B O 1
ATOM 5715 N N . LEU B 1 139 ? 11.727 -23.859 -24.578 1 90.12 139 LEU B N 1
ATOM 5716 C CA . LEU B 1 139 ? 12.703 -24.812 -25.078 1 90.12 139 LEU B CA 1
ATOM 5717 C C . LEU B 1 139 ? 12.156 -26.234 -25 1 90.12 139 LEU B C 1
ATOM 5719 O O . LEU B 1 139 ? 12.43 -27.062 -25.891 1 90.12 139 LEU B O 1
ATOM 5723 N N . LEU B 1 140 ? 11.391 -26.438 -23.906 1 89.44 140 LEU B N 1
ATOM 5724 C CA . LEU B 1 140 ? 10.773 -27.75 -23.766 1 89.44 140 LEU B CA 1
ATOM 5725 C C . LEU B 1 140 ? 9.781 -28 -24.906 1 89.44 140 LEU B C 1
ATOM 5727 O O . LEU B 1 140 ? 9.688 -29.125 -25.406 1 89.44 140 LEU B O 1
ATOM 5731 N N . VAL B 1 141 ? 9.086 -26.969 -25.297 1 89.62 141 VAL B N 1
ATOM 5732 C CA . VAL B 1 141 ? 8.133 -27.109 -26.391 1 89.62 141 VAL B CA 1
ATOM 5733 C C . VAL B 1 141 ? 8.875 -27.359 -27.703 1 89.62 141 VAL B C 1
ATOM 5735 O O . VAL B 1 141 ? 8.578 -28.328 -28.406 1 89.62 141 VAL B O 1
ATOM 5738 N N . VAL B 1 142 ? 9.906 -26.609 -28.031 1 90.44 142 VAL B N 1
ATOM 5739 C CA . VAL B 1 142 ? 10.648 -26.688 -29.281 1 90.44 142 VAL B CA 1
ATOM 5740 C C . VAL B 1 142 ? 11.391 -28.031 -29.344 1 90.44 142 VAL B C 1
ATOM 5742 O O . VAL B 1 142 ? 11.258 -28.766 -30.312 1 90.44 142 VAL B O 1
ATOM 5745 N N . PHE B 1 143 ? 12.102 -28.359 -28.25 1 90.69 143 PHE B N 1
ATOM 5746 C CA . PHE B 1 143 ? 12.906 -29.578 -28.25 1 90.69 143 PHE B CA 1
ATOM 5747 C C . PHE B 1 143 ? 12.016 -30.812 -28.094 1 90.69 143 PHE B C 1
ATOM 5749 O O . PHE B 1 143 ? 12.383 -31.906 -28.531 1 90.69 143 PHE B O 1
ATOM 5756 N N . GLY B 1 144 ? 10.883 -30.594 -27.391 1 89.75 144 GLY B N 1
ATOM 5757 C CA . GLY B 1 144 ? 9.93 -31.688 -27.344 1 89.75 144 GLY B CA 1
ATOM 5758 C C . GLY B 1 144 ? 9.414 -32.094 -28.719 1 89.75 144 GLY B C 1
ATOM 5759 O O . GLY B 1 144 ? 9.312 -33.281 -29.016 1 89.75 144 GLY B O 1
ATOM 5760 N N . VAL B 1 145 ? 9.172 -31.125 -29.516 1 91.38 145 VAL B N 1
ATOM 5761 C CA . VAL B 1 145 ? 8.703 -31.375 -30.875 1 91.38 145 VAL B CA 1
ATOM 5762 C C . VAL B 1 145 ? 9.82 -31.984 -31.703 1 91.38 145 VAL B C 1
ATOM 5764 O O . VAL B 1 145 ? 9.594 -32.969 -32.438 1 91.38 145 VAL B O 1
ATOM 5767 N N . VAL B 1 146 ? 11.055 -31.516 -31.562 1 91.19 146 VAL B N 1
ATOM 5768 C CA . VAL B 1 146 ? 12.195 -31.984 -32.344 1 91.19 146 VAL B CA 1
ATOM 5769 C C . VAL B 1 146 ? 12.508 -33.438 -31.953 1 91.19 146 VAL B C 1
ATOM 5771 O O . VAL B 1 146 ? 12.719 -34.281 -32.812 1 91.19 146 VAL B O 1
ATOM 5774 N N . MET B 1 147 ? 12.469 -33.719 -30.672 1 91 147 MET B N 1
ATOM 5775 C CA . MET B 1 147 ? 12.758 -35.062 -30.219 1 91 147 MET B CA 1
ATOM 5776 C C . MET B 1 147 ? 11.672 -36.062 -30.672 1 91 147 MET B C 1
ATOM 5778 O O . MET B 1 147 ? 11.961 -37.188 -31 1 91 147 MET B O 1
ATOM 5782 N N . SER B 1 148 ? 10.453 -35.562 -30.672 1 90.94 148 SER B N 1
ATOM 5783 C CA . SER B 1 148 ? 9.375 -36.406 -31.156 1 90.94 148 SER B CA 1
ATOM 5784 C C . SER B 1 148 ? 9.547 -36.75 -32.625 1 90.94 148 SER B C 1
ATOM 5786 O O . SER B 1 148 ? 9.25 -37.875 -33.062 1 90.94 148 SER B O 1
ATOM 5788 N N . LEU B 1 149 ? 10.094 -35.844 -33.406 1 90.75 149 LEU B N 1
ATOM 5789 C CA . LEU B 1 149 ? 10.352 -36.062 -34.812 1 90.75 149 LEU B CA 1
ATOM 5790 C C . LEU B 1 149 ? 11.484 -37.062 -35.031 1 90.75 149 LEU B C 1
ATOM 5792 O O . LEU B 1 149 ? 11.492 -37.812 -36 1 90.75 149 LEU B O 1
ATOM 5796 N N . PHE B 1 150 ? 12.406 -37.125 -34.094 1 88.81 150 PHE B N 1
ATOM 5797 C CA . PHE B 1 150 ? 13.516 -38.062 -34.156 1 88.81 150 PHE B CA 1
ATOM 5798 C C . PHE B 1 150 ? 13.055 -39.469 -33.812 1 88.81 150 PHE B C 1
ATOM 5800 O O . PHE B 1 150 ? 13.602 -40.438 -34.344 1 88.81 150 PHE B O 1
ATOM 5807 N N . VAL B 1 151 ? 12.062 -39.5 -32.938 1 88.38 151 VAL B N 1
ATOM 5808 C CA . VAL B 1 151 ? 11.531 -40.812 -32.562 1 88.38 151 VAL B CA 1
ATOM 5809 C C . VAL B 1 151 ? 10.758 -41.406 -33.75 1 88.38 151 VAL B C 1
ATOM 5811 O O . VAL B 1 151 ? 11.031 -42.531 -34.188 1 88.38 151 VAL B O 1
ATOM 5814 N N . HIS B 1 152 ? 9.789 -40.688 -34.281 1 89.81 152 HIS B N 1
ATOM 5815 C CA . HIS B 1 152 ? 9.016 -41.094 -35.438 1 89.81 152 HIS B CA 1
ATOM 5816 C C . HIS B 1 152 ? 8.391 -39.906 -36.156 1 89.81 152 HIS B C 1
ATOM 5818 O O . HIS B 1 152 ? 7.52 -39.25 -35.594 1 89.81 152 HIS B O 1
ATOM 5824 N N . VAL B 1 153 ? 8.734 -39.719 -37.344 1 88.75 153 VAL B N 1
ATOM 5825 C CA . VAL B 1 153 ? 8.383 -38.5 -38.094 1 88.75 153 VAL B CA 1
ATOM 5826 C C . VAL B 1 153 ? 6.879 -38.5 -38.344 1 88.75 153 VAL B C 1
ATOM 5828 O O . VAL B 1 153 ? 6.23 -37.438 -38.219 1 88.75 153 VAL B O 1
ATOM 5831 N N . GLN B 1 154 ? 6.297 -39.594 -38.688 1 88.62 154 GLN B N 1
ATOM 5832 C CA . GLN B 1 154 ? 4.891 -39.625 -39.062 1 88.62 154 GLN B CA 1
ATOM 5833 C C . GLN B 1 154 ? 3.99 -39.344 -37.844 1 88.62 154 GLN B C 1
ATOM 5835 O O . GLN B 1 154 ? 2.975 -38.656 -37.969 1 88.62 154 GLN B O 1
ATOM 5840 N N . LEU B 1 155 ? 4.445 -39.844 -36.688 1 89.19 155 LEU B N 1
ATOM 5841 C CA . LEU B 1 155 ? 3.676 -39.594 -35.469 1 89.19 155 LEU B CA 1
ATOM 5842 C C . LEU B 1 155 ? 3.828 -38.156 -35.031 1 89.19 155 LEU B C 1
ATOM 5844 O O . LEU B 1 155 ? 2.867 -37.531 -34.531 1 89.19 155 LEU B O 1
ATOM 5848 N N . ALA B 1 156 ? 4.984 -37.625 -35.219 1 90.81 156 ALA B N 1
ATOM 5849 C CA . ALA B 1 156 ? 5.332 -36.312 -34.656 1 90.81 156 ALA B CA 1
ATOM 5850 C C . ALA B 1 156 ? 4.773 -35.188 -35.531 1 90.81 156 ALA B C 1
ATOM 5852 O O . ALA B 1 156 ? 4.707 -34.031 -35.094 1 90.81 156 ALA B O 1
ATOM 5853 N N . LEU B 1 157 ? 4.281 -35.469 -36.719 1 89.25 157 LEU B N 1
ATOM 5854 C CA . LEU B 1 157 ? 3.76 -34.438 -37.625 1 89.25 157 LEU B CA 1
ATOM 5855 C C . LEU B 1 157 ? 2.545 -33.75 -37.031 1 89.25 157 LEU B C 1
ATOM 5857 O O . LEU B 1 157 ? 2.281 -32.594 -37.344 1 89.25 157 LEU B O 1
ATOM 5861 N N . ILE B 1 158 ? 1.899 -34.406 -36.125 1 89 158 ILE B N 1
ATOM 5862 C CA . ILE B 1 158 ? 0.722 -33.844 -35.5 1 89 158 ILE B CA 1
ATOM 5863 C C . ILE B 1 158 ? 1.13 -32.656 -34.625 1 89 158 ILE B C 1
ATOM 5865 O O . ILE B 1 158 ? 0.367 -31.688 -34.5 1 89 158 ILE B O 1
ATOM 5869 N N . PHE B 1 159 ? 2.336 -32.688 -34.125 1 90.06 159 PHE B N 1
ATOM 5870 C CA . PHE B 1 159 ? 2.805 -31.609 -33.25 1 90.06 159 PHE B CA 1
ATOM 5871 C C . PHE B 1 159 ? 3.123 -30.375 -34.094 1 90.06 159 PHE B C 1
ATOM 5873 O O . PHE B 1 159 ? 3.021 -29.25 -33.594 1 90.06 159 PHE B O 1
ATOM 5880 N N . VAL B 1 160 ? 3.521 -30.531 -35.281 1 86.94 160 VAL B N 1
ATOM 5881 C CA . VAL B 1 160 ? 3.865 -29.406 -36.156 1 86.94 160 VAL B CA 1
ATOM 5882 C C . VAL B 1 160 ? 2.623 -28.562 -36.438 1 86.94 160 VAL B C 1
ATOM 5884 O O . VAL B 1 160 ? 2.721 -27.359 -36.656 1 86.94 160 VAL B O 1
ATOM 5887 N N . VAL B 1 161 ? 1.5 -29.203 -36.281 1 87.5 161 VAL B N 1
ATOM 5888 C CA . VAL B 1 161 ? 0.249 -28.5 -36.531 1 87.5 161 VAL B CA 1
ATOM 5889 C C . VAL B 1 161 ? -0.37 -28.031 -35.219 1 87.5 161 VAL B C 1
ATOM 5891 O O . VAL B 1 161 ? -0.775 -26.875 -35.125 1 87.5 161 VAL B O 1
ATOM 5894 N N . THR B 1 162 ? -0.395 -28.844 -34.281 1 90.19 162 THR B N 1
ATOM 5895 C CA . THR B 1 162 ? -1.112 -28.578 -33.031 1 90.19 162 THR B CA 1
ATOM 5896 C C . THR B 1 162 ? -0.385 -27.5 -32.219 1 90.19 162 THR B C 1
ATOM 5898 O O . THR B 1 162 ? -1.019 -26.625 -31.625 1 90.19 162 THR B O 1
ATOM 5901 N N . VAL B 1 163 ? 0.942 -27.547 -32.188 1 89.94 163 VAL B N 1
ATOM 5902 C CA . VAL B 1 163 ? 1.712 -26.641 -31.344 1 89.94 163 VAL B CA 1
ATOM 5903 C C . VAL B 1 163 ? 1.597 -25.219 -31.844 1 89.94 163 VAL B C 1
ATOM 5905 O O . VAL B 1 163 ? 1.258 -24.297 -31.094 1 89.94 163 VAL B O 1
ATOM 5908 N N . PRO B 1 164 ? 1.845 -24.906 -33.125 1 88.44 164 PRO B N 1
ATOM 5909 C CA . PRO B 1 164 ? 1.659 -23.531 -33.594 1 88.44 164 PRO B CA 1
ATOM 5910 C C . PRO B 1 164 ? 0.225 -23.031 -33.438 1 88.44 164 PRO B C 1
ATOM 5912 O O . PRO B 1 164 ? 0.008 -21.859 -33.125 1 88.44 164 PRO B O 1
ATOM 5915 N N . LEU B 1 165 ? -0.719 -23.906 -33.594 1 89.31 165 LEU B N 1
ATOM 5916 C CA . LEU B 1 165 ? -2.119 -23.547 -33.406 1 89.31 165 LEU B CA 1
ATOM 5917 C C . LEU B 1 165 ? -2.408 -23.141 -31.969 1 89.31 165 LEU B C 1
ATOM 5919 O O . LEU B 1 165 ? -3.066 -22.125 -31.734 1 89.31 165 LEU B O 1
ATOM 5923 N N . LEU B 1 166 ? -1.883 -23.844 -31.078 1 89.44 166 LEU B N 1
ATOM 5924 C CA . LEU B 1 166 ? -2.094 -23.547 -29.656 1 89.44 166 LEU B CA 1
ATOM 5925 C C . LEU B 1 166 ? -1.334 -22.297 -29.25 1 89.44 166 LEU B C 1
ATOM 5927 O O . LEU B 1 166 ? -1.817 -21.516 -28.422 1 89.44 166 LEU B O 1
ATOM 5931 N N . LEU B 1 167 ? -0.192 -22.125 -29.828 1 86.75 167 LEU B N 1
ATOM 5932 C CA . LEU B 1 167 ? 0.593 -20.922 -29.516 1 86.75 167 LEU B CA 1
ATOM 5933 C C . LEU B 1 167 ? -0.13 -19.672 -29.969 1 86.75 167 LEU B C 1
ATOM 5935 O O . LEU B 1 167 ? -0.151 -18.672 -29.25 1 86.75 167 LEU B O 1
ATOM 5939 N N . VAL B 1 168 ? -0.672 -19.703 -31.141 1 86.88 168 VAL B N 1
ATOM 5940 C CA . VAL B 1 168 ? -1.413 -18.562 -31.672 1 86.88 168 VAL B CA 1
ATOM 5941 C C . VAL B 1 168 ? -2.637 -18.281 -30.797 1 86.88 168 VAL B C 1
ATOM 5943 O O . VAL B 1 168 ? -2.943 -17.125 -30.484 1 86.88 168 VAL B O 1
ATOM 5946 N N . PHE B 1 169 ? -3.279 -19.297 -30.406 1 87.88 169 PHE B N 1
ATOM 5947 C CA . PHE B 1 169 ? -4.438 -19.172 -29.531 1 87.88 169 PHE B CA 1
ATOM 5948 C C . PHE B 1 169 ? -4.047 -18.547 -28.203 1 87.88 169 PHE B C 1
ATOM 5950 O O . PHE B 1 169 ? -4.723 -17.641 -27.703 1 87.88 169 PHE B O 1
ATOM 5957 N N . LEU B 1 170 ? -2.994 -18.969 -27.672 1 85.12 170 LEU B N 1
ATOM 5958 C CA . LEU B 1 170 ? -2.547 -18.484 -26.375 1 85.12 170 LEU B CA 1
ATOM 5959 C C . LEU B 1 170 ? -2.162 -17 -26.453 1 85.12 170 LEU B C 1
ATOM 5961 O O . LEU B 1 170 ? -2.533 -16.219 -25.578 1 85.12 170 LEU B O 1
ATOM 5965 N N . ILE B 1 171 ? -1.482 -16.641 -27.5 1 83.75 171 ILE B N 1
ATOM 5966 C CA . ILE B 1 171 ? -1.052 -15.25 -27.641 1 83.75 171 ILE B CA 1
ATOM 5967 C C . ILE B 1 171 ? -2.27 -14.352 -27.844 1 83.75 171 ILE B C 1
ATOM 5969 O O . ILE B 1 171 ? -2.344 -13.266 -27.266 1 83.75 171 ILE B O 1
ATOM 5973 N N . TRP B 1 172 ? -3.141 -14.828 -28.641 1 86.19 172 TRP B N 1
ATOM 5974 C CA . TRP B 1 172 ? -4.367 -14.078 -28.875 1 86.19 172 TRP B CA 1
ATOM 5975 C C . TRP B 1 172 ? -5.145 -13.883 -27.578 1 86.19 172 TRP B C 1
ATOM 5977 O O . TRP B 1 172 ? -5.605 -12.781 -27.281 1 86.19 172 TRP B O 1
ATOM 5987 N N . MET B 1 173 ? -5.332 -14.883 -26.844 1 84.19 173 MET B N 1
ATOM 5988 C CA . MET B 1 173 ? -6.051 -14.852 -25.578 1 84.19 173 MET B CA 1
ATOM 5989 C C . MET B 1 173 ? -5.34 -13.945 -24.578 1 84.19 173 MET B C 1
ATOM 5991 O O . MET B 1 173 ? -5.992 -13.242 -23.797 1 84.19 173 MET B O 1
ATOM 5995 N N . MET B 1 174 ? -4.133 -13.977 -24.562 1 80 174 MET B N 1
ATOM 5996 C CA . MET B 1 174 ? -3.348 -13.188 -23.625 1 80 174 MET B CA 1
ATOM 5997 C C . MET B 1 174 ? -3.475 -11.695 -23.922 1 80 174 MET B C 1
ATOM 5999 O O . MET B 1 174 ? -3.609 -10.883 -23 1 80 174 MET B O 1
ATOM 6003 N N . ASN B 1 175 ? -3.393 -11.352 -25.156 1 81.94 175 ASN B N 1
ATOM 6004 C CA . ASN B 1 175 ? -3.52 -9.945 -25.531 1 81.94 175 ASN B CA 1
ATOM 6005 C C . ASN B 1 175 ? -4.906 -9.398 -25.203 1 81.94 175 ASN B C 1
ATOM 6007 O O . ASN B 1 175 ? -5.035 -8.266 -24.734 1 81.94 175 ASN B O 1
ATOM 6011 N N . LYS B 1 176 ? -5.84 -10.211 -25.375 1 84.94 176 LYS B N 1
ATOM 6012 C CA . LYS B 1 176 ? -7.203 -9.812 -25.031 1 84.94 176 LYS B CA 1
ATOM 6013 C C . LYS B 1 176 ? -7.387 -9.695 -23.516 1 84.94 176 LYS B C 1
ATOM 6015 O O . LYS B 1 176 ? -8.016 -8.75 -23.031 1 84.94 176 LYS B O 1
ATOM 6020 N N . ALA B 1 177 ? -6.852 -10.625 -22.859 1 81.31 177 ALA B N 1
ATOM 6021 C CA . ALA B 1 177 ? -6.93 -10.617 -21.406 1 81.31 177 ALA B CA 1
ATOM 6022 C C . ALA B 1 177 ? -6.223 -9.398 -20.828 1 81.31 177 ALA B C 1
ATOM 6024 O O . ALA B 1 177 ? -6.695 -8.805 -19.844 1 81.31 177 ALA B O 1
ATOM 6025 N N . ALA B 1 178 ? -5.141 -9.062 -21.422 1 77.88 178 ALA B N 1
ATOM 6026 C CA . ALA B 1 178 ? -4.379 -7.91 -20.938 1 77.88 178 ALA B CA 1
ATOM 6027 C C . ALA B 1 178 ? -5.199 -6.625 -21.047 1 77.88 178 ALA B C 1
ATOM 6029 O O . ALA B 1 178 ? -5.191 -5.801 -20.125 1 77.88 178 ALA B O 1
ATOM 6030 N N . ALA B 1 179 ? -5.879 -6.41 -22.094 1 81.88 179 ALA B N 1
ATOM 6031 C CA . ALA B 1 179 ? -6.723 -5.234 -22.312 1 81.88 179 ALA B CA 1
ATOM 6032 C C . ALA B 1 179 ? -7.875 -5.203 -21.312 1 81.88 179 ALA B C 1
ATOM 6034 O O . ALA B 1 179 ? -8.219 -4.141 -20.781 1 81.88 179 ALA B O 1
ATOM 6035 N N . TRP B 1 180 ? -8.406 -6.359 -21.047 1 84.69 180 TRP B N 1
ATOM 6036 C CA . TRP B 1 180 ? -9.547 -6.43 -20.141 1 84.69 180 TRP B CA 1
ATOM 6037 C C . TRP B 1 180 ? -9.109 -6.258 -18.688 1 84.69 180 TRP B C 1
ATOM 6039 O O . TRP B 1 180 ? -9.867 -5.73 -17.859 1 84.69 180 TRP B O 1
ATOM 6049 N N . PHE B 1 181 ? -7.941 -6.621 -18.406 1 81.06 181 PHE B N 1
ATOM 6050 C CA . PHE B 1 181 ? -7.422 -6.465 -17.047 1 81.06 181 PHE B CA 1
ATOM 6051 C C . PHE B 1 181 ? -7.23 -4.992 -16.719 1 81.06 181 PHE B C 1
ATOM 6053 O O . PHE B 1 181 ? -7.406 -4.59 -15.562 1 81.06 181 PHE B O 1
ATOM 6060 N N . SER B 1 182 ? -6.895 -4.273 -17.703 1 82.88 182 SER B N 1
ATOM 6061 C CA . SER B 1 182 ? -6.777 -2.834 -17.484 1 82.88 182 SER B CA 1
ATOM 6062 C C . SER B 1 182 ? -8.109 -2.23 -17.047 1 82.88 182 SER B C 1
ATOM 6064 O O . SER B 1 182 ? -8.148 -1.341 -16.203 1 82.88 182 SER B O 1
ATOM 6066 N N . VAL B 1 183 ? -9.148 -2.76 -17.578 1 87.31 183 VAL B N 1
ATOM 6067 C CA . VAL B 1 183 ? -10.492 -2.289 -17.234 1 87.31 183 VAL B CA 1
ATOM 6068 C C . VAL B 1 183 ? -10.844 -2.715 -15.812 1 87.31 183 VAL B C 1
ATOM 6070 O O . VAL B 1 183 ? -11.469 -1.953 -15.07 1 87.31 183 VAL B O 1
ATOM 6073 N N . VAL B 1 184 ? -10.5 -3.896 -15.438 1 86.12 184 VAL B N 1
ATOM 6074 C CA . VAL B 1 184 ? -10.734 -4.391 -14.086 1 86.12 184 VAL B CA 1
ATOM 6075 C C . VAL B 1 184 ? -9.961 -3.539 -13.086 1 86.12 184 VAL B C 1
ATOM 6077 O O . VAL B 1 184 ? -10.492 -3.188 -12.023 1 86.12 184 VAL B O 1
ATOM 6080 N N . GLN B 1 185 ? -8.789 -3.184 -13.461 1 81.75 185 GLN B N 1
ATOM 6081 C CA . GLN B 1 185 ? -7.969 -2.35 -12.586 1 81.75 185 GLN B CA 1
ATOM 6082 C C . GLN B 1 185 ? -8.602 -0.977 -12.383 1 81.75 185 GLN B C 1
ATOM 6084 O O . GLN B 1 185 ? -8.602 -0.448 -11.273 1 81.75 185 GLN B O 1
ATOM 6089 N N . GLN B 1 186 ? -9.109 -0.393 -13.391 1 86.44 186 GLN B N 1
ATOM 6090 C CA . GLN B 1 186 ? -9.789 0.893 -13.289 1 86.44 186 GLN B CA 1
ATOM 6091 C C . GLN B 1 186 ? -11.008 0.798 -12.375 1 86.44 186 GLN B C 1
ATOM 6093 O O . GLN B 1 186 ? -11.281 1.713 -11.594 1 86.44 186 GLN B O 1
ATOM 6098 N N . ALA B 1 187 ? -11.711 -0.298 -12.516 1 89.44 187 ALA B N 1
ATOM 6099 C CA . ALA B 1 187 ? -12.883 -0.513 -11.656 1 89.44 187 ALA B CA 1
ATOM 6100 C C . ALA B 1 187 ? -12.469 -0.648 -10.195 1 89.44 187 ALA B C 1
ATOM 6102 O O . ALA B 1 187 ? -13.156 -0.146 -9.305 1 89.44 187 ALA B O 1
ATOM 6103 N N . LEU B 1 188 ? -11.406 -1.275 -9.969 1 85.31 188 LEU B N 1
ATOM 6104 C CA . LEU B 1 188 ? -10.875 -1.417 -8.617 1 85.31 188 LEU B CA 1
ATOM 6105 C C . LEU B 1 188 ? -10.453 -0.064 -8.055 1 85.31 188 LEU B C 1
ATOM 6107 O O . LEU B 1 188 ? -10.719 0.237 -6.891 1 85.31 188 LEU B O 1
ATOM 6111 N N . ASP B 1 189 ? -9.875 0.718 -8.859 1 82.81 189 ASP B N 1
ATOM 6112 C CA . ASP B 1 189 ? -9.469 2.062 -8.461 1 82.81 189 ASP B CA 1
ATOM 6113 C C . ASP B 1 189 ? -10.68 2.908 -8.078 1 82.81 189 ASP B C 1
ATOM 6115 O O . ASP B 1 189 ? -10.609 3.711 -7.145 1 82.81 189 ASP B O 1
ATOM 6119 N N . ARG B 1 190 ? -11.656 2.744 -8.805 1 86.5 190 ARG B N 1
ATOM 6120 C CA . ARG B 1 190 ? -12.891 3.463 -8.508 1 86.5 190 ARG B CA 1
ATOM 6121 C C . ARG B 1 190 ? -13.453 3.043 -7.152 1 86.5 190 ARG B C 1
ATOM 6123 O O . ARG B 1 190 ? -13.898 3.885 -6.371 1 86.5 190 ARG B O 1
ATOM 6130 N N . VAL B 1 191 ? -13.492 1.795 -6.898 1 89.06 191 VAL B N 1
ATOM 6131 C CA . VAL B 1 191 ? -13.953 1.291 -5.609 1 89.06 191 VAL B CA 1
ATOM 6132 C C . VAL B 1 191 ? -13.094 1.874 -4.488 1 89.06 191 VAL B C 1
ATOM 6134 O O . VAL B 1 191 ? -13.617 2.328 -3.469 1 89.06 191 VAL B O 1
ATOM 6137 N N . ASN B 1 192 ? -11.844 1.945 -4.688 1 85.06 192 ASN B N 1
ATOM 6138 C CA . ASN B 1 192 ? -10.922 2.516 -3.709 1 85.06 192 ASN B CA 1
ATOM 6139 C C . ASN B 1 192 ? -11.195 3.998 -3.475 1 85.06 192 ASN B C 1
ATOM 6141 O O . ASN B 1 192 ? -11.156 4.469 -2.338 1 85.06 192 ASN B O 1
ATOM 6145 N N . SER B 1 193 ? -11.445 4.602 -4.535 1 84 193 SER B N 1
ATOM 6146 C CA . SER B 1 193 ? -11.719 6.031 -4.441 1 84 193 SER B CA 1
ATOM 6147 C C . SER B 1 193 ? -12.992 6.301 -3.645 1 84 193 SER B C 1
ATOM 6149 O O . SER B 1 193 ? -13.016 7.18 -2.781 1 84 193 SER B O 1
ATOM 6151 N N . VAL B 1 194 ? -14 5.605 -3.953 1 87.38 194 VAL B N 1
ATOM 6152 C CA . VAL B 1 194 ? -15.273 5.766 -3.258 1 87.38 194 VAL B CA 1
ATOM 6153 C C . VAL B 1 194 ? -15.094 5.461 -1.773 1 87.38 194 VAL B C 1
ATOM 6155 O O . VAL B 1 194 ? -15.625 6.168 -0.917 1 87.38 194 VAL B O 1
ATOM 6158 N N . MET B 1 195 ? -14.367 4.523 -1.498 1 87.44 195 MET B N 1
ATOM 6159 C CA . MET B 1 195 ? -14.117 4.141 -0.113 1 87.44 195 MET B CA 1
ATOM 6160 C C . MET B 1 195 ? -13.32 5.219 0.612 1 87.44 195 MET B C 1
ATOM 6162 O O . MET B 1 195 ? -13.625 5.559 1.758 1 87.44 195 MET B O 1
ATOM 6166 N N . ARG B 1 196 ? -12.336 5.672 0.022 1 83.75 196 ARG B N 1
ATOM 6167 C CA . ARG B 1 196 ? -11.5 6.711 0.616 1 83.75 196 ARG B CA 1
ATOM 6168 C C . ARG B 1 196 ? -12.32 7.961 0.921 1 83.75 196 ARG B C 1
ATOM 6170 O O . ARG B 1 196 ? -12.156 8.57 1.98 1 83.75 196 ARG B O 1
ATOM 6177 N N . GLU B 1 197 ? -13.094 8.344 -0.003 1 83.06 197 GLU B N 1
ATOM 6178 C CA . GLU B 1 197 ? -13.977 9.492 0.181 1 83.06 197 GLU B CA 1
ATOM 6179 C C . GLU B 1 197 ? -14.953 9.258 1.328 1 83.06 197 GLU B C 1
ATOM 6181 O O . GLU B 1 197 ? -15.219 10.164 2.119 1 83.06 197 GLU B O 1
ATOM 6186 N N . ASN B 1 198 ? -15.508 8.094 1.297 1 86.62 198 ASN B N 1
ATOM 6187 C CA . ASN B 1 198 ? -16.469 7.75 2.342 1 86.62 198 ASN B CA 1
ATOM 6188 C C . ASN B 1 198 ? -15.82 7.762 3.723 1 86.62 198 ASN B C 1
ATOM 6190 O O . ASN B 1 198 ? -16.391 8.273 4.684 1 86.62 198 ASN B O 1
ATOM 6194 N N . LEU B 1 199 ? -14.656 7.277 3.799 1 83.56 199 LEU B N 1
ATOM 6195 C CA . LEU B 1 199 ? -13.969 7.203 5.082 1 83.56 199 LEU B CA 1
ATOM 6196 C C . LEU B 1 199 ? -13.508 8.586 5.531 1 83.56 199 LEU B C 1
ATOM 6198 O O . LEU B 1 199 ? -13.57 8.906 6.719 1 83.56 199 LEU B O 1
ATOM 6202 N N . ALA B 1 200 ? -13.094 9.305 4.617 1 78.19 200 ALA B N 1
ATOM 6203 C CA . ALA B 1 200 ? -12.688 10.672 4.926 1 78.19 200 ALA B CA 1
ATOM 6204 C C . ALA B 1 200 ? -13.883 11.516 5.375 1 78.19 200 ALA B C 1
ATOM 6206 O O . ALA B 1 200 ? -13.742 12.398 6.223 1 78.19 200 ALA B O 1
ATOM 6207 N N . GLY B 1 201 ? -14.969 11.25 4.793 1 79.31 201 GLY B N 1
ATOM 6208 C CA . GLY B 1 201 ? -16.172 12.008 5.086 1 79.31 201 GLY B CA 1
ATOM 6209 C C . GLY B 1 201 ? -17.109 11.305 6.055 1 79.31 201 GLY B C 1
ATOM 6210 O O . GLY B 1 201 ? -18.297 11.625 6.121 1 79.31 201 GLY B O 1
ATOM 6211 N N . MET B 1 202 ? -16.609 10.406 6.77 1 80.94 202 MET B N 1
ATOM 6212 C CA . MET B 1 202 ? -17.453 9.562 7.609 1 80.94 202 MET B CA 1
ATOM 6213 C C . MET B 1 202 ? -18.234 10.398 8.625 1 80.94 202 MET B C 1
ATOM 6215 O O . MET B 1 202 ? -19.406 10.141 8.883 1 80.94 202 MET B O 1
ATOM 6219 N N . ARG B 1 203 ? -17.547 11.336 9.219 1 74.38 203 ARG B N 1
ATOM 6220 C CA . ARG B 1 203 ? -18.203 12.211 10.195 1 74.38 203 ARG B CA 1
ATOM 6221 C C . ARG B 1 203 ? -19.375 12.961 9.578 1 74.38 203 ARG B C 1
ATOM 6223 O O . ARG B 1 203 ? -20.438 13.078 10.195 1 74.38 203 ARG B O 1
ATOM 6230 N N . LEU B 1 204 ? -19.141 13.406 8.406 1 76.69 204 LEU B N 1
ATOM 6231 C CA . LEU B 1 204 ? -20.172 14.148 7.691 1 76.69 204 LEU B CA 1
ATOM 6232 C C . LEU B 1 204 ? -21.297 13.227 7.258 1 76.69 204 LEU B C 1
ATOM 6234 O O . LEU B 1 204 ? -22.469 13.602 7.344 1 76.69 204 LEU B O 1
ATOM 6238 N N . ILE B 1 205 ? -20.984 12.117 6.852 1 82.31 205 ILE B N 1
ATOM 6239 C CA . ILE B 1 205 ? -21.969 11.156 6.352 1 82.31 205 ILE B CA 1
ATOM 6240 C C . ILE B 1 205 ? -22.891 10.727 7.488 1 82.31 205 ILE B C 1
ATOM 6242 O O . ILE B 1 205 ? -24.094 10.602 7.301 1 82.31 205 ILE B O 1
ATOM 6246 N N . LYS B 1 206 ? -22.328 10.562 8.602 1 78.38 206 LYS B N 1
ATOM 6247 C CA . LYS B 1 206 ? -23.125 10.164 9.758 1 78.38 206 LYS B CA 1
ATOM 6248 C C . LYS B 1 206 ? -23.969 11.32 10.266 1 78.38 206 LYS B C 1
ATOM 6250 O O . LYS B 1 206 ? -25.141 11.133 10.641 1 78.38 206 LYS B O 1
ATOM 6255 N N . ALA B 1 207 ? -23.297 12.414 10.336 1 75.44 207 ALA B N 1
ATOM 6256 C CA . ALA B 1 207 ? -24 13.594 10.828 1 75.44 207 ALA B CA 1
ATOM 6257 C C . ALA B 1 207 ? -25.203 13.938 9.938 1 75.44 207 ALA B C 1
ATOM 6259 O O . ALA B 1 207 ? -26.219 14.445 10.422 1 75.44 207 ALA B O 1
ATOM 6260 N N . TRP B 1 208 ? -25.047 13.516 8.641 1 75.81 208 TRP B N 1
ATOM 6261 C CA . TRP B 1 208 ? -26.062 13.922 7.68 1 75.81 208 TRP B CA 1
ATOM 6262 C C . TRP B 1 208 ? -26.938 12.734 7.266 1 75.81 208 TRP B C 1
ATOM 6264 O O . TRP B 1 208 ? -27.766 12.844 6.363 1 75.81 208 TRP B O 1
ATOM 6274 N N . MET B 1 209 ? -26.828 11.648 7.809 1 72.25 209 MET B N 1
ATOM 6275 C CA . MET B 1 209 ? -27.609 10.43 7.598 1 72.25 209 MET B CA 1
ATOM 6276 C C . MET B 1 209 ? -27.656 10.062 6.117 1 72.25 209 MET B C 1
ATOM 6278 O O . MET B 1 209 ? -28.719 9.844 5.559 1 72.25 209 MET B O 1
ATOM 6282 N N . ARG B 1 210 ? -26.531 10.18 5.5 1 75.94 210 ARG B N 1
ATOM 6283 C CA . ARG B 1 210 ? -26.438 9.82 4.086 1 75.94 210 ARG B CA 1
ATOM 6284 C C . ARG B 1 210 ? -25.812 8.445 3.914 1 75.94 210 ARG B C 1
ATOM 6286 O O . ARG B 1 210 ? -25.141 8.18 2.908 1 75.94 210 ARG B O 1
ATOM 6293 N N . GLY B 1 211 ? -26.078 7.637 4.855 1 79.31 211 GLY B N 1
ATOM 6294 C CA . GLY B 1 211 ? -25.5 6.301 4.828 1 79.31 211 GLY B CA 1
ATOM 6295 C C . GLY B 1 211 ? -26.016 5.449 3.686 1 79.31 211 GLY B C 1
ATOM 6296 O O . GLY B 1 211 ? -25.25 4.75 3.021 1 79.31 211 GLY B O 1
ATOM 6297 N N . THR B 1 212 ? -27.266 5.574 3.363 1 80.81 212 THR B N 1
ATOM 6298 C CA . THR B 1 212 ? -27.891 4.766 2.324 1 80.81 212 THR B CA 1
ATOM 6299 C C . THR B 1 212 ? -27.406 5.191 0.941 1 80.81 212 THR B C 1
ATOM 6301 O O . THR B 1 212 ? -27.172 4.348 0.072 1 80.81 212 THR B O 1
ATOM 6304 N N . TYR B 1 213 ? -27.297 6.484 0.819 1 81.5 213 TYR B N 1
ATOM 6305 C CA . TYR B 1 213 ? -26.797 6.984 -0.456 1 81.5 213 TYR B CA 1
ATOM 6306 C C . TYR B 1 213 ? -25.375 6.492 -0.719 1 81.5 213 TYR B C 1
ATOM 6308 O O . TYR B 1 213 ? -25.062 6.039 -1.823 1 81.5 213 TYR B O 1
ATOM 6316 N N . GLU B 1 214 ? -24.609 6.621 0.26 1 85.38 214 GLU B N 1
ATOM 6317 C CA . GLU B 1 214 ? -23.203 6.207 0.118 1 85.38 214 GLU B CA 1
ATOM 6318 C C . GLU B 1 214 ? -23.094 4.695 -0.067 1 85.38 214 GLU B C 1
ATOM 6320 O O . GLU B 1 214 ? -22.219 4.215 -0.779 1 85.38 214 GLU B O 1
ATOM 6325 N N . GLN B 1 215 ? -24.016 3.992 0.525 1 87.81 215 GLN B N 1
ATOM 6326 C CA . GLN B 1 215 ? -24.047 2.545 0.341 1 87.81 215 GLN B CA 1
ATOM 6327 C C . GLN B 1 215 ? -24.391 2.182 -1.1 1 87.81 215 GLN B C 1
ATOM 6329 O O . GLN B 1 215 ? -23.828 1.243 -1.663 1 87.81 215 GLN B O 1
ATOM 6334 N N . GLU B 1 216 ? -25.297 2.848 -1.654 1 89 216 GLU B N 1
ATOM 6335 C CA . GLU B 1 216 ? -25.688 2.594 -3.039 1 89 216 GLU B CA 1
ATOM 6336 C C . GLU B 1 216 ? -24.547 2.949 -4 1 89 216 GLU B C 1
ATOM 6338 O O . GLU B 1 216 ? -24.312 2.229 -4.969 1 89 216 GLU B O 1
ATOM 6343 N N . ARG B 1 217 ? -23.922 4.082 -3.725 1 86.69 217 ARG B N 1
ATOM 6344 C CA . ARG B 1 217 ? -22.781 4.504 -4.539 1 86.69 217 ARG B CA 1
ATOM 6345 C C . ARG B 1 217 ? -21.672 3.465 -4.512 1 86.69 217 ARG B C 1
ATOM 6347 O O . ARG B 1 217 ? -21.109 3.127 -5.551 1 86.69 217 ARG B O 1
ATOM 6354 N N . PHE B 1 218 ? -21.469 2.979 -3.357 1 90.06 218 PHE B N 1
ATOM 6355 C CA . PHE B 1 218 ? -20.438 1.952 -3.199 1 90.06 218 PHE B CA 1
ATOM 6356 C C . PHE B 1 218 ? -20.859 0.662 -3.896 1 90.06 218 PHE B C 1
ATOM 6358 O O . PHE B 1 218 ? -20.047 0.026 -4.57 1 90.06 218 PHE B O 1
ATOM 6365 N N . THR B 1 219 ? -22.078 0.28 -3.707 1 91.38 219 THR B N 1
ATOM 6366 C CA . THR B 1 219 ? -22.594 -0.963 -4.281 1 91.38 219 THR B CA 1
ATOM 6367 C C . THR B 1 219 ? -22.5 -0.93 -5.805 1 91.38 219 THR B C 1
ATOM 6369 O O . THR B 1 219 ? -22.172 -1.935 -6.434 1 91.38 219 THR B O 1
ATOM 6372 N N . LYS B 1 220 ? -22.766 0.179 -6.324 1 91.88 220 LYS B N 1
ATOM 6373 C CA . LYS B 1 220 ? -22.688 0.308 -7.773 1 91.88 220 LYS B CA 1
ATOM 6374 C C . LYS B 1 220 ? -21.25 0.138 -8.266 1 91.88 220 LYS B C 1
ATOM 6376 O O . LYS B 1 220 ? -21 -0.545 -9.258 1 91.88 220 LYS B O 1
ATOM 6381 N N . ALA B 1 221 ? -20.328 0.745 -7.602 1 91.88 221 ALA B N 1
ATOM 6382 C CA . ALA B 1 221 ? -18.922 0.604 -7.953 1 91.88 221 ALA B CA 1
ATOM 6383 C C . ALA B 1 221 ? -18.453 -0.838 -7.773 1 91.88 221 ALA B C 1
ATOM 6385 O O . ALA B 1 221 ? -17.719 -1.367 -8.617 1 91.88 221 ALA B O 1
ATOM 6386 N N . ASN B 1 222 ? -18.906 -1.387 -6.703 1 92.06 222 ASN B N 1
ATOM 6387 C CA . ASN B 1 222 ? -18.562 -2.773 -6.402 1 92.06 222 ASN B CA 1
ATOM 6388 C C . ASN B 1 222 ? -19.156 -3.734 -7.426 1 92.06 222 ASN B C 1
ATOM 6390 O O . ASN B 1 222 ? -18.547 -4.746 -7.766 1 92.06 222 ASN B O 1
ATOM 6394 N N . GLU B 1 223 ? -20.312 -3.471 -7.852 1 92.44 223 GLU B N 1
ATOM 6395 C CA . GLU B 1 223 ? -20.969 -4.285 -8.875 1 92.44 223 GLU B CA 1
ATOM 6396 C C . GLU B 1 223 ? -20.234 -4.195 -10.203 1 92.44 223 GLU B C 1
ATOM 6398 O O . GLU B 1 223 ? -20.078 -5.195 -10.906 1 92.44 223 GLU B O 1
ATOM 6403 N N . THR B 1 224 ? -19.844 -3.029 -10.547 1 92.19 224 THR B N 1
ATOM 6404 C CA . THR B 1 224 ? -19.062 -2.848 -11.773 1 92.19 224 THR B CA 1
ATOM 6405 C C . THR B 1 224 ? -17.766 -3.643 -11.711 1 92.19 224 THR B C 1
ATOM 6407 O O . THR B 1 224 ? -17.375 -4.27 -12.703 1 92.19 224 THR B O 1
ATOM 6410 N N . LEU B 1 225 ? -17.109 -3.637 -10.578 1 89.94 225 LEU B N 1
ATOM 6411 C CA . LEU B 1 225 ? -15.891 -4.406 -10.398 1 89.94 225 LEU B CA 1
ATOM 6412 C C . LEU B 1 225 ? -16.156 -5.898 -10.57 1 89.94 225 LEU B C 1
ATOM 6414 O O . LEU B 1 225 ? -15.406 -6.586 -11.273 1 89.94 225 LEU B O 1
ATOM 6418 N N . MET B 1 226 ? -17.219 -6.363 -9.992 1 89.31 226 MET B N 1
ATOM 6419 C CA . MET B 1 226 ? -17.562 -7.777 -10.078 1 89.31 226 MET B CA 1
ATOM 6420 C C . MET B 1 226 ? -17.828 -8.18 -11.523 1 89.31 226 MET B C 1
ATOM 6422 O O . MET B 1 226 ? -17.312 -9.18 -12.008 1 89.31 226 MET B O 1
ATOM 6426 N N . THR B 1 227 ? -18.594 -7.414 -12.25 1 90.31 227 THR B N 1
ATOM 6427 C CA . THR B 1 227 ? -18.984 -7.75 -13.617 1 90.31 227 THR B CA 1
ATOM 6428 C C . THR B 1 227 ? -17.781 -7.734 -14.555 1 90.31 227 THR B C 1
ATOM 6430 O O . THR B 1 227 ? -17.641 -8.617 -15.406 1 90.31 227 THR B O 1
ATOM 6433 N N . ARG B 1 228 ? -16.953 -6.746 -14.398 1 88.31 228 ARG B N 1
ATOM 6434 C CA . ARG B 1 228 ? -15.758 -6.66 -15.242 1 88.31 228 ARG B CA 1
ATOM 6435 C C . ARG B 1 228 ? -14.789 -7.797 -14.93 1 88.31 228 ARG B C 1
ATOM 6437 O O . ARG B 1 228 ? -14.188 -8.375 -15.836 1 88.31 228 ARG B O 1
ATOM 6444 N N . THR B 1 229 ? -14.609 -8.133 -13.688 1 86.31 229 THR B N 1
ATOM 6445 C CA . THR B 1 229 ? -13.719 -9.219 -13.297 1 86.31 229 THR B CA 1
ATOM 6446 C C . THR B 1 229 ? -14.227 -10.555 -13.828 1 86.31 229 THR B C 1
ATOM 6448 O O . THR B 1 229 ? -13.445 -11.375 -14.305 1 86.31 229 THR B O 1
ATOM 6451 N N . MET B 1 230 ? -15.531 -10.734 -13.766 1 85.94 230 MET B N 1
ATOM 6452 C CA . MET B 1 230 ? -16.125 -11.977 -14.266 1 85.94 230 MET B CA 1
ATOM 6453 C C . MET B 1 230 ? -15.883 -12.125 -15.766 1 85.94 230 MET B C 1
ATOM 6455 O O . MET B 1 230 ? -15.633 -13.227 -16.25 1 85.94 230 MET B O 1
ATOM 6459 N N . SER B 1 231 ? -15.961 -11.07 -16.469 1 85.94 231 SER B N 1
ATOM 6460 C CA . SER B 1 231 ? -15.742 -11.117 -17.906 1 85.94 231 SER B CA 1
ATOM 6461 C C . SER B 1 231 ? -14.312 -11.539 -18.234 1 85.94 231 SER B C 1
ATOM 6463 O O . SER B 1 231 ? -14.086 -12.32 -19.172 1 85.94 231 SER B O 1
ATOM 6465 N N . VAL B 1 232 ? -13.375 -11.094 -17.484 1 82.94 232 VAL B N 1
ATOM 6466 C CA . VAL B 1 232 ? -11.969 -11.438 -17.703 1 82.94 232 VAL B CA 1
ATOM 6467 C C . VAL B 1 232 ? -11.719 -12.891 -17.297 1 82.94 232 VAL B C 1
ATOM 6469 O O . VAL B 1 232 ? -11.023 -13.625 -18 1 82.94 232 VAL B O 1
ATOM 6472 N N . LEU B 1 233 ? -12.312 -13.305 -16.219 1 79.5 233 LEU B N 1
ATOM 6473 C CA . LEU B 1 233 ? -12.117 -14.664 -15.734 1 79.5 233 LEU B CA 1
ATOM 6474 C C . LEU B 1 233 ? -12.711 -15.68 -16.719 1 79.5 233 LEU B C 1
ATOM 6476 O O . LEU B 1 233 ? -12.148 -16.766 -16.906 1 79.5 233 LEU B O 1
ATOM 6480 N N . ARG B 1 234 ? -13.766 -15.281 -17.359 1 79.88 234 ARG B N 1
ATOM 6481 C CA . ARG B 1 234 ? -14.367 -16.156 -18.359 1 79.88 234 ARG B CA 1
ATOM 6482 C C . ARG B 1 234 ? -13.406 -16.391 -19.516 1 79.88 234 ARG B C 1
ATOM 6484 O O . ARG B 1 234 ? -13.367 -17.5 -20.078 1 79.88 234 ARG B O 1
ATOM 6491 N N . LEU B 1 235 ? -12.711 -15.43 -19.812 1 80.06 235 LEU B N 1
ATOM 6492 C CA . LEU B 1 235 ? -11.742 -15.539 -20.891 1 80.06 235 LEU B CA 1
ATOM 6493 C C . LEU B 1 235 ? -10.547 -16.391 -20.469 1 80.06 235 LEU B C 1
ATOM 6495 O O . LEU B 1 235 ? -10.156 -17.312 -21.188 1 80.06 235 LEU B O 1
ATOM 6499 N N . ILE B 1 236 ? -9.961 -16.219 -19.328 1 77.38 236 ILE B N 1
ATOM 6500 C CA . ILE B 1 236 ? -8.75 -16.875 -18.859 1 77.38 236 ILE B CA 1
ATOM 6501 C C . ILE B 1 236 ? -9.039 -18.344 -18.578 1 77.38 236 ILE B C 1
ATOM 6503 O O . ILE B 1 236 ? -8.203 -19.219 -18.859 1 77.38 236 ILE B O 1
ATOM 6507 N N . GLU B 1 237 ? -10.211 -18.578 -18.125 1 75.69 237 GLU B N 1
ATOM 6508 C CA . GLU B 1 237 ? -10.562 -19.922 -17.703 1 75.69 237 GLU B CA 1
ATOM 6509 C C . GLU B 1 237 ? -10.758 -20.844 -18.906 1 75.69 237 GLU B C 1
ATOM 6511 O O . GLU B 1 237 ? -10.742 -22.062 -18.781 1 75.69 237 GLU B O 1
ATOM 6516 N N . THR B 1 238 ? -10.867 -20.297 -20.062 1 78.19 238 THR B N 1
ATOM 6517 C CA . THR B 1 238 ? -11.047 -21.094 -21.281 1 78.19 238 THR B CA 1
ATOM 6518 C C . THR B 1 238 ? -9.711 -21.656 -21.766 1 78.19 238 THR B C 1
ATOM 6520 O O . THR B 1 238 ? -9.672 -22.625 -22.516 1 78.19 238 THR B O 1
ATOM 6523 N N . ILE B 1 239 ? -8.625 -21.203 -21.219 1 79.38 239 ILE B N 1
ATOM 6524 C CA . ILE B 1 239 ? -7.309 -21.562 -21.734 1 79.38 239 ILE B CA 1
ATOM 6525 C C . ILE B 1 239 ? -6.996 -23.016 -21.406 1 79.38 239 ILE B C 1
ATOM 6527 O O . ILE B 1 239 ? -6.676 -23.797 -22.312 1 79.38 239 ILE B O 1
ATOM 6531 N N . THR B 1 240 ? -7.168 -23.422 -20.141 1 74.69 240 THR B N 1
ATOM 6532 C CA . THR B 1 240 ? -6.758 -24.75 -19.703 1 74.69 240 THR B CA 1
ATOM 6533 C C . THR B 1 240 ? -7.605 -25.828 -20.391 1 74.69 240 THR B C 1
ATOM 6535 O O . THR B 1 240 ? -7.066 -26.781 -20.953 1 74.69 240 THR B O 1
ATOM 6538 N N . PRO B 1 241 ? -8.922 -25.688 -20.406 1 72.62 241 PRO B N 1
ATOM 6539 C CA . PRO B 1 241 ? -9.727 -26.703 -21.094 1 72.62 241 PRO B CA 1
ATOM 6540 C C . PRO B 1 241 ? -9.414 -26.797 -22.578 1 72.62 241 PRO B C 1
ATOM 6542 O O . PRO B 1 241 ? -9.438 -27.891 -23.156 1 72.62 241 PRO B O 1
ATOM 6545 N N . VAL B 1 242 ? -9.102 -25.734 -23.219 1 79.94 242 VAL B N 1
ATOM 6546 C CA . VAL B 1 242 ? -8.781 -25.75 -24.641 1 79.94 242 VAL B CA 1
ATOM 6547 C C . VAL B 1 242 ? -7.469 -26.484 -24.875 1 79.94 242 VAL B C 1
ATOM 6549 O O . VAL B 1 242 ? -7.352 -27.297 -25.797 1 79.94 242 VAL B O 1
ATOM 6552 N N . LEU B 1 243 ? -6.496 -26.281 -24.016 1 81.06 243 LEU B N 1
ATOM 6553 C CA . LEU B 1 243 ? -5.207 -26.969 -24.141 1 81.06 243 LEU B CA 1
ATOM 6554 C C . LEU B 1 243 ? -5.367 -28.469 -23.953 1 81.06 243 LEU B C 1
ATOM 6556 O O . LEU B 1 243 ? -4.805 -29.25 -24.719 1 81.06 243 LEU B O 1
ATOM 6560 N N . LEU B 1 244 ? -6.141 -28.828 -22.953 1 74.75 244 LEU B N 1
ATOM 6561 C CA . LEU B 1 244 ? -6.348 -30.25 -22.672 1 74.75 244 LEU B CA 1
ATOM 6562 C C . LEU B 1 244 ? -7.105 -30.922 -23.812 1 74.75 244 LEU B C 1
ATOM 6564 O O . LEU B 1 244 ? -6.777 -32.062 -24.203 1 74.75 244 LEU B O 1
ATOM 6568 N N . PHE B 1 245 ? -8.047 -30.25 -24.344 1 77.5 245 PHE B N 1
ATOM 6569 C CA . PHE B 1 245 ? -8.852 -30.781 -25.422 1 77.5 245 PHE B CA 1
ATOM 6570 C C . PHE B 1 245 ? -7.996 -31.031 -26.656 1 77.5 245 PHE B C 1
ATOM 6572 O O . PHE B 1 245 ? -8.023 -32.125 -27.234 1 77.5 245 PHE B O 1
ATOM 6579 N N . VAL B 1 246 ? -7.254 -30.078 -27.047 1 83.69 246 VAL B N 1
ATOM 6580 C CA . VAL B 1 246 ? -6.434 -30.156 -28.25 1 83.69 246 VAL B CA 1
ATOM 6581 C C . VAL B 1 246 ? -5.371 -31.234 -28.062 1 83.69 246 VAL B C 1
ATOM 6583 O O . VAL B 1 246 ? -5.102 -32 -28.984 1 83.69 246 VAL B O 1
ATOM 6586 N N . MET B 1 247 ? -4.855 -31.375 -26.906 1 79.38 247 MET B N 1
ATOM 6587 C CA . MET B 1 247 ? -3.787 -32.344 -26.656 1 79.38 247 MET B CA 1
ATOM 6588 C C . MET B 1 247 ? -4.34 -33.75 -26.594 1 79.38 247 MET B C 1
ATOM 6590 O O . MET B 1 247 ? -3.691 -34.719 -27.031 1 79.38 247 MET B O 1
ATOM 6594 N N . ASN B 1 248 ? -5.473 -33.875 -26 1 76.12 248 ASN B N 1
ATOM 6595 C CA . ASN B 1 248 ? -6.105 -35.188 -26.016 1 76.12 248 ASN B CA 1
ATOM 6596 C C . ASN B 1 248 ? -6.438 -35.625 -27.438 1 76.12 248 ASN B C 1
ATOM 6598 O O . ASN B 1 248 ? -6.301 -36.812 -27.781 1 76.12 248 ASN B O 1
ATOM 6602 N N . MET B 1 249 ? -6.852 -34.688 -28.219 1 81.12 249 MET B N 1
ATOM 6603 C CA . MET B 1 249 ? -7.078 -34.969 -29.625 1 81.12 249 MET B CA 1
ATOM 6604 C C . MET B 1 249 ? -5.785 -35.406 -30.297 1 81.12 249 MET B C 1
ATOM 6606 O O . MET B 1 249 ? -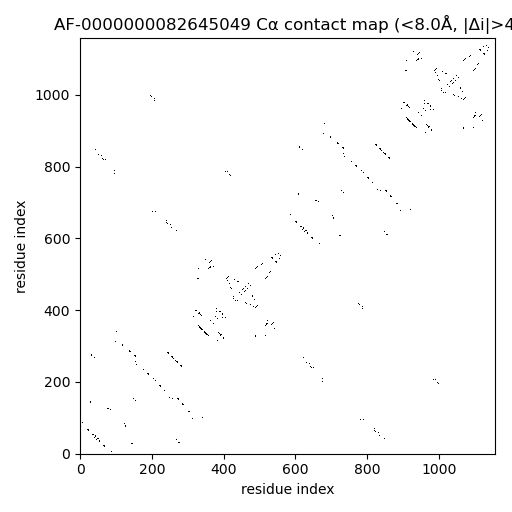5.789 -36.344 -31.109 1 81.12 249 MET B O 1
ATOM 6610 N N . ALA B 1 250 ? -4.762 -34.781 -29.906 1 86.12 250 ALA B N 1
ATOM 6611 C CA . ALA B 1 250 ? -3.461 -35.125 -30.469 1 86.12 250 ALA B CA 1
ATOM 6612 C C . ALA B 1 250 ? -3.062 -36.531 -30.062 1 86.12 250 ALA B C 1
ATOM 6614 O O . ALA B 1 250 ? -2.52 -37.281 -30.875 1 86.12 250 ALA B O 1
ATOM 6615 N N . ILE B 1 251 ? -3.277 -36.906 -28.859 1 81.69 251 ILE B N 1
ATOM 6616 C CA . ILE B 1 251 ? -2.936 -38.25 -28.359 1 81.69 251 ILE B CA 1
ATOM 6617 C C . ILE B 1 251 ? -3.715 -39.312 -29.125 1 81.69 251 ILE B C 1
ATOM 6619 O O . ILE B 1 251 ? -3.154 -40.344 -29.531 1 81.69 251 ILE B O 1
ATOM 6623 N N . ILE B 1 252 ? -4.973 -39.062 -29.438 1 77.62 252 ILE B N 1
ATOM 6624 C CA . ILE B 1 252 ? -5.812 -39.969 -30.188 1 77.62 252 ILE B CA 1
ATOM 6625 C C . ILE B 1 252 ? -5.266 -40.156 -31.594 1 77.62 252 ILE B C 1
ATOM 6627 O O . ILE B 1 252 ? -5.211 -41.281 -32.125 1 77.62 252 ILE B O 1
ATOM 6631 N N . VAL B 1 253 ? -4.938 -39.062 -32.156 1 83.56 253 VAL B N 1
ATOM 6632 C CA . VAL B 1 253 ? -4.395 -39.125 -33.5 1 83.56 253 VAL B CA 1
ATOM 6633 C C . VAL B 1 253 ? -3.078 -39.906 -33.5 1 83.56 253 VAL B C 1
ATOM 6635 O O . VAL B 1 253 ? -2.83 -40.719 -34.406 1 83.56 253 VAL B O 1
ATOM 6638 N N . ILE B 1 254 ? -2.252 -39.719 -32.5 1 86 254 ILE B N 1
ATOM 6639 C CA . ILE B 1 254 ? -0.966 -40.406 -32.375 1 86 254 ILE B CA 1
ATOM 6640 C C . ILE B 1 254 ? -1.189 -41.906 -32.219 1 86 254 ILE B C 1
ATOM 6642 O O . ILE B 1 254 ? -0.508 -42.719 -32.844 1 86 254 ILE B O 1
ATOM 6646 N N . LEU B 1 255 ? -2.104 -42.25 -31.422 1 77.44 255 LEU B N 1
ATOM 6647 C CA . LEU B 1 255 ? -2.393 -43.656 -31.172 1 77.44 255 LEU B CA 1
ATOM 6648 C C . LEU B 1 255 ? -2.975 -44.312 -32.406 1 77.44 255 LEU B C 1
ATOM 6650 O O . LEU B 1 255 ? -2.666 -45.469 -32.719 1 77.44 255 LEU B O 1
ATOM 6654 N N . SER B 1 256 ? -3.82 -43.562 -33.219 1 77.94 256 SER B N 1
ATOM 6655 C CA . SER B 1 256 ? -4.418 -44.094 -34.438 1 77.94 256 SER B CA 1
ATOM 6656 C C . SER B 1 256 ? -3.369 -44.312 -35.5 1 77.94 256 SER B C 1
ATOM 6658 O O . SER B 1 256 ? -3.328 -45.344 -36.156 1 77.94 256 SER B O 1
ATOM 6660 N N . VAL B 1 257 ? -2.582 -43.312 -35.656 1 83.44 257 VAL B N 1
ATOM 6661 C CA . VAL B 1 257 ? -1.525 -43.406 -36.656 1 83.44 257 VAL B CA 1
ATOM 6662 C C . VAL B 1 257 ? -0.464 -44.406 -36.188 1 83.44 257 VAL B C 1
ATOM 6664 O O . VAL B 1 257 ? 0.094 -45.156 -37 1 83.44 257 VAL B O 1
ATOM 6667 N N . GLY B 1 258 ? -0.11 -44.344 -34.875 1 81.12 258 GLY B N 1
ATOM 6668 C CA . GLY B 1 258 ? 0.852 -45.281 -34.344 1 81.12 258 GLY B CA 1
ATOM 6669 C C . GLY B 1 258 ? 0.483 -46.75 -34.594 1 81.12 258 GLY B C 1
ATOM 6670 O O . GLY B 1 258 ? 1.347 -47.562 -34.906 1 81.12 258 GLY B O 1
ATOM 6671 N N . ARG B 1 259 ? -0.703 -47.031 -34.531 1 74.94 259 ARG B N 1
ATOM 6672 C CA . ARG B 1 259 ? -1.172 -48.375 -34.812 1 74.94 259 ARG B CA 1
ATOM 6673 C C . ARG B 1 259 ? -0.915 -48.781 -36.25 1 74.94 259 ARG B C 1
ATOM 6675 O O . ARG B 1 259 ? -0.445 -49.875 -36.531 1 74.94 259 ARG B O 1
ATOM 6682 N N . MET B 1 260 ? -1.359 -47.875 -37.125 1 78.31 260 MET B N 1
ATOM 6683 C CA . MET B 1 260 ? -1.162 -48.156 -38.562 1 78.31 260 MET B CA 1
ATOM 6684 C C . MET B 1 260 ? 0.313 -48.375 -38.875 1 78.31 260 MET B C 1
ATOM 6686 O O . MET B 1 260 ? 0.659 -49.281 -39.625 1 78.31 260 MET B O 1
ATOM 6690 N N . GLU B 1 261 ? 1.095 -47.719 -38.156 1 82.25 261 GLU B N 1
ATOM 6691 C CA . GLU B 1 261 ? 2.531 -47.812 -38.406 1 82.25 261 GLU B CA 1
ATOM 6692 C C . GLU B 1 261 ? 3.129 -49.031 -37.75 1 82.25 261 GLU B C 1
ATOM 6694 O O . GLU B 1 261 ? 4.074 -49.625 -38.281 1 82.25 261 GLU B O 1
ATOM 6699 N N . ILE B 1 262 ? 2.602 -49.406 -36.625 1 77.44 262 ILE B N 1
ATOM 6700 C CA . ILE B 1 262 ? 3.07 -50.625 -35.969 1 77.44 262 ILE B CA 1
ATOM 6701 C C . ILE B 1 262 ? 2.711 -51.844 -36.812 1 77.44 262 ILE B C 1
ATOM 6703 O O . ILE B 1 262 ? 3.514 -52.781 -36.969 1 77.44 262 ILE B O 1
ATOM 6707 N N . HIS B 1 263 ? 1.504 -51.812 -37.438 1 76.31 263 HIS B N 1
ATOM 6708 C CA . HIS B 1 263 ? 1.064 -52.906 -38.281 1 76.31 263 HIS B CA 1
ATOM 6709 C C . HIS B 1 263 ? 1.942 -53.031 -39.531 1 76.31 263 HIS B C 1
ATOM 6711 O O . HIS B 1 263 ? 2.219 -54.125 -40 1 76.31 263 HIS B O 1
ATOM 6717 N N . THR B 1 264 ? 2.338 -51.938 -40.031 1 78.81 264 THR B N 1
ATOM 6718 C CA . THR B 1 264 ? 3.172 -51.938 -41.219 1 78.81 264 THR B CA 1
ATOM 6719 C C . THR B 1 264 ? 4.637 -52.156 -40.875 1 78.81 264 THR B C 1
ATOM 6721 O O . THR B 1 264 ? 5.473 -52.406 -41.75 1 78.81 264 THR B O 1
ATOM 6724 N N . GLY B 1 265 ? 4.945 -52.188 -39.531 1 78.12 265 GLY B N 1
ATOM 6725 C CA . GLY B 1 265 ? 6.297 -52.438 -39.062 1 78.12 265 GLY B CA 1
ATOM 6726 C C . GLY B 1 265 ? 7.16 -51.219 -39 1 78.12 265 GLY B C 1
ATOM 6727 O O . GLY B 1 265 ? 8.359 -51.281 -38.719 1 78.12 265 GLY B O 1
ATOM 6728 N N . SER B 1 266 ? 6.641 -50.125 -39.219 1 80.81 266 SER B N 1
ATOM 6729 C CA . SER B 1 266 ? 7.426 -48.906 -39.312 1 80.81 266 SER B CA 1
ATOM 6730 C C . SER B 1 266 ? 7.609 -48.281 -37.938 1 80.81 266 SER B C 1
ATOM 6732 O O . SER B 1 266 ? 8.523 -47.469 -37.75 1 80.81 266 SER B O 1
ATOM 6734 N N . ALA B 1 267 ? 6.734 -48.625 -37 1 83.44 267 ALA B N 1
ATOM 6735 C CA . ALA B 1 267 ? 6.848 -48.062 -35.656 1 83.44 267 ALA B CA 1
ATOM 6736 C C . ALA B 1 267 ? 6.734 -49.125 -34.562 1 83.44 267 ALA B C 1
ATOM 6738 O O . ALA B 1 267 ? 6.203 -50.219 -34.844 1 83.44 267 ALA B O 1
ATOM 6739 N N . THR B 1 268 ? 7.387 -48.844 -33.5 1 81.44 268 THR B N 1
ATOM 6740 C CA . THR B 1 268 ? 7.309 -49.781 -32.375 1 81.44 268 THR B CA 1
ATOM 6741 C C . THR B 1 268 ? 6.383 -49.219 -31.281 1 81.44 268 THR B C 1
ATOM 6743 O O . THR B 1 268 ? 6.012 -48.031 -31.312 1 81.44 268 THR B O 1
ATOM 6746 N N . ALA B 1 269 ? 5.93 -50.125 -30.406 1 74.56 269 ALA B N 1
ATOM 6747 C CA . ALA B 1 269 ? 5.082 -49.719 -29.281 1 74.56 269 ALA B CA 1
ATOM 6748 C C . ALA B 1 269 ? 5.789 -48.688 -28.406 1 74.56 269 ALA B C 1
ATOM 6750 O O . ALA B 1 269 ? 5.164 -47.719 -27.922 1 74.56 269 ALA B O 1
ATOM 6751 N N . GLY B 1 270 ? 7.008 -48.844 -28.25 1 76.44 270 GLY B N 1
ATOM 6752 C CA . GLY B 1 270 ? 7.797 -47.906 -27.469 1 76.44 270 GLY B CA 1
ATOM 6753 C C . GLY B 1 270 ? 7.848 -46.531 -28.062 1 76.44 270 GLY B C 1
ATOM 6754 O O . GLY B 1 270 ? 7.789 -45.531 -27.328 1 76.44 270 GLY B O 1
ATOM 6755 N N . GLN B 1 271 ? 7.91 -46.438 -29.344 1 83 271 GLN B N 1
ATOM 6756 C CA . GLN B 1 271 ? 7.953 -45.156 -30.016 1 83 271 GLN B CA 1
ATOM 6757 C C . GLN B 1 271 ? 6.633 -44.406 -29.844 1 83 271 GLN B C 1
ATOM 6759 O O . GLN B 1 271 ? 6.629 -43.188 -29.672 1 83 271 GLN B O 1
ATOM 6764 N N . VAL B 1 272 ? 5.562 -45.125 -29.875 1 80.38 272 VAL B N 1
ATOM 6765 C CA . VAL B 1 272 ? 4.25 -44.5 -29.688 1 80.38 272 VAL B CA 1
ATOM 6766 C C . VAL B 1 272 ? 4.129 -43.969 -28.266 1 80.38 272 VAL B C 1
ATOM 6768 O O . VAL B 1 272 ? 3.688 -42.844 -28.062 1 80.38 272 VAL B O 1
ATOM 6771 N N . VAL B 1 273 ? 4.57 -44.781 -27.266 1 75.88 273 VAL B N 1
ATOM 6772 C CA . VAL B 1 273 ? 4.516 -44.344 -25.875 1 75.88 273 VAL B CA 1
ATOM 6773 C C . VAL B 1 273 ? 5.414 -43.125 -25.656 1 75.88 273 VAL B C 1
ATOM 6775 O O . VAL B 1 273 ? 5.055 -42.188 -24.922 1 75.88 273 VAL B O 1
ATOM 6778 N N . ALA B 1 274 ? 6.453 -43.094 -26.297 1 82.12 274 ALA B N 1
ATOM 6779 C CA . ALA B 1 274 ? 7.375 -41.969 -26.188 1 82.12 274 ALA B CA 1
ATOM 6780 C C . ALA B 1 274 ? 6.75 -40.688 -26.719 1 82.12 274 ALA B C 1
ATOM 6782 O O . ALA B 1 274 ? 6.848 -39.625 -26.094 1 82.12 274 ALA B O 1
ATOM 6783 N N . VAL B 1 275 ? 6.117 -40.75 -27.859 1 86.06 275 VAL B N 1
ATOM 6784 C CA . VAL B 1 275 ? 5.523 -39.562 -28.469 1 86.06 275 VAL B CA 1
ATOM 6785 C C . VAL B 1 275 ? 4.352 -39.094 -27.625 1 86.06 275 VAL B C 1
ATOM 6787 O O . VAL B 1 275 ? 4.133 -37.875 -27.5 1 86.06 275 VAL B O 1
ATOM 6790 N N . VAL B 1 276 ? 3.646 -40 -27.031 1 80.44 276 VAL B N 1
ATOM 6791 C CA . VAL B 1 276 ? 2.561 -39.625 -26.141 1 80.44 276 VAL B CA 1
ATOM 6792 C C . VAL B 1 276 ? 3.123 -38.875 -24.922 1 80.44 276 VAL B C 1
ATOM 6794 O O . VAL B 1 276 ? 2.551 -37.875 -24.469 1 80.44 276 VAL B O 1
ATOM 6797 N N . ASN B 1 277 ? 4.211 -39.375 -24.359 1 80.25 277 ASN B N 1
ATOM 6798 C CA . ASN B 1 277 ? 4.863 -38.719 -23.234 1 80.25 277 ASN B CA 1
ATOM 6799 C C . ASN B 1 277 ? 5.32 -37.312 -23.594 1 80.25 277 ASN B C 1
ATOM 6801 O O . ASN B 1 277 ? 5.199 -36.375 -22.797 1 80.25 277 ASN B O 1
ATOM 6805 N N . TYR B 1 278 ? 5.805 -37.125 -24.766 1 86.5 278 TYR B N 1
ATOM 6806 C CA . TYR B 1 278 ? 6.211 -35.812 -25.219 1 86.5 278 TYR B CA 1
ATOM 6807 C C . TYR B 1 278 ? 5.012 -34.875 -25.328 1 86.5 278 TYR B C 1
ATOM 6809 O O . TYR B 1 278 ? 5.125 -33.688 -25.031 1 86.5 278 TYR B O 1
ATOM 6817 N N . THR B 1 279 ? 3.906 -35.406 -25.734 1 84.75 279 THR B N 1
ATOM 6818 C CA . THR B 1 279 ? 2.689 -34.625 -25.828 1 84.75 279 THR B CA 1
ATOM 6819 C C . THR B 1 279 ? 2.312 -34.031 -24.469 1 84.75 279 THR B C 1
ATOM 6821 O O . THR B 1 279 ? 1.961 -32.875 -24.375 1 84.75 279 THR B O 1
ATOM 6824 N N . THR B 1 280 ? 2.385 -34.875 -23.453 1 77.5 280 THR B N 1
ATOM 6825 C CA . THR B 1 280 ? 2.025 -34.406 -22.109 1 77.5 280 THR B CA 1
ATOM 6826 C C . THR B 1 280 ? 2.998 -33.344 -21.609 1 77.5 280 THR B C 1
ATOM 6828 O O . THR B 1 280 ? 2.588 -32.375 -20.984 1 77.5 280 THR B O 1
ATOM 6831 N N . ARG B 1 281 ? 4.215 -33.531 -21.891 1 81.56 281 ARG B N 1
ATOM 6832 C CA . ARG B 1 281 ? 5.23 -32.562 -21.469 1 81.56 281 ARG B CA 1
ATOM 6833 C C . ARG B 1 281 ? 5.062 -31.234 -22.188 1 81.56 281 ARG B C 1
ATOM 6835 O O . ARG B 1 281 ? 5.18 -30.172 -21.578 1 81.56 281 ARG B O 1
ATOM 6842 N N . ILE B 1 282 ? 4.773 -31.312 -23.5 1 86.56 282 ILE B N 1
ATOM 6843 C CA . ILE B 1 282 ? 4.559 -30.109 -24.297 1 86.56 282 ILE B CA 1
ATOM 6844 C C . ILE B 1 282 ? 3.334 -29.359 -23.781 1 86.56 282 ILE B C 1
ATOM 6846 O O . ILE B 1 282 ? 3.354 -28.125 -23.672 1 86.56 282 ILE B O 1
ATOM 6850 N N . THR B 1 283 ? 2.334 -30.109 -23.484 1 81.06 283 THR B N 1
ATOM 6851 C CA . THR B 1 283 ? 1.115 -29.5 -22.953 1 81.06 283 THR B CA 1
ATOM 6852 C C . THR B 1 283 ? 1.4 -28.75 -21.656 1 81.06 283 THR B C 1
ATOM 6854 O O . THR B 1 283 ? 0.94 -27.609 -21.484 1 81.06 283 THR B O 1
ATOM 6857 N N . THR B 1 284 ? 2.143 -29.344 -20.766 1 77.88 284 THR B N 1
ATOM 6858 C CA . THR B 1 284 ? 2.484 -28.719 -19.5 1 77.88 284 THR B CA 1
ATOM 6859 C C . THR B 1 284 ? 3.326 -27.469 -19.719 1 77.88 284 THR B C 1
ATOM 6861 O O . THR B 1 284 ? 3.123 -26.453 -19.047 1 77.88 284 THR B O 1
ATOM 6864 N N . ALA B 1 285 ? 4.223 -27.562 -20.641 1 83.75 285 ALA B N 1
ATOM 6865 C CA . ALA B 1 285 ? 5.086 -26.438 -20.953 1 83.75 285 ALA B CA 1
ATOM 6866 C C . ALA B 1 285 ? 4.27 -25.266 -21.5 1 83.75 285 ALA B C 1
ATOM 6868 O O . ALA B 1 285 ? 4.531 -24.109 -21.172 1 83.75 285 ALA B O 1
ATOM 6869 N N . LEU B 1 286 ? 3.279 -25.562 -22.281 1 83.62 286 LEU B N 1
ATOM 6870 C CA . LEU B 1 286 ? 2.445 -24.531 -22.875 1 83.62 286 LEU B CA 1
ATOM 6871 C C . LEU B 1 286 ? 1.569 -23.859 -21.812 1 83.62 286 LEU B C 1
ATOM 6873 O O . LEU B 1 286 ? 1.272 -22.672 -21.906 1 83.62 286 LEU B O 1
ATOM 6877 N N . SER B 1 287 ? 1.169 -24.547 -20.797 1 80.56 287 SER B N 1
ATOM 6878 C CA . SER B 1 287 ? 0.31 -24 -19.75 1 80.56 287 SER B CA 1
ATOM 6879 C C . SER B 1 287 ? 1.043 -22.938 -18.938 1 80.56 287 SER B C 1
ATOM 6881 O O . SER B 1 287 ? 0.424 -22.016 -18.422 1 80.56 287 SER B O 1
ATOM 6883 N N . ILE B 1 288 ? 2.342 -23.047 -18.812 1 80.69 288 ILE B N 1
ATOM 6884 C CA . ILE B 1 288 ? 3.156 -22.141 -18 1 80.69 288 ILE B CA 1
ATOM 6885 C C . ILE B 1 288 ? 3.318 -20.797 -18.75 1 80.69 288 ILE B C 1
ATOM 6887 O O . ILE B 1 288 ? 3.584 -19.766 -18.125 1 80.69 288 ILE B O 1
ATOM 6891 N N . PHE B 1 289 ? 3.07 -20.859 -20.031 1 76.12 289 PHE B N 1
ATOM 6892 C CA . PHE B 1 289 ? 3.256 -19.672 -20.859 1 76.12 289 PHE B CA 1
ATOM 6893 C C . PHE B 1 289 ? 2.35 -18.531 -20.391 1 76.12 289 PHE B C 1
ATOM 6895 O O . PHE B 1 289 ? 2.73 -17.359 -20.438 1 76.12 289 PHE B O 1
ATOM 6902 N N . THR B 1 290 ? 1.17 -18.859 -19.969 1 70.25 290 THR B N 1
ATOM 6903 C CA . THR B 1 290 ? 0.244 -17.844 -19.469 1 70.25 290 THR B CA 1
ATOM 6904 C C . THR B 1 290 ? 0.82 -17.125 -18.25 1 70.25 290 THR B C 1
ATOM 6906 O O . THR B 1 290 ? 0.756 -15.898 -18.156 1 70.25 290 THR B O 1
ATOM 6909 N N . PHE B 1 291 ? 1.441 -17.859 -17.438 1 73.31 291 PHE B N 1
ATOM 6910 C CA . PHE B 1 291 ? 2.035 -17.297 -16.219 1 73.31 291 PHE B CA 1
ATOM 6911 C C . PHE B 1 291 ? 3.232 -16.422 -16.547 1 73.31 291 PHE B C 1
ATOM 6913 O O . PHE B 1 291 ? 3.412 -15.359 -15.953 1 73.31 291 PHE B O 1
ATOM 6920 N N . ILE B 1 292 ? 3.996 -16.812 -17.5 1 77.25 292 ILE B N 1
ATOM 6921 C CA . ILE B 1 292 ? 5.203 -16.094 -17.891 1 77.25 292 ILE B CA 1
ATOM 6922 C C . ILE B 1 292 ? 4.832 -14.719 -18.453 1 77.25 292 ILE B C 1
ATOM 6924 O O . ILE B 1 292 ? 5.449 -13.711 -18.109 1 77.25 292 ILE B O 1
ATOM 6928 N N . THR B 1 293 ? 3.854 -14.711 -19.297 1 74.56 293 THR B N 1
ATOM 6929 C CA . THR B 1 293 ? 3.459 -13.461 -19.922 1 74.56 293 THR B CA 1
ATOM 6930 C C . THR B 1 293 ? 2.957 -12.461 -18.875 1 74.56 293 THR B C 1
ATOM 6932 O O . THR B 1 293 ? 3.266 -11.273 -18.953 1 74.56 293 THR B O 1
ATOM 6935 N N . MET B 1 294 ? 2.232 -12.938 -17.906 1 71.75 294 MET B N 1
ATOM 6936 C CA . MET B 1 294 ? 1.733 -12.07 -16.828 1 71.75 294 MET B CA 1
ATOM 6937 C C . MET B 1 294 ? 2.881 -11.539 -15.984 1 71.75 294 MET B C 1
ATOM 6939 O O . MET B 1 294 ? 2.922 -10.344 -15.672 1 71.75 294 MET B O 1
ATOM 6943 N N . ALA B 1 295 ? 3.764 -12.414 -15.656 1 77.88 295 ALA B N 1
ATOM 6944 C CA . ALA B 1 295 ? 4.918 -12.016 -14.859 1 77.88 295 ALA B CA 1
ATOM 6945 C C . ALA B 1 295 ? 5.766 -10.984 -15.594 1 77.88 295 ALA B C 1
ATOM 6947 O O . ALA B 1 295 ? 6.238 -10.016 -14.992 1 77.88 295 ALA B O 1
ATOM 6948 N N . PHE B 1 296 ? 5.922 -11.164 -16.875 1 82.06 296 PHE B N 1
ATOM 6949 C CA . PHE B 1 296 ? 6.742 -10.266 -17.672 1 82.06 296 PHE B CA 1
ATOM 6950 C C . PHE B 1 296 ? 6.094 -8.891 -17.781 1 82.06 296 PHE B C 1
ATOM 6952 O O . PHE B 1 296 ? 6.777 -7.867 -17.719 1 82.06 296 PHE B O 1
ATOM 6959 N N . SER B 1 297 ? 4.848 -8.867 -17.969 1 77.12 297 SER B N 1
ATOM 6960 C CA . SER B 1 297 ? 4.137 -7.602 -18.078 1 77.12 297 SER B CA 1
ATOM 6961 C C . SER B 1 297 ? 4.242 -6.793 -16.797 1 77.12 297 SER B C 1
ATOM 6963 O O . SER B 1 297 ? 4.465 -5.582 -16.828 1 77.12 297 SER B O 1
ATOM 6965 N N . ARG B 1 298 ? 4.125 -7.477 -15.75 1 78 298 ARG B N 1
ATOM 6966 C CA . ARG B 1 298 ? 4.25 -6.816 -14.453 1 78 298 ARG B CA 1
ATOM 6967 C C . ARG B 1 298 ? 5.664 -6.293 -14.234 1 78 298 ARG B C 1
ATOM 6969 O O . ARG B 1 298 ? 5.855 -5.18 -13.742 1 78 298 ARG B O 1
ATOM 6976 N N . ALA B 1 299 ? 6.633 -7.102 -14.555 1 86.19 299 ALA B N 1
ATOM 6977 C CA . ALA B 1 299 ? 8.039 -6.723 -14.406 1 86.19 299 ALA B CA 1
ATOM 6978 C C . ALA B 1 299 ? 8.383 -5.531 -15.289 1 86.19 299 ALA B C 1
ATOM 6980 O O . ALA B 1 299 ? 9.18 -4.668 -14.906 1 86.19 299 ALA B O 1
ATOM 6981 N N . ARG B 1 300 ? 7.801 -5.523 -16.438 1 86.75 300 ARG B N 1
ATOM 6982 C CA . ARG B 1 300 ? 8.055 -4.422 -17.359 1 86.75 300 ARG B CA 1
ATOM 6983 C C . ARG B 1 300 ? 7.551 -3.102 -16.797 1 86.75 300 ARG B C 1
ATOM 6985 O O . ARG B 1 300 ? 8.227 -2.076 -16.891 1 86.75 300 ARG B O 1
ATOM 6992 N N . ALA B 1 301 ? 6.43 -3.076 -16.234 1 84.75 301 ALA B N 1
ATOM 6993 C CA . ALA B 1 301 ? 5.887 -1.876 -15.602 1 84.75 301 ALA B CA 1
ATOM 6994 C C . ALA B 1 301 ? 6.766 -1.425 -14.445 1 84.75 301 ALA B C 1
ATOM 6996 O O . ALA B 1 301 ? 7.047 -0.233 -14.297 1 84.75 301 ALA B O 1
ATOM 6997 N N . SER B 1 302 ? 7.148 -2.383 -13.609 1 90.25 302 SER B N 1
ATOM 6998 C CA . SER B 1 302 ? 8.031 -2.076 -12.492 1 90.25 302 SER B CA 1
ATOM 6999 C C . SER B 1 302 ? 9.375 -1.544 -12.977 1 90.25 302 SER B C 1
ATOM 7001 O O . SER B 1 302 ? 9.922 -0.608 -12.391 1 90.25 302 SER B O 1
ATOM 7003 N N . ALA B 1 303 ? 9.844 -2.148 -14.008 1 92.31 303 ALA B N 1
ATOM 7004 C CA . ALA B 1 303 ? 11.117 -1.723 -14.578 1 92.31 303 ALA B CA 1
ATOM 7005 C C . ALA B 1 303 ? 11.039 -0.284 -15.078 1 92.31 303 ALA B C 1
ATOM 7007 O O . ALA B 1 303 ? 11.992 0.484 -14.93 1 92.31 303 ALA B O 1
ATOM 7008 N N . GLN B 1 304 ? 10.008 0.022 -15.672 1 90.12 304 GLN B N 1
ATOM 7009 C CA . GLN B 1 304 ? 9.828 1.382 -16.172 1 90.12 304 GLN B CA 1
ATOM 7010 C C . GLN B 1 304 ? 9.82 2.391 -15.031 1 90.12 304 GLN B C 1
ATOM 7012 O O . GLN B 1 304 ? 10.445 3.447 -15.117 1 90.12 304 GLN B O 1
ATOM 7017 N N . ARG B 1 305 ? 9.125 2.078 -13.984 1 89.38 305 ARG B N 1
ATOM 7018 C CA . ARG B 1 305 ? 9.062 2.975 -12.836 1 89.38 305 ARG B CA 1
ATOM 7019 C C . ARG B 1 305 ? 10.445 3.15 -12.203 1 89.38 305 ARG B C 1
ATOM 7021 O O . ARG B 1 305 ? 10.82 4.258 -11.812 1 89.38 305 ARG B O 1
ATOM 7028 N N . ILE B 1 306 ? 11.117 2.121 -12.07 1 93.31 306 ILE B N 1
ATOM 7029 C CA . ILE B 1 306 ? 12.469 2.174 -11.523 1 93.31 306 ILE B CA 1
ATOM 7030 C C . ILE B 1 306 ? 13.367 3 -12.445 1 93.31 306 ILE B C 1
ATOM 7032 O O . ILE B 1 306 ? 14.164 3.812 -11.969 1 93.31 306 ILE B O 1
ATOM 7036 N N . SER B 1 307 ? 13.219 2.801 -13.742 1 91.69 307 SER B N 1
ATOM 7037 C CA . SER B 1 307 ? 14.016 3.529 -14.727 1 91.69 307 SER B CA 1
ATOM 7038 C C . SER B 1 307 ? 13.75 5.027 -14.648 1 91.69 307 SER B C 1
ATOM 7040 O O . SER B 1 307 ? 14.656 5.836 -14.852 1 91.69 307 SER B O 1
ATOM 7042 N N . ASP B 1 308 ? 12.539 5.387 -14.352 1 89.44 308 ASP B N 1
ATOM 7043 C CA . ASP B 1 308 ? 12.18 6.797 -14.211 1 89.44 308 ASP B CA 1
ATOM 7044 C C . ASP B 1 308 ? 13.008 7.457 -13.102 1 89.44 308 ASP B C 1
ATOM 7046 O O . ASP B 1 308 ? 13.383 8.625 -13.219 1 89.44 308 ASP B O 1
ATOM 7050 N N . VAL B 1 309 ? 13.219 6.73 -12.055 1 89.31 309 VAL B N 1
ATOM 7051 C CA . VAL B 1 309 ? 14.008 7.258 -10.945 1 89.31 309 VAL B CA 1
ATOM 7052 C C . VAL B 1 309 ? 15.469 7.395 -11.375 1 89.31 309 VAL B C 1
ATOM 7054 O O . VAL B 1 309 ? 16.109 8.422 -11.109 1 89.31 309 VAL B O 1
ATOM 7057 N N . PHE B 1 310 ? 16.016 6.445 -12.062 1 89.31 310 PHE B N 1
ATOM 7058 C CA . PHE B 1 310 ? 17.406 6.441 -12.484 1 89.31 310 PHE B CA 1
ATOM 7059 C C . PHE B 1 310 ? 17.656 7.531 -13.516 1 89.31 310 PHE B C 1
ATOM 7061 O O . PHE B 1 310 ? 18.75 8.109 -13.562 1 89.31 310 PHE B O 1
ATOM 7068 N N . THR B 1 311 ? 16.656 7.824 -14.297 1 85.31 311 THR B N 1
ATOM 7069 C CA . THR B 1 311 ? 16.844 8.766 -15.398 1 85.31 311 THR B CA 1
ATOM 7070 C C . THR B 1 311 ? 16.484 10.188 -14.961 1 85.31 311 THR B C 1
ATOM 7072 O O . THR B 1 311 ? 16.688 11.141 -15.719 1 85.31 311 THR B O 1
ATOM 7075 N N . ALA B 1 312 ? 15.938 10.25 -13.75 1 83.62 312 ALA B N 1
ATOM 7076 C CA . ALA B 1 312 ? 15.602 11.586 -13.266 1 83.62 312 ALA B CA 1
ATOM 7077 C C . ALA B 1 312 ? 16.844 12.469 -13.188 1 83.62 312 ALA B C 1
ATOM 7079 O O . ALA B 1 312 ? 17.906 12.016 -12.758 1 83.62 312 ALA B O 1
ATOM 7080 N N . GLN B 1 313 ? 16.797 13.648 -13.742 1 78.44 313 GLN B N 1
ATOM 7081 C CA . GLN B 1 313 ? 17.922 14.57 -13.758 1 78.44 313 GLN B CA 1
ATOM 7082 C C . GLN B 1 313 ? 18.109 15.227 -12.398 1 78.44 313 GLN B C 1
ATOM 7084 O O . GLN B 1 313 ? 17.141 15.648 -11.758 1 78.44 313 GLN B O 1
ATOM 7089 N N . VAL B 1 314 ? 19.344 15.07 -11.93 1 78 314 VAL B N 1
ATOM 7090 C CA . VAL B 1 314 ? 19.703 15.734 -10.68 1 78 314 VAL B CA 1
ATOM 7091 C C . VAL B 1 314 ? 20.031 17.203 -10.953 1 78 314 VAL B C 1
ATOM 7093 O O . VAL B 1 314 ? 20.875 17.516 -11.797 1 78 314 VAL B O 1
ATOM 7096 N N . ASP B 1 315 ? 19.25 18.094 -10.414 1 72.06 315 ASP B N 1
ATOM 7097 C CA . ASP B 1 315 ? 19.312 19.531 -10.727 1 72.06 315 ASP B CA 1
ATOM 7098 C C . ASP B 1 315 ? 20.562 20.156 -10.117 1 72.06 315 ASP B C 1
ATOM 7100 O O . ASP B 1 315 ? 21.125 21.094 -10.688 1 72.06 315 ASP B O 1
ATOM 7104 N N . ILE B 1 316 ? 20.969 19.781 -8.953 1 76.19 316 ILE B N 1
ATOM 7105 C CA . ILE B 1 316 ? 22.078 20.453 -8.289 1 76.19 316 ILE B CA 1
ATOM 7106 C C . ILE B 1 316 ? 23.312 19.562 -8.328 1 76.19 316 ILE B C 1
ATOM 7108 O O . ILE B 1 316 ? 23.375 18.547 -7.641 1 76.19 316 ILE B O 1
ATOM 7112 N N . VAL B 1 317 ? 24.188 19.797 -9.258 1 77.94 317 VAL B N 1
ATOM 7113 C CA . VAL B 1 317 ? 25.438 19.078 -9.398 1 77.94 317 VAL B CA 1
ATOM 7114 C C . VAL B 1 317 ? 26.609 20.031 -9.258 1 77.94 317 VAL B C 1
ATOM 7116 O O . VAL B 1 317 ? 26.516 21.203 -9.648 1 77.94 317 VAL B O 1
ATOM 7119 N N . ASP B 1 318 ? 27.547 19.516 -8.445 1 79.19 318 ASP B N 1
ATOM 7120 C CA . ASP B 1 318 ? 28.75 20.344 -8.297 1 79.19 318 ASP B CA 1
ATOM 7121 C C . ASP B 1 318 ? 29.375 20.641 -9.656 1 79.19 318 ASP B C 1
ATOM 7123 O O . ASP B 1 318 ? 29.469 19.75 -10.508 1 79.19 318 ASP B O 1
ATOM 7127 N N . ASP B 1 319 ? 29.516 21.922 -9.867 1 76.62 319 ASP B N 1
ATOM 7128 C CA . ASP B 1 319 ? 30.25 22.312 -11.07 1 76.62 319 ASP B CA 1
ATOM 7129 C C . ASP B 1 319 ? 31.625 21.656 -11.117 1 76.62 319 ASP B C 1
ATOM 7131 O O . ASP B 1 319 ? 32.188 21.281 -10.078 1 76.62 319 ASP B O 1
ATOM 7135 N N . GLU B 1 320 ? 32.094 21.312 -12.289 1 74.88 320 GLU B N 1
ATOM 7136 C CA . GLU B 1 320 ? 33.438 20.703 -12.445 1 74.88 320 GLU B CA 1
ATOM 7137 C C . GLU B 1 320 ? 34.5 21.531 -11.773 1 74.88 320 GLU B C 1
ATOM 7139 O O . GLU B 1 320 ? 35.469 20.984 -11.25 1 74.88 320 GLU B O 1
ATOM 7144 N N . ARG B 1 321 ? 34.312 22.812 -11.75 1 72 321 ARG B N 1
ATOM 7145 C CA . ARG B 1 321 ? 35.344 23.703 -11.227 1 72 321 ARG B CA 1
ATOM 7146 C C . ARG B 1 321 ? 35.094 24 -9.75 1 72 321 ARG B C 1
ATOM 7148 O O . ARG B 1 321 ? 35.781 24.844 -9.164 1 72 321 ARG B O 1
ATOM 7155 N N . ALA B 1 322 ? 34.031 23.359 -9.164 1 80.44 322 ALA B N 1
ATOM 7156 C CA . ALA B 1 322 ? 33.781 23.594 -7.75 1 80.44 322 ALA B CA 1
ATOM 7157 C C . ALA B 1 322 ? 34.938 23.141 -6.887 1 80.44 322 ALA B C 1
ATOM 7159 O O . ALA B 1 322 ? 35.562 22.109 -7.16 1 80.44 322 ALA B O 1
ATOM 7160 N N . HIS B 1 323 ? 35.375 24 -6.035 1 84.12 323 HIS B N 1
ATOM 7161 C CA . HIS B 1 323 ? 36.562 23.703 -5.199 1 84.12 323 HIS B CA 1
ATOM 7162 C C . HIS B 1 323 ? 36.156 23.516 -3.742 1 84.12 323 HIS B C 1
ATOM 7164 O O . HIS B 1 323 ? 35.062 23.969 -3.326 1 84.12 323 HIS B O 1
ATOM 7170 N N . ASP B 1 324 ? 37 22.734 -3.098 1 86.06 324 ASP B N 1
ATOM 7171 C CA . ASP B 1 324 ? 36.844 22.594 -1.651 1 86.06 324 ASP B CA 1
ATOM 7172 C C . ASP B 1 324 ? 37.188 23.906 -0.941 1 86.06 324 ASP B C 1
ATOM 7174 O O . ASP B 1 324 ? 38.219 24.516 -1.188 1 86.06 324 ASP B O 1
ATOM 7178 N N . THR B 1 325 ? 36.156 24.469 -0.392 1 81.75 325 THR B N 1
ATOM 7179 C CA . THR B 1 325 ? 36.375 25.75 0.271 1 81.75 325 THR B CA 1
ATOM 7180 C C . THR B 1 325 ? 36.188 25.609 1.78 1 81.75 325 THR B C 1
ATOM 7182 O O . THR B 1 325 ? 35.312 24.875 2.238 1 81.75 325 THR B O 1
ATOM 7185 N N . ASN B 1 326 ? 37.094 26.172 2.51 1 86.62 326 ASN B N 1
ATOM 7186 C CA . ASN B 1 326 ? 36.969 26.281 3.959 1 86.62 326 ASN B CA 1
ATOM 7187 C C . ASN B 1 326 ? 36.312 27.594 4.375 1 86.62 326 ASN B C 1
ATOM 7189 O O . ASN B 1 326 ? 36.875 28.672 4.117 1 86.62 326 ASN B O 1
ATOM 7193 N N . ILE B 1 327 ? 35.188 27.516 4.855 1 88.69 327 ILE B N 1
ATOM 7194 C CA . ILE B 1 327 ? 34.531 28.719 5.355 1 88.69 327 ILE B CA 1
ATOM 7195 C C . ILE B 1 327 ? 35.156 29.141 6.68 1 88.69 327 ILE B C 1
ATOM 7197 O O . ILE B 1 327 ? 35.156 28.375 7.64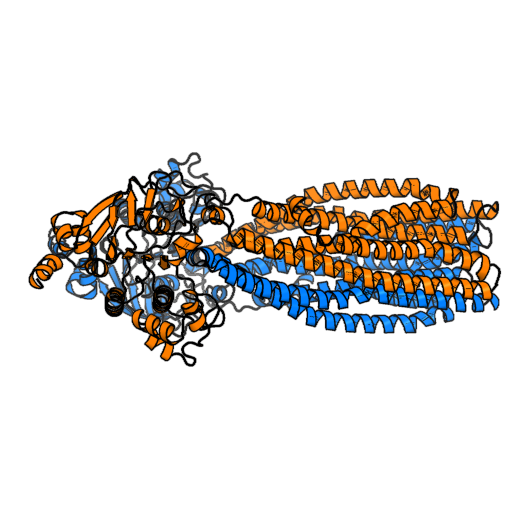8 1 88.69 327 ILE B O 1
ATOM 7201 N N . GLN B 1 328 ? 35.656 30.375 6.719 1 88.06 328 GLN B N 1
ATOM 7202 C CA . GLN B 1 328 ? 36.406 30.797 7.891 1 88.06 328 GLN B CA 1
ATOM 7203 C C . GLN B 1 328 ? 35.594 31.766 8.75 1 88.06 328 GLN B C 1
ATOM 7205 O O . GLN B 1 328 ? 35.5 31.594 9.969 1 88.06 328 GLN B O 1
ATOM 7210 N N . GLU B 1 329 ? 35.031 32.781 8.172 1 91.5 329 GLU B N 1
ATOM 7211 C CA . GLU B 1 329 ? 34.375 33.844 8.945 1 91.5 329 GLU B CA 1
ATOM 7212 C C . GLU B 1 329 ? 32.875 33.656 9.039 1 91.5 329 GLU B C 1
ATOM 7214 O O . GLU B 1 329 ? 32.281 33.875 10.086 1 91.5 329 GLU B O 1
ATOM 7219 N N . GLY B 1 330 ? 32.25 33.156 7.945 1 94.31 330 GLY B N 1
ATOM 7220 C CA . GLY B 1 330 ? 30.828 32.906 7.941 1 94.31 330 GLY B CA 1
ATOM 7221 C C . GLY B 1 330 ? 30.016 34.125 7.52 1 94.31 330 GLY B C 1
ATOM 7222 O O . GLY B 1 330 ? 28.906 34.344 8 1 94.31 330 GLY B O 1
ATOM 7223 N N . GLU B 1 331 ? 30.578 35.031 6.73 1 96.75 331 GLU B N 1
ATOM 7224 C CA . GLU B 1 331 ? 29.844 36.156 6.145 1 96.75 331 GLU B CA 1
ATOM 7225 C C . GLU B 1 331 ? 28.875 35.688 5.066 1 96.75 331 GLU B C 1
ATOM 7227 O O . GLU B 1 331 ? 29.234 34.844 4.234 1 96.75 331 GLU B O 1
ATOM 7232 N N . VAL B 1 332 ? 27.688 36.125 5.082 1 97.75 332 VAL B N 1
ATOM 7233 C CA . VAL B 1 332 ? 26.688 35.75 4.086 1 97.75 332 VAL B CA 1
ATOM 7234 C C . VAL B 1 332 ? 26.219 37 3.346 1 97.75 332 VAL B C 1
ATOM 7236 O O . VAL B 1 332 ? 25.828 37.969 3.971 1 97.75 332 VAL B O 1
ATOM 7239 N N . ARG B 1 333 ? 26.281 36.938 2.033 1 97.62 333 ARG B N 1
ATOM 7240 C CA . ARG B 1 333 ? 25.859 38.062 1.211 1 97.62 333 ARG B CA 1
ATOM 7241 C C . ARG B 1 333 ? 24.891 37.625 0.125 1 97.62 333 ARG B C 1
ATOM 7243 O O . ARG B 1 333 ? 25.141 36.656 -0.594 1 97.62 333 ARG B O 1
ATOM 7250 N N . PHE B 1 334 ? 23.75 38.219 0.132 1 97.94 334 PHE B N 1
ATOM 7251 C CA . PHE B 1 334 ? 22.812 38.094 -0.971 1 97.94 334 PHE B CA 1
ATOM 7252 C C . PHE B 1 334 ? 22.938 39.25 -1.938 1 97.94 334 PHE B C 1
ATOM 7254 O O . PHE B 1 334 ? 22.875 40.406 -1.529 1 97.94 334 PHE B O 1
ATOM 7261 N N . ASP B 1 335 ? 23.188 38.938 -3.188 1 97.44 335 ASP B N 1
ATOM 7262 C CA . ASP B 1 335 ? 23.359 39.938 -4.219 1 97.44 335 ASP B CA 1
ATOM 7263 C C . ASP B 1 335 ? 22.266 39.844 -5.285 1 97.44 335 ASP B C 1
ATOM 7265 O O . ASP B 1 335 ? 22.422 39.094 -6.262 1 97.44 335 ASP B O 1
ATOM 7269 N N . HIS B 1 336 ? 21.188 40.688 -5.156 1 96.88 336 HIS B N 1
ATOM 7270 C CA . HIS B 1 336 ? 20.062 40.75 -6.086 1 96.88 336 HIS B CA 1
ATOM 7271 C C . HIS B 1 336 ? 19.516 39.344 -6.379 1 96.88 336 HIS B C 1
ATOM 7273 O O . HIS B 1 336 ? 19.375 38.969 -7.543 1 96.88 336 HIS B O 1
ATOM 7279 N N . VAL B 1 337 ? 19.234 38.688 -5.352 1 97.31 337 VAL B N 1
ATOM 7280 C CA . VAL B 1 337 ? 18.844 37.281 -5.457 1 97.31 337 VAL B CA 1
ATOM 7281 C C . VAL B 1 337 ? 17.344 37.188 -5.711 1 97.31 337 VAL B C 1
ATOM 7283 O O . VAL B 1 337 ? 16.531 37.781 -4.996 1 97.31 337 VAL B O 1
ATOM 7286 N N . SER B 1 338 ? 16.953 36.438 -6.746 1 97.06 338 SER B N 1
ATOM 7287 C CA . SER B 1 338 ? 15.57 36.062 -7.043 1 97.06 338 SER B CA 1
ATOM 7288 C C . SER B 1 338 ? 15.43 34.562 -7.145 1 97.06 338 SER B C 1
ATOM 7290 O O . SER B 1 338 ? 16.328 33.875 -7.652 1 97.06 338 SER B O 1
ATOM 7292 N N . PHE B 1 339 ? 14.352 34.031 -6.555 1 94.12 339 PHE B N 1
ATOM 7293 C CA . PHE B 1 339 ? 14.195 32.562 -6.496 1 94.12 339 PHE B CA 1
ATOM 7294 C C . PHE B 1 339 ? 12.742 32.188 -6.723 1 94.12 339 PHE B C 1
ATOM 7296 O O . PHE B 1 339 ? 11.828 32.844 -6.254 1 94.12 339 PHE B O 1
ATOM 7303 N N . ARG B 1 340 ? 12.547 31.234 -7.508 1 90.88 340 ARG B N 1
ATOM 7304 C CA . ARG B 1 340 ? 11.273 30.531 -7.66 1 90.88 340 ARG B CA 1
ATOM 7305 C C . ARG B 1 340 ? 11.469 29.016 -7.629 1 90.88 340 ARG B C 1
ATOM 7307 O O . ARG B 1 340 ? 12.477 28.516 -8.117 1 90.88 340 ARG B O 1
ATOM 7314 N N . TYR B 1 341 ? 10.594 28.391 -6.965 1 83.81 341 TYR B N 1
ATOM 7315 C CA . TYR B 1 341 ? 10.672 26.938 -6.945 1 83.81 341 TYR B CA 1
ATOM 7316 C C . TYR B 1 341 ? 10.516 26.359 -8.344 1 83.81 341 TYR B C 1
ATOM 7318 O O . TYR B 1 341 ? 9.859 26.953 -9.203 1 83.81 341 TYR B O 1
ATOM 7326 N N . PRO B 1 342 ? 11.18 25.312 -8.719 1 75.12 342 PRO B N 1
ATOM 7327 C CA . PRO B 1 342 ? 11.188 24.766 -10.078 1 75.12 342 PRO B CA 1
ATOM 7328 C C . PRO B 1 342 ? 9.781 24.562 -10.641 1 75.12 342 PRO B C 1
ATOM 7330 O O . PRO B 1 342 ? 9.547 24.812 -11.828 1 75.12 342 PRO B O 1
ATOM 7333 N N . ASN B 1 343 ? 8.758 24.125 -9.938 1 69.88 343 ASN B N 1
ATOM 7334 C CA . ASN B 1 343 ? 7.426 23.859 -10.477 1 69.88 343 ASN B CA 1
ATOM 7335 C C . ASN B 1 343 ? 6.457 25 -10.172 1 69.88 343 ASN B C 1
ATOM 7337 O O . ASN B 1 343 ? 5.242 24.828 -10.273 1 69.88 343 ASN B O 1
ATOM 7341 N N . SER B 1 344 ? 7.125 26.109 -9.883 1 74.44 344 SER B N 1
ATOM 7342 C CA . SER B 1 344 ? 6.289 27.281 -9.633 1 74.44 344 SER B CA 1
ATOM 7343 C C . SER B 1 344 ? 6.633 28.422 -10.586 1 74.44 344 SER B C 1
ATOM 7345 O O . SER B 1 344 ? 7.773 28.531 -11.039 1 74.44 344 SER B O 1
ATOM 7347 N N . HIS B 1 345 ? 5.652 29.109 -11.039 1 77.38 345 HIS B N 1
ATOM 7348 C CA . HIS B 1 345 ? 5.879 30.234 -11.945 1 77.38 345 HIS B CA 1
ATOM 7349 C C . HIS B 1 345 ? 6.066 31.531 -11.172 1 77.38 345 HIS B C 1
ATOM 7351 O O . HIS B 1 345 ? 6.594 32.5 -11.703 1 77.38 345 HIS B O 1
ATOM 7357 N N . SER B 1 346 ? 5.727 31.516 -9.977 1 83.56 346 SER B N 1
ATOM 7358 C CA . SER B 1 346 ? 5.805 32.75 -9.203 1 83.56 346 SER B CA 1
ATOM 7359 C C . SER B 1 346 ? 7.098 32.812 -8.391 1 83.56 346 SER B C 1
ATOM 7361 O O . SER B 1 346 ? 7.543 31.797 -7.844 1 83.56 346 SER B O 1
ATOM 7363 N N . PHE B 1 347 ? 7.688 33.969 -8.414 1 90.5 347 PHE B N 1
ATOM 7364 C CA . PHE B 1 347 ? 8.883 34.188 -7.609 1 90.5 347 PHE B CA 1
ATOM 7365 C C . PHE B 1 347 ? 8.539 34.25 -6.125 1 90.5 347 PHE B C 1
ATOM 7367 O O . PHE B 1 347 ? 7.582 34.906 -5.727 1 90.5 347 PHE B O 1
ATOM 7374 N N . VAL B 1 348 ? 9.234 33.5 -5.395 1 91.06 348 VAL B N 1
ATOM 7375 C CA . VAL B 1 348 ? 9.062 33.5 -3.945 1 91.06 348 VAL B CA 1
ATOM 7376 C C . VAL B 1 348 ? 9.945 34.562 -3.32 1 91.06 348 VAL B C 1
ATOM 7378 O O . VAL B 1 348 ? 9.578 35.188 -2.311 1 91.06 348 VAL B O 1
ATOM 7381 N N . LEU B 1 349 ? 11.141 34.75 -3.83 1 94.94 349 LEU B N 1
ATOM 7382 C CA . LEU B 1 349 ? 12.047 35.812 -3.457 1 94.94 349 LEU B CA 1
ATOM 7383 C C . LEU B 1 349 ? 12.328 36.719 -4.648 1 94.94 349 LEU B C 1
ATOM 7385 O O . LEU B 1 349 ? 12.531 36.25 -5.766 1 94.94 349 LEU B O 1
ATOM 7389 N N . LYS B 1 350 ? 12.289 38.031 -4.414 1 96.31 350 LYS B N 1
ATOM 7390 C CA . LYS B 1 350 ? 12.445 39.031 -5.492 1 96.31 350 LYS B CA 1
ATOM 7391 C C . LYS B 1 350 ? 13.555 40 -5.18 1 96.31 350 LYS B C 1
ATOM 7393 O O . LYS B 1 350 ? 13.383 40.906 -4.344 1 96.31 350 LYS B O 1
ATOM 7398 N N . ASP B 1 351 ? 14.578 39.906 -5.852 1 95.94 351 ASP B N 1
ATOM 7399 C CA . ASP B 1 351 ? 15.68 40.844 -5.859 1 95.94 351 ASP B CA 1
ATOM 7400 C C . ASP B 1 351 ? 16.109 41.219 -4.438 1 95.94 351 ASP B C 1
ATOM 7402 O O . ASP B 1 351 ? 16.156 42.375 -4.062 1 95.94 351 ASP B O 1
ATOM 7406 N N . ILE B 1 352 ? 16.469 40.25 -3.682 1 96.5 352 ILE B N 1
ATOM 7407 C CA . ILE B 1 352 ? 16.875 40.438 -2.289 1 96.5 352 ILE B CA 1
ATOM 7408 C C . ILE B 1 352 ? 18.375 40.688 -2.213 1 96.5 352 ILE B C 1
ATOM 7410 O O . ILE B 1 352 ? 19.172 39.969 -2.814 1 96.5 352 ILE B O 1
ATOM 7414 N N . SER B 1 353 ? 18.734 41.781 -1.53 1 97.25 353 SER B N 1
ATOM 7415 C CA . SER B 1 353 ? 20.141 42.094 -1.321 1 97.25 353 SER B CA 1
ATOM 7416 C C . SER B 1 353 ? 20.422 42.469 0.132 1 97.25 353 SER B C 1
ATOM 7418 O O . SER B 1 353 ? 19.688 43.281 0.715 1 97.25 353 SER B O 1
ATOM 7420 N N . PHE B 1 354 ? 21.438 41.812 0.746 1 96.81 354 PHE B N 1
ATOM 7421 C CA . PHE B 1 354 ? 21.875 42.156 2.094 1 96.81 354 PHE B CA 1
ATOM 7422 C C . PHE B 1 354 ? 23.234 41.562 2.395 1 96.81 354 PHE B C 1
ATOM 7424 O O . PHE B 1 354 ? 23.734 40.719 1.633 1 96.81 354 PHE B O 1
ATOM 7431 N N . VAL B 1 355 ? 23.844 42.062 3.422 1 97.12 355 VAL B N 1
ATOM 7432 C CA . VAL B 1 355 ? 25.094 41.5 3.924 1 97.12 355 VAL B CA 1
ATOM 7433 C C . VAL B 1 355 ? 24.984 41.25 5.426 1 97.12 355 VAL B C 1
ATOM 7435 O O . VAL B 1 355 ? 24.531 42.125 6.176 1 97.12 355 VAL B O 1
ATOM 7438 N N . VAL B 1 356 ? 25.266 40.094 5.812 1 97.25 356 VAL B N 1
ATOM 7439 C CA . VAL B 1 356 ? 25.344 39.75 7.227 1 97.25 356 VAL B CA 1
ATOM 7440 C C . VAL B 1 356 ? 26.797 39.5 7.617 1 97.25 356 VAL B C 1
ATOM 7442 O O . VAL B 1 356 ? 27.469 38.656 7.027 1 97.25 356 VAL B O 1
ATOM 7445 N N . ARG B 1 357 ? 27.234 40.219 8.602 1 95.94 357 ARG B N 1
ATOM 7446 C CA . ARG B 1 357 ? 28.625 40.125 9.031 1 95.94 357 ARG B CA 1
ATOM 7447 C C . ARG B 1 357 ? 28.875 38.875 9.859 1 95.94 357 ARG B C 1
ATOM 7449 O O . ARG B 1 357 ? 27.938 38.281 10.383 1 95.94 357 ARG B O 1
ATOM 7456 N N . PRO B 1 358 ? 30.203 38.469 9.922 1 95.88 358 PRO B N 1
ATOM 7457 C CA . PRO B 1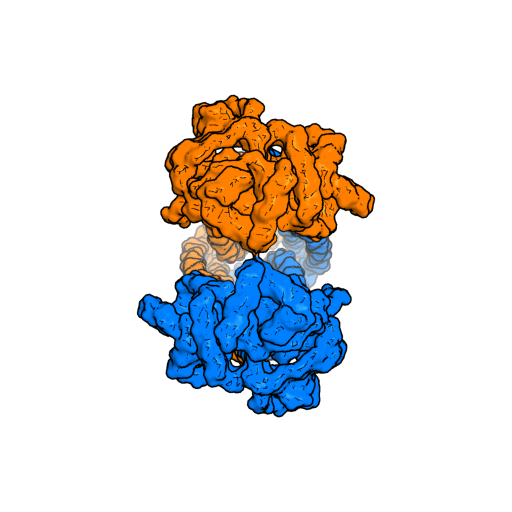 358 ? 30.531 37.281 10.727 1 95.88 358 PRO B CA 1
ATOM 7458 C C . PRO B 1 358 ? 30.078 37.406 12.18 1 95.88 358 PRO B C 1
ATOM 7460 O O . PRO B 1 358 ? 30.25 38.469 12.789 1 95.88 358 PRO B O 1
ATOM 7463 N N . HIS B 1 359 ? 29.422 36.406 12.68 1 93.81 359 HIS B N 1
ATOM 7464 C CA . HIS B 1 359 ? 29.031 36.25 14.078 1 93.81 359 HIS B CA 1
ATOM 7465 C C . HIS B 1 359 ? 27.844 37.125 14.414 1 93.81 359 HIS B C 1
ATOM 7467 O O . HIS B 1 359 ? 27.531 37.344 15.586 1 93.81 359 HIS B O 1
ATOM 7473 N N . GLU B 1 360 ? 27.25 37.656 13.359 1 94.88 360 GLU B N 1
ATOM 7474 C CA . GLU B 1 360 ? 26.047 38.438 13.547 1 94.88 360 GLU B CA 1
ATOM 7475 C C . GLU B 1 360 ? 24.797 37.562 13.672 1 94.88 360 GLU B C 1
ATOM 7477 O O . GLU B 1 360 ? 24.703 36.531 13 1 94.88 360 GLU B O 1
ATOM 7482 N N . THR B 1 361 ? 23.922 37.938 14.586 1 95.25 361 THR B N 1
ATOM 7483 C CA . THR B 1 361 ? 22.641 37.281 14.711 1 95.25 361 THR B CA 1
ATOM 7484 C C . THR B 1 361 ? 21.531 38.062 14.023 1 95.25 361 THR B C 1
ATOM 7486 O O . THR B 1 361 ? 21.266 39.219 14.391 1 95.25 361 THR B O 1
ATOM 7489 N N . VAL B 1 362 ? 20.906 37.469 13.039 1 96.44 362 VAL B N 1
ATOM 7490 C CA . VAL B 1 362 ? 19.859 38.125 12.266 1 96.44 362 VAL B CA 1
ATOM 7491 C C . VAL B 1 362 ? 18.531 37.406 12.484 1 96.44 362 VAL B C 1
ATOM 7493 O O . VAL B 1 362 ? 18.438 36.188 12.375 1 96.44 362 VAL B O 1
ATOM 7496 N N . ALA B 1 363 ? 17.531 38.125 12.852 1 95.69 363 ALA B N 1
ATOM 7497 C CA . ALA B 1 363 ? 16.172 37.594 12.945 1 95.69 363 ALA B CA 1
ATOM 7498 C C . ALA B 1 363 ? 15.359 37.969 11.703 1 95.69 363 ALA B C 1
ATOM 7500 O O . ALA B 1 363 ? 15.398 39.125 11.25 1 95.69 363 ALA B O 1
ATOM 7501 N N . ILE B 1 364 ? 14.719 37.031 11.148 1 95.31 364 ILE B N 1
ATOM 7502 C CA . ILE B 1 364 ? 13.883 37.25 9.977 1 95.31 364 ILE B CA 1
ATOM 7503 C C . ILE B 1 364 ? 12.406 37.156 10.375 1 95.31 364 ILE B C 1
ATOM 7505 O O . ILE B 1 364 ? 11.953 36.125 10.859 1 95.31 364 ILE B O 1
ATOM 7509 N N . LEU B 1 365 ? 11.758 38.281 10.164 1 92.31 365 LEU B N 1
ATOM 7510 C CA . LEU B 1 365 ? 10.336 38.375 10.484 1 92.31 365 LEU B CA 1
ATOM 7511 C C . LEU B 1 365 ? 9.508 38.562 9.219 1 92.31 365 LEU B C 1
ATOM 7513 O O . LEU B 1 365 ? 9.977 39.156 8.25 1 92.31 365 LEU B O 1
ATOM 7517 N N . GLY B 1 366 ? 8.367 38.062 9.266 1 85.31 366 GLY B N 1
ATOM 7518 C CA . GLY B 1 366 ? 7.438 38.188 8.156 1 85.31 366 GLY B CA 1
ATOM 7519 C C . GLY B 1 366 ? 6.254 37.25 8.258 1 85.31 366 GLY B C 1
ATOM 7520 O O . GLY B 1 366 ? 6.281 36.281 9.031 1 85.31 366 GLY B O 1
ATOM 7521 N N . ALA B 1 367 ? 5.328 37.531 7.457 1 76.44 367 ALA B N 1
ATOM 7522 C CA . ALA B 1 367 ? 4.137 36.688 7.441 1 76.44 367 ALA B CA 1
ATOM 7523 C C . ALA B 1 367 ? 4.445 35.312 6.867 1 76.44 367 ALA B C 1
ATOM 7525 O O . ALA B 1 367 ? 5.504 35.125 6.27 1 76.44 367 ALA B O 1
ATOM 7526 N N . THR B 1 368 ? 3.615 34.375 7.242 1 76.12 368 THR B N 1
ATOM 7527 C CA . THR B 1 368 ? 3.744 33.031 6.645 1 76.12 368 THR B CA 1
ATOM 7528 C C . THR B 1 368 ? 3.697 33.125 5.121 1 76.12 368 THR B C 1
ATOM 7530 O O . THR B 1 368 ? 2.848 33.812 4.562 1 76.12 368 THR B O 1
ATOM 7533 N N . GLY B 1 369 ? 4.633 32.531 4.473 1 75.88 369 GLY B N 1
ATOM 7534 C CA . GLY B 1 369 ? 4.672 32.562 3.02 1 75.88 369 GLY B CA 1
ATOM 7535 C C . GLY B 1 369 ? 5.492 33.719 2.465 1 75.88 369 GLY B C 1
ATOM 7536 O O . GLY B 1 369 ? 5.629 33.875 1.248 1 75.88 369 GLY B O 1
ATOM 7537 N N . ALA B 1 370 ? 6.016 34.438 3.354 1 84.06 370 ALA B N 1
ATOM 7538 C CA . ALA B 1 370 ? 6.762 35.625 2.916 1 84.06 370 ALA B CA 1
ATOM 7539 C C . ALA B 1 370 ? 8.086 35.219 2.279 1 84.06 370 ALA B C 1
ATOM 7541 O O . ALA B 1 370 ? 8.75 36.062 1.646 1 84.06 370 ALA B O 1
ATOM 7542 N N . GLY B 1 371 ? 8.469 33.969 2.361 1 89.31 371 GLY B N 1
ATOM 7543 C CA . GLY B 1 371 ? 9.695 33.5 1.734 1 89.31 371 GLY B CA 1
ATOM 7544 C C . GLY B 1 371 ? 10.828 33.312 2.721 1 89.31 371 GLY B C 1
ATOM 7545 O O . GLY B 1 371 ? 11.977 33.125 2.322 1 89.31 371 GLY B O 1
ATOM 7546 N N . LYS B 1 372 ? 10.547 33.375 3.957 1 91.25 372 LYS B N 1
ATOM 7547 C CA . LYS B 1 372 ? 11.562 33.281 5.004 1 91.25 372 LYS B CA 1
ATOM 7548 C C . LYS B 1 372 ? 12.328 31.969 4.914 1 91.25 372 LYS B C 1
ATOM 7550 O O . LYS B 1 372 ? 13.562 31.953 4.906 1 91.25 372 LYS B O 1
ATOM 7555 N N . SER B 1 373 ? 11.57 30.844 4.82 1 90 373 SER B N 1
ATOM 7556 C CA . SER B 1 373 ? 12.195 29.531 4.754 1 90 373 SER B CA 1
ATOM 7557 C C . SER B 1 373 ? 13 29.359 3.469 1 90 373 SER B C 1
ATOM 7559 O O . SER B 1 373 ? 14.062 28.734 3.473 1 90 373 SER B O 1
ATOM 7561 N N . SER B 1 374 ? 12.484 29.906 2.369 1 91.44 374 SER B N 1
ATOM 7562 C CA . SER B 1 374 ? 13.164 29.828 1.081 1 91.44 374 SER B CA 1
ATOM 7563 C C . SER B 1 374 ? 14.516 30.547 1.127 1 91.44 374 SER B C 1
ATOM 7565 O O . SER B 1 374 ? 15.5 30.062 0.563 1 91.44 374 SER B O 1
ATOM 7567 N N . LEU B 1 375 ? 14.469 31.672 1.775 1 94.94 375 LEU B N 1
ATOM 7568 C CA . LEU B 1 375 ? 15.695 32.438 1.913 1 94.94 375 LEU B CA 1
ATOM 7569 C C . LEU B 1 375 ? 16.766 31.641 2.625 1 94.94 375 LEU B C 1
ATOM 7571 O O . LEU B 1 375 ? 17.922 31.594 2.17 1 94.94 375 LEU B O 1
ATOM 7575 N N . LEU B 1 376 ? 16.422 30.938 3.684 1 94.19 376 LEU B N 1
ATOM 7576 C CA . LEU B 1 376 ? 17.375 30.156 4.465 1 94.19 376 LEU B CA 1
ATOM 7577 C C . LEU B 1 376 ? 17.891 28.969 3.658 1 94.19 376 LEU B C 1
ATOM 75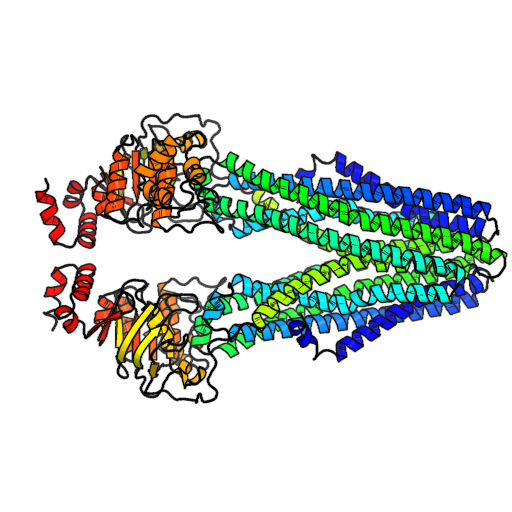79 O O . LEU B 1 376 ? 19.062 28.594 3.779 1 94.19 376 LEU B O 1
ATOM 7583 N N . GLN B 1 377 ? 17.125 28.391 2.818 1 90.81 377 GLN B N 1
ATOM 7584 C CA . GLN B 1 377 ? 17.469 27.172 2.086 1 90.81 377 GLN B CA 1
ATOM 7585 C C . GLN B 1 377 ? 18.484 27.469 0.988 1 90.81 377 GLN B C 1
ATOM 7587 O O . GLN B 1 377 ? 19.188 26.562 0.53 1 90.81 377 GLN B O 1
ATOM 7592 N N . LEU B 1 378 ? 18.594 28.688 0.547 1 93.44 378 LEU B N 1
ATOM 7593 C CA . LEU B 1 378 ? 19.531 29.078 -0.502 1 93.44 378 LEU B CA 1
ATOM 7594 C C . LEU B 1 378 ? 20.953 29.125 0.035 1 93.44 378 LEU B C 1
ATOM 7596 O O . LEU B 1 378 ? 21.922 28.984 -0.727 1 93.44 378 LEU B O 1
ATOM 7600 N N . ILE B 1 379 ? 21.062 29.312 1.34 1 94.56 379 ILE B N 1
ATOM 7601 C CA . ILE B 1 379 ? 22.375 29.5 1.948 1 94.56 379 ILE B CA 1
ATOM 7602 C C . ILE B 1 379 ? 23.156 28.172 1.895 1 94.56 379 ILE B C 1
ATOM 7604 O O . ILE B 1 379 ? 24.281 28.141 1.413 1 94.56 379 ILE B O 1
ATOM 7608 N N . PRO B 1 380 ? 22.547 27.047 2.305 1 91.56 380 PRO B N 1
ATOM 7609 C CA . PRO B 1 380 ? 23.219 25.766 2.133 1 91.56 380 PRO B CA 1
ATOM 7610 C C . PRO B 1 380 ? 23.094 25.219 0.715 1 91.56 380 PRO B C 1
ATOM 7612 O O . PRO B 1 380 ? 23.406 24.047 0.473 1 91.56 380 PRO B O 1
ATOM 7615 N N . ARG B 1 381 ? 22.562 25.938 -0.167 1 90.62 381 ARG B N 1
ATOM 7616 C CA . ARG B 1 381 ? 22.391 25.609 -1.578 1 90.62 381 ARG B CA 1
ATOM 7617 C C . ARG B 1 381 ? 21.516 24.375 -1.749 1 90.62 381 ARG B C 1
ATOM 7619 O O . ARG B 1 381 ? 21.891 23.422 -2.438 1 90.62 381 ARG B O 1
ATOM 7626 N N . LEU B 1 382 ? 20.562 24.328 -0.979 1 86.56 382 LEU B N 1
ATOM 7627 C CA . LEU B 1 382 ? 19.547 23.297 -1.225 1 86.56 382 LEU B CA 1
ATOM 7628 C C . LEU B 1 382 ? 18.797 23.578 -2.521 1 86.56 382 LEU B C 1
ATOM 7630 O O . LEU B 1 382 ? 18.203 22.672 -3.107 1 86.56 382 LEU B O 1
ATOM 7634 N N . TYR B 1 383 ? 18.781 24.828 -2.898 1 87.19 383 TYR B N 1
ATOM 7635 C CA . TYR B 1 383 ? 18.297 25.328 -4.184 1 87.19 383 TYR B CA 1
ATOM 7636 C C . TYR B 1 383 ? 19.281 26.344 -4.766 1 87.19 383 TYR B C 1
ATOM 7638 O O . TYR B 1 383 ? 20.047 26.969 -4.031 1 87.19 383 TYR B O 1
ATOM 7646 N N . ASP B 1 384 ? 19.188 26.406 -6.047 1 90.25 384 ASP B N 1
ATOM 7647 C CA . ASP B 1 384 ? 19.969 27.453 -6.688 1 90.25 384 ASP B CA 1
ATOM 7648 C C . ASP B 1 384 ? 19.109 28.672 -7.012 1 90.25 384 ASP B C 1
ATOM 7650 O O . ASP B 1 384 ? 17.953 28.531 -7.422 1 90.25 384 ASP B O 1
ATOM 7654 N N . ALA B 1 385 ? 19.703 29.812 -6.703 1 93.19 385 ALA B N 1
ATOM 7655 C CA . ALA B 1 385 ? 19.031 31.047 -7.078 1 93.19 385 ALA B CA 1
ATOM 7656 C C . ALA B 1 385 ? 18.906 31.172 -8.594 1 93.19 385 ALA B C 1
ATOM 7658 O O . ALA B 1 385 ? 19.812 30.766 -9.328 1 93.19 385 ALA B O 1
ATOM 7659 N N . ILE B 1 386 ? 17.828 31.719 -9.078 1 92.06 386 ILE B N 1
ATOM 7660 C CA . ILE B 1 386 ? 17.594 31.891 -10.508 1 92.06 386 ILE B CA 1
ATOM 7661 C C . ILE B 1 386 ? 18.344 33.125 -11.016 1 92.06 386 ILE B C 1
ATOM 7663 O O . ILE B 1 386 ? 18.938 33.094 -12.094 1 92.06 386 ILE B O 1
ATOM 7667 N N . GLU B 1 387 ? 18.172 34.188 -10.32 1 95.12 387 GLU B N 1
ATOM 7668 C CA . GLU B 1 387 ? 18.906 35.438 -10.602 1 95.12 387 GLU B CA 1
ATOM 7669 C C . GLU B 1 387 ? 19.719 35.875 -9.383 1 95.12 387 GLU B C 1
ATOM 7671 O O . GLU B 1 387 ? 19.375 35.562 -8.25 1 95.12 387 GLU B O 1
ATOM 7676 N N . GLY B 1 388 ? 20.844 36.5 -9.688 1 95.88 388 GLY B N 1
ATOM 7677 C CA . GLY B 1 388 ? 21.703 36.938 -8.609 1 95.88 388 GLY B CA 1
ATOM 7678 C C . GLY B 1 388 ? 22.609 35.844 -8.062 1 95.88 388 GLY B C 1
ATOM 7679 O O . GLY B 1 388 ? 22.828 34.844 -8.719 1 95.88 388 GLY B O 1
ATOM 7680 N N . ARG B 1 389 ? 23.234 36.125 -6.922 1 96.31 389 ARG B N 1
ATOM 7681 C CA . ARG B 1 389 ? 24.125 35.125 -6.355 1 96.31 389 ARG B CA 1
ATOM 7682 C C . ARG B 1 389 ? 24.156 35.219 -4.836 1 96.31 389 ARG B C 1
ATOM 7684 O O . ARG B 1 389 ? 24.016 36.312 -4.27 1 96.31 389 ARG B O 1
ATOM 7691 N N . VAL B 1 390 ? 24.297 34.156 -4.203 1 96.75 390 VAL B N 1
ATOM 7692 C CA . VAL B 1 390 ? 24.516 34.031 -2.768 1 96.75 390 VAL B CA 1
ATOM 7693 C C . VAL B 1 390 ? 26 33.75 -2.488 1 96.75 390 VAL B C 1
ATOM 7695 O O . VAL B 1 390 ? 26.562 32.781 -3.021 1 96.75 390 VAL B O 1
ATOM 7698 N N . LEU B 1 391 ? 26.531 34.625 -1.692 1 96.88 391 LEU B N 1
ATOM 7699 C CA . LEU B 1 391 ? 27.953 34.5 -1.409 1 96.88 391 LEU B CA 1
ATOM 7700 C C . LEU B 1 391 ? 28.188 34.219 0.07 1 96.88 391 LEU B C 1
ATOM 7702 O O . LEU B 1 391 ? 27.5 34.781 0.931 1 96.88 391 LEU B O 1
ATOM 7706 N N . ILE B 1 392 ? 29.156 33.375 0.335 1 96.5 392 ILE B N 1
ATOM 7707 C CA . ILE B 1 392 ? 29.656 33.125 1.684 1 96.5 392 ILE B CA 1
ATOM 7708 C C . ILE B 1 392 ? 31.156 33.406 1.741 1 96.5 392 ILE B C 1
ATOM 7710 O O . ILE B 1 392 ? 31.938 32.812 1.002 1 96.5 392 ILE B O 1
ATOM 7714 N N . ASP B 1 393 ? 31.516 34.25 2.59 1 95.69 393 ASP B N 1
ATOM 7715 C CA . ASP B 1 393 ? 32.906 34.719 2.674 1 95.69 393 ASP B CA 1
ATOM 7716 C C . ASP B 1 393 ? 33.406 35.156 1.305 1 95.69 393 ASP B C 1
ATOM 7718 O O . ASP B 1 393 ? 34.531 34.812 0.916 1 95.69 393 ASP B O 1
ATOM 7722 N N . GLY B 1 394 ? 32.531 35.688 0.527 1 93.69 394 GLY B N 1
ATOM 7723 C CA . GLY B 1 394 ? 32.906 36.281 -0.743 1 93.69 394 GLY B CA 1
ATOM 7724 C C . GLY B 1 394 ? 32.875 35.312 -1.9 1 93.69 394 GLY B C 1
ATOM 7725 O O . GLY B 1 394 ? 33.062 35.688 -3.057 1 93.69 394 GLY B O 1
ATOM 7726 N N . ILE B 1 395 ? 32.625 34.125 -1.696 1 94.38 395 ILE B N 1
ATOM 7727 C CA . ILE B 1 395 ? 32.594 33.125 -2.748 1 94.38 395 ILE B CA 1
ATOM 7728 C C . ILE B 1 395 ? 31.172 32.688 -3.045 1 94.38 395 ILE B C 1
ATOM 7730 O O . ILE B 1 395 ? 30.406 32.406 -2.125 1 94.38 395 ILE B O 1
ATOM 7734 N N . ASP B 1 396 ? 30.906 32.562 -4.336 1 94.62 396 ASP B N 1
ATOM 7735 C CA . ASP B 1 396 ? 29.594 32.094 -4.75 1 94.62 396 ASP B CA 1
ATOM 7736 C C . ASP B 1 396 ? 29.375 30.641 -4.336 1 94.62 396 ASP B C 1
ATOM 7738 O O . ASP B 1 396 ? 30.234 29.797 -4.574 1 94.62 396 ASP B O 1
ATOM 7742 N N . VAL B 1 397 ? 28.234 30.359 -3.697 1 94.31 397 VAL B N 1
ATOM 7743 C CA . VAL B 1 397 ? 27.969 29.031 -3.17 1 94.31 397 VAL B CA 1
ATOM 7744 C C . VAL B 1 397 ? 27.938 28.016 -4.312 1 94.31 397 VAL B C 1
ATOM 7746 O O . VAL B 1 397 ? 28.188 26.828 -4.105 1 94.31 397 VAL B O 1
ATOM 7749 N N . ARG B 1 398 ? 27.688 28.359 -5.656 1 93 398 ARG B N 1
ATOM 7750 C CA . ARG B 1 398 ? 27.641 27.484 -6.824 1 93 398 ARG B CA 1
ATOM 7751 C C . ARG B 1 398 ? 29.047 27.031 -7.219 1 93 398 ARG B C 1
ATOM 7753 O O . ARG B 1 398 ? 29.219 26.062 -7.945 1 93 398 ARG B O 1
ATOM 7760 N N . GLN B 1 399 ? 29.969 27.797 -6.629 1 92.19 399 GLN B N 1
ATOM 7761 C CA . GLN B 1 399 ? 31.344 27.469 -6.949 1 92.19 399 GLN B CA 1
ATOM 7762 C C . GLN B 1 399 ? 32 26.656 -5.836 1 92.19 399 GLN B C 1
ATOM 7764 O O . GLN B 1 399 ? 33.188 26.297 -5.922 1 92.19 399 GLN B O 1
ATOM 7769 N N . MET B 1 400 ? 31.297 26.328 -4.848 1 91.69 400 MET B N 1
ATOM 7770 C CA . MET B 1 400 ? 31.766 25.484 -3.748 1 91.69 400 MET B CA 1
ATOM 7771 C C . MET B 1 400 ? 31.203 24.078 -3.865 1 91.69 400 MET B C 1
ATOM 7773 O O . MET B 1 400 ? 30.078 23.875 -4.316 1 91.69 400 MET B O 1
ATOM 7777 N N . LYS B 1 401 ? 32.094 23.156 -3.498 1 90.19 401 LYS B N 1
ATOM 7778 C CA . LYS B 1 401 ? 31.547 21.812 -3.389 1 90.19 401 LYS B CA 1
ATOM 7779 C C . LYS B 1 401 ? 30.469 21.734 -2.305 1 90.19 401 LYS B C 1
ATOM 7781 O O . LYS B 1 401 ? 30.641 22.297 -1.225 1 90.19 401 LYS B O 1
ATOM 7786 N N . GLN B 1 402 ? 29.438 21.078 -2.574 1 87.19 402 GLN B N 1
ATOM 7787 C CA . GLN B 1 402 ? 28.312 21 -1.656 1 87.19 402 GLN B CA 1
ATOM 7788 C C . GLN B 1 402 ? 28.734 20.438 -0.302 1 87.19 402 GLN B C 1
ATOM 7790 O O . GLN B 1 402 ? 28.297 20.906 0.742 1 87.19 402 GLN B O 1
ATOM 7795 N N . GLU B 1 403 ? 29.609 19.484 -0.347 1 84.94 403 GLU B N 1
ATOM 7796 C CA . GLU B 1 403 ? 30.078 18.859 0.89 1 84.94 403 GLU B CA 1
ATOM 7797 C C . GLU B 1 403 ? 30.828 19.859 1.761 1 84.94 403 GLU B C 1
ATOM 7799 O O . GLU B 1 403 ? 30.625 19.922 2.975 1 84.94 403 GLU B O 1
ATOM 7804 N N . SER B 1 404 ? 31.641 20.609 1.13 1 87.44 404 SER B N 1
ATOM 7805 C CA . SER B 1 404 ? 32.438 21.609 1.849 1 87.44 404 SER B CA 1
ATOM 7806 C C . SER B 1 404 ? 31.547 22.734 2.398 1 87.44 404 SER B C 1
ATOM 7808 O O . SER B 1 404 ? 31.797 23.234 3.49 1 87.44 404 SER B O 1
ATOM 7810 N N . LEU B 1 405 ? 30.641 23.062 1.656 1 90.06 405 LEU B N 1
ATOM 7811 C CA . LEU B 1 405 ? 29.719 24.125 2.051 1 90.06 405 LEU B CA 1
ATOM 7812 C C . LEU B 1 405 ? 28.875 23.703 3.242 1 90.06 405 LEU B C 1
ATOM 7814 O O . LEU B 1 405 ? 28.797 24.406 4.25 1 90.06 405 LEU B O 1
ATOM 7818 N N . ARG B 1 406 ? 28.359 22.562 3.156 1 88.94 406 ARG B N 1
ATOM 7819 C CA . ARG B 1 406 ? 27.344 22.125 4.105 1 88.94 406 ARG B CA 1
ATOM 7820 C C . ARG B 1 406 ? 27.984 21.609 5.395 1 88.94 406 ARG B C 1
ATOM 7822 O O . ARG B 1 406 ? 27.312 21.5 6.422 1 88.94 406 ARG B O 1
ATOM 7829 N N . THR B 1 407 ? 29.266 21.422 5.332 1 87.12 407 THR B N 1
ATOM 7830 C CA . THR B 1 407 ? 30 21.016 6.531 1 87.12 407 THR B CA 1
ATOM 7831 C C . THR B 1 407 ? 30.016 22.141 7.566 1 87.12 407 THR B C 1
ATOM 7833 O O . THR B 1 407 ? 30.016 21.875 8.773 1 87.12 407 THR B O 1
ATOM 7836 N N . TYR B 1 408 ? 29.922 23.344 7.113 1 90.75 408 TYR B N 1
ATOM 7837 C CA . TYR B 1 408 ? 30.078 24.484 8 1 90.75 408 TYR B CA 1
ATOM 7838 C C . TYR B 1 408 ? 28.719 25.109 8.305 1 90.75 408 TYR B C 1
ATOM 7840 O O . TYR B 1 408 ? 28.625 26.031 9.117 1 90.75 408 TYR B O 1
ATOM 7848 N N . ILE B 1 409 ? 27.75 24.609 7.664 1 92.56 409 ILE B N 1
ATOM 7849 C CA . ILE B 1 409 ? 26.406 25.172 7.832 1 92.56 409 ILE B CA 1
ATOM 7850 C C . ILE B 1 409 ? 25.5 24.141 8.531 1 92.56 409 ILE B C 1
ATOM 7852 O O . ILE B 1 409 ? 25.5 22.969 8.18 1 92.56 409 ILE B O 1
ATOM 7856 N N . ARG B 1 410 ? 24.891 24.562 9.602 1 92.12 410 ARG B N 1
ATOM 7857 C CA . ARG B 1 410 ? 23.906 23.703 10.258 1 92.12 410 ARG B CA 1
ATOM 7858 C C . ARG B 1 410 ? 22.5 24.297 10.141 1 92.12 410 ARG B C 1
ATOM 7860 O O . ARG B 1 410 ? 22.297 25.484 10.406 1 92.12 410 ARG B O 1
ATOM 7867 N N . PHE B 1 411 ? 21.609 23.484 9.664 1 90.69 411 PHE B N 1
ATOM 7868 C CA . PHE B 1 411 ? 20.25 23.906 9.359 1 90.69 411 PHE B CA 1
ATOM 7869 C C . PHE B 1 411 ? 19.234 23.156 10.211 1 90.69 411 PHE B C 1
ATOM 7871 O O . PHE B 1 411 ? 19.219 21.922 10.219 1 90.69 411 PHE B O 1
ATOM 7878 N N . VAL B 1 412 ? 18.484 23.859 11.047 1 91.56 412 VAL B N 1
ATOM 7879 C CA . VAL B 1 412 ? 17.375 23.297 11.812 1 91.56 412 VAL B CA 1
ATOM 7880 C C . VAL B 1 412 ? 16.047 23.703 11.188 1 91.56 412 VAL B C 1
ATOM 7882 O O . VAL B 1 412 ? 15.57 24.812 11.398 1 91.56 412 VAL B O 1
ATOM 7885 N N . PRO B 1 413 ? 15.383 22.797 10.523 1 87.62 413 PRO B N 1
ATOM 7886 C CA . PRO B 1 413 ? 14.141 23.141 9.812 1 87.62 413 PRO B CA 1
ATOM 7887 C C . PRO B 1 413 ? 12.945 23.266 10.75 1 87.62 413 PRO B C 1
ATOM 7889 O O . PRO B 1 413 ? 13.023 22.891 11.922 1 87.62 413 PRO B O 1
ATOM 7892 N N . GLN B 1 414 ? 11.945 23.844 10.133 1 81.94 414 GLN B N 1
ATOM 7893 C CA . GLN B 1 414 ? 10.688 24.016 10.859 1 81.94 414 GLN B CA 1
ATOM 7894 C C . GLN B 1 414 ? 10.07 22.656 11.195 1 81.94 414 GLN B C 1
ATOM 7896 O O . GLN B 1 414 ? 9.594 22.453 12.32 1 81.94 414 GLN B O 1
ATOM 7901 N N . ASP B 1 415 ? 10.102 21.797 10.227 1 78.31 415 ASP B N 1
ATOM 7902 C CA . ASP B 1 415 ? 9.617 20.438 10.461 1 78.31 415 ASP B CA 1
ATOM 7903 C C . ASP B 1 415 ? 10.727 19.547 11.008 1 78.31 415 ASP B C 1
ATOM 7905 O O . ASP B 1 415 ? 11.594 19.094 10.25 1 78.31 415 ASP B O 1
ATOM 7909 N N . ILE B 1 416 ? 10.586 19.25 12.312 1 81.75 416 ILE B N 1
ATOM 7910 C CA . ILE B 1 416 ? 11.672 18.562 13 1 81.75 416 ILE B CA 1
ATOM 7911 C C . ILE B 1 416 ? 11.531 17.047 12.805 1 81.75 416 ILE B C 1
ATOM 7913 O O . ILE B 1 416 ? 10.445 16.484 12.984 1 81.75 416 ILE B O 1
ATOM 7917 N N . LEU B 1 417 ? 12.578 16.5 12.336 1 81.31 417 LEU B N 1
ATOM 7918 C CA . LEU B 1 417 ? 12.633 15.047 12.188 1 81.31 417 LEU B CA 1
ATOM 7919 C C . LEU B 1 417 ? 13.742 14.445 13.055 1 81.31 417 LEU B C 1
ATOM 7921 O O . LEU B 1 417 ? 14.875 14.93 13.031 1 81.31 417 LEU B O 1
ATOM 7925 N N . LEU B 1 418 ? 13.32 13.547 13.891 1 85.56 418 LEU B N 1
ATOM 7926 C CA . LEU B 1 418 ? 14.289 12.781 14.656 1 85.56 418 LEU B CA 1
ATOM 7927 C C . LEU B 1 418 ? 14.422 11.359 14.109 1 85.56 418 LEU B C 1
ATOM 7929 O O . LEU B 1 418 ? 13.43 10.758 13.695 1 85.56 418 LEU B O 1
ATOM 7933 N N . PHE B 1 419 ? 15.578 10.898 13.992 1 82.56 419 PHE B N 1
ATOM 7934 C CA . PHE B 1 419 ? 15.844 9.57 13.461 1 82.56 419 PHE B CA 1
ATOM 7935 C C . PHE B 1 419 ? 15.656 8.508 14.539 1 82.56 419 PHE B C 1
ATOM 7937 O O . PHE B 1 419 ? 15.789 8.797 15.734 1 82.56 419 PHE B O 1
ATOM 7944 N N . SER B 1 420 ? 15.32 7.328 14.07 1 82.75 420 SER B N 1
ATOM 7945 C CA . SER B 1 420 ? 15.219 6.219 15.016 1 82.75 420 SER B CA 1
ATOM 7946 C C . SER B 1 420 ? 16.578 5.875 15.609 1 82.75 420 SER B C 1
ATOM 7948 O O . SER B 1 420 ? 17.594 5.855 14.898 1 82.75 420 SER B O 1
ATOM 7950 N N . GLY B 1 421 ? 16.641 5.727 16.891 1 84.94 421 GLY B N 1
ATOM 7951 C CA . GLY B 1 421 ? 17.875 5.473 17.609 1 84.94 421 GLY B CA 1
ATOM 7952 C C . GLY B 1 421 ? 17.891 6.094 19 1 84.94 421 GLY B C 1
ATOM 7953 O O . GLY B 1 421 ? 16.828 6.371 19.562 1 84.94 421 GLY B O 1
ATOM 7954 N N . THR B 1 422 ? 19.062 6.27 19.516 1 92.31 422 THR B N 1
ATOM 7955 C CA . THR B 1 422 ? 19.188 6.863 20.844 1 92.31 422 THR B CA 1
ATOM 7956 C C . THR B 1 422 ? 19.266 8.383 20.75 1 92.31 422 THR B C 1
ATOM 7958 O O . THR B 1 422 ? 19.5 8.93 19.672 1 92.31 422 THR B O 1
ATOM 7961 N N . ILE B 1 423 ? 19 9.023 21.891 1 94.25 423 ILE B N 1
ATOM 7962 C CA . ILE B 1 423 ? 19.172 10.477 21.953 1 94.25 423 ILE B CA 1
ATOM 7963 C C . ILE B 1 423 ? 20.609 10.844 21.594 1 94.25 423 ILE B C 1
ATOM 7965 O O . ILE B 1 423 ? 20.859 11.812 20.875 1 94.25 423 ILE B O 1
ATOM 7969 N N . GLU B 1 424 ? 21.516 10.023 22.078 1 94.56 424 GLU B N 1
ATOM 7970 C CA . GLU B 1 424 ? 22.922 10.227 21.766 1 94.56 424 GLU B CA 1
ATOM 7971 C C . GLU B 1 424 ? 23.172 10.164 20.266 1 94.56 424 GLU B C 1
ATOM 7973 O O . GLU B 1 424 ? 23.859 11.023 19.703 1 94.56 424 GLU B O 1
ATOM 7978 N N . ASP B 1 425 ? 22.609 9.227 19.641 1 90 425 ASP B N 1
ATOM 7979 C CA . ASP B 1 425 ? 22.781 9.047 18.203 1 90 425 ASP B CA 1
ATOM 7980 C C . ASP B 1 425 ? 22.234 10.25 17.422 1 90 425 ASP B C 1
ATOM 7982 O O . ASP B 1 425 ? 22.828 10.672 16.422 1 90 425 ASP B O 1
ATOM 7986 N N . ASN B 1 426 ? 21.125 10.695 17.875 1 91 426 ASN B N 1
ATOM 7987 C CA . ASN B 1 426 ? 20.484 11.82 17.203 1 91 426 ASN B CA 1
ATOM 7988 C C . ASN B 1 426 ? 21.344 13.086 17.297 1 91 426 ASN B C 1
ATOM 7990 O O . ASN B 1 426 ? 21.453 13.836 16.328 1 91 426 ASN B O 1
ATOM 7994 N N . ILE B 1 427 ? 21.922 13.305 18.469 1 93.44 427 ILE B N 1
ATOM 7995 C CA . ILE B 1 427 ? 22.766 14.484 18.641 1 93.44 427 ILE B CA 1
ATOM 7996 C C . ILE B 1 427 ? 24.078 14.289 17.891 1 93.44 427 ILE B C 1
ATOM 7998 O O . ILE B 1 427 ? 24.578 15.203 17.234 1 93.44 427 ILE B O 1
ATOM 8002 N N . ARG B 1 428 ? 24.578 13.102 17.938 1 90.94 428 ARG B N 1
ATOM 8003 C CA . ARG B 1 428 ? 25.859 12.781 17.297 1 90.94 428 ARG B CA 1
ATOM 8004 C C . ARG B 1 428 ? 25.734 12.875 15.781 1 90.94 428 ARG B C 1
ATOM 8006 O O . ARG B 1 428 ? 26.75 13.008 15.086 1 90.94 428 ARG B O 1
ATOM 8013 N N . PHE B 1 429 ? 24.594 12.836 15.344 1 85.38 429 PHE B N 1
ATOM 8014 C CA . PHE B 1 429 ? 24.328 12.977 13.914 1 85.38 429 PHE B CA 1
ATOM 8015 C C . PHE B 1 429 ? 24.938 14.273 13.383 1 85.38 429 PHE B C 1
ATOM 8017 O O . PHE B 1 429 ? 25.312 14.352 12.211 1 85.38 429 PHE B O 1
ATOM 8024 N N . GLY B 1 430 ? 25.031 15.25 14.203 1 85.31 430 GLY B N 1
ATOM 8025 C CA . GLY B 1 430 ? 25.594 16.531 13.82 1 85.31 430 GLY B CA 1
ATOM 8026 C C . GLY B 1 430 ? 27.094 16.5 13.656 1 85.31 430 GLY B C 1
ATOM 8027 O O . GLY B 1 430 ? 27.656 17.312 12.922 1 85.31 430 GLY B O 1
ATOM 8028 N N . LYS B 1 431 ? 27.734 15.68 14.398 1 87.38 431 LYS B N 1
ATOM 8029 C CA . LYS B 1 431 ? 29.172 15.461 14.367 1 87.38 431 LYS B CA 1
ATOM 8030 C C . LYS B 1 431 ? 29.516 14.023 14.75 1 87.38 431 LYS B C 1
ATOM 8032 O O . LYS B 1 431 ? 29.5 13.672 15.93 1 87.38 431 LYS B O 1
ATOM 8037 N N . GLU B 1 432 ? 29.984 13.289 13.812 1 83.88 432 GLU B N 1
ATOM 8038 C CA . GLU B 1 432 ? 30.188 11.852 13.984 1 83.88 432 GLU B CA 1
ATOM 8039 C C . GLU B 1 432 ? 31.219 11.562 15.07 1 83.88 432 GLU B C 1
ATOM 8041 O O . GLU B 1 432 ? 31.078 10.594 15.82 1 83.88 432 GLU B O 1
ATOM 8046 N N . ASP B 1 433 ? 32.25 12.359 15.133 1 87 433 ASP B N 1
ATOM 8047 C CA . ASP B 1 433 ? 33.344 12.094 16.062 1 87 433 ASP B CA 1
ATOM 8048 C C . ASP B 1 433 ? 33.156 12.906 17.344 1 87 433 ASP B C 1
ATOM 8050 O O . ASP B 1 433 ? 34.125 13.117 18.078 1 87 433 ASP B O 1
ATOM 8054 N N . ALA B 1 434 ? 31.922 13.359 17.578 1 91.81 434 ALA B N 1
ATOM 8055 C CA . ALA B 1 434 ? 31.688 14.148 18.781 1 91.81 434 ALA B CA 1
ATOM 8056 C C . ALA B 1 434 ? 31.875 13.297 20.031 1 91.81 434 ALA B C 1
ATOM 8058 O O . ALA B 1 434 ? 31.422 12.156 20.094 1 91.81 434 ALA B O 1
ATOM 8059 N N . SER B 1 435 ? 32.594 13.797 21 1 94.5 435 SER B N 1
ATOM 8060 C CA . SER B 1 435 ? 32.75 13.133 22.281 1 94.5 435 SER B CA 1
ATOM 8061 C C . SER B 1 435 ? 31.484 13.281 23.125 1 94.5 435 SER B C 1
ATOM 8063 O O . SER B 1 435 ? 30.625 14.117 22.828 1 94.5 435 SER B O 1
ATOM 8065 N N . MET B 1 436 ? 31.422 12.484 24.125 1 95.06 436 MET B N 1
ATOM 8066 C CA . MET B 1 436 ? 30.266 12.578 25.016 1 95.06 436 MET B CA 1
ATOM 8067 C C . MET B 1 436 ? 30.219 13.945 25.703 1 95.06 436 MET B C 1
ATOM 8069 O O . MET B 1 436 ? 29.141 14.469 25.953 1 95.06 436 MET B O 1
ATOM 8073 N N . GLU B 1 437 ? 31.328 14.445 25.906 1 94.94 437 GLU B N 1
ATOM 8074 C CA . GLU B 1 437 ? 31.391 15.781 26.5 1 94.94 437 GLU B CA 1
ATOM 8075 C C . GLU B 1 437 ? 30.812 16.828 25.562 1 94.94 437 GLU B C 1
ATOM 8077 O O . GLU B 1 437 ? 30.078 17.734 25.984 1 94.94 437 GLU B O 1
ATOM 8082 N N . ASP B 1 438 ? 31.109 16.734 24.328 1 94.88 438 ASP B N 1
ATOM 8083 C CA . ASP B 1 438 ? 30.562 17.641 23.328 1 94.88 438 ASP B CA 1
ATOM 8084 C C . ASP B 1 438 ? 29.047 17.531 23.266 1 94.88 438 ASP B C 1
ATOM 8086 O O . ASP B 1 438 ? 28.359 18.547 23.141 1 94.88 438 ASP B O 1
ATOM 8090 N N . ILE B 1 439 ? 28.594 16.344 23.344 1 96.62 439 ILE B N 1
ATOM 8091 C CA . ILE B 1 439 ? 27.172 16.062 23.234 1 96.62 439 ILE B CA 1
ATOM 8092 C C . ILE B 1 439 ? 26.438 16.672 24.438 1 96.62 439 ILE B C 1
ATOM 8094 O O . ILE B 1 439 ? 25.406 17.312 24.266 1 96.62 439 ILE B O 1
ATOM 8098 N N . ILE B 1 440 ? 27.031 16.484 25.578 1 96.88 440 ILE B N 1
ATOM 8099 C CA . ILE B 1 440 ? 26.422 17 26.797 1 96.88 440 ILE B CA 1
ATOM 8100 C C . ILE B 1 440 ? 26.406 18.531 26.781 1 96.88 440 ILE B C 1
ATOM 8102 O O . ILE B 1 440 ? 25.422 19.156 27.156 1 96.88 440 ILE B O 1
ATOM 8106 N N . GLN B 1 441 ? 27.469 19.125 26.328 1 95.44 441 GLN B N 1
ATOM 8107 C CA . GLN B 1 441 ? 27.562 20.578 26.25 1 95.44 441 GLN B CA 1
ATOM 8108 C C . GLN B 1 441 ? 26.516 21.141 25.297 1 95.44 441 GLN B C 1
ATOM 8110 O O . GLN B 1 441 ? 25.859 22.141 25.594 1 95.44 441 GLN B O 1
ATOM 8115 N N . ALA B 1 442 ? 26.453 20.562 24.125 1 95.81 442 ALA B N 1
ATOM 8116 C CA . ALA B 1 442 ? 25.453 21 23.156 1 95.81 442 ALA B CA 1
ATOM 8117 C C . ALA B 1 442 ? 24.047 20.859 23.719 1 95.81 442 ALA B C 1
ATOM 8119 O O . ALA B 1 442 ? 23.188 21.734 23.484 1 95.81 442 ALA B O 1
ATOM 8120 N N . ALA B 1 443 ? 23.797 19.797 24.453 1 96.81 443 ALA B N 1
ATOM 8121 C CA . ALA B 1 443 ? 22.484 19.578 25.062 1 96.81 443 ALA B CA 1
ATOM 8122 C C . ALA B 1 443 ? 22.172 20.625 26.125 1 96.81 443 ALA B C 1
ATOM 8124 O O . ALA B 1 443 ? 21.031 21.062 26.266 1 96.81 443 ALA B O 1
ATOM 8125 N N . LYS B 1 444 ? 23.172 20.953 26.875 1 96.19 444 LYS B N 1
ATOM 8126 C CA . LYS B 1 444 ? 23 22 27.891 1 96.19 444 LYS B CA 1
ATOM 8127 C C . LYS B 1 444 ? 22.672 23.344 27.25 1 96.19 444 LYS B C 1
ATOM 8129 O O . LYS B 1 444 ? 21.781 24.062 27.703 1 96.19 444 LYS B O 1
ATOM 8134 N N . HIS B 1 445 ? 23.375 23.641 26.203 1 95.12 445 HIS B N 1
ATOM 8135 C CA . HIS B 1 445 ? 23.156 24.906 25.5 1 95.12 445 HIS B CA 1
ATOM 8136 C C . HIS B 1 445 ? 21.766 24.922 24.859 1 95.12 445 HIS B C 1
ATOM 8138 O O . HIS B 1 445 ? 21.141 25.984 24.781 1 95.12 445 HIS B O 1
ATOM 8144 N N . ALA B 1 446 ? 21.344 23.781 24.406 1 95.44 446 ALA B N 1
ATOM 8145 C CA . ALA B 1 446 ? 20.016 23.688 23.797 1 95.44 446 ALA B CA 1
ATOM 8146 C C . ALA B 1 446 ? 18.938 23.547 24.859 1 95.44 446 ALA B C 1
ATOM 8148 O O . ALA B 1 446 ? 17.75 23.391 24.531 1 95.44 446 ALA B O 1
ATOM 8149 N N . GLN B 1 447 ? 19.344 23.547 26.125 1 93.94 447 GLN B N 1
ATOM 8150 C CA . GLN B 1 447 ? 18.438 23.516 27.266 1 93.94 447 GLN B CA 1
ATOM 8151 C C . GLN B 1 447 ? 17.641 22.203 27.297 1 93.94 447 GLN B C 1
ATOM 8153 O O . GLN B 1 447 ? 16.438 22.219 27.578 1 93.94 447 GLN B O 1
ATOM 8158 N N . ILE B 1 448 ? 18.25 21.094 26.922 1 94.5 448 ILE B N 1
ATOM 8159 C CA . ILE B 1 448 ? 17.5 19.828 26.891 1 94.5 448 ILE B CA 1
ATOM 8160 C C . ILE B 1 448 ? 18.203 18.797 27.766 1 94.5 448 ILE B C 1
ATOM 8162 O O . ILE B 1 448 ? 17.656 17.734 28.047 1 94.5 448 ILE B O 1
ATOM 8166 N N . HIS B 1 449 ? 19.375 19.109 28.297 1 95.69 449 HIS B N 1
ATOM 8167 C CA . HIS B 1 449 ? 20.172 18.172 29.078 1 95.69 449 HIS B CA 1
ATOM 8168 C C . HIS B 1 449 ? 19.391 17.672 30.297 1 95.69 449 HIS B C 1
ATOM 8170 O O . HIS B 1 449 ? 19.344 16.469 30.562 1 95.69 449 HIS B O 1
ATOM 8176 N N . GLU B 1 450 ? 18.812 18.594 31 1 92.12 450 GLU B N 1
ATOM 8177 C CA . GLU B 1 450 ? 18.078 18.219 32.219 1 92.12 450 GLU B CA 1
ATOM 8178 C C . GLU B 1 450 ? 16.906 17.281 31.891 1 92.12 450 GLU B C 1
ATOM 8180 O O . GLU B 1 450 ? 16.641 16.344 32.625 1 92.12 450 GLU B O 1
ATOM 8185 N N . THR B 1 451 ? 16.266 17.594 30.828 1 91.44 451 THR B N 1
ATOM 8186 C CA . THR B 1 451 ? 15.148 16.75 30.406 1 91.44 451 THR B CA 1
ATOM 8187 C C . THR B 1 451 ? 15.633 15.344 30.047 1 91.44 451 THR B C 1
ATOM 8189 O O . THR B 1 451 ? 14.969 14.359 30.391 1 91.44 451 THR B O 1
ATOM 8192 N N . ILE B 1 452 ? 16.766 15.227 29.359 1 94.31 452 ILE B N 1
ATOM 8193 C CA . ILE B 1 452 ? 17.328 13.945 28.953 1 94.31 452 ILE B CA 1
ATOM 8194 C C . ILE B 1 452 ? 17.688 13.117 30.203 1 94.31 452 ILE B C 1
ATOM 8196 O O . ILE B 1 452 ? 17.453 11.906 30.234 1 94.31 452 ILE B O 1
ATOM 8200 N N . MET B 1 453 ? 18.172 13.805 31.172 1 93.12 453 MET B N 1
ATOM 8201 C CA . MET B 1 453 ? 18.625 13.133 32.375 1 93.12 453 MET B CA 1
ATOM 8202 C C . MET B 1 453 ? 17.438 12.625 33.188 1 93.12 453 MET B C 1
ATOM 8204 O O . MET B 1 453 ? 17.594 11.75 34.062 1 93.12 453 MET B O 1
ATOM 8208 N N . LYS B 1 454 ? 16.312 13.117 32.938 1 89.88 454 LYS B N 1
ATOM 8209 C CA . LYS B 1 454 ? 15.109 12.664 33.625 1 89.88 454 LYS B CA 1
ATOM 8210 C C . LYS B 1 454 ? 14.602 11.352 33.031 1 89.88 454 LYS B C 1
ATOM 8212 O O . LYS B 1 454 ? 13.828 10.633 33.688 1 89.88 454 LYS B O 1
ATOM 8217 N N . PHE B 1 455 ? 14.977 11.086 31.859 1 91.12 455 PHE B N 1
ATOM 8218 C CA . PHE B 1 455 ? 14.602 9.805 31.281 1 91.12 455 PHE B CA 1
ATOM 8219 C C . PHE B 1 455 ? 15.375 8.672 31.938 1 91.12 455 PHE B C 1
ATOM 8221 O O . PHE B 1 455 ? 16.547 8.828 32.281 1 91.12 455 PHE B O 1
ATOM 8228 N N . PRO B 1 456 ? 14.828 7.484 32.031 1 89.38 456 PRO B N 1
ATOM 8229 C CA . PRO B 1 456 ? 15.469 6.359 32.719 1 89.38 456 PRO B CA 1
ATOM 8230 C C . PRO B 1 456 ? 16.797 5.969 32.062 1 89.38 456 PRO B C 1
ATOM 8232 O O . PRO B 1 456 ? 17.734 5.574 32.781 1 89.38 456 PRO B O 1
ATOM 8235 N N . LYS B 1 457 ? 16.953 6.117 30.859 1 93 457 LYS B N 1
ATOM 8236 C CA . LYS B 1 457 ? 18.172 5.688 30.172 1 93 457 LYS B CA 1
ATOM 8237 C C . LYS B 1 457 ? 19.016 6.887 29.719 1 93 457 LYS B C 1
ATOM 8239 O O . LYS B 1 457 ? 19.969 6.734 28.969 1 93 457 LYS B O 1
ATOM 8244 N N . GLY B 1 458 ? 18.531 8.016 30.094 1 93.94 458 GLY B N 1
ATOM 8245 C CA . GLY B 1 458 ? 19.281 9.219 29.75 1 93.94 458 GLY B CA 1
ATOM 8246 C C . GLY B 1 458 ? 19.516 9.375 28.266 1 93.94 458 GLY B C 1
ATOM 8247 O O . GLY B 1 458 ? 18.578 9.289 27.469 1 93.94 458 GLY B O 1
ATOM 8248 N N . TYR B 1 459 ? 20.812 9.422 27.922 1 94.56 459 TYR B N 1
ATOM 8249 C CA . TYR B 1 459 ? 21.188 9.641 26.531 1 94.56 459 TYR B CA 1
ATOM 8250 C C . TYR B 1 459 ? 21 8.375 25.719 1 94.56 459 TYR B C 1
ATOM 8252 O O . TYR B 1 459 ? 20.969 8.422 24.484 1 94.56 459 TYR B O 1
ATOM 8260 N N . ASP B 1 460 ? 20.797 7.312 26.375 1 93.12 460 ASP B N 1
ATOM 8261 C CA . ASP B 1 460 ? 20.609 6.039 25.688 1 93.12 460 ASP B CA 1
ATOM 8262 C C . ASP B 1 460 ? 19.125 5.773 25.422 1 93.12 460 ASP B C 1
ATOM 8264 O O . ASP B 1 460 ? 18.766 4.727 24.875 1 93.12 460 ASP B O 1
ATOM 8268 N N . THR B 1 461 ? 18.375 6.738 25.781 1 91.75 461 THR B N 1
ATOM 8269 C CA . THR B 1 461 ? 16.938 6.578 25.562 1 91.75 461 THR B CA 1
ATOM 8270 C C . THR B 1 461 ? 16.625 6.438 24.078 1 91.75 461 THR B C 1
ATOM 8272 O O . THR B 1 461 ? 17.156 7.188 23.25 1 91.75 461 THR B O 1
ATOM 8275 N N . LEU B 1 462 ? 15.797 5.5 23.719 1 89.5 462 LEU B N 1
ATOM 8276 C CA . LEU B 1 462 ? 15.438 5.234 22.328 1 89.5 462 LEU B CA 1
ATOM 8277 C C . LEU B 1 462 ? 14.289 6.141 21.875 1 89.5 462 LEU B C 1
ATOM 8279 O O . LEU B 1 462 ? 13.336 6.359 22.625 1 89.5 462 LEU B O 1
ATOM 8283 N N . ILE B 1 463 ? 14.516 6.742 20.656 1 84.69 463 ILE B N 1
ATOM 8284 C CA . ILE B 1 463 ? 13.492 7.566 20.016 1 84.69 463 ILE B CA 1
ATOM 8285 C C . ILE B 1 463 ? 12.969 6.859 18.766 1 84.69 463 ILE B C 1
ATOM 8287 O O . ILE B 1 463 ? 13.703 6.117 18.109 1 84.69 463 ILE B O 1
ATOM 8291 N N . GLY B 1 464 ? 11.711 7.09 18.328 1 69.88 464 GLY B N 1
ATOM 8292 C CA . GLY B 1 464 ? 11.117 6.496 17.156 1 69.88 464 GLY B CA 1
ATOM 8293 C C . GLY B 1 464 ? 9.82 5.762 17.438 1 69.88 464 GLY B C 1
ATOM 8294 O O . GLY B 1 464 ? 9.133 6.066 18.422 1 69.88 464 GLY B O 1
ATOM 8295 N N . GLN B 1 465 ? 9.344 4.961 16.5 1 56.97 465 GLN B N 1
ATOM 8296 C CA . GLN B 1 465 ? 8.047 4.289 16.594 1 56.97 465 GLN B CA 1
ATOM 8297 C C . GLN B 1 465 ? 7.922 3.514 17.906 1 56.97 465 GLN B C 1
ATOM 8299 O O . GLN B 1 465 ? 6.855 3.506 18.516 1 56.97 465 GLN B O 1
ATOM 8304 N N . LYS B 1 466 ? 9.023 2.951 18.359 1 52.28 466 LYS B N 1
ATOM 8305 C CA . LYS B 1 466 ? 8.953 2.152 19.578 1 52.28 466 LYS B CA 1
ATOM 8306 C C . LYS B 1 466 ? 9.609 2.879 20.75 1 52.28 466 LYS B C 1
ATOM 8308 O O . LYS B 1 466 ? 9.852 2.281 21.797 1 52.28 466 LYS B O 1
ATOM 8313 N N . GLY B 1 467 ? 9.945 4.105 20.516 1 57.03 467 GLY B N 1
ATOM 8314 C CA . GLY B 1 467 ? 10.625 4.82 21.578 1 57.03 467 GLY B CA 1
ATOM 8315 C C . GLY B 1 467 ? 9.75 5.855 22.266 1 57.03 467 GLY B C 1
ATOM 8316 O O . GLY B 1 467 ? 8.523 5.789 22.188 1 57.03 467 GLY B O 1
ATOM 8317 N N . VAL B 1 468 ? 10.414 6.645 23.062 1 63.03 468 VAL B N 1
ATOM 8318 C CA . VAL B 1 468 ? 9.734 7.691 23.812 1 63.03 468 VAL B CA 1
ATOM 8319 C C . VAL B 1 468 ? 9.211 8.758 22.859 1 63.03 468 VAL B C 1
ATOM 8321 O O . VAL B 1 468 ? 9.859 9.07 21.859 1 63.03 468 VAL B O 1
ATOM 8324 N N . ASN B 1 469 ? 8.055 9.148 23.141 1 71.44 469 ASN B N 1
ATOM 8325 C CA . ASN B 1 469 ? 7.473 10.258 22.375 1 71.44 469 ASN B CA 1
ATOM 8326 C C . ASN B 1 469 ? 7.84 11.609 22.984 1 71.44 469 ASN B C 1
ATOM 8328 O O . ASN B 1 469 ? 7.492 11.891 24.141 1 71.44 469 ASN B O 1
ATOM 8332 N N . LEU B 1 470 ? 8.68 12.312 22.359 1 79.62 470 LEU B N 1
ATOM 8333 C CA . LEU B 1 470 ? 9.109 13.633 22.812 1 79.62 470 LEU B CA 1
ATOM 8334 C C . LEU B 1 470 ? 8.07 14.688 22.453 1 79.62 470 LEU B C 1
ATOM 8336 O O . LEU B 1 470 ? 7.363 14.555 21.453 1 79.62 470 LEU B O 1
ATOM 8340 N N . SER B 1 471 ? 7.949 15.641 23.391 1 76.12 471 SER B N 1
ATOM 8341 C CA . SER B 1 471 ? 7.086 16.781 23.062 1 76.12 471 SER B CA 1
ATOM 8342 C C . SER B 1 471 ? 7.668 17.609 21.938 1 76.12 471 SER B C 1
ATOM 8344 O O . SER B 1 471 ? 8.836 17.438 21.562 1 76.12 471 SER B O 1
ATOM 8346 N N . GLY B 1 472 ? 6.863 18.453 21.297 1 79.5 472 GLY B N 1
ATOM 8347 C CA . GLY B 1 472 ? 7.328 19.344 20.234 1 79.5 472 GLY B CA 1
ATOM 8348 C C . GLY B 1 472 ? 8.531 20.172 20.625 1 79.5 472 GLY B C 1
ATOM 8349 O O . GLY B 1 472 ? 9.5 20.281 19.875 1 79.5 472 GLY B O 1
ATOM 8350 N N . GLY B 1 473 ? 8.438 20.734 21.828 1 85.25 473 GLY B N 1
ATOM 8351 C CA . GLY B 1 473 ? 9.547 21.531 22.312 1 85.25 473 GLY B CA 1
ATOM 8352 C C . GLY B 1 473 ? 10.805 20.734 22.562 1 85.25 473 GLY B C 1
ATOM 8353 O O . GLY B 1 473 ? 11.914 21.219 22.312 1 85.25 473 GLY B O 1
ATOM 8354 N N . GLN B 1 474 ? 10.617 19.547 23.062 1 87.81 474 GLN B N 1
ATOM 8355 C CA . GLN B 1 474 ? 11.766 18.672 23.297 1 87.81 474 GLN B CA 1
ATOM 8356 C C . GLN B 1 474 ? 12.43 18.281 21.984 1 87.81 474 GLN B C 1
ATOM 8358 O O . GLN B 1 474 ? 13.664 18.25 21.891 1 87.81 474 GLN B O 1
ATOM 8363 N N . LYS B 1 475 ? 11.648 18.047 20.984 1 90.19 475 LYS B N 1
ATOM 8364 C CA . LYS B 1 475 ? 12.172 17.703 19.672 1 90.19 475 LYS B CA 1
ATOM 8365 C C . LYS B 1 475 ? 12.969 18.859 19.078 1 90.19 475 LYS B C 1
ATOM 8367 O O . LYS B 1 475 ? 14.023 18.656 18.469 1 90.19 475 LYS B O 1
ATOM 8372 N N . GLN B 1 476 ? 12.391 20.031 19.234 1 91 476 GLN B N 1
ATOM 8373 C CA . GLN B 1 476 ? 13.07 21.219 18.734 1 91 476 GLN B CA 1
ATOM 8374 C C . GLN B 1 476 ? 14.43 21.406 19.406 1 91 476 GLN B C 1
ATOM 8376 O O . GLN B 1 476 ? 15.43 21.641 18.734 1 91 476 GLN B O 1
ATOM 8381 N N . ARG B 1 477 ? 14.438 21.281 20.703 1 93.88 477 ARG B N 1
ATOM 8382 C CA . ARG B 1 477 ? 15.664 21.484 21.469 1 93.88 477 ARG B CA 1
ATOM 8383 C C . ARG B 1 477 ? 16.703 20.406 21.141 1 93.88 477 ARG B C 1
ATOM 8385 O O . ARG B 1 477 ? 17.891 20.688 21.047 1 93.88 477 ARG B O 1
ATOM 8392 N N . LEU B 1 478 ? 16.234 19.219 20.969 1 93.69 478 LEU B N 1
ATOM 8393 C CA . LEU B 1 478 ? 17.141 18.141 20.578 1 93.69 478 LEU B CA 1
ATOM 8394 C C . LEU B 1 478 ? 17.734 18.391 19.203 1 93.69 478 LEU B C 1
ATOM 8396 O O . LEU B 1 478 ? 18.906 18.109 18.953 1 93.69 478 LEU B O 1
ATOM 8400 N N . SER B 1 479 ? 16.906 18.859 18.297 1 92.81 479 SER B N 1
ATOM 8401 C CA . SER B 1 479 ? 17.359 19.188 16.953 1 92.81 479 SER B CA 1
ATOM 8402 C C . SER B 1 479 ? 18.391 20.312 17 1 92.81 479 SER B C 1
ATOM 8404 O O . SER B 1 479 ? 19.344 20.312 16.219 1 92.81 479 SER B O 1
ATOM 8406 N N . ILE B 1 480 ? 18.172 21.234 17.844 1 94.44 480 ILE B N 1
ATOM 8407 C CA . ILE B 1 480 ? 19.109 22.344 17.984 1 94.44 480 ILE B CA 1
ATOM 8408 C C . ILE B 1 480 ? 20.422 21.828 18.562 1 94.44 480 ILE B C 1
ATOM 8410 O O . ILE B 1 480 ? 21.5 22.234 18.141 1 94.44 480 ILE B O 1
ATOM 8414 N N . ALA B 1 481 ? 20.328 20.938 19.578 1 94.81 481 ALA B N 1
ATOM 8415 C CA . ALA B 1 481 ? 21.516 20.312 20.125 1 94.81 481 ALA B CA 1
ATOM 8416 C C . ALA B 1 481 ? 22.328 19.625 19.047 1 94.81 481 ALA B C 1
ATOM 8418 O O . ALA B 1 481 ? 23.562 19.703 19.031 1 94.81 481 ALA B O 1
ATOM 8419 N N . ARG B 1 482 ? 21.641 18.938 18.219 1 93.12 482 ARG B N 1
ATOM 8420 C CA . ARG B 1 482 ? 22.281 18.266 17.094 1 93.12 482 ARG B CA 1
ATOM 8421 C C . ARG B 1 482 ? 23.047 19.266 16.219 1 93.12 482 ARG B C 1
ATOM 8423 O O . ARG B 1 482 ? 24.141 18.969 15.734 1 93.12 482 ARG B O 1
ATOM 8430 N N . ALA B 1 483 ? 22.469 20.375 16 1 92.56 483 ALA B N 1
ATOM 8431 C CA . ALA B 1 483 ? 23.078 21.406 15.172 1 92.56 483 ALA B CA 1
ATOM 8432 C C . ALA B 1 483 ? 24.297 22.016 15.883 1 92.56 483 ALA B C 1
ATOM 8434 O O . ALA B 1 483 ? 25.297 22.328 15.242 1 92.56 483 ALA B O 1
ATOM 8435 N N . LEU B 1 484 ? 24.266 22.156 17.172 1 94.06 484 LEU B N 1
ATOM 8436 C CA . LEU B 1 484 ? 25.281 22.875 17.953 1 94.06 484 LEU B CA 1
ATOM 8437 C C . LEU B 1 484 ? 26.5 22 18.172 1 94.06 484 LEU B C 1
ATOM 8439 O O . LEU B 1 484 ? 27.609 22.516 18.359 1 94.06 484 LEU B O 1
ATOM 8443 N N . VAL B 1 485 ? 26.297 20.719 18.203 1 93 485 VAL B N 1
ATOM 8444 C CA . VAL B 1 485 ? 27.391 19.812 18.5 1 93 485 VAL B CA 1
ATOM 8445 C C . VAL B 1 485 ? 28.484 19.953 17.469 1 93 485 VAL B C 1
ATOM 8447 O O . VAL B 1 485 ? 29.672 19.766 17.766 1 93 485 VAL B O 1
ATOM 8450 N N . GLY B 1 486 ? 28.172 20.344 16.297 1 86.25 486 GLY B N 1
ATOM 8451 C CA . GLY B 1 486 ? 29.125 20.484 15.211 1 86.25 486 GLY B CA 1
ATOM 8452 C C . GLY B 1 486 ? 29.844 21.812 15.195 1 86.25 486 GLY B C 1
ATOM 8453 O O . GLY B 1 486 ? 30.781 22.016 14.406 1 86.25 486 GLY B O 1
ATOM 8454 N N . THR B 1 487 ? 29.531 22.719 16.094 1 86.06 487 THR B N 1
ATOM 8455 C CA . THR B 1 487 ? 30.125 24.047 16.172 1 86.06 487 THR B CA 1
ATOM 8456 C C . THR B 1 487 ? 30.141 24.703 14.797 1 86.06 487 THR B C 1
ATOM 8458 O O . THR B 1 487 ? 31.219 24.984 14.25 1 86.06 487 THR B O 1
ATOM 8461 N N . PRO B 1 488 ? 29.047 24.984 14.219 1 90.12 488 PRO B N 1
ATOM 8462 C CA . PRO B 1 488 ? 28.938 25.531 12.867 1 90.12 488 PRO B CA 1
ATOM 8463 C C . PRO B 1 488 ? 29.453 26.969 12.773 1 90.12 488 PRO B C 1
ATOM 8465 O O . PRO B 1 488 ? 29.547 27.672 13.789 1 90.12 488 PRO B O 1
ATOM 8468 N N . LYS B 1 489 ? 29.828 27.359 11.555 1 94 489 LYS B N 1
ATOM 8469 C CA . LYS B 1 489 ? 30.156 28.75 11.273 1 94 489 LYS B CA 1
ATOM 8470 C C . LYS B 1 489 ? 28.906 29.562 10.945 1 94 489 LYS B C 1
ATOM 8472 O O . LYS B 1 489 ? 28.891 30.781 11.156 1 94 489 LYS B O 1
ATOM 8477 N N . ILE B 1 490 ? 27.984 28.859 10.43 1 95.88 490 ILE B N 1
ATOM 8478 C CA . ILE B 1 490 ? 26.688 29.469 10.117 1 95.88 490 ILE B CA 1
ATOM 8479 C C . ILE B 1 490 ? 25.562 28.594 10.664 1 95.88 490 ILE B C 1
ATOM 8481 O O . ILE B 1 490 ? 25.531 27.391 10.398 1 95.88 490 ILE B O 1
ATOM 8485 N N . LEU B 1 491 ? 24.703 29.125 11.453 1 95.62 491 LEU B N 1
ATOM 8486 C CA . LEU B 1 491 ? 23.578 28.422 12.047 1 95.62 491 LEU B CA 1
ATOM 8487 C C . LEU B 1 491 ? 22.25 28.969 11.547 1 95.62 491 LEU B C 1
ATOM 8489 O O . LEU B 1 491 ? 22 30.188 11.633 1 95.62 491 LEU B O 1
ATOM 8493 N N . LEU B 1 492 ? 21.453 28.141 10.953 1 95.81 492 LEU B N 1
ATOM 8494 C CA . LEU B 1 492 ? 20.156 28.531 10.422 1 95.81 492 LEU B CA 1
ATOM 8495 C C . LEU B 1 492 ? 19.031 27.891 11.234 1 95.81 492 LEU B C 1
ATOM 8497 O O . LEU B 1 492 ? 18.906 26.672 11.266 1 95.81 492 LEU B O 1
ATOM 8501 N N . LEU B 1 493 ? 18.234 28.672 11.875 1 95.06 493 LEU B N 1
ATOM 8502 C CA . LEU B 1 493 ? 17.078 28.219 12.656 1 95.06 493 LEU B CA 1
ATOM 8503 C C . LEU B 1 493 ? 15.773 28.641 12 1 95.06 493 LEU B C 1
ATOM 8505 O O . LEU B 1 493 ? 15.375 29.797 12.094 1 95.06 493 LEU B O 1
ATOM 8509 N N . ASP B 1 494 ? 15.094 27.75 11.367 1 92.25 494 ASP B N 1
ATOM 8510 C CA . ASP B 1 494 ? 13.859 28.047 10.641 1 92.25 494 ASP B CA 1
ATOM 8511 C C . ASP B 1 494 ? 12.633 27.75 11.508 1 92.25 494 ASP B C 1
ATOM 8513 O O . ASP B 1 494 ? 12.031 26.688 11.406 1 92.25 494 ASP B O 1
ATOM 8517 N N . ASP B 1 495 ? 12.234 28.766 12.273 1 88.94 495 ASP B N 1
ATOM 8518 C CA . ASP B 1 495 ? 11.102 28.656 13.195 1 88.94 495 ASP B CA 1
ATOM 8519 C C . ASP B 1 495 ? 11.258 27.469 14.125 1 88.94 495 ASP B C 1
ATOM 8521 O O . ASP B 1 495 ? 10.297 26.734 14.367 1 88.94 495 ASP B O 1
ATOM 8525 N N . SER B 1 496 ? 12.414 27.266 14.578 1 86.25 496 SER B N 1
ATOM 8526 C CA . SER B 1 496 ? 12.781 26.062 15.312 1 86.25 496 SER B CA 1
ATOM 8527 C C . SER B 1 496 ? 12.609 26.266 16.812 1 86.25 496 SER B C 1
ATOM 8529 O O . SER B 1 496 ? 13.031 25.422 17.609 1 86.25 496 SER B O 1
ATOM 8531 N N . THR B 1 497 ? 12.086 27.422 17.234 1 84.75 497 THR B N 1
ATOM 8532 C CA . THR B 1 497 ? 11.875 27.672 18.641 1 84.75 497 THR B CA 1
ATOM 8533 C C . THR B 1 497 ? 10.414 28 18.922 1 84.75 497 THR B C 1
ATOM 8535 O O . THR B 1 497 ? 10.086 28.531 20 1 84.75 497 THR B O 1
ATOM 8538 N N . SER B 1 498 ? 9.656 27.719 17.938 1 78.75 498 SER B N 1
ATOM 8539 C CA . SER B 1 498 ? 8.25 28.125 18.016 1 78.75 498 SER B CA 1
ATOM 8540 C C . SER B 1 498 ? 7.523 27.406 19.141 1 78.75 498 SER B C 1
ATOM 8542 O O . SER B 1 498 ? 6.57 27.938 19.703 1 78.75 498 SER B O 1
ATOM 8544 N N . ALA B 1 499 ? 7.941 26.219 19.5 1 76.12 499 ALA B N 1
ATOM 8545 C CA . ALA B 1 499 ? 7.242 25.422 20.484 1 76.12 499 ALA B CA 1
ATOM 8546 C C . ALA B 1 499 ? 7.828 25.625 21.891 1 76.12 499 ALA B C 1
ATOM 8548 O O . ALA B 1 499 ? 7.375 25.016 22.859 1 76.12 499 ALA B O 1
ATOM 8549 N N . LEU B 1 500 ? 8.742 26.5 22.031 1 78.88 500 LEU B N 1
ATOM 8550 C CA . LEU B 1 500 ? 9.391 26.75 23.312 1 78.88 500 LEU B CA 1
ATOM 8551 C C . LEU B 1 500 ? 8.711 27.891 24.062 1 78.88 500 LEU B C 1
ATOM 8553 O O . LEU B 1 500 ? 8.211 28.828 23.453 1 78.88 500 LEU B O 1
ATOM 8557 N N . ASP B 1 501 ? 8.703 27.719 25.344 1 75.31 501 ASP B N 1
ATOM 8558 C CA . ASP B 1 501 ? 8.258 28.844 26.172 1 75.31 501 ASP B CA 1
ATOM 8559 C C . ASP B 1 501 ? 9.297 29.953 26.188 1 75.31 501 ASP B C 1
ATOM 8561 O O . ASP B 1 501 ? 10.469 29.719 25.891 1 75.31 501 ASP B O 1
ATOM 8565 N N . LEU B 1 502 ? 8.859 31.141 26.578 1 73.44 502 LEU B N 1
ATOM 8566 C CA . LEU B 1 502 ? 9.672 32.344 26.469 1 73.44 502 LEU B CA 1
ATOM 8567 C C . LEU B 1 502 ? 10.922 32.219 27.328 1 73.44 502 LEU B C 1
ATOM 8569 O O . LEU B 1 502 ? 12 32.688 26.922 1 73.44 502 LEU B O 1
ATOM 8573 N N . LYS B 1 503 ? 10.766 31.656 28.469 1 77.5 503 LYS B N 1
ATOM 8574 C CA . LYS B 1 503 ? 11.906 31.531 29.375 1 77.5 503 LYS B CA 1
ATOM 8575 C C . LYS B 1 503 ? 12.969 30.609 28.797 1 77.5 503 LYS B C 1
ATOM 8577 O O . LYS B 1 503 ? 14.156 30.953 28.781 1 77.5 503 LYS B O 1
ATOM 8582 N N . THR B 1 504 ? 12.57 29.5 28.391 1 86.06 504 THR B N 1
ATOM 8583 C CA . THR B 1 504 ? 13.484 28.531 27.812 1 86.06 504 THR B CA 1
ATOM 8584 C C . THR B 1 504 ? 14.125 29.078 26.531 1 86.06 504 THR B C 1
ATOM 8586 O O . THR B 1 504 ? 15.32 28.891 26.297 1 86.06 504 THR B O 1
ATOM 8589 N N . GLU B 1 505 ? 13.305 29.703 25.75 1 88.25 505 GLU B N 1
ATOM 8590 C CA . GLU B 1 505 ? 13.797 30.297 24.516 1 88.25 505 GLU B CA 1
ATOM 8591 C C . GLU B 1 505 ? 14.859 31.359 24.797 1 88.25 505 GLU B C 1
ATOM 8593 O O . GLU B 1 505 ? 15.867 31.438 24.094 1 88.25 505 GLU B O 1
ATOM 8598 N N . GLY B 1 506 ? 14.555 32.156 25.781 1 84.81 506 GLY B N 1
ATOM 8599 C CA . GLY B 1 506 ? 15.523 33.156 26.156 1 84.81 506 GLY B CA 1
ATOM 8600 C C . GLY B 1 506 ? 16.859 32.594 26.562 1 84.81 506 GLY B C 1
ATOM 8601 O O . GLY B 1 506 ? 17.906 33.094 26.141 1 84.81 506 GLY B O 1
ATOM 8602 N N . LYS B 1 507 ? 16.875 31.594 27.406 1 89.5 507 LYS B N 1
ATOM 8603 C CA . LYS B 1 507 ? 18.094 30.922 27.828 1 89.5 507 LYS B CA 1
ATOM 8604 C C . LYS B 1 507 ? 18.844 30.328 26.641 1 89.5 507 LYS B C 1
ATOM 8606 O O . LYS B 1 507 ? 20.078 30.359 26.594 1 89.5 507 LYS B O 1
ATOM 8611 N N . LEU B 1 508 ? 18.125 29.766 25.812 1 92.81 508 LEU B N 1
ATOM 8612 C CA . LEU B 1 508 ? 18.703 29.156 24.625 1 92.81 508 LEU B CA 1
ATOM 8613 C C . LEU B 1 508 ? 19.391 30.203 23.75 1 92.81 508 LEU B C 1
ATOM 8615 O O . LEU B 1 508 ? 20.516 29.984 23.297 1 92.81 508 LEU B O 1
ATOM 8619 N N . LEU B 1 509 ? 18.703 31.297 23.547 1 90.38 509 LEU B N 1
ATOM 8620 C CA . LEU B 1 509 ? 19.266 32.344 22.719 1 90.38 509 LEU B CA 1
ATOM 8621 C C . LEU B 1 509 ? 20.516 32.938 23.359 1 90.38 509 LEU B C 1
ATOM 8623 O O . LEU B 1 509 ? 21.453 33.312 22.656 1 90.38 509 LEU B O 1
ATOM 8627 N N . GLN B 1 510 ? 20.516 33 24.641 1 89.06 510 GLN B N 1
ATOM 8628 C CA . GLN B 1 510 ? 21.703 33.469 25.359 1 89.06 510 GLN B CA 1
ATOM 8629 C C . GLN B 1 510 ? 22.875 32.5 25.172 1 89.06 510 GLN B C 1
ATOM 8631 O O . GLN B 1 510 ? 24.016 32.938 25.016 1 89.06 510 GLN B O 1
ATOM 8636 N N . ALA B 1 511 ? 22.562 31.281 25.281 1 92 511 ALA B N 1
ATOM 8637 C CA . ALA B 1 511 ? 23.594 30.25 25.094 1 92 511 ALA B CA 1
ATOM 8638 C C . ALA B 1 511 ? 24.172 30.312 23.688 1 92 511 ALA B C 1
ATOM 8640 O O . ALA B 1 511 ? 25.375 30.062 23.484 1 92 511 ALA B O 1
ATOM 8641 N N . LEU B 1 512 ? 23.375 30.609 22.719 1 91.75 512 LEU B N 1
ATOM 8642 C CA . LEU B 1 512 ? 23.797 30.672 21.328 1 91.75 512 LEU B CA 1
ATOM 8643 C C . LEU B 1 512 ? 24.828 31.766 21.109 1 91.75 512 LEU B C 1
ATOM 8645 O O . LEU B 1 512 ? 25.641 31.688 20.188 1 91.75 512 LEU B O 1
ATOM 8649 N N . LYS B 1 513 ? 24.797 32.781 21.953 1 87.56 513 LYS B N 1
ATOM 8650 C CA . LYS B 1 513 ? 25.719 33.906 21.812 1 87.56 513 LYS B CA 1
ATOM 8651 C C . LYS B 1 513 ? 27.156 33.5 22.125 1 87.56 513 LYS B C 1
ATOM 8653 O O . LYS B 1 513 ? 28.109 34.156 21.719 1 87.56 513 LYS B O 1
ATOM 8658 N N . THR B 1 514 ? 27.234 32.375 22.797 1 87.75 514 THR B N 1
ATOM 8659 C CA . THR B 1 514 ? 28.578 31.891 23.141 1 87.75 514 THR B CA 1
ATOM 8660 C C . THR B 1 514 ? 29.234 31.266 21.922 1 87.75 514 THR B C 1
ATOM 8662 O O . THR B 1 514 ? 30.469 31.094 21.891 1 87.75 514 THR B O 1
ATOM 8665 N N . TYR B 1 515 ? 28.484 30.938 20.953 1 89.25 515 TYR B N 1
ATOM 8666 C CA . TYR B 1 515 ? 29.016 30.344 19.734 1 89.25 515 TYR B CA 1
ATOM 8667 C C . TYR B 1 515 ? 29.484 31.438 18.766 1 89.25 515 TYR B C 1
ATOM 8669 O O . TYR B 1 515 ? 28.859 32.5 18.672 1 89.25 515 TYR B O 1
ATOM 8677 N N . THR B 1 516 ? 30.594 31.266 18.219 1 87.38 516 THR B N 1
ATOM 8678 C CA . THR B 1 516 ? 31.125 32.188 17.25 1 87.38 516 THR B CA 1
ATOM 8679 C C . THR B 1 516 ? 30.641 31.859 15.844 1 87.38 516 THR B C 1
ATOM 8681 O O . THR B 1 516 ? 31.422 31.484 14.977 1 87.38 516 THR B O 1
ATOM 8684 N N . CYS B 1 517 ? 29.375 31.922 15.68 1 92.81 517 CYS B N 1
ATOM 8685 C CA . CYS B 1 517 ? 28.812 31.609 14.375 1 92.81 517 CYS B CA 1
ATOM 8686 C C . CYS B 1 517 ? 27.812 32.656 13.938 1 92.81 517 CYS B C 1
ATOM 8688 O O . CYS B 1 517 ? 27.281 33.406 14.766 1 92.81 517 CYS B O 1
ATOM 8690 N N . THR B 1 518 ? 27.688 32.844 12.648 1 96.12 518 THR B N 1
ATOM 8691 C CA . THR B 1 518 ? 26.625 33.688 12.078 1 96.12 518 THR B CA 1
ATOM 8692 C C . THR B 1 518 ? 25.266 32.969 12.18 1 96.12 518 THR B C 1
ATOM 8694 O O . THR B 1 518 ? 25.125 31.828 11.758 1 96.12 518 THR B O 1
ATOM 8697 N N . THR B 1 519 ? 24.297 33.625 12.812 1 96.12 519 THR B N 1
ATOM 8698 C CA . THR B 1 519 ? 23.047 32.906 13.125 1 96.12 519 THR B CA 1
ATOM 8699 C C . THR B 1 519 ? 21.859 33.625 12.453 1 96.12 519 THR B C 1
ATOM 8701 O O . THR B 1 519 ? 21.719 34.844 12.539 1 96.12 519 THR B O 1
ATOM 8704 N N . PHE B 1 520 ? 21.109 32.875 11.688 1 96.69 520 PHE B N 1
ATOM 8705 C CA . PHE B 1 520 ? 19.828 33.312 11.148 1 96.69 520 PHE B CA 1
ATOM 8706 C C . PHE B 1 520 ? 18.672 32.656 11.891 1 96.69 520 PHE B C 1
ATOM 8708 O O . PHE B 1 520 ? 18.609 31.422 12.008 1 96.69 520 PHE B O 1
ATOM 8715 N N . ILE B 1 521 ? 17.766 33.469 12.391 1 95.62 521 ILE B N 1
ATOM 8716 C CA . ILE B 1 521 ? 16.609 32.938 13.125 1 95.62 521 ILE B CA 1
ATOM 8717 C C . ILE B 1 521 ? 15.328 33.438 12.469 1 95.62 521 ILE B C 1
ATOM 8719 O O . ILE B 1 521 ? 15.047 34.625 12.438 1 95.62 521 ILE B O 1
ATOM 8723 N N . VAL B 1 522 ? 14.672 32.5 11.867 1 94.44 522 VAL B N 1
ATOM 8724 C CA . VAL B 1 522 ? 13.328 32.812 11.406 1 94.44 522 VAL B CA 1
ATOM 8725 C C . VAL B 1 522 ? 12.336 32.688 12.562 1 94.44 522 VAL B C 1
ATOM 8727 O O . VAL B 1 522 ? 12.297 31.641 13.234 1 94.44 522 VAL B O 1
ATOM 8730 N N . THR B 1 523 ? 11.594 33.656 12.906 1 88.38 523 THR B N 1
ATOM 8731 C CA . THR B 1 523 ? 10.648 33.625 14.008 1 88.38 523 THR B CA 1
ATOM 8732 C C . THR B 1 523 ? 9.43 34.5 13.703 1 88.38 523 THR B C 1
ATOM 8734 O O . THR B 1 523 ? 9.484 35.344 12.828 1 88.38 523 THR B O 1
ATOM 8737 N N . GLN B 1 524 ? 8.453 34.219 14.336 1 79.25 524 GLN B N 1
ATOM 8738 C CA . GLN B 1 524 ? 7.262 35.062 14.289 1 79.25 524 GLN B CA 1
ATOM 8739 C C . GLN B 1 524 ? 7.082 35.844 15.586 1 79.25 524 GLN B C 1
ATOM 8741 O O . GLN B 1 524 ? 6.238 36.719 15.672 1 79.25 524 GLN B O 1
ATOM 8746 N N . LYS B 1 525 ? 7.895 35.594 16.516 1 80.75 525 LYS B N 1
ATOM 8747 C CA . LYS B 1 525 ? 7.812 36.219 17.828 1 80.75 525 LYS B CA 1
ATOM 8748 C C . LYS B 1 525 ? 8.695 37.469 17.891 1 80.75 525 LYS B C 1
ATOM 8750 O O . LYS B 1 525 ? 9.914 37.375 17.688 1 80.75 525 LYS B O 1
ATOM 8755 N N . ILE B 1 526 ? 8.109 38.5 18.281 1 83.75 526 ILE B N 1
ATOM 8756 C CA . ILE B 1 526 ? 8.844 39.781 18.359 1 83.75 526 ILE B CA 1
ATOM 8757 C C . ILE B 1 526 ? 9.883 39.688 19.469 1 83.75 526 ILE B C 1
ATOM 8759 O O . ILE B 1 526 ? 10.977 40.25 19.344 1 83.75 526 ILE B O 1
ATOM 8763 N N . GLN B 1 527 ? 9.539 39.031 20.531 1 81.81 527 GLN B N 1
ATOM 8764 C CA . GLN B 1 527 ? 10.453 38.906 21.672 1 81.81 527 GLN B CA 1
ATOM 8765 C C . GLN B 1 527 ? 11.758 38.25 21.25 1 81.81 527 GLN B C 1
ATOM 8767 O O . GLN B 1 527 ? 12.836 38.625 21.703 1 81.81 527 GLN B O 1
ATOM 8772 N N . THR B 1 528 ? 11.672 37.312 20.484 1 86.88 528 THR B N 1
ATOM 8773 C CA . THR B 1 528 ? 12.836 36.594 19.953 1 86.88 528 THR B CA 1
ATOM 8774 C C . THR B 1 528 ? 13.625 37.5 19 1 86.88 528 THR B C 1
ATOM 8776 O O . THR B 1 528 ? 14.859 37.531 19.047 1 86.88 528 THR B O 1
ATOM 8779 N N . ALA B 1 529 ? 12.945 38.188 18.25 1 89.88 529 ALA B N 1
ATOM 8780 C CA . ALA B 1 529 ? 13.578 39.094 17.266 1 89.88 529 ALA B CA 1
ATOM 8781 C C . ALA B 1 529 ? 14.344 40.188 17.953 1 89.88 529 ALA B C 1
ATOM 8783 O O . ALA B 1 529 ? 15.383 40.656 17.469 1 89.88 529 ALA B O 1
ATOM 8784 N N . MET B 1 530 ? 13.836 40.625 19.094 1 87.88 530 MET B N 1
ATOM 8785 C CA . MET B 1 530 ? 14.445 41.719 19.828 1 87.88 530 MET B CA 1
ATOM 8786 C C . MET B 1 530 ? 15.844 41.375 20.312 1 87.88 530 MET B C 1
ATOM 8788 O O . MET B 1 530 ? 16.672 42.25 20.531 1 87.88 530 MET B O 1
ATOM 8792 N N . GLU B 1 531 ? 16.125 40.094 20.438 1 86.56 531 GLU B N 1
ATOM 8793 C CA . GLU B 1 531 ? 17.406 39.625 20.953 1 86.56 531 GLU B CA 1
ATOM 8794 C C . GLU B 1 531 ? 18.469 39.562 19.844 1 86.56 531 GLU B C 1
ATOM 8796 O O . GLU B 1 531 ? 19.656 39.438 20.125 1 86.56 531 GLU B O 1
ATOM 8801 N N . ALA B 1 532 ? 18.094 39.75 18.641 1 92.19 532 ALA B N 1
ATOM 8802 C CA . ALA B 1 532 ? 19.016 39.688 17.516 1 92.19 532 ALA B CA 1
ATOM 8803 C C . ALA B 1 532 ? 19.719 41.031 17.297 1 92.19 532 ALA B C 1
ATOM 8805 O O . ALA B 1 532 ? 19.266 42.062 17.781 1 92.19 532 ALA B O 1
ATOM 8806 N N . ASP B 1 533 ? 20.828 40.938 16.609 1 93.06 533 ASP B N 1
ATOM 8807 C CA . ASP B 1 533 ? 21.562 42.156 16.281 1 93.06 533 ASP B CA 1
ATOM 8808 C C . ASP B 1 533 ? 20.828 42.969 15.211 1 93.06 533 ASP B C 1
ATOM 8810 O O . ASP B 1 533 ? 20.812 44.219 15.258 1 93.06 533 ASP B O 1
ATOM 8814 N N . THR B 1 534 ? 20.375 42.281 14.281 1 95.38 534 THR B N 1
ATOM 8815 C CA . THR B 1 534 ? 19.672 42.906 13.164 1 95.38 534 THR B CA 1
ATOM 8816 C C . THR B 1 534 ? 18.391 42.125 12.859 1 95.38 534 THR B C 1
ATOM 8818 O O . THR B 1 534 ? 18.344 40.906 12.992 1 95.38 534 THR B O 1
ATOM 8821 N N . ILE B 1 535 ? 17.375 42.875 12.5 1 96.19 535 ILE B N 1
ATOM 8822 C CA . ILE B 1 535 ? 16.094 42.281 12.148 1 96.19 535 ILE B CA 1
ATOM 8823 C C . ILE B 1 535 ? 15.789 42.531 10.672 1 96.19 535 ILE B C 1
ATOM 8825 O O . ILE B 1 535 ? 15.914 43.688 10.203 1 96.19 535 ILE B O 1
ATOM 8829 N N . PHE B 1 536 ? 15.484 41.5 9.953 1 96.25 536 PHE B N 1
ATOM 8830 C CA . PHE B 1 536 ? 15.031 41.594 8.57 1 96.25 536 PHE B CA 1
ATOM 8831 C C . PHE B 1 536 ? 13.516 41.438 8.484 1 96.25 536 PHE B C 1
ATOM 8833 O O . PHE B 1 536 ? 12.961 40.438 8.961 1 96.25 536 PHE B O 1
ATOM 8840 N N . LEU B 1 537 ? 12.883 42.375 7.926 1 95.12 537 LEU B N 1
ATOM 8841 C CA . LEU B 1 537 ? 11.445 42.312 7.695 1 95.12 537 LEU B CA 1
ATOM 8842 C C . LEU B 1 537 ? 11.148 41.938 6.25 1 95.12 537 LEU B C 1
ATOM 8844 O O . LEU B 1 537 ? 11.398 42.719 5.328 1 95.12 537 LEU B O 1
ATOM 8848 N N . LEU B 1 538 ? 10.648 40.719 6.125 1 92.81 538 LEU B N 1
ATOM 8849 C CA . LEU B 1 538 ? 10.32 40.188 4.801 1 92.81 538 LEU B CA 1
ATOM 8850 C C . LEU B 1 538 ? 8.82 40.219 4.566 1 92.81 538 LEU B C 1
ATOM 8852 O O . LEU B 1 538 ? 8.039 39.812 5.441 1 92.81 538 LEU B O 1
ATOM 8856 N N . ASP B 1 539 ? 8.43 40.688 3.412 1 90.06 539 ASP B N 1
ATOM 8857 C CA . ASP B 1 539 ? 7.027 40.719 3.021 1 90.06 539 ASP B CA 1
ATOM 8858 C C . ASP B 1 539 ? 6.863 40.375 1.54 1 90.06 539 ASP B C 1
ATOM 8860 O O . ASP B 1 539 ? 7.406 41.062 0.679 1 90.06 539 ASP B O 1
ATOM 8864 N N . ASP B 1 540 ? 6.16 39.344 1.256 1 88.75 540 ASP B N 1
ATOM 8865 C CA . ASP B 1 540 ? 5.836 38.906 -0.096 1 88.75 540 ASP B CA 1
ATOM 8866 C C . ASP B 1 540 ? 7.102 38.75 -0.939 1 88.75 540 ASP B C 1
ATOM 8868 O O . ASP B 1 540 ? 7.16 39.219 -2.074 1 88.75 540 ASP B O 1
ATOM 8872 N N . GLY B 1 541 ? 8.102 38.281 -0.336 1 91.94 541 GLY B N 1
ATOM 8873 C CA . GLY B 1 541 ? 9.312 37.938 -1.061 1 91.94 541 GLY B CA 1
ATOM 8874 C C . GLY B 1 541 ? 10.289 39.094 -1.185 1 91.94 541 GLY B C 1
ATOM 8875 O O . GLY B 1 541 ? 11.328 38.969 -1.837 1 91.94 541 GLY B O 1
ATOM 8876 N N . VAL B 1 542 ? 9.945 40.219 -0.627 1 94.5 542 VAL B N 1
ATOM 8877 C CA . VAL B 1 542 ? 10.812 41.406 -0.72 1 94.5 542 VAL B CA 1
ATOM 8878 C C . VAL B 1 542 ? 11.281 41.812 0.675 1 94.5 542 VAL B C 1
ATOM 8880 O O . VAL B 1 542 ? 10.523 41.719 1.646 1 94.5 542 VAL B O 1
ATOM 8883 N N . LEU B 1 543 ? 12.539 42.188 0.757 1 95.38 543 LEU B N 1
ATOM 8884 C CA . LEU B 1 543 ? 13.07 42.75 2.002 1 95.38 543 LEU B CA 1
ATOM 8885 C C . LEU B 1 543 ? 12.641 44.188 2.186 1 95.38 543 LEU B C 1
ATOM 8887 O O . LEU B 1 543 ? 13.219 45.094 1.575 1 95.38 543 LEU B O 1
ATOM 8891 N N . LEU B 1 544 ? 11.789 44.438 3.076 1 93.25 544 LEU B N 1
ATOM 8892 C CA . LEU B 1 544 ? 11.172 45.781 3.238 1 93.25 544 LEU B CA 1
ATOM 8893 C C . LEU B 1 544 ? 12.039 46.656 4.117 1 93.25 544 LEU B C 1
ATOM 8895 O O . LEU B 1 544 ? 12.086 47.875 3.912 1 93.25 544 LEU B O 1
ATOM 8899 N N . ALA B 1 545 ? 12.5 46.062 5.184 1 93.75 545 ALA B N 1
ATOM 8900 C CA . ALA B 1 545 ? 13.289 46.844 6.129 1 93.75 545 ALA B CA 1
ATOM 8901 C C . ALA B 1 545 ? 14.336 45.969 6.828 1 93.75 545 ALA B C 1
ATOM 8903 O O . ALA B 1 545 ? 14.18 44.75 6.914 1 93.75 545 ALA B O 1
ATOM 8904 N N . LYS B 1 546 ? 15.43 46.594 7.207 1 94.88 546 LYS B N 1
ATOM 8905 C CA . LYS B 1 546 ? 16.484 45.969 7.984 1 94.88 546 LYS B CA 1
ATOM 8906 C C . LYS B 1 546 ? 17.078 46.906 9.016 1 94.88 546 LYS B C 1
ATOM 8908 O O . LYS B 1 546 ? 17.234 48.125 8.742 1 94.88 546 LYS B O 1
ATOM 8913 N N . GLY B 1 547 ? 17.25 46.438 10.188 1 93.94 547 GLY B N 1
ATOM 8914 C CA . GLY B 1 547 ? 17.812 47.25 11.258 1 93.94 547 GLY B CA 1
ATOM 8915 C C . GLY B 1 547 ? 17.625 46.656 12.633 1 93.94 547 GLY B C 1
ATOM 8916 O O . GLY B 1 547 ? 17.172 45.5 12.758 1 93.94 547 GLY B O 1
ATOM 8917 N N . SER B 1 548 ? 18.078 47.312 13.656 1 93.69 548 SER B N 1
ATOM 8918 C CA . SER B 1 548 ? 17.875 46.875 15.031 1 93.69 548 SER B CA 1
ATOM 8919 C C . SER B 1 548 ? 16.438 47.094 15.484 1 93.69 548 SER B C 1
ATOM 8921 O O . SER B 1 548 ? 15.68 47.812 14.82 1 93.69 548 SER B O 1
ATOM 8923 N N . HIS B 1 549 ? 16.125 46.5 16.594 1 91.75 549 HIS B N 1
ATOM 8924 C CA . HIS B 1 549 ? 14.781 46.656 17.141 1 91.75 549 HIS B CA 1
ATOM 8925 C C . HIS B 1 549 ? 14.414 48.125 17.297 1 91.75 549 HIS B C 1
ATOM 8927 O O . HIS B 1 549 ? 13.359 48.562 16.828 1 91.75 549 HIS B O 1
ATOM 8933 N N . ASN B 1 550 ? 15.352 48.875 17.875 1 90 550 ASN B N 1
ATOM 8934 C CA . ASN B 1 550 ? 15.109 50.281 18.141 1 90 550 ASN B CA 1
ATOM 8935 C C . ASN B 1 550 ? 15.016 51.094 16.859 1 90 550 ASN B C 1
ATOM 8937 O O . ASN B 1 550 ? 14.18 52 16.734 1 90 550 ASN B O 1
ATOM 8941 N N . GLU B 1 551 ? 15.828 50.781 15.922 1 92.62 551 GLU B N 1
ATOM 8942 C CA . GLU B 1 551 ? 15.836 51.469 14.641 1 92.62 551 GLU B CA 1
ATOM 8943 C C . GLU B 1 551 ? 14.547 51.219 13.859 1 92.62 551 GLU B C 1
ATOM 8945 O O . GLU B 1 551 ? 13.969 52.125 13.273 1 92.62 551 GLU B O 1
ATOM 8950 N N . LEU B 1 552 ? 14.117 50.031 13.914 1 91.88 552 LEU B N 1
ATOM 8951 C CA . LEU B 1 552 ? 12.953 49.656 13.117 1 91.88 552 LEU B CA 1
ATOM 8952 C C . LEU B 1 552 ? 11.664 50.188 13.742 1 91.88 552 LEU B C 1
ATOM 8954 O O . LEU B 1 552 ? 10.695 50.469 13.031 1 91.88 552 LEU B O 1
ATOM 8958 N N . LEU B 1 553 ? 11.641 50.281 15.008 1 89.81 553 LEU B N 1
ATOM 8959 C CA . LEU B 1 553 ? 10.484 50.875 15.672 1 89.81 553 LEU B CA 1
ATOM 8960 C C . LEU B 1 553 ? 10.258 52.312 15.195 1 89.81 553 LEU B C 1
ATOM 8962 O O . LEU B 1 553 ? 9.117 52.781 15.133 1 89.81 553 LEU B O 1
ATOM 8966 N N . GLN B 1 554 ? 11.352 52.938 14.773 1 88.94 554 GLN B N 1
ATOM 8967 C CA . GLN B 1 554 ? 11.281 54.344 14.367 1 88.94 554 GLN B CA 1
ATOM 8968 C C . GLN B 1 554 ? 11.086 54.469 12.859 1 88.94 554 GLN B C 1
ATOM 8970 O O . GLN B 1 554 ? 10.516 55.438 12.375 1 88.94 554 GLN B O 1
ATOM 8975 N N . THR B 1 555 ? 11.547 53.531 12.148 1 90.31 555 THR B N 1
ATOM 8976 C CA . THR B 1 555 ? 11.656 53.75 10.703 1 90.31 555 THR B CA 1
ATOM 8977 C C . THR B 1 555 ? 10.602 52.938 9.961 1 90.31 555 THR B C 1
ATOM 8979 O O . THR B 1 555 ? 10.258 53.25 8.82 1 90.31 555 THR B O 1
ATOM 8982 N N . SER B 1 556 ? 10.148 51.844 10.609 1 90.06 556 SER B N 1
ATOM 8983 C CA . SER B 1 556 ? 9.273 50.938 9.867 1 90.06 556 SER B CA 1
ATOM 8984 C C . SER B 1 556 ? 7.883 50.906 10.484 1 90.06 556 SER B C 1
ATOM 8986 O O . SER B 1 556 ? 7.727 50.5 11.641 1 90.06 556 SER B O 1
ATOM 8988 N N . ASP B 1 557 ? 6.898 51.156 9.625 1 88.56 557 ASP B N 1
ATOM 8989 C CA . ASP B 1 557 ? 5.508 51.156 10.07 1 88.56 557 ASP B CA 1
ATOM 8990 C C . ASP B 1 557 ? 5.02 49.719 10.281 1 88.56 557 ASP B C 1
ATOM 8992 O O . ASP B 1 557 ? 4.297 49.438 11.242 1 88.56 557 ASP B O 1
ATOM 8996 N N . LEU B 1 558 ? 5.43 48.938 9.461 1 85.38 558 LEU B N 1
ATOM 8997 C CA . LEU B 1 558 ? 4.992 47.531 9.547 1 85.38 558 LEU B CA 1
ATOM 8998 C C . LEU B 1 558 ? 5.527 46.875 10.812 1 85.38 558 LEU B C 1
ATOM 9000 O O . LEU B 1 558 ? 4.816 46.125 11.469 1 85.38 558 LEU B O 1
ATOM 9004 N N . TYR B 1 559 ? 6.715 47.156 11.102 1 90.38 559 TYR B N 1
ATOM 9005 C CA . TYR B 1 559 ? 7.32 46.594 12.305 1 90.38 559 TYR B CA 1
ATOM 9006 C C . TYR B 1 559 ? 6.605 47.094 13.555 1 90.38 559 TYR B C 1
ATOM 9008 O O . TYR B 1 559 ? 6.371 46.344 14.492 1 90.38 559 TYR B O 1
ATOM 9016 N N . ARG B 1 560 ? 6.309 48.312 13.516 1 86.75 560 ARG B N 1
ATOM 9017 C CA . ARG B 1 560 ? 5.586 48.906 14.641 1 86.75 560 ARG B CA 1
ATOM 9018 C C . ARG B 1 560 ? 4.234 48.219 14.844 1 86.75 560 ARG B C 1
ATOM 9020 O O . ARG B 1 560 ? 3.838 47.938 15.977 1 86.75 560 ARG B O 1
ATOM 9027 N N . LYS B 1 561 ? 3.654 48 13.789 1 81.25 561 LYS B N 1
ATOM 9028 C CA . LYS B 1 561 ? 2.352 47.344 13.844 1 81.25 561 LYS B CA 1
ATOM 9029 C C . LYS B 1 561 ? 2.469 45.906 14.398 1 81.25 561 LYS B C 1
ATOM 9031 O O . LYS B 1 561 ? 1.602 45.469 15.148 1 81.25 561 LYS B O 1
ATOM 9036 N N . MET B 1 562 ? 3.529 45.25 14.008 1 81.75 562 MET B N 1
ATOM 9037 C CA . MET B 1 562 ? 3.756 43.906 14.484 1 81.75 562 MET B CA 1
ATOM 9038 C C . MET B 1 562 ? 4.023 43.875 15.984 1 81.75 562 MET B C 1
ATOM 9040 O O . MET B 1 562 ? 3.525 43 16.703 1 81.75 562 MET B O 1
ATOM 9044 N N . VAL B 1 563 ? 4.836 44.812 16.406 1 79.88 563 VAL B N 1
ATOM 9045 C CA . VAL B 1 563 ? 5.176 44.938 17.828 1 79.88 563 VAL B CA 1
ATOM 9046 C C . VAL B 1 563 ? 3.922 45.25 18.625 1 79.88 563 VAL B C 1
ATOM 9048 O O . VAL B 1 563 ? 3.693 44.688 19.703 1 79.88 563 VAL B O 1
ATOM 9051 N N . GLU B 1 564 ? 3.176 46.156 18.062 1 73.75 564 GLU B N 1
ATOM 9052 C CA . GLU B 1 564 ? 1.945 46.562 18.734 1 73.75 564 GLU B CA 1
ATOM 9053 C C . GLU B 1 564 ? 0.955 45.406 18.828 1 73.75 564 GLU B C 1
ATOM 9055 O O . GLU B 1 564 ? 0.253 45.25 19.828 1 73.75 564 GLU B O 1
ATOM 9060 N N . SER B 1 565 ? 0.952 44.719 17.844 1 68.31 565 SER B N 1
ATOM 9061 C CA . SER B 1 565 ? 0.012 43.594 17.797 1 68.31 565 SER B CA 1
ATOM 9062 C C . SER B 1 565 ? 0.376 42.531 18.828 1 68.31 565 SER B C 1
ATOM 9064 O O . SER B 1 565 ? -0.503 41.875 19.375 1 68.31 565 SER B O 1
ATOM 9066 N N . GLN B 1 566 ? 1.611 42.312 19.062 1 67.75 566 GLN B N 1
ATOM 9067 C CA . GLN B 1 566 ? 2.043 41.25 19.953 1 67.75 566 GLN B CA 1
ATOM 9068 C C . GLN B 1 566 ? 2.168 41.75 21.391 1 67.75 566 GLN B C 1
ATOM 9070 O O . GLN B 1 566 ? 1.899 41 22.344 1 67.75 566 GLN B O 1
ATOM 9075 N N . PHE B 1 567 ? 2.74 43 21.688 1 60.62 567 PHE B N 1
ATOM 9076 C CA . PHE B 1 567 ? 2.977 43.531 23.031 1 60.62 567 PHE B CA 1
ATOM 9077 C C . PHE B 1 567 ? 1.872 44.5 23.438 1 60.62 567 PHE B C 1
ATOM 9079 O O . PHE B 1 567 ? 1.765 44.844 24.609 1 60.62 567 PHE B O 1
ATOM 9086 N N . GLY B 1 568 ? 0.781 44.719 22.766 1 53 568 GLY B N 1
ATOM 9087 C CA . GLY B 1 568 ? -0.199 45.75 23.062 1 53 568 GLY B CA 1
ATOM 9088 C C . GLY B 1 568 ? 0.35 47.156 22.922 1 53 568 GLY B C 1
ATOM 9089 O O . GLY B 1 568 ? 1.555 47.344 22.734 1 53 568 GLY B O 1
ATOM 9090 N N . LYS B 1 569 ? -0.416 48.375 22.766 1 50.12 569 LYS B N 1
ATOM 9091 C CA . LYS B 1 569 ? -0.023 49.781 22.594 1 50.12 569 LYS B CA 1
ATOM 9092 C C . LYS B 1 569 ? 0.986 50.188 23.656 1 50.12 569 LYS B C 1
ATOM 9094 O O . LYS B 1 569 ? 1.803 51.094 23.438 1 50.12 569 LYS B O 1
ATOM 9099 N N . LYS B 1 570 ? 0.94 49.906 24.875 1 49.31 570 LYS B N 1
ATOM 9100 C CA . LYS B 1 570 ? 1.783 50.406 25.969 1 49.31 570 LYS B CA 1
ATOM 9101 C C . LYS B 1 570 ? 3.191 49.812 25.875 1 49.31 570 LYS B C 1
ATOM 9103 O O . LYS B 1 570 ? 4.078 50.188 26.641 1 49.31 570 LYS B O 1
ATOM 9108 N N . GLY B 1 571 ? 3.395 48.812 25.359 1 43.31 571 GLY B N 1
ATOM 9109 C CA . GLY B 1 571 ? 4.723 48.219 25.297 1 43.31 571 GLY B CA 1
ATOM 9110 C C . GLY B 1 571 ? 5.723 49.125 24.562 1 43.31 571 GLY B C 1
ATOM 9111 O O . GLY B 1 571 ? 6.902 48.781 24.469 1 43.31 571 GLY B O 1
ATOM 9112 N N . LEU B 1 572 ? 5.301 49.969 23.797 1 45 572 LEU B N 1
ATOM 9113 C CA . LEU B 1 572 ? 6.168 50.938 23.125 1 45 572 LEU B CA 1
ATOM 9114 C C . LEU B 1 572 ? 6.918 51.812 24.141 1 45 572 LEU B C 1
ATOM 9116 O O . LEU B 1 572 ? 8.047 52.219 23.891 1 45 572 LEU B O 1
ATOM 9120 N N . GLY B 1 573 ? 6.262 52.312 25.234 1 39.81 573 GLY B N 1
ATOM 9121 C CA . GLY B 1 573 ? 6.863 53.219 26.203 1 39.81 573 GLY B CA 1
ATOM 9122 C C . GLY B 1 573 ? 7.902 52.531 27.078 1 39.81 573 GLY B C 1
ATOM 9123 O O . GLY B 1 573 ? 8.867 53.188 27.5 1 39.81 573 GLY B O 1
ATOM 9124 N N . ASP B 1 574 ? 7.66 51.438 27.672 1 40.47 574 ASP B N 1
ATOM 9125 C CA . ASP B 1 574 ? 8.562 50.844 28.641 1 40.47 574 ASP B CA 1
ATOM 9126 C C . ASP B 1 574 ? 9.836 50.312 27.969 1 40.47 574 ASP B C 1
ATOM 9128 O O . ASP B 1 574 ? 10.781 49.906 28.656 1 40.47 574 ASP B O 1
ATOM 9132 N N . VAL B 1 575 ? 9.906 50 26.828 1 42.28 575 VAL B N 1
ATOM 9133 C CA . VAL B 1 575 ? 11.156 49.625 26.203 1 42.28 575 VAL B CA 1
ATOM 9134 C C . VAL B 1 575 ? 12.078 50.812 26.078 1 42.28 575 VAL B C 1
ATOM 9136 O O . VAL B 1 575 ? 13.242 50.688 25.703 1 42.28 575 VAL B O 1
ATOM 9139 N N . LYS B 1 576 ? 11.734 52.062 26.281 1 40.12 576 LYS B N 1
ATOM 9140 C CA . LYS B 1 576 ? 12.609 53.219 26.375 1 40.12 576 LYS B CA 1
ATOM 9141 C C . LYS B 1 576 ? 13.383 53.219 27.688 1 40.12 576 LYS B C 1
ATOM 9143 O O . LYS B 1 576 ? 14.438 53.844 27.797 1 40.12 576 LYS B O 1
ATOM 9148 N N . THR B 1 577 ? 12.781 52.844 28.812 1 36.09 577 THR B N 1
ATOM 9149 C CA . THR B 1 577 ? 13.492 53.062 30.062 1 36.09 577 THR B CA 1
ATOM 9150 C C . THR B 1 577 ? 14.594 52.031 30.266 1 36.09 577 THR B C 1
ATOM 9152 O O . THR B 1 577 ? 15.383 52.156 31.203 1 36.09 577 THR B O 1
ATOM 9155 N N . ALA B 1 578 ? 14.438 50.875 29.75 1 34.81 578 ALA B N 1
ATOM 9156 C CA . ALA B 1 578 ? 15.555 50 30.031 1 34.81 578 ALA B CA 1
ATOM 9157 C C . ALA B 1 578 ? 16.781 50.375 29.203 1 34.81 578 ALA B C 1
ATOM 9159 O O . ALA B 1 578 ? 17.766 49.625 29.141 1 34.81 578 ALA B O 1
ATOM 9160 N N . THR B 1 579 ? 16.812 51.469 28.438 1 28.09 579 THR B N 1
ATOM 9161 C CA . THR B 1 579 ? 18.141 52 28.141 1 28.09 579 THR B CA 1
ATOM 9162 C C . THR B 1 579 ? 18.641 52.875 29.297 1 28.09 579 THR B C 1
ATOM 9164 O O . THR B 1 579 ? 17.891 53.719 29.797 1 28.09 579 THR B O 1
#

Secondary structure (DSSP, 8-state):
-HHHHGGGGGGHHHHHHHHHHHHHHHHHHHHHHHHHHHIIIIIITTT-HHHHHHHHHHHHHHHHHHHHHHHHHHHHHHHHHHHHHHHHHHHHHHHHHH--HHHHHHS-HHHHHHHHTHHHHHHHHHHHHIIIIITHHHHHHHHHHHHHHHH-HHHHHHHHHHHHHHHHHHHHHHHHHHHHHHHHHHHHHHHHHHHHHHHHTHHHHHHTT-HHHHHHHHHHHHHHHHHHHHHHHHHHTTHHHHHHHHHHHHHHHHHHHHHHHHHHTS--HHHHHHHHHHHHHHHHHHHHHHHHHHHHHHHHHHHHHHHHHHHS--S----TT-B-----S--EEEEEEEE--TT-SS-SEEEEEEEE-TT-EEEEEE-TTSSHHHHHHHTTTSS--SEEEEEETTEEGGGB-HHHHHHSEEEE-SS----SEEHHHHHHTT-TT--HHHHHHHHHHTT-HHHHHHSTTGGG-EESTTSB---HHHHHHHHHHHHHTT--SEEEEESTTTTS-HHHHHHHHHHHTTS-SEEEEE-S-HHHHHTSSEEEEEETTEEEEEE-HHHHHHH-HHHHHHHHHHH-GGGGTTTTTT-/-HHHHGGGGGGHHHHHHHHHHHHHHHHHHHHHHHHHHHHIIIIITTT-HHHHHHHHHHHHHHHHHHHHHHHHHHHHHHHHHHHHHHHHHHHHHHHHHH--HHHHHHS-HHHHHHHHTHHHHHHHHHHHHIIIIITHHHHHHHHHHHHHHHH-HHHHHHHHHHHHHHHHHHHHHHHHHHHHHHHHHHHHHHHHHHHHHHHHTHHHHHHTT-HHHHHHHHHHHHHHHHHHHHHHHHHHTTHHHHHHHHHHHHHHHHHHHHHHHHHHTS--HHHHHHHHHHHHHHHHHHHHHHHHHHHHHHHHHHHHHHHHHHHS--S----TT-B-----S--EEEEEEEE--TT-SS-SEEEEEEEE-TT-EEEEEE-TTSSHHHHHHHTTTSS--SEEEEEETTEEGGGB-HHHHHHSEEEE-SS----SEEHHHHHHTT-TT--HHHHHHHHHHTT-HHHHHHSTTGGG-EESTTSB---HHHHHHHHHHHHHHT--SEEEEESTTTTS-HHHHHHHHHHHTTS-SEEEEE-S-HHHHHTSSEEEEEETTEEEEEE-HHHHHHH-HHHHHHHHHHH-GGGGTTTTTT-

Sequence (1158 aa):
MQHVLSYLKPYRKWMIVAWIFMLIELFVELWQPLLMEKIIDHGVISKNLHIIWTWGAVMLGTSLLAFASGIANSFVAAHVGQQYGFDLRKHLFEKIQSFSFANFEQFSTASLITRMTNDVTQMQNMVFMSLRIMLRAPLLVVFGVVMSLFVHVQLALIFVVTVPLLLVFLIWMMNKAAAWFSVVQQALDRVNSVMRENLAGMRLIKAWMRGTYEQERFTKANETLMTRTMSVLRLIETITPVLLFVMNMAIIVILSVGRMEIHTGSATAGQVVAVVNYTTRITTALSIFTFITMAFSRARASAQRISDVFTAQVDIVDDERAHDTNIQEGEVRFDHVSFRYPNSHSFVLKDISFVVRPHETVAILGATGAGKSSLLQLIPRLYDAIEGRVLIDGIDVRQMKQESLRTYIRFVPQDILLFSGTIEDNIRFGKEDASMEDIIQAAKHAQIHETIMKFPKGYDTLIGQKGVNLSGGQKQRLSIARALVGTPKILLLDDSTSALDLKTEGKLLQALKTYTCTTFIVTQKIQTAMEADTIFLLDDGVLLAKGSHNELLQTSDLYRKMVESQFGKKGLGDVKTATMQHVLSYLKPYRKWMIVAWIFMLIELFVELWQPLLMEKIIDHGVISKNLHIIWTWGAVMLGTSLLAFASGIANSFVAAHVGQQYGFDLRKHLFEKIQSFSFANFEQFSTASLITRMTNDVTQMQNMVFMSLRIMLRAPLLVVFGVVMSLFVHVQLALIFVVTVPLLLVFLIWMMNKAAAWFSVVQQALDRVNSVMRENLAGMRLIKAWMRGTYEQERFTKANETLMTRTMSVLRLIETITPVLLFVMNMAIIVILSVGRMEIHTGSATAGQVVAVVNYTTRITTALSIFTFITMAFSRARASAQRISDVFTAQVDIVDDERAHDTNIQEGEVRFDHVSFRYPNSHSFVLKDISFVVRPHETVAILGATGAGKSSLLQLIPRLYDAIEGRVLIDGIDVRQMKQESLRTYIRFVPQDILLFSGTIEDNIRFGKEDASMEDIIQAAKHAQIHETIMKFPKGYDTLIGQKGVNLSGGQKQRLSIARALVGTPKILLLDDSTSALDLKTEGKLLQALKTYTCTTFIVTQKIQTAMEADTIFLLDDGVLLAKGSHNELLQTSDLYRKMVESQFGKKGLGDVKTAT

Radius of gyration: 38.71 Å; Cα contacts (8 Å, |Δi|>4): 1855; chains: 2; bounding box: 77×120×76 Å

pLDDT: mean 85.29, std 9.77, range [27.77, 97.94]

Nearest PDB structures (foldseek):
  8vow-assembly1_A  TM=8.525E-01  e=6.299E-34  Acetivibrio thermocellus ATCC 27405
  8t4i-assembly1_B  TM=9.166E-01  e=2.542E-31  Homo sapiens
  7v5c-assembly1_B  TM=8.008E-01  e=4.428E-33  Mus musculus
  8t46-assembly1_B  TM=7.879E-01  e=7.638E-31  Homo sapiens
  5u1d-assembly1_B  TM=8.060E-01  e=7.619E-30  Homo sapiens

InterPro domains:
  IPR003439 ABC transporter-like, ATP-binding domain [PF00005] (349-498)
  IPR003439 ABC transporter-like, ATP-binding domain [PS50893] (332-565)
  IPR003593 AAA+ ATPase domain [SM00382] (358-548)
  IPR011527 ABC transporter type 1, transmembrane domain [PF00664] (16-284)
  IPR011527 ABC transporter type 1, transmembrane domain [PS50929] (20-298)
  IPR017871 ABC transporter-like, conserved site [PS00211] (470-484)
  IPR027417 P-loop containing nucleoside triphosphate hydrolase [G3DSA:3.40.50.300] (317-570)
  IPR027417 P-loop containing nucleoside triphosphate hydrolase [SSF52540] (324-567)
  IPR036640 ABC transporter type 1, transmembrane domain superfamily [G3DSA:1.20.1560.10] (1-313)
  IPR036640 ABC transporter type 1, transmembrane domain superfamily [SSF90123] (4-311)
  IPR039421 Type 1 protein exporter [PTHR43394] (3-566)

Solvent-accessible surface area (backbone atoms only — not comparable to full-atom values): 58422 Å² total; per-residue (Å²): 80,66,73,59,54,54,65,47,59,87,46,46,68,53,49,50,50,15,45,50,23,41,49,49,27,48,48,40,62,67,42,46,33,57,47,51,15,49,28,40,51,54,6,58,74,63,69,31,63,69,45,34,52,53,47,38,50,50,50,48,54,42,42,49,49,24,26,53,24,41,40,51,20,46,48,41,21,48,49,51,15,41,52,39,34,45,51,50,37,52,52,49,50,53,50,59,68,53,46,29,64,69,46,53,71,72,43,50,71,68,55,51,51,41,43,54,44,58,28,34,51,41,44,20,49,44,48,26,38,46,48,61,46,57,54,46,29,60,48,44,37,56,49,35,50,53,51,27,39,70,68,38,50,80,55,30,50,56,48,71,52,50,48,59,53,50,50,53,50,50,52,52,51,47,56,52,46,53,60,45,47,53,53,30,49,52,31,48,50,49,39,51,48,52,47,51,53,47,62,74,33,38,69,55,35,60,45,55,67,40,58,65,60,52,48,51,56,47,48,52,37,43,47,51,28,41,55,43,45,50,57,44,49,54,57,60,46,46,49,60,33,50,52,51,40,55,49,51,52,48,47,43,51,33,53,55,50,35,41,57,30,38,75,73,65,78,39,53,73,16,49,44,54,21,45,46,49,38,50,55,52,31,51,55,28,58,60,50,47,62,56,46,55,54,50,49,54,54,28,48,55,30,28,41,55,44,41,52,63,73,66,50,76,58,77,74,63,69,42,90,80,29,37,87,48,84,83,82,61,33,25,41,32,38,46,46,25,20,30,48,57,89,95,43,90,58,68,42,31,50,60,32,65,50,75,44,55,57,50,37,35,36,17,40,34,49,58,91,80,14,30,66,66,60,56,58,39,43,71,70,53,66,45,76,64,74,37,58,46,48,23,47,69,81,39,50,56,74,48,29,25,62,66,41,53,19,71,37,35,28,75,36,52,59,79,76,75,79,61,73,41,28,49,47,54,50,30,34,65,44,26,84,84,56,48,70,66,44,50,50,51,19,22,47,41,32,68,34,38,71,62,37,60,67,40,95,52,28,53,63,32,47,32,46,96,88,33,59,82,69,52,70,39,53,46,32,25,47,48,46,13,10,42,47,46,46,63,33,32,27,38,38,31,36,43,42,60,72,65,45,54,70,67,61,45,50,53,28,55,57,44,52,67,74,47,80,24,14,32,40,36,35,44,83,50,61,76,64,37,58,74,28,64,30,32,36,38,32,50,80,15,27,72,76,46,73,36,31,60,73,54,31,59,74,72,31,68,67,54,37,50,53,46,34,57,72,60,34,71,66,50,65,62,62,66,57,66,81,102,80,67,74,58,55,54,66,46,60,87,46,47,68,52,50,51,51,14,43,50,24,42,49,47,28,49,48,38,62,66,43,45,34,56,49,51,16,48,28,38,50,56,7,56,73,64,69,31,64,68,45,33,52,52,47,37,48,49,50,48,51,42,41,49,48,23,25,52,24,42,40,51,20,45,47,40,22,48,49,51,16,40,52,41,32,46,51,49,40,52,54,50,51,54,51,59,69,54,46,29,64,69,47,53,72,73,43,51,71,68,55,51,49,41,43,55,44,58,29,35,50,42,44,21,49,45,48,26,38,46,49,59,46,59,56,46,29,60,47,45,38,55,50,35,49,52,51,28,38,70,67,39,53,80,58,30,51,56,47,71,52,51,49,60,53,50,51,53,49,49,52,53,51,48,57,53,45,53,60,44,47,54,52,30,51,52,29,47,51,49,39,50,49,52,48,50,52,46,62,72,33,38,69,56,32,60,43,56,65,39,57,65,60,52,47,50,58,46,48,51,36,44,48,50,27,41,55,44,43,50,57,42,49,56,57,59,48,45,49,61,33,50,53,52,41,54,48,49,51,47,46,43,51,33,54,56,52,35,42,56,29,36,75,73,64,78,38,53,73,14,50,46,53,21,44,48,48,37,50,55,51,30,52,56,29,55,60,49,49,62,56,47,56,52,51,48,54,52,29,47,54,31,27,43,55,44,41,52,61,72,64,50,76,57,77,74,63,70,42,91,78,30,36,85,49,82,85,81,59,34,23,41,33,37,44,47,26,20,31,48,57,88,95,43,89,56,69,41,32,49,59,32,65,51,77,45,55,57,50,37,36,35,17,39,34,52,57,91,81,14,31,68,67,60,57,58,40,43,71,70,52,64,44,76,64,76,37,57,47,50,24,48,70,84,38,49,56,73,47,29,25,62,66,40,52,21,69,36,36,28,76,38,52,58,78,76,74,79,61,73,40,28,49,47,55,50,31,33,65,45,25,83,85,58,48,71,65,45,49,50,50,20,22,48,41,32,68,34,38,69,64,38,62,68,40,95,52,28,54,64,32,46,32,45,98,90,33,58,82,70,52,70,39,53,48,33,24,47,48,45,12,10,40,46,44,47,65,34,32,26,38,37,32,35,43,44,59,73,65,43,53,71,68,60,45,49,54,28,55,56,42,53,65,74,47,80,23,13,32,40,35,35,43,85,49,62,75,64,36,58,73,28,65,30,31,36,36,32,51,79,15,30,73,75,46,75,36,32,62,74,52,30,59,73,72,32,68,67,53,38,50,51,46,33,56,74,59,34,73,69,50,69,64,62,67,57,64,81,103